Protein 1QYD (pdb70)

GO terms:
  GO:0009807 lignan biosynthetic process (P, IDA)
  GO:0010283 pinoresinol reductase activity (F, IDA)
  GO:0010284 lariciresinol reductase activity (F, IDA)
  GO:1902123 (-)-pinoresinol catabolic process (P, IDA)
  GO:1902125 (+)-pinoresinol catabolic process (P, IDA)
  GO:1902128 (-)-lariciresinol catabolic process (P, IDA)
  GO:1902129 (-)-lariciresinol biosynthetic process (P, IDA)
  GO:1902132 (+)-lariciresinol biosynthetic process (P, IDA)
  GO:1902135 (+)-secoisolariciresinol biosynthetic process (P, IDA)

Organism: Thuja plicata (NCBI:txid3316)

Sequence (1248 aa):
DKKSRVLIVGGTGYIGKRIVNASISLGHPTYVLFRPEVVSNIDKVQMLLYFKQLGAKLIEASLDDHQRLVDALKQVDVVISALAGGVLSHHILEQLKLVEAIKEAGNIKRFLPSEFGMDPDIMEHALQPGSITFIDKRKVRRAIEAASIPYTYVSSNMFAGYFAGSLAQLDGHMMPPRDKVLIYGDGNVKGIWVDEDDVGTYTIKSIDDPQTLNKTMYIRPPMNILSQKEVIQIWERLSEQNLDKIYISSQDFLADMKDKSYEEKIVRCHLYQIFFRGDLYNFEIGPNAIEATKLYPEVKYVTMDSYLERYVDKKSRVLIVGGTGYIGKRIVNASISLGHPTYVLFRPEVVSNIDKVQMLLYFKQLGAKLIEASLDDHQRLVDALKQVDVVISALAGGVLSHHILEQLKLVEAIKEAGNIKRFLPSEFGMDPDIMEHALQPGSITFIDKRKVRRAIEAASIPYTYVSSNMFAGYFAGSLAQLDGHMMPPRDKVLIYGDGNVKGIWVDEDDVGTYTIKSIDDPQTLNKTMYIRPPMNILSQKEVIQIWERLSEQNLDKIYISSQDFLADMKDKSYEEKIVRCHLYQIFFRGDLYNFEIGPNAIEATKLYPEVKYVTMDSYLERYVDKKSRVLIVGGTGYIGKRIVNASISLGHPTYVLFRPEVVSNIDKVQMLLYFKQLGAKLIEASLDDHQRLVDALKQVDVVISALAGGVLSHHILEQLKLVEAIKEAGNIKRFLPSEFGMDPDIMEHALQPGSITFIDKRKVRRAIEAASIPYTYVSSNMFAGYFAGSLAQLDGHMMPPRDKVLIYGDGNVKGIWVDEDDVGTYTIKSIDDPQTLNKTMYIRPPMNILSQKEVIQIWERLSEQNLDKIYISSQDFLADMKDKSYEEKIVRCHLYQIFFRGDLYNFEIGPNAIEATKLYPEVKYVTMDSYLERYVDKKSRVLIVGGTGYIGKRIVNASISLGHPTYVLFRPEVVSNIDKVQMLLYFKQLGAKLIEASLDDHQRLVDALKQVDVVISALAGGVLSHHILEQLKLVEAIKEAGNIKRFLPSEFGMDPDIMEHALQPGSITFIDKRKVRRAIEAASIPYTYVSSNMFAGYFAGSLAQLDGHMMPPRDKVLIYGDGNVKGIWVDEDDVGTYTIKSIDDPQTLNKTMYIRPPMNILSQKEVIQIWERLSEQNLDKIYISSQDFLADMKDKSYEEKIVRCHLYQIFFRGDLYNFEIGPNAIEATKLYPEVKYVTMDSYLERYV

Solvent-accessible surface area: 54069 Å² total; per-residue (Å²): 143,64,183,8,118,0,1,0,2,2,0,20,21,99,12,0,69,79,0,0,57,8,0,36,87,32,34,6,41,2,31,0,3,22,63,74,74,73,110,107,40,107,101,23,37,108,60,3,80,95,3,101,147,71,51,7,114,45,33,136,1,20,17,31,20,75,126,110,1,23,87,12,0,108,92,1,50,1,0,0,0,6,14,37,26,44,55,47,25,78,39,0,39,25,0,44,60,0,2,99,0,7,125,116,11,67,51,10,151,10,0,0,0,4,13,9,16,13,4,2,60,26,144,14,100,5,40,88,18,2,19,50,8,8,76,5,18,46,113,1,3,111,27,0,45,82,22,94,8,33,34,0,6,0,1,0,15,4,30,0,15,96,33,0,0,4,0,3,22,57,82,54,110,73,116,15,33,180,92,126,2,50,0,1,29,63,2,76,43,83,0,0,0,0,14,16,84,8,0,0,30,0,0,0,31,0,1,56,37,101,97,0,80,66,55,12,0,11,0,14,0,78,120,1,33,24,4,1,68,55,1,2,91,18,15,25,150,29,31,152,51,114,6,95,72,98,88,46,52,44,133,98,57,15,55,56,0,64,45,89,43,74,87,86,12,12,76,33,0,49,12,2,1,3,3,44,82,4,2,2,88,88,35,116,40,44,126,122,11,17,13,0,15,162,41,17,101,100,8,141,60,42,22,2,45,50,14,0,112,145,49,106,52,78,93,26,86,0,5,0,2,14,2,31,16,153,14,0,61,60,0,0,55,8,0,38,94,56,47,5,45,2,35,1,13,34,64,86,94,81,64,98,54,123,107,88,35,94,37,5,80,127,0,100,148,84,47,5,95,42,34,68,0,15,5,100,38,80,139,93,8,22,90,17,4,115,92,1,30,0,0,0,0,4,25,65,4,53,76,121,0,53,66,2,49,55,2,53,75,5,7,103,0,5,116,108,0,64,62,13,95,0,0,0,1,7,6,7,17,23,6,0,56,61,11,95,107,17,54,107,8,0,6,40,15,6,62,18,27,52,102,1,0,90,24,0,86,81,22,96,6,34,36,0,0,2,0,0,10,4,35,0,11,53,41,0,0,4,0,3,18,12,92,44,113,98,128,13,35,112,99,118,6,44,0,1,18,80,0,89,35,71,0,0,0,2,10,11,84,15,0,0,27,0,0,0,34,0,0,52,25,96,94,0,66,63,54,19,0,3,0,27,1,85,125,0,27,28,0,1,57,57,0,1,70,38,13,19,151,58,24,150,84,106,3,75,66,80,93,24,67,33,144,83,40,38,54,61,1,140,131,97,66,142,82,56,37,9,74,16,0,30,12,0,1,4,2,40,78,7,11,2,94,93,45,144,44,30,117,114,13,21,30,0,22,169,38,16,81,66,21,178,38,33,21,0,68,38,18,0,98,159,54,126,38,136,162,23,83,0,0,0,1,18,3,19,12,142,12,0,63,68,0,0,53,9,0,34,85,44,43,7,58,3,25,1,7,28,65,12,43,68,94,74,38,117,95,60,44,109,42,2,96,87,0,100,142,75,54,0,108,50,27,73,4,12,23,47,47,56,157,150,0,8,86,9,0,111,98,1,47,3,0,0,0,2,16,42,35,49,92,76,15,67,46,9,55,44,1,71,73,0,12,112,0,3,117,100,16,36,62,10,131,20,0,1,3,11,13,5,18,22,8,0,48,49,140,17,71,10,46,143,10,1,9,73,16,6,62,18,27,28,95,2,3,106,27,0,71,95,28,89,7,32,24,0,4,1,4,0,14,6,40,0,6,58,42,0,0,7,0,2,22,44,84,50,124,92,106,1,28,122,87,116,1,45,0,1,26,69,1,94,46,61,0,0,0,1,4,4,68,10,0,0,28,0,0,0,26,0,2,60,40,126,87,0,70,64,59,19,1,16,0,21,0,84,121,0,34,19,2,0,57,62,0,0,54,22,1,3,178,129,38,42,133,94,1,82,66,78,95,29,48,63,132,88,59,56,33,61,14,62,75,82,62,38,66,61,14,25,65,19,1,40,4,6,1,4,4,40,136,5,6,2,97,72,27,156,69,32,142,114,24,11,19,0,22,124,43,14,104,113,30,182,46,35,25,1,52,43,16,0,114,140,36,115,101,138,128,13,99,0,0,0,0,10,4,23,16,88,0,0,59,71,0,0,76,12,0,30,75,24,18,15,30,3,27,1,1,30,58,95,33,80,127,103,51,118,107,46,38,72,27,4,87,118,7,104,154,108,44,9,86,30,23,118,8,36,9,120,34,81,113,99,1,9,77,1,0,99,93,4,34,0,0,0,0,1,9,45,33,78,98,61,23,116,32,10,54,51,1,20,89,0,0,85,1,2,131,107,9,46,72,8,108,12,0,0,2,5,3,3,17,12,9,0,58,26,128,31,51,13,45,128,32,1,20,86,25,2,82,16,23,50,119,3,8,131,21,0,55,91,22,101,8,44,32,0,8,0,1,0,6,6,13,0,11,107,42,0,0,4,1,2,28,47,90,42,120,93,110,2,17,139,100,100,1,29,0,1,28,89,0,68,35,81,0,0,0,0,12,11,84,15,0,0,25,1,0,3,35,0,5,42,32,97,103,0,80,57,48,13,0,9,0,31,0,67,118,0,30,23,0,1,42,41,0,0,70,20,2,12,171,62,36,160,132,109,11,97,66,58,83,118,8,56,69,106,92,8,52,97,4,81,120,56,72,194,64,80,48,39,70,21,1,32,10,1,4,5,1,39,119,4,4,0,87,71,47,144,51,30,135,105,13,26,10,0,20,149,56,16,96,56,14,146,37,42,42,1,74,61,35,0,90,208,44,106

Foldseek 3Di:
DDEFEEEEEQLLDDLNVLLLVLCLVVDYAYEYEDEPPVPPCPPSVVVVVVSVVSRHHYDHDDLPPLVVLLVVPLVGAEYEYQFADALLAPTLLSCLSVLVSPLVHPRHPEYEGNAQAQALPPPLPFDDDLSNNSVSNVVSVVSNVVSPHWYEYEHEHAECQQCLQCLNDLPRDSHPDPAEDEAAAPQFQWGAYFHSNLSSNLVVVLGPDPVRTQAYEYARPPQRRGTSVVSVVLLCVQVVHDHDYDYDYDPVVLVVLVPPDDSSSSSVRSSCCCHPVNSHPPDDAPDRYDYSCVVCVVDDTDHSNRVVNPSD/DDEFAEEEAQCQDLLNVLLLVLCLVVHYAYEYEDEPVDPVDPNSVVSVVVSVVSHYHYQHDDLQPLVSLLVVLLRGAEYEYQDPCLAQVVVLQSCLSVLVSCLVNVNHNEYAGRAAAFQLVPDPVFDPPLVRNSVSNVVVVVNNVVSPHKYEYEHEHAEQQFCLCCLNAQPDTRHDDPAADEAEAPQFQWAAYFHSNVSSNLVVVLRPDPQRTQAYEYEHDPLRRHTSVRSVVLLCVQVVDDHHYDYDHCPRVLVVQVVDDHSSVSSVSVCCCCRVVNRRPPDDQDDSYYYRCVVPVVDDGDHSNVVSVVSD/DAEFAEEEAPLQDDLNVLLLVLCVVVHYAYEYEAEPPVVPDPVSVVSVVVSVVSRYDYQYDALPDLVSLLVSLLVGAEYEYQQDDPVRLVSLVSVLSNLVSCLVNPRHPEYEYNAAAFQLVVVDPFDPPLNVNSVSNVVNLVVCVVSVNKYFYEHEHAACQQCLQPLNAQVRPSHDDPEAGEAEAPFFFWDFHFHSNVSSNLVNVQGPDVLRIRAYEYARDPLGTGTSVGSVCLQAVPPNNDYDYHYDHLPCVLVVLVPDDNSSVNSCSVSSCCRPVVRNPPDDADDSHYYRCVVPVPDDTDHSNRVCNVRD/DDEFQEEEAACDDDLNVLLLVQCLVVHYAYAYEAEPPPVPNPPRVVVVVVSVVSPYHYHYDDLPPLVSLLVSCLVGAFYEYQDDDDQDPPVLLSCLSVLVSCLVSVRHNEYEYRDAAFQLVPPPPFDPPLNVNSVSNVVSLVSCCVSPHKYFYEHAHAECQQDLQDLNDLPRDRFDDPAADEAAAPFFQWGFYFHSSLVSNLCSVLGDDVLRISFYEYAHDPLRGGTSVVSLVLQCVQVVHDHDYDHVDDVVVCVVVVVVDDCSVNVVSVSCCCRPVVSNPPDDQDPRYHYRCVVPVVDPTDHSNVVCNVRD

Nearest PDB structures (foldseek):
  1qyd-assembly2_D  TM=1.003E+00  e=2.005E-66  Thuja plicata
  7csh-assembly1_A-2  TM=9.551E-01  e=7.219E-40  Arabidopsis thaliana
  7csb-assembly1_D  TM=9.627E-01  e=1.675E-39  Arabidopsis thaliana
  1qyc-assembly1_B  TM=9.475E-01  e=4.574E-38  Pinus taeda
  3c1o-assembly1_A  TM=9.400E-01  e=1.771E-32  Clarkia breweri

Structure (mmCIF, N/CA/C/O backbone):
data_1QYD
#
_entry.id   1QYD
#
_cell.length_a   82.574
_cell.length_b   125.959
_cell.length_c   128.578
_cell.angle_alpha   90.00
_cell.angle_beta   90.00
_cell.angle_gamma   90.00
#
_symmetry.space_group_name_H-M   'P 21 21 21'
#
loop_
_entity.id
_entity.type
_entity.pdbx_description
1 polymer 'pinoresinol-lariciresinol reductase'
2 water water
#
loop_
_atom_site.group_PDB
_atom_site.id
_atom_site.type_symbol
_atom_site.label_atom_id
_atom_site.label_alt_id
_atom_site.label_comp_id
_atom_site.label_asym_id
_atom_site.label_entity_id
_atom_site.label_seq_id
_atom_site.pdbx_PDB_ins_code
_atom_site.Cartn_x
_atom_site.Cartn_y
_atom_site.Cartn_z
_atom_site.occupancy
_atom_site.B_iso_or_equiv
_atom_site.auth_seq_id
_atom_site.auth_comp_id
_atom_site.auth_asym_id
_atom_site.auth_atom_id
_atom_site.pdbx_PDB_model_num
ATOM 1 N N . ASP A 1 2 ? 8.614 26.144 48.595 1.00 56.61 2 ASP A N 1
ATOM 2 C CA . ASP A 1 2 ? 8.233 26.811 49.828 1.00 53.90 2 ASP A CA 1
ATOM 3 C C . ASP A 1 2 ? 8.886 28.180 50.054 1.00 54.39 2 ASP A C 1
ATOM 4 O O . ASP A 1 2 ? 8.124 29.158 50.052 1.00 57.11 2 ASP A O 1
ATOM 9 N N . LYS A 1 3 ? 10.235 28.334 50.193 1.00 49.77 3 LYS A N 1
ATOM 10 C CA . LYS A 1 3 ? 10.848 29.631 50.539 1.00 46.77 3 LYS A CA 1
ATOM 11 C C . LYS A 1 3 ? 11.638 30.507 49.565 1.00 41.58 3 LYS A C 1
ATOM 12 O O . LYS A 1 3 ? 12.174 30.040 48.575 1.00 34.44 3 LYS A O 1
ATOM 18 N N . LYS A 1 4 ? 11.666 31.817 49.896 1.00 40.79 4 LYS A N 1
ATOM 19 C CA . LYS A 1 4 ? 12.375 32.889 49.192 1.00 40.48 4 LYS A CA 1
ATOM 20 C C . LYS A 1 4 ? 13.691 33.329 49.860 1.00 39.47 4 LYS A C 1
ATOM 21 O O . LYS A 1 4 ? 13.729 34.133 50.801 1.00 46.20 4 LYS A O 1
ATOM 27 N N . SER A 1 5 ? 14.812 32.782 49.405 1.00 32.04 5 SER A N 1
ATOM 28 C CA . SER A 1 5 ? 16.132 33.166 49.879 1.00 26.01 5 SER A CA 1
ATOM 29 C C . SER A 1 5 ? 16.934 33.197 48.605 1.00 24.81 5 SER A C 1
ATOM 30 O O . SER A 1 5 ? 16.546 32.582 47.613 1.00 29.76 5 SER A O 1
ATOM 33 N N . ARG A 1 6 ? 18.057 33.896 48.567 1.00 20.80 6 ARG A N 1
ATOM 34 C CA . ARG A 1 6 ? 18.753 33.993 47.314 1.00 16.48 6 ARG A CA 1
ATOM 35 C C . ARG A 1 6 ? 20.082 33.305 47.379 1.00 15.28 6 ARG A C 1
ATOM 36 O O . ARG A 1 6 ? 20.984 33.687 48.126 1.00 10.92 6 ARG A O 1
ATOM 44 N N . VAL A 1 7 ? 20.176 32.230 46.585 1.00 15.18 7 VAL A N 1
ATOM 45 C CA . VAL A 1 7 ? 21.388 31.450 46.706 1.00 16.56 7 VAL A CA 1
ATOM 46 C C . VAL A 1 7 ? 22.249 31.556 45.489 1.00 15.52 7 VAL A C 1
ATOM 47 O O . VAL A 1 7 ? 21.814 31.692 44.354 1.00 22.21 7 VAL A O 1
ATOM 51 N N . LEU A 1 8 ? 23.524 31.579 45.804 1.00 17.18 8 LEU A N 1
ATOM 52 C CA . LEU A 1 8 ? 24.540 31.654 44.788 1.00 15.47 8 LEU A CA 1
ATOM 53 C C . LEU A 1 8 ? 25.321 30.365 44.936 1.00 15.04 8 LEU A C 1
ATOM 54 O O . LEU A 1 8 ? 25.844 30.105 46.022 1.00 14.06 8 LEU A O 1
ATOM 59 N N . ILE A 1 9 ? 25.348 29.541 43.877 1.00 9.78 9 ILE A N 1
ATOM 60 C CA . ILE A 1 9 ? 26.177 28.363 43.925 1.00 11.10 9 ILE A CA 1
ATOM 61 C C . ILE A 1 9 ? 27.307 28.547 42.952 1.00 11.27 9 ILE A C 1
ATOM 62 O O . ILE A 1 9 ? 27.178 28.858 41.771 1.00 19.88 9 ILE A O 1
ATOM 67 N N . VAL A 1 10 ? 28.453 28.400 43.570 1.00 6.31 10 VAL A N 1
ATOM 68 C CA . VAL A 1 10 ? 29.712 28.493 42.893 1.00 3.69 10 VAL A CA 1
ATOM 69 C C . VAL A 1 10 ? 30.241 27.069 43.024 1.00 6.47 10 VAL A C 1
ATOM 70 O O . VAL A 1 10 ? 30.049 26.445 44.053 1.00 9.33 10 VAL A O 1
ATOM 74 N N . GLY A 1 11 ? 30.819 26.447 41.994 1.00 8.90 11 GLY A N 1
ATOM 75 C CA . GLY A 1 11 ? 31.191 25.036 42.019 1.00 8.60 11 GLY A CA 1
ATOM 76 C C . GLY A 1 11 ? 30.123 24.091 41.413 1.00 10.90 11 GLY A C 1
ATOM 77 O O . GLY A 1 11 ? 30.401 22.956 41.018 1.00 12.47 11 GLY A O 1
ATOM 78 N N . GLY A 1 12 ? 28.890 24.585 41.270 1.00 9.10 12 GLY A N 1
ATOM 79 C CA . GLY A 1 12 ? 27.664 23.923 40.786 1.00 3.64 12 GLY A CA 1
ATOM 80 C C . GLY A 1 12 ? 27.609 23.255 39.421 1.00 7.51 12 GLY A C 1
ATOM 81 O O . GLY A 1 12 ? 26.516 22.815 39.031 1.00 5.71 12 GLY A O 1
ATOM 82 N N . THR A 1 13 ? 28.695 23.180 38.642 1.00 8.90 13 THR A N 1
ATOM 83 C CA . THR A 1 13 ? 28.607 22.251 37.518 1.00 11.97 13 THR A CA 1
ATOM 84 C C . THR A 1 13 ? 29.184 20.928 38.004 1.00 17.40 13 THR A C 1
ATOM 85 O O . THR A 1 13 ? 28.965 19.907 37.368 1.00 28.60 13 THR A O 1
ATOM 89 N N . GLY A 1 14 ? 29.857 20.857 39.166 1.00 16.79 14 GLY A N 1
ATOM 90 C CA . GLY A 1 14 ? 30.490 19.652 39.684 1.00 14.93 14 GLY A CA 1
ATOM 91 C C . GLY A 1 14 ? 29.507 18.582 40.123 1.00 16.13 14 GLY A C 1
ATOM 92 O O . GLY A 1 14 ? 28.294 18.709 39.954 1.00 14.86 14 GLY A O 1
ATOM 93 N N . TYR A 1 15 ? 30.055 17.515 40.734 1.00 18.93 15 TYR A N 1
ATOM 94 C CA . TYR A 1 15 ? 29.304 16.309 41.107 1.00 13.01 15 TYR A CA 1
ATOM 95 C C . TYR A 1 15 ? 28.299 16.532 42.197 1.00 10.44 15 TYR A C 1
ATOM 96 O O . TYR A 1 15 ? 27.132 16.362 41.850 1.00 9.18 15 TYR A O 1
ATOM 105 N N . ILE A 1 16 ? 28.618 16.903 43.464 1.00 12.05 16 ILE A N 1
ATOM 106 C CA . ILE A 1 16 ? 27.549 17.190 44.433 1.00 5.91 16 ILE A CA 1
ATOM 107 C C . ILE A 1 16 ? 26.855 18.543 44.166 1.00 8.26 16 ILE A C 1
ATOM 108 O O . ILE A 1 16 ? 25.660 18.693 44.440 1.00 6.95 16 ILE A O 1
ATOM 113 N N . GLY A 1 17 ? 27.559 19.513 43.546 1.00 6.69 17 GLY A N 1
ATOM 114 C CA . GLY A 1 17 ? 27.039 20.833 43.222 1.00 7.00 17 GLY A CA 1
ATOM 115 C C . GLY A 1 17 ? 25.739 20.814 42.436 1.00 9.02 17 GLY A C 1
ATOM 116 O O . GLY A 1 17 ? 24.835 21.571 42.760 1.00 11.92 17 GLY A O 1
ATOM 117 N N . LYS A 1 18 ? 25.615 19.944 41.425 1.00 5.65 18 LYS A N 1
ATOM 118 C CA . LYS A 1 18 ? 24.398 19.786 40.631 1.00 8.63 18 LYS A CA 1
ATOM 119 C C . LYS A 1 18 ? 23.235 19.301 41.502 1.00 8.25 18 LYS A C 1
ATOM 120 O O . LYS A 1 18 ? 22.066 19.485 41.148 1.00 13.55 18 LYS A O 1
ATOM 126 N N . ARG A 1 19 ? 23.540 18.607 42.604 1.00 3.66 19 ARG A N 1
ATOM 127 C CA . ARG A 1 19 ? 22.549 18.106 43.535 1.00 3.89 19 ARG A CA 1
ATOM 128 C C . ARG A 1 19 ? 22.002 19.180 44.432 1.00 9.41 19 ARG A C 1
ATOM 129 O O . ARG A 1 19 ? 20.805 19.202 44.716 1.00 17.44 19 ARG A O 1
ATOM 137 N N . ILE A 1 20 ? 22.940 20.033 44.879 1.00 13.73 20 ILE A N 1
ATOM 138 C CA . ILE A 1 20 ? 22.690 21.250 45.638 1.00 12.81 20 ILE A CA 1
ATOM 139 C C . ILE A 1 20 ? 21.887 22.160 44.710 1.00 16.48 20 ILE A C 1
ATOM 140 O O . ILE A 1 20 ? 20.759 22.488 45.062 1.00 18.30 20 ILE A O 1
ATOM 145 N N . VAL A 1 21 ? 22.385 22.519 43.508 1.00 18.73 21 VAL A N 1
ATOM 146 C CA . VAL A 1 21 ? 21.659 23.309 42.506 1.00 18.90 21 VAL A CA 1
ATOM 147 C C . VAL A 1 21 ? 20.229 22.842 42.235 1.00 17.51 21 VAL A C 1
ATOM 148 O O . VAL A 1 21 ? 19.332 23.665 42.396 1.00 21.51 21 VAL A O 1
ATOM 152 N N . ASN A 1 22 ? 19.914 21.596 41.855 1.00 18.50 22 ASN A N 1
ATOM 153 C CA . ASN A 1 22 ? 18.510 21.299 41.621 1.00 24.90 22 ASN A CA 1
ATOM 154 C C . ASN A 1 22 ? 17.705 21.303 42.911 1.00 21.03 22 ASN A C 1
ATOM 155 O O . ASN A 1 22 ? 16.497 21.509 42.882 1.00 17.97 22 ASN A O 1
ATOM 160 N N . ALA A 1 23 ? 18.342 21.133 44.065 1.00 17.33 23 ALA A N 1
ATOM 161 C CA . ALA A 1 23 ? 17.639 21.212 45.337 1.00 16.97 23 ALA A CA 1
ATOM 162 C C . ALA A 1 23 ? 17.099 22.618 45.569 1.00 20.20 23 ALA A C 1
ATOM 163 O O . ALA A 1 23 ? 15.927 22.771 45.897 1.00 23.95 23 ALA A O 1
ATOM 165 N N . SER A 1 24 ? 17.946 23.642 45.364 1.00 16.34 24 SER A N 1
ATOM 166 C CA . SER A 1 24 ? 17.601 25.048 45.430 1.00 7.72 24 SER A CA 1
ATOM 167 C C . SER A 1 24 ? 16.339 25.372 44.661 1.00 13.51 24 SER A C 1
ATOM 168 O O . SER A 1 24 ? 15.309 25.799 45.188 1.00 15.86 24 SER A O 1
ATOM 171 N N . ILE A 1 25 ? 16.434 25.069 43.360 1.00 18.47 25 ILE A N 1
ATOM 172 C CA . ILE A 1 25 ? 15.356 25.326 42.430 1.00 17.09 25 ILE A CA 1
ATOM 173 C C . ILE A 1 25 ? 14.140 24.558 42.934 1.00 17.04 25 ILE A C 1
ATOM 174 O O . ILE A 1 25 ? 13.216 25.229 43.379 1.00 22.19 25 ILE A O 1
ATOM 179 N N . SER A 1 26 ? 14.121 23.233 43.090 1.00 23.60 26 SER A N 1
ATOM 180 C CA . SER A 1 26 ? 12.933 22.518 43.589 1.00 26.70 26 SER A CA 1
ATOM 181 C C . SER A 1 26 ? 12.413 22.809 45.007 1.00 28.41 26 SER A C 1
ATOM 182 O O . SER A 1 26 ? 11.263 22.468 45.291 1.00 30.53 26 SER A O 1
ATOM 185 N N . LEU A 1 27 ? 13.186 23.418 45.928 1.00 26.68 27 LEU A N 1
ATOM 186 C CA . LEU A 1 27 ? 12.687 23.775 47.253 1.00 22.68 27 LEU A CA 1
ATOM 187 C C . LEU A 1 27 ? 12.402 25.262 47.344 1.00 23.23 27 LEU A C 1
ATOM 188 O O . LEU A 1 27 ? 12.468 25.840 48.427 1.00 24.08 27 LEU A O 1
ATOM 193 N N . GLY A 1 28 ? 12.113 25.897 46.200 1.00 21.94 28 GLY A N 1
ATOM 194 C CA . GLY A 1 28 ? 11.675 27.280 46.157 1.00 21.45 28 GLY A CA 1
ATOM 195 C C . GLY A 1 28 ? 12.740 28.369 46.149 1.00 23.55 28 GLY A C 1
ATOM 196 O O . GLY A 1 28 ? 12.337 29.531 46.097 1.00 31.38 28 GLY A O 1
ATOM 197 N N . HIS A 1 29 ? 14.057 28.140 46.173 1.00 18.70 29 HIS A N 1
ATOM 198 C CA . HIS A 1 29 ? 15.043 29.210 46.140 1.00 15.78 29 HIS A CA 1
ATOM 199 C C . HIS A 1 29 ? 15.309 29.794 44.762 1.00 21.59 29 HIS A C 1
ATOM 200 O O . HIS A 1 29 ? 15.592 29.035 43.832 1.00 23.54 29 HIS A O 1
ATOM 207 N N . PRO A 1 30 ? 15.193 31.124 44.558 1.00 27.18 30 PRO A N 1
ATOM 208 C CA . PRO A 1 30 ? 15.808 31.828 43.425 1.00 30.34 30 PRO A CA 1
ATOM 209 C C . PRO A 1 30 ? 17.311 31.567 43.411 1.00 29.43 30 PRO A C 1
ATOM 210 O O . PRO A 1 30 ? 18.077 32.024 44.266 1.00 30.03 30 PRO A O 1
ATOM 214 N N . THR A 1 31 ? 17.669 30.732 42.424 1.00 26.56 31 THR A N 1
ATOM 215 C CA . THR A 1 31 ? 19.031 30.271 42.298 1.00 20.16 31 THR A CA 1
ATOM 216 C C . THR A 1 31 ? 19.763 30.842 41.122 1.00 14.74 31 THR A C 1
ATOM 217 O O . THR A 1 31 ? 19.251 30.958 40.020 1.00 16.96 31 THR A O 1
ATOM 221 N N . TYR A 1 32 ? 20.966 31.227 41.517 1.00 11.14 32 TYR A N 1
ATOM 222 C CA . TYR A 1 32 ? 22.006 31.832 40.732 1.00 9.57 32 TYR A CA 1
ATOM 223 C C . TYR A 1 32 ? 23.167 30.857 40.743 1.00 7.92 32 TYR A C 1
ATOM 224 O O . TYR A 1 32 ? 23.528 30.335 41.795 1.00 7.84 32 TYR A O 1
ATOM 233 N N . VAL A 1 33 ? 23.819 30.663 39.596 1.00 8.24 33 VAL A N 1
ATOM 234 C CA . VAL A 1 33 ? 24.967 29.787 39.520 1.00 11.63 33 VAL A CA 1
ATOM 235 C C . VAL A 1 33 ? 26.129 30.499 38.889 1.00 12.22 33 VAL A C 1
ATOM 236 O O . VAL A 1 33 ? 26.218 30.697 37.671 1.00 13.04 33 VAL A O 1
ATOM 240 N N . LEU A 1 34 ? 27.088 30.779 39.764 1.00 15.61 34 LEU A N 1
ATOM 241 C CA . LEU A 1 34 ? 28.328 31.333 39.277 1.00 17.46 34 LEU A CA 1
ATOM 242 C C . LEU A 1 34 ? 29.116 30.212 38.652 1.00 19.90 34 LEU A C 1
ATOM 243 O O . LEU A 1 34 ? 29.284 29.114 39.200 1.00 22.30 34 LEU A O 1
ATOM 248 N N . PHE A 1 35 ? 29.488 30.565 37.426 1.00 20.95 35 PHE A N 1
ATOM 249 C CA . PHE A 1 35 ? 30.411 29.745 36.697 1.00 23.62 35 PHE A CA 1
ATOM 250 C C . PHE A 1 35 ? 31.524 30.561 36.091 1.00 25.05 35 PHE A C 1
ATOM 251 O O . PHE A 1 35 ? 31.388 31.671 35.581 1.00 26.71 35 PHE A O 1
ATOM 259 N N . ARG A 1 36 ? 32.627 29.846 36.134 1.00 25.43 36 ARG A N 1
ATOM 260 C CA . ARG A 1 36 ? 33.957 30.220 35.718 1.00 31.67 36 ARG A CA 1
ATOM 261 C C . ARG A 1 36 ? 34.043 30.555 34.222 1.00 34.90 36 ARG A C 1
ATOM 262 O O . ARG A 1 36 ? 33.027 30.705 33.552 1.00 36.41 36 ARG A O 1
ATOM 270 N N . PRO A 1 37 ? 35.218 30.752 33.625 1.00 38.51 37 PRO A N 1
ATOM 271 C CA . PRO A 1 37 ? 35.504 30.275 32.279 1.00 39.33 37 PRO A CA 1
ATOM 272 C C . PRO A 1 37 ? 36.162 28.893 32.145 1.00 42.62 37 PRO A C 1
ATOM 273 O O . PRO A 1 37 ? 37.311 28.629 32.510 1.00 41.51 37 PRO A O 1
ATOM 277 N N . GLU A 1 38 ? 35.277 28.005 31.670 1.00 47.63 38 GLU A N 1
ATOM 278 C CA . GLU A 1 38 ? 35.485 26.625 31.207 1.00 41.89 38 GLU A CA 1
ATOM 279 C C . GLU A 1 38 ? 34.178 26.138 30.567 1.00 37.21 38 GLU A C 1
ATOM 280 O O . GLU A 1 38 ? 33.484 25.173 30.878 1.00 25.06 38 GLU A O 1
ATOM 286 N N . VAL A 1 39 ? 33.848 27.066 29.681 1.00 35.00 39 VAL A N 1
ATOM 287 C CA . VAL A 1 39 ? 32.868 26.914 28.641 1.00 38.73 39 VAL A CA 1
ATOM 288 C C . VAL A 1 39 ? 33.742 26.490 27.443 1.00 41.12 39 VAL A C 1
ATOM 289 O O . VAL A 1 39 ? 33.232 26.066 26.409 1.00 44.22 39 VAL A O 1
ATOM 293 N N . VAL A 1 40 ? 35.084 26.603 27.609 1.00 43.65 40 VAL A N 1
ATOM 294 C CA . VAL A 1 40 ? 36.134 26.331 26.641 1.00 42.84 40 VAL A CA 1
ATOM 295 C C . VAL A 1 40 ? 36.323 24.826 26.588 1.00 39.48 40 VAL A C 1
ATOM 296 O O . VAL A 1 40 ? 36.808 24.114 27.464 1.00 41.70 40 VAL A O 1
ATOM 300 N N . SER A 1 41 ? 35.709 24.420 25.481 1.00 38.94 41 SER A N 1
ATOM 301 C CA . SER A 1 41 ? 35.526 23.066 24.987 1.00 35.18 41 SER A CA 1
ATOM 302 C C . SER A 1 41 ? 34.618 22.204 25.871 1.00 34.04 41 SER A C 1
ATOM 303 O O . SER A 1 41 ? 34.336 21.031 25.572 1.00 36.77 41 SER A O 1
ATOM 306 N N . ASN A 1 42 ? 34.050 22.803 26.926 1.00 25.09 42 ASN A N 1
ATOM 307 C CA . ASN A 1 42 ? 33.219 21.985 27.748 1.00 19.61 42 ASN A CA 1
ATOM 308 C C . ASN A 1 42 ? 31.774 22.239 27.497 1.00 16.85 42 ASN A C 1
ATOM 309 O O . ASN A 1 42 ? 31.091 22.987 28.196 1.00 18.45 42 ASN A O 1
ATOM 314 N N . ILE A 1 43 ? 31.340 21.464 26.510 1.00 13.46 43 ILE A N 1
ATOM 315 C CA . ILE A 1 43 ? 29.951 21.472 26.069 1.00 13.39 43 ILE A CA 1
ATOM 316 C C . ILE A 1 43 ? 29.081 20.906 27.159 1.00 15.12 43 ILE A C 1
ATOM 317 O O . ILE A 1 43 ? 27.902 21.218 27.276 1.00 15.31 43 ILE A O 1
ATOM 322 N N . ASP A 1 44 ? 29.715 20.052 27.958 1.00 21.06 44 ASP A N 1
ATOM 323 C CA . ASP A 1 44 ? 29.071 19.285 29.006 1.00 25.80 44 ASP A CA 1
ATOM 324 C C . ASP A 1 44 ? 28.632 20.117 30.195 1.00 24.41 44 ASP A C 1
ATOM 325 O O . ASP A 1 44 ? 27.487 20.056 30.667 1.00 26.38 44 ASP A O 1
ATOM 330 N N . LYS A 1 45 ? 29.611 20.900 30.642 1.00 23.58 45 LYS A N 1
ATOM 331 C CA . LYS A 1 45 ? 29.436 21.906 31.660 1.00 21.64 45 LYS A CA 1
ATOM 332 C C . LYS A 1 45 ? 28.417 22.939 31.145 1.00 19.56 45 LYS A C 1
ATOM 333 O O . LYS A 1 45 ? 27.430 23.220 31.823 1.00 17.46 45 LYS A O 1
ATOM 339 N N . VAL A 1 46 ? 28.547 23.435 29.900 1.00 15.76 46 VAL A N 1
ATOM 340 C CA . VAL A 1 46 ? 27.643 24.452 29.389 1.00 13.80 46 VAL A CA 1
ATOM 341 C C . VAL A 1 46 ? 26.202 23.981 29.285 1.00 15.71 46 VAL A C 1
ATOM 342 O O . VAL A 1 46 ? 25.302 24.679 29.764 1.00 21.96 46 VAL A O 1
ATOM 346 N N . GLN A 1 47 ? 25.945 22.787 28.744 1.00 13.03 47 GLN A N 1
ATOM 347 C CA . GLN A 1 47 ? 24.573 22.321 28.499 1.00 7.88 47 GLN A CA 1
ATOM 348 C C . GLN A 1 47 ? 23.794 22.029 29.744 1.00 2.00 47 GLN A C 1
ATOM 349 O O . GLN A 1 47 ? 22.572 21.942 29.705 1.00 2.00 47 GLN A O 1
ATOM 355 N N . MET A 1 48 ? 24.563 21.891 30.826 1.00 3.89 48 MET A N 1
ATOM 356 C CA . MET A 1 48 ? 24.053 21.659 32.162 1.00 4.15 48 MET A CA 1
ATOM 357 C C . MET A 1 48 ? 23.725 23.028 32.662 1.00 7.20 48 MET A C 1
ATOM 358 O O . MET A 1 48 ? 22.651 23.217 33.206 1.00 14.85 48 MET A O 1
ATOM 363 N N . LEU A 1 49 ? 24.608 24.012 32.524 1.00 8.01 49 LEU A N 1
ATOM 364 C CA . LEU A 1 49 ? 24.252 25.388 32.853 1.00 5.93 49 LEU A CA 1
ATOM 365 C C . LEU A 1 49 ? 22.994 25.822 32.105 1.00 7.11 49 LEU A C 1
ATOM 366 O O . LEU A 1 49 ? 22.032 26.284 32.721 1.00 3.23 49 LEU A O 1
ATOM 371 N N . LEU A 1 50 ? 22.953 25.605 30.783 1.00 5.86 50 LEU A N 1
ATOM 372 C CA . LEU A 1 50 ? 21.722 25.829 30.025 1.00 8.71 50 LEU A CA 1
ATOM 373 C C . LEU A 1 50 ? 20.503 25.080 30.549 1.00 8.57 50 LEU A C 1
ATOM 374 O O . LEU A 1 50 ? 19.374 25.582 30.584 1.00 3.02 50 LEU A O 1
ATOM 379 N N . TYR A 1 51 ? 20.785 23.842 30.984 1.00 16.52 51 TYR A N 1
ATOM 380 C CA . TYR A 1 51 ? 19.776 23.014 31.626 1.00 16.51 51 TYR A CA 1
ATOM 381 C C . TYR A 1 51 ? 19.366 23.667 32.931 1.00 12.24 51 TYR A C 1
ATOM 382 O O . TYR A 1 51 ? 18.174 23.813 33.152 1.00 15.50 51 TYR A O 1
ATOM 391 N N . PHE A 1 52 ? 20.315 24.057 33.782 1.00 12.30 52 PHE A N 1
ATOM 392 C CA . PHE A 1 52 ? 20.036 24.771 35.008 1.00 12.74 52 PHE A CA 1
ATOM 393 C C . PHE A 1 52 ? 19.217 26.012 34.682 1.00 16.67 52 PHE A C 1
ATOM 394 O O . PHE A 1 52 ? 18.167 26.221 35.278 1.00 24.85 52 PHE A O 1
ATOM 402 N N . LYS A 1 53 ? 19.601 26.764 33.640 1.00 19.11 53 LYS A N 1
ATOM 403 C CA . LYS A 1 53 ? 18.950 27.990 33.221 1.00 15.42 53 LYS A CA 1
ATOM 404 C C . LYS A 1 53 ? 17.561 27.727 32.683 1.00 16.38 53 LYS A C 1
ATOM 405 O O . LYS A 1 53 ? 16.705 28.554 32.950 1.00 23.05 53 LYS A O 1
ATOM 411 N N . GLN A 1 54 ? 17.206 26.658 31.952 1.00 20.05 54 GLN A N 1
ATOM 412 C CA . GLN A 1 54 ? 15.804 26.484 31.538 1.00 20.75 54 GLN A CA 1
ATOM 413 C C . GLN A 1 54 ? 14.836 25.935 32.592 1.00 21.05 54 GLN A C 1
ATOM 414 O O . GLN A 1 54 ? 13.690 25.561 32.324 1.00 16.08 54 GLN A O 1
ATOM 420 N N . LEU A 1 55 ? 15.370 25.893 33.821 1.00 21.96 55 LEU A N 1
ATOM 421 C CA . LEU A 1 55 ? 14.646 25.574 35.042 1.00 22.39 55 LEU A CA 1
ATOM 422 C C . LEU A 1 55 ? 14.341 26.826 35.844 1.00 21.30 55 LEU A C 1
ATOM 423 O O . LEU A 1 55 ? 13.444 26.828 36.694 1.00 23.26 55 LEU A O 1
ATOM 428 N N . GLY A 1 56 ? 15.116 27.886 35.591 1.00 15.18 56 GLY A N 1
ATOM 429 C CA . GLY A 1 56 ? 14.825 29.155 36.203 1.00 10.29 56 GLY A CA 1
ATOM 430 C C . GLY A 1 56 ? 16.037 29.745 36.866 1.00 11.17 56 GLY A C 1
ATOM 431 O O . GLY A 1 56 ? 15.932 30.760 37.556 1.00 19.89 56 GLY A O 1
ATOM 432 N N . ALA A 1 57 ? 17.198 29.133 36.701 1.00 7.95 57 ALA A N 1
ATOM 433 C CA . ALA A 1 57 ? 18.395 29.704 37.280 1.00 14.73 57 ALA A CA 1
ATOM 434 C C . ALA A 1 57 ? 18.893 30.859 36.443 1.00 23.16 57 ALA A C 1
ATOM 435 O O . ALA A 1 57 ? 18.691 30.959 35.218 1.00 31.37 57 ALA A O 1
ATOM 437 N N . LYS A 1 58 ? 19.565 31.728 37.196 1.00 22.00 58 LYS A N 1
ATOM 438 C CA . LYS A 1 58 ? 20.221 32.898 36.648 1.00 18.51 58 LYS A CA 1
ATOM 439 C C . LYS A 1 58 ? 21.711 32.566 36.590 1.00 19.52 58 LYS A C 1
ATOM 440 O O . LYS A 1 58 ? 22.221 32.040 37.577 1.00 24.10 58 LYS A O 1
ATOM 446 N N . LEU A 1 59 ? 22.418 32.788 35.468 1.00 16.62 59 LEU A N 1
ATOM 447 C CA . LEU A 1 59 ? 23.854 32.499 35.325 1.00 18.47 59 LEU A CA 1
ATOM 448 C C . LEU A 1 59 ? 24.777 33.724 35.356 1.00 19.95 59 LEU A C 1
ATOM 449 O O . LEU A 1 59 ? 24.613 34.690 34.596 1.00 29.10 59 LEU A O 1
ATOM 454 N N . ILE A 1 60 ? 25.809 33.660 36.213 1.00 16.00 60 ILE A N 1
ATOM 455 C CA . ILE A 1 60 ? 26.744 34.738 36.456 1.00 11.17 60 ILE A CA 1
ATOM 456 C C . ILE A 1 60 ? 28.074 34.346 35.882 1.00 11.06 60 ILE A C 1
ATOM 457 O O . ILE A 1 60 ? 28.795 33.559 36.467 1.00 14.27 60 ILE A O 1
ATOM 462 N N . GLU A 1 61 ? 28.419 34.931 34.741 1.00 19.12 61 GLU A N 1
ATOM 463 C CA . GLU A 1 61 ? 29.684 34.736 34.028 1.00 30.45 61 GLU A CA 1
ATOM 464 C C . GLU A 1 61 ? 31.008 34.824 34.762 1.00 31.96 61 GLU A C 1
ATOM 465 O O . GLU A 1 61 ? 32.017 34.297 34.302 1.00 31.53 61 GLU A O 1
ATOM 471 N N . ALA A 1 62 ? 30.983 35.520 35.892 1.00 35.22 62 ALA A N 1
ATOM 472 C CA . ALA A 1 62 ? 32.106 35.791 36.778 1.00 35.20 62 ALA A CA 1
ATOM 473 C C . ALA A 1 62 ? 33.229 34.787 36.995 1.00 35.88 62 ALA A C 1
ATOM 474 O O . ALA A 1 62 ? 33.032 33.589 36.851 1.00 41.78 62 ALA A O 1
ATOM 476 N N . SER A 1 63 ? 34.429 35.280 37.309 1.00 35.11 63 SER A N 1
ATOM 477 C CA . SER A 1 63 ? 35.541 34.449 37.747 1.00 35.42 63 SER A CA 1
ATOM 478 C C . SER A 1 63 ? 35.765 34.772 39.235 1.00 39.28 63 SER A C 1
ATOM 479 O O . SER A 1 63 ? 35.174 35.713 39.792 1.00 40.03 63 SER A O 1
ATOM 482 N N . LEU A 1 64 ? 36.603 33.992 39.936 1.00 35.03 64 LEU A N 1
ATOM 483 C CA . LEU A 1 64 ? 36.856 34.232 41.350 1.00 31.52 64 LEU A CA 1
ATOM 484 C C . LEU A 1 64 ? 37.899 35.283 41.656 1.00 33.18 64 LEU A C 1
ATOM 485 O O . LEU A 1 64 ? 37.964 35.824 42.770 1.00 30.33 64 LEU A O 1
ATOM 490 N N . ASP A 1 65 ? 38.719 35.517 40.620 1.00 32.86 65 ASP A N 1
ATOM 491 C CA . ASP A 1 65 ? 39.795 36.490 40.665 1.00 32.04 65 ASP A CA 1
ATOM 492 C C . ASP A 1 65 ? 39.342 37.928 40.561 1.00 31.65 65 ASP A C 1
ATOM 493 O O . ASP A 1 65 ? 40.024 38.829 41.056 1.00 30.88 65 ASP A O 1
ATOM 498 N N . ASP A 1 66 ? 38.193 38.137 39.905 1.00 29.65 66 ASP A N 1
ATOM 499 C CA . ASP A 1 66 ? 37.625 39.463 39.807 1.00 28.12 66 ASP A CA 1
ATOM 500 C C . ASP A 1 66 ? 36.853 39.783 41.083 1.00 27.69 66 ASP A C 1
ATOM 501 O O . ASP A 1 66 ? 35.636 39.594 41.186 1.00 26.18 66 ASP A O 1
ATOM 506 N N . HIS A 1 67 ? 37.606 40.274 42.073 1.00 25.67 67 HIS A N 1
ATOM 507 C CA . HIS A 1 67 ? 37.079 40.593 43.397 1.00 28.28 67 HIS A CA 1
ATOM 508 C C . HIS A 1 67 ? 35.889 41.544 43.396 1.00 29.55 67 HIS A C 1
ATOM 509 O O . HIS A 1 67 ? 34.898 41.323 44.108 1.00 30.47 67 HIS A O 1
ATOM 516 N N . GLN A 1 68 ? 35.987 42.601 42.579 1.00 28.60 68 GLN A N 1
ATOM 517 C CA . GLN A 1 68 ? 34.903 43.555 42.503 1.00 30.54 68 GLN A CA 1
ATOM 518 C C . GLN A 1 68 ? 33.647 42.988 41.873 1.00 28.80 68 GLN A C 1
ATOM 519 O O . GLN A 1 68 ? 32.577 43.419 42.288 1.00 36.21 68 GLN A O 1
ATOM 525 N N . ARG A 1 69 ? 33.688 42.038 40.919 1.00 23.71 69 ARG A N 1
ATOM 526 C CA . ARG A 1 69 ? 32.449 41.503 40.381 1.00 17.92 69 ARG A CA 1
ATOM 527 C C . ARG A 1 69 ? 31.841 40.478 41.318 1.00 19.44 69 ARG A C 1
ATOM 528 O O . ARG A 1 69 ? 30.612 40.326 41.411 1.00 22.95 69 ARG A O 1
ATOM 536 N N . LEU A 1 70 ? 32.739 39.816 42.055 1.00 14.55 70 LEU A N 1
ATOM 537 C CA . LEU A 1 70 ? 32.353 38.835 43.029 1.00 12.52 70 LEU A CA 1
ATOM 538 C C . LEU A 1 70 ? 31.520 39.543 44.078 1.00 12.41 70 LEU A C 1
ATOM 539 O O . LEU A 1 70 ? 30.374 39.147 44.270 1.00 17.40 70 LEU A O 1
ATOM 544 N N . VAL A 1 71 ? 31.998 40.661 44.656 1.00 10.85 71 VAL A N 1
ATOM 545 C CA . VAL A 1 71 ? 31.228 41.441 45.636 1.00 7.00 71 VAL A CA 1
ATOM 546 C C . VAL A 1 71 ? 29.938 42.014 45.080 1.00 11.26 71 VAL A C 1
ATOM 547 O O . VAL A 1 71 ? 28.933 42.095 45.797 1.00 11.71 71 VAL A O 1
ATOM 551 N N . ASP A 1 72 ? 29.950 42.365 43.780 1.00 9.70 72 ASP A N 1
ATOM 552 C CA . ASP A 1 72 ? 28.760 42.915 43.149 1.00 11.87 72 ASP A CA 1
ATOM 553 C C . ASP A 1 72 ? 27.665 41.886 43.229 1.00 17.37 72 ASP A C 1
ATOM 554 O O . ASP A 1 72 ? 26.574 42.148 43.737 1.00 18.65 72 ASP A O 1
ATOM 559 N N . ALA A 1 73 ? 28.111 40.709 42.736 1.00 20.93 73 ALA A N 1
ATOM 560 C CA . ALA A 1 73 ? 27.348 39.479 42.589 1.00 18.68 73 ALA A CA 1
ATOM 561 C C . ALA A 1 73 ? 26.692 39.006 43.890 1.00 15.01 73 ALA A C 1
ATOM 562 O O . ALA A 1 73 ? 25.494 38.732 43.914 1.00 9.81 73 ALA A O 1
ATOM 564 N N . LEU A 1 74 ? 27.509 39.010 44.960 1.00 11.52 74 LEU A N 1
ATOM 565 C CA . LEU A 1 74 ? 27.163 38.559 46.297 1.00 10.09 74 LEU A CA 1
ATOM 566 C C . LEU A 1 74 ? 26.195 39.484 46.974 1.00 11.89 74 LEU A C 1
ATOM 567 O O . LEU A 1 74 ? 25.458 39.070 47.867 1.00 13.31 74 LEU A O 1
ATOM 572 N N . LYS A 1 75 ? 26.205 40.758 46.566 1.00 18.03 75 LYS A N 1
ATOM 573 C CA . LYS A 1 75 ? 25.274 41.720 47.122 1.00 18.68 75 LYS A CA 1
ATOM 574 C C . LYS A 1 75 ? 23.871 41.407 46.665 1.00 18.74 75 LYS A C 1
ATOM 575 O O . LYS A 1 75 ? 22.888 41.802 47.309 1.00 23.99 75 LYS A O 1
ATOM 581 N N . GLN A 1 76 ? 23.738 40.607 45.606 1.00 20.77 76 GLN A N 1
ATOM 582 C CA . GLN A 1 76 ? 22.408 40.280 45.092 1.00 18.14 76 GLN A CA 1
ATOM 583 C C . GLN A 1 76 ? 21.764 39.114 45.826 1.00 13.25 76 GLN A C 1
ATOM 584 O O . GLN A 1 76 ? 20.561 38.879 45.713 1.00 10.13 76 GLN A O 1
ATOM 590 N N . VAL A 1 77 ? 22.576 38.395 46.597 1.00 10.87 77 VAL A N 1
ATOM 591 C CA . VAL A 1 77 ? 22.083 37.230 47.298 1.00 15.48 77 VAL A CA 1
ATOM 592 C C . VAL A 1 77 ? 22.287 37.173 48.828 1.00 18.20 77 VAL A C 1
ATOM 593 O O . VAL A 1 77 ? 23.128 37.841 49.426 1.00 22.86 77 VAL A O 1
ATOM 597 N N . ASP A 1 78 ? 21.504 36.312 49.474 1.00 18.34 78 ASP A N 1
ATOM 598 C CA . ASP A 1 78 ? 21.490 36.054 50.907 1.00 16.80 78 ASP A CA 1
ATOM 599 C C . ASP A 1 78 ? 22.458 34.959 51.331 1.00 20.45 78 ASP A C 1
ATOM 600 O O . ASP A 1 78 ? 23.348 35.168 52.161 1.00 18.84 78 ASP A O 1
ATOM 605 N N . VAL A 1 79 ? 22.260 33.757 50.771 1.00 15.94 79 VAL A N 1
ATOM 606 C CA . VAL A 1 79 ? 23.147 32.653 51.054 1.00 9.60 79 VAL A CA 1
ATOM 607 C C . VAL A 1 79 ? 24.118 32.471 49.893 1.00 6.20 79 VAL A C 1
ATOM 608 O O . VAL A 1 79 ? 23.825 32.897 48.783 1.00 9.32 79 VAL A O 1
ATOM 612 N N . VAL A 1 80 ? 25.337 31.985 50.142 1.00 7.01 80 VAL A N 1
ATOM 613 C CA . VAL A 1 80 ? 26.312 31.553 49.129 1.00 8.42 80 VAL A CA 1
ATOM 614 C C . VAL A 1 80 ? 26.782 30.135 49.528 1.00 14.87 80 VAL A C 1
ATOM 615 O O . VAL A 1 80 ? 27.210 29.841 50.654 1.00 15.45 80 VAL A O 1
ATOM 619 N N . ILE A 1 81 ? 26.652 29.208 48.580 1.00 13.29 81 ILE A N 1
ATOM 620 C CA . ILE A 1 81 ? 27.055 27.831 48.791 1.00 7.74 81 ILE A CA 1
ATOM 621 C C . ILE A 1 81 ? 28.215 27.531 47.869 1.00 5.72 81 ILE A C 1
ATOM 622 O O . ILE A 1 81 ? 28.105 27.741 46.669 1.00 8.71 81 ILE A O 1
ATOM 627 N N . SER A 1 82 ? 29.358 27.131 48.396 1.00 3.49 82 SER A N 1
ATOM 628 C CA . SER A 1 82 ? 30.441 26.699 47.545 1.00 2.00 82 SER A CA 1
ATOM 629 C C . SER A 1 82 ? 30.572 25.181 47.426 1.00 6.86 82 SER A C 1
ATOM 630 O O . SER A 1 82 ? 30.784 24.492 48.426 1.00 11.99 82 SER A O 1
ATOM 633 N N . ALA A 1 83 ? 30.485 24.612 46.221 1.00 9.82 83 ALA A N 1
ATOM 634 C CA . ALA A 1 83 ? 30.702 23.172 46.006 1.00 9.83 83 ALA A CA 1
ATOM 635 C C . ALA A 1 83 ? 31.919 22.974 45.123 1.00 11.58 83 ALA A C 1
ATOM 636 O O . ALA A 1 83 ? 32.015 22.059 44.306 1.00 15.44 83 ALA A O 1
ATOM 638 N N . LEU A 1 84 ? 32.875 23.892 45.310 1.00 17.10 84 LEU A N 1
ATOM 639 C CA . LEU A 1 84 ? 34.134 23.965 44.576 1.00 20.73 84 LEU A CA 1
ATOM 640 C C . LEU A 1 84 ? 35.105 22.846 44.882 1.00 27.27 84 LEU A C 1
ATOM 641 O O . LEU A 1 84 ? 35.740 22.882 45.937 1.00 33.45 84 LEU A O 1
ATOM 646 N N . ALA A 1 85 ? 35.242 21.854 43.985 1.00 33.47 85 ALA A N 1
ATOM 647 C CA . ALA A 1 85 ? 36.183 20.735 44.168 1.00 38.17 85 ALA A CA 1
ATOM 648 C C . ALA A 1 85 ? 36.538 19.914 42.924 1.00 40.53 85 ALA A C 1
ATOM 649 O O . ALA A 1 85 ? 35.744 19.762 41.985 1.00 40.26 85 ALA A O 1
ATOM 651 N N . GLY A 1 86 ? 37.734 19.312 42.927 1.00 40.10 86 GLY A N 1
ATOM 652 C CA . GLY A 1 86 ? 38.189 18.555 41.767 1.00 35.84 86 GLY A CA 1
ATOM 653 C C . GLY A 1 86 ? 39.257 17.532 42.096 1.00 36.51 86 GLY A C 1
ATOM 654 O O . GLY A 1 86 ? 39.015 16.652 42.929 1.00 39.68 86 GLY A O 1
ATOM 655 N N . GLY A 1 87 ? 40.446 17.674 41.478 1.00 32.44 87 GLY A N 1
ATOM 656 C CA . GLY A 1 87 ? 41.552 16.729 41.602 1.00 31.21 87 GLY A CA 1
ATOM 657 C C . GLY A 1 87 ? 42.071 16.492 43.010 1.00 32.47 87 GLY A C 1
ATOM 658 O O . GLY A 1 87 ? 41.378 16.019 43.915 1.00 33.67 87 GLY A O 1
ATOM 659 N N . VAL A 1 88 ? 43.344 16.855 43.165 1.00 33.33 88 VAL A N 1
ATOM 660 C CA . VAL A 1 88 ? 44.114 16.752 44.405 1.00 36.82 88 VAL A CA 1
ATOM 661 C C . VAL A 1 88 ? 43.389 17.301 45.661 1.00 43.34 88 VAL A C 1
ATOM 662 O O . VAL A 1 88 ? 43.795 17.026 46.794 1.00 41.79 88 VAL A O 1
ATOM 666 N N . LEU A 1 89 ? 42.263 18.027 45.441 1.00 49.88 89 LEU A N 1
ATOM 667 C CA . LEU A 1 89 ? 41.401 18.731 46.399 1.00 55.06 89 LEU A CA 1
ATOM 668 C C . LEU A 1 89 ? 42.156 19.838 47.140 1.00 59.95 89 LEU A C 1
ATOM 669 O O . LEU A 1 89 ? 41.969 20.137 48.328 1.00 57.64 89 LEU A O 1
ATOM 674 N N . SER A 1 90 ? 43.005 20.474 46.320 1.00 61.55 90 SER A N 1
ATOM 675 C CA . SER A 1 90 ? 43.927 21.474 46.788 1.00 61.98 90 SER A CA 1
ATOM 676 C C . SER A 1 90 ? 43.865 22.779 46.028 1.00 63.19 90 SER A C 1
ATOM 677 O O . SER A 1 90 ? 43.579 23.811 46.635 1.00 63.13 90 SER A O 1
ATOM 680 N N . HIS A 1 91 ? 44.099 22.703 44.702 1.00 62.88 91 HIS A N 1
ATOM 681 C CA . HIS A 1 91 ? 44.128 23.793 43.718 1.00 56.59 91 HIS A CA 1
ATOM 682 C C . HIS A 1 91 ? 42.845 24.621 43.600 1.00 51.56 91 HIS A C 1
ATOM 683 O O . HIS A 1 91 ? 42.855 25.788 43.210 1.00 55.08 91 HIS A O 1
ATOM 690 N N . HIS A 1 92 ? 41.742 24.053 44.070 1.00 43.14 92 HIS A N 1
ATOM 691 C CA . HIS A 1 92 ? 40.404 24.586 43.889 1.00 40.70 92 HIS A CA 1
ATOM 692 C C . HIS A 1 92 ? 39.622 24.741 45.177 1.00 39.48 92 HIS A C 1
ATOM 693 O O . HIS A 1 92 ? 38.584 25.404 45.200 1.00 45.47 92 HIS A O 1
ATOM 700 N N . ILE A 1 93 ? 40.086 24.111 46.255 1.00 34.23 93 ILE A N 1
ATOM 701 C CA . ILE A 1 93 ? 39.483 24.270 47.572 1.00 30.89 93 ILE A CA 1
ATOM 702 C C . ILE A 1 93 ? 39.929 25.582 48.204 1.00 29.47 93 ILE A C 1
ATOM 703 O O . ILE A 1 93 ? 39.112 26.260 48.820 1.00 28.92 93 ILE A O 1
ATOM 708 N N . LEU A 1 94 ? 41.217 25.930 48.054 1.00 24.09 94 LEU A N 1
ATOM 709 C CA . LEU A 1 94 ? 41.831 27.183 48.502 1.00 20.05 94 LEU A CA 1
ATOM 710 C C . LEU A 1 94 ? 41.538 28.459 47.696 1.00 18.39 94 LEU A C 1
ATOM 711 O O . LEU A 1 94 ? 42.082 29.523 47.972 1.00 20.84 94 LEU A O 1
ATOM 716 N N . GLU A 1 95 ? 40.706 28.351 46.650 1.00 21.57 95 GLU A N 1
ATOM 717 C CA . GLU A 1 95 ? 40.196 29.448 45.820 1.00 19.95 95 GLU A CA 1
ATOM 718 C C . GLU A 1 95 ? 39.086 30.147 46.563 1.00 15.25 95 GLU A C 1
ATOM 719 O O . GLU A 1 95 ? 38.810 31.320 46.378 1.00 20.00 95 GLU A O 1
ATOM 725 N N . GLN A 1 96 ? 38.406 29.365 47.388 1.00 15.19 96 GLN A N 1
ATOM 726 C CA . GLN A 1 96 ? 37.359 29.795 48.290 1.00 11.01 96 GLN A CA 1
ATOM 727 C C . GLN A 1 96 ? 37.806 30.872 49.269 1.00 9.60 96 GLN A C 1
ATOM 728 O O . GLN A 1 96 ? 36.937 31.454 49.912 1.00 11.03 96 GLN A O 1
ATOM 734 N N . LEU A 1 97 ? 39.126 31.100 49.460 1.00 8.67 97 LEU A N 1
ATOM 735 C CA . LEU A 1 97 ? 39.670 32.139 50.339 1.00 5.84 97 LEU A CA 1
ATOM 736 C C . LEU A 1 97 ? 39.351 33.527 49.797 1.00 9.56 97 LEU A C 1
ATOM 737 O O . LEU A 1 97 ? 38.843 34.379 50.526 1.00 8.59 97 LEU A O 1
ATOM 742 N N . LYS A 1 98 ? 39.547 33.679 48.475 1.00 11.76 98 LYS A N 1
ATOM 743 C CA . LYS A 1 98 ? 39.114 34.794 47.643 1.00 8.77 98 LYS A CA 1
ATOM 744 C C . LYS A 1 98 ? 37.627 35.018 47.840 1.00 10.19 98 LYS A C 1
ATOM 745 O O . LYS A 1 98 ? 37.218 36.140 48.093 1.00 14.96 98 LYS A O 1
ATOM 751 N N . LEU A 1 99 ? 36.799 33.984 47.721 1.00 5.90 99 LEU A N 1
ATOM 752 C CA . LEU A 1 99 ? 35.378 34.100 48.049 1.00 10.33 99 LEU A CA 1
ATOM 753 C C . LEU A 1 99 ? 35.067 34.482 49.510 1.00 13.88 99 LEU A C 1
ATOM 754 O O . LEU A 1 99 ? 34.018 35.061 49.767 1.00 14.04 99 LEU A O 1
ATOM 759 N N . VAL A 1 100 ? 35.939 34.229 50.510 1.00 21.15 100 VAL A N 1
ATOM 760 C CA . VAL A 1 100 ? 35.755 34.628 51.923 1.00 22.87 100 VAL A CA 1
ATOM 761 C C . VAL A 1 100 ? 36.106 36.110 52.156 1.00 18.67 100 VAL A C 1
ATOM 762 O O . VAL A 1 100 ? 35.482 36.839 52.931 1.00 11.29 100 VAL A O 1
ATOM 766 N N . GLU A 1 101 ? 37.176 36.488 51.458 1.00 17.98 101 GLU A N 1
ATOM 767 C CA . GLU A 1 101 ? 37.646 37.849 51.306 1.00 15.51 101 GLU A CA 1
ATOM 768 C C . GLU A 1 101 ? 36.523 38.655 50.651 1.00 19.40 101 GLU A C 1
ATOM 769 O O . GLU A 1 101 ? 36.245 39.767 51.091 1.00 26.58 101 GLU A O 1
ATOM 775 N N . ALA A 1 102 ? 35.838 38.147 49.610 1.00 14.24 102 ALA A N 1
ATOM 776 C CA . ALA A 1 102 ? 34.728 38.836 48.973 1.00 13.52 102 ALA A CA 1
ATOM 777 C C . ALA A 1 102 ? 33.438 38.882 49.790 1.00 14.82 102 ALA A C 1
ATOM 778 O O . ALA A 1 102 ? 32.584 39.736 49.582 1.00 23.52 102 ALA A O 1
ATOM 780 N N . ILE A 1 103 ? 33.254 37.948 50.710 1.00 16.67 103 ILE A N 1
ATOM 781 C CA . ILE A 1 103 ? 32.104 37.878 51.599 1.00 12.01 103 ILE A CA 1
ATOM 782 C C . ILE A 1 103 ? 32.309 38.819 52.784 1.00 14.69 103 ILE A C 1
ATOM 783 O O . ILE A 1 103 ? 31.337 39.431 53.242 1.00 14.53 103 ILE A O 1
ATOM 788 N N . LYS A 1 104 ? 33.541 38.909 53.325 1.00 15.69 104 LYS A N 1
ATOM 789 C CA . LYS A 1 104 ? 33.892 39.789 54.426 1.00 17.92 104 LYS A CA 1
ATOM 790 C C . LYS A 1 104 ? 33.614 41.241 54.064 1.00 19.05 104 LYS A C 1
ATOM 791 O O . LYS A 1 104 ? 32.934 41.980 54.770 1.00 19.70 104 LYS A O 1
ATOM 797 N N . GLU A 1 105 ? 34.080 41.605 52.884 1.00 23.97 105 GLU A N 1
ATOM 798 C CA . GLU A 1 105 ? 33.922 42.929 52.316 1.00 29.22 105 GLU A CA 1
ATOM 799 C C . GLU A 1 105 ? 32.477 43.327 52.157 1.00 28.85 105 GLU A C 1
ATOM 800 O O . GLU A 1 105 ? 32.112 44.406 52.628 1.00 35.38 105 GLU A O 1
ATOM 806 N N . ALA A 1 106 ? 31.650 42.507 51.493 1.00 23.81 106 ALA A N 1
ATOM 807 C CA . ALA A 1 106 ? 30.225 42.801 51.442 1.00 23.39 106 ALA A CA 1
ATOM 808 C C . ALA A 1 106 ? 29.655 42.538 52.852 1.00 24.26 106 ALA A C 1
ATOM 809 O O . ALA A 1 106 ? 30.412 42.190 53.775 1.00 27.85 106 ALA A O 1
ATOM 811 N N . GLY A 1 107 ? 28.370 42.707 53.144 1.00 23.11 107 GLY A N 1
ATOM 812 C CA . GLY A 1 107 ? 27.940 42.414 54.500 1.00 24.03 107 GLY A CA 1
ATOM 813 C C . GLY A 1 107 ? 26.618 41.711 54.534 1.00 27.49 107 GLY A C 1
ATOM 814 O O . GLY A 1 107 ? 26.233 41.154 55.559 1.00 36.01 107 GLY A O 1
ATOM 815 N N . ASN A 1 108 ? 25.927 41.693 53.402 1.00 26.32 108 ASN A N 1
ATOM 816 C CA . ASN A 1 108 ? 24.594 41.137 53.357 1.00 25.89 108 ASN A CA 1
ATOM 817 C C . ASN A 1 108 ? 24.420 39.614 53.323 1.00 22.84 108 ASN A C 1
ATOM 818 O O . ASN A 1 108 ? 23.268 39.175 53.263 1.00 19.08 108 ASN A O 1
ATOM 823 N N . ILE A 1 109 ? 25.493 38.789 53.343 1.00 23.68 109 ILE A N 1
ATOM 824 C CA . ILE A 1 109 ? 25.350 37.330 53.380 1.00 23.79 109 ILE A CA 1
ATOM 825 C C . ILE A 1 109 ? 24.974 36.868 54.794 1.00 26.07 109 ILE A C 1
ATOM 826 O O . ILE A 1 109 ? 25.630 37.188 55.797 1.00 28.72 109 ILE A O 1
ATOM 831 N N . LYS A 1 110 ? 23.824 36.175 54.833 1.00 26.44 110 LYS A N 1
ATOM 832 C CA . LYS A 1 110 ? 23.253 35.590 56.039 1.00 25.52 110 LYS A CA 1
ATOM 833 C C . LYS A 1 110 ? 23.772 34.181 56.330 1.00 22.96 110 LYS A C 1
ATOM 834 O O . LYS A 1 110 ? 23.639 33.698 57.453 1.00 23.92 110 LYS A O 1
ATOM 840 N N . ARG A 1 111 ? 24.354 33.510 55.325 1.00 19.88 111 ARG A N 1
ATOM 841 C CA . ARG A 1 111 ? 24.933 32.177 55.436 1.00 17.98 111 ARG A CA 1
ATOM 842 C C . ARG A 1 111 ? 25.809 31.781 54.276 1.00 10.92 111 ARG A C 1
ATOM 843 O O . ARG A 1 111 ? 25.467 31.897 53.106 1.00 10.14 111 ARG A O 1
ATOM 851 N N . PHE A 1 112 ? 26.923 31.229 54.713 1.00 12.56 112 PHE A N 1
ATOM 852 C CA . PHE A 1 112 ? 27.933 30.651 53.849 1.00 12.65 112 PHE A CA 1
ATOM 853 C C . PHE A 1 112 ? 28.203 29.211 54.279 1.00 11.63 112 PHE A C 1
ATOM 854 O O . PHE A 1 112 ? 28.509 28.933 55.446 1.00 8.18 112 PHE A O 1
ATOM 862 N N . LEU A 1 113 ? 28.012 28.335 53.280 1.00 10.03 113 LEU A N 1
ATOM 863 C CA . LEU A 1 113 ? 28.252 26.892 53.362 1.00 5.14 113 LEU A CA 1
ATOM 864 C C . LEU A 1 113 ? 29.425 26.539 52.441 1.00 2.00 113 LEU A C 1
ATOM 865 O O . LEU A 1 113 ? 29.257 26.592 51.215 1.00 2.00 113 LEU A O 1
ATOM 870 N N . PRO A 1 114 ? 30.648 26.268 52.972 1.00 2.00 114 PRO A N 1
ATOM 871 C CA . PRO A 1 114 ? 31.878 25.927 52.229 1.00 2.11 114 PRO A CA 1
ATOM 872 C C . PRO A 1 114 ? 31.859 24.619 51.459 1.00 4.08 114 PRO A C 1
ATOM 873 O O . PRO A 1 114 ? 30.850 23.908 51.465 1.00 11.95 114 PRO A O 1
ATOM 877 N N . SER A 1 115 ? 32.988 24.317 50.806 1.00 3.63 115 SER A N 1
ATOM 878 C CA . SER A 1 115 ? 33.155 23.076 50.082 1.00 13.56 115 SER A CA 1
ATOM 879 C C . SER A 1 115 ? 33.705 22.048 51.052 1.00 19.10 115 SER A C 1
ATOM 880 O O . SER A 1 115 ? 34.919 21.879 51.213 1.00 26.87 115 SER A O 1
ATOM 883 N N . GLU A 1 116 ? 32.703 21.452 51.716 1.00 17.94 116 GLU A N 1
ATOM 884 C CA . GLU A 1 116 ? 32.788 20.410 52.725 1.00 18.55 116 GLU A CA 1
ATOM 885 C C . GLU A 1 116 ? 32.319 19.128 52.026 1.00 19.93 116 GLU A C 1
ATOM 886 O O . GLU A 1 116 ? 32.922 18.648 51.058 1.00 18.44 116 GLU A O 1
ATOM 892 N N . PHE A 1 117 ? 31.144 18.642 52.457 1.00 21.84 117 PHE A N 1
ATOM 893 C CA . PHE A 1 117 ? 30.406 17.476 51.961 1.00 25.49 117 PHE A CA 1
ATOM 894 C C . PHE A 1 117 ? 31.115 16.102 52.078 1.00 25.72 117 PHE A C 1
ATOM 895 O O . PHE A 1 117 ? 30.940 15.210 51.242 1.00 23.86 117 PHE A O 1
ATOM 903 N N . GLY A 1 118 ? 31.843 15.923 53.198 1.00 22.91 118 GLY A N 1
ATOM 904 C CA . GLY A 1 118 ? 32.644 14.746 53.494 1.00 24.88 118 GLY A CA 1
ATOM 905 C C . GLY A 1 118 ? 32.909 14.531 54.990 1.00 28.05 118 GLY A C 1
ATOM 906 O O . GLY A 1 118 ? 32.076 14.809 55.848 1.00 23.70 118 GLY A O 1
ATOM 907 N N . MET A 1 119 ? 34.119 14.037 55.269 1.00 29.46 119 MET A N 1
ATOM 908 C CA . MET A 1 119 ? 34.607 13.618 56.575 1.00 32.61 119 MET A CA 1
ATOM 909 C C . MET A 1 119 ? 34.651 14.495 57.829 1.00 38.92 119 MET A C 1
ATOM 910 O O . MET A 1 119 ? 34.660 13.952 58.946 1.00 44.59 119 MET A O 1
ATOM 915 N N . ASP A 1 120 ? 34.721 15.823 57.661 1.00 35.84 120 ASP A N 1
ATOM 916 C CA . ASP A 1 120 ? 34.844 16.870 58.683 1.00 31.09 120 ASP A CA 1
ATOM 917 C C . ASP A 1 120 ? 36.282 17.102 59.164 1.00 30.03 120 ASP A C 1
ATOM 918 O O . ASP A 1 120 ? 36.759 16.493 60.128 1.00 32.64 120 ASP A O 1
ATOM 923 N N . PRO A 1 121 ? 36.945 18.118 58.571 1.00 27.35 121 PRO A N 1
ATOM 924 C CA . PRO A 1 121 ? 38.344 18.429 58.765 1.00 22.46 121 PRO A CA 1
ATOM 925 C C . PRO A 1 121 ? 38.875 18.657 60.161 1.00 22.23 121 PRO A C 1
ATOM 926 O O . PRO A 1 121 ? 39.970 18.182 60.471 1.00 23.34 121 PRO A O 1
ATOM 930 N N . ASP A 1 122 ? 38.171 19.369 61.030 1.00 21.71 122 ASP A N 1
ATOM 931 C CA . ASP A 1 122 ? 38.766 19.549 62.334 1.00 28.20 122 ASP A CA 1
ATOM 932 C C . ASP A 1 122 ? 38.267 18.571 63.384 1.00 32.79 122 ASP A C 1
ATOM 933 O O . ASP A 1 122 ? 38.346 18.828 64.590 1.00 32.47 122 ASP A O 1
ATOM 938 N N . ILE A 1 123 ? 37.713 17.445 62.875 1.00 39.20 123 ILE A N 1
ATOM 939 C CA . ILE A 1 123 ? 37.406 16.291 63.714 1.00 42.00 123 ILE A CA 1
ATOM 940 C C . ILE A 1 123 ? 38.649 15.459 63.452 1.00 45.78 123 ILE A C 1
ATOM 941 O O . ILE A 1 123 ? 38.833 14.685 62.504 1.00 43.58 123 ILE A O 1
ATOM 946 N N . MET A 1 124 ? 39.518 15.897 64.377 1.00 48.54 124 MET A N 1
ATOM 947 C CA . MET A 1 124 ? 40.896 15.510 64.575 1.00 47.77 124 MET A CA 1
ATOM 948 C C . MET A 1 124 ? 41.780 15.580 63.334 1.00 44.82 124 MET A C 1
ATOM 949 O O . MET A 1 124 ? 42.742 16.347 63.254 1.00 36.43 124 MET A O 1
ATOM 954 N N . GLU A 1 125 ? 41.353 14.750 62.370 1.00 43.59 125 GLU A N 1
ATOM 955 C CA . GLU A 1 125 ? 42.076 14.310 61.196 1.00 45.23 125 GLU A CA 1
ATOM 956 C C . GLU A 1 125 ? 43.615 14.412 61.321 1.00 47.41 125 GLU A C 1
ATOM 957 O O . GLU A 1 125 ? 44.364 15.305 60.907 1.00 53.01 125 GLU A O 1
ATOM 963 N N . HIS A 1 126 ? 43.857 13.411 62.191 1.00 44.52 126 HIS A N 1
ATOM 964 C CA . HIS A 1 126 ? 45.032 12.725 62.756 1.00 41.09 126 HIS A CA 1
ATOM 965 C C . HIS A 1 126 ? 45.621 11.773 61.714 1.00 40.55 126 HIS A C 1
ATOM 966 O O . HIS A 1 126 ? 46.480 10.940 61.993 1.00 40.23 126 HIS A O 1
ATOM 973 N N . ALA A 1 127 ? 44.990 11.885 60.542 1.00 40.92 127 ALA A N 1
ATOM 974 C CA . ALA A 1 127 ? 45.101 11.128 59.326 1.00 39.90 127 ALA A CA 1
ATOM 975 C C . ALA A 1 127 ? 46.454 10.881 58.727 1.00 42.68 127 ALA A C 1
ATOM 976 O O . ALA A 1 127 ? 47.377 11.694 58.818 1.00 42.50 127 ALA A O 1
ATOM 978 N N . LEU A 1 128 ? 46.493 9.701 58.096 1.00 43.35 128 LEU A N 1
ATOM 979 C CA . LEU A 1 128 ? 47.658 9.222 57.373 1.00 44.54 128 LEU A CA 1
ATOM 980 C C . LEU A 1 128 ? 47.795 10.160 56.176 1.00 46.88 128 LEU A C 1
ATOM 981 O O . LEU A 1 128 ? 46.796 10.600 55.603 1.00 51.25 128 LEU A O 1
ATOM 986 N N . GLN A 1 129 ? 49.027 10.495 55.795 1.00 45.35 129 GLN A N 1
ATOM 987 C CA . GLN A 1 129 ? 49.328 11.364 54.661 1.00 44.38 129 GLN A CA 1
ATOM 988 C C . GLN A 1 129 ? 49.229 10.532 53.360 1.00 43.76 129 GLN A C 1
ATOM 989 O O . GLN A 1 129 ? 49.185 9.296 53.497 1.00 41.19 129 GLN A O 1
ATOM 995 N N . PRO A 1 130 ? 49.167 11.034 52.081 1.00 43.91 130 PRO A N 1
ATOM 996 C CA . PRO A 1 130 ? 49.150 12.429 51.616 1.00 40.03 130 PRO A CA 1
ATOM 997 C C . PRO A 1 130 ? 47.831 13.145 51.770 1.00 39.65 130 PRO A C 1
ATOM 998 O O . PRO A 1 130 ? 47.840 14.334 52.095 1.00 43.08 130 PRO A O 1
ATOM 1002 N N . GLY A 1 131 ? 46.743 12.381 51.509 1.00 36.60 131 GLY A N 1
ATOM 1003 C CA . GLY A 1 131 ? 45.326 12.756 51.584 1.00 28.74 131 GLY A CA 1
ATOM 1004 C C . GLY A 1 131 ? 44.830 13.385 52.884 1.00 25.44 131 GLY A C 1
ATOM 1005 O O . GLY A 1 131 ? 43.634 13.530 53.124 1.00 25.02 131 GLY A O 1
ATOM 1006 N N . SER A 1 132 ? 45.793 13.723 53.738 1.00 24.88 132 SER A N 1
ATOM 1007 C CA . SER A 1 132 ? 45.655 14.530 54.933 1.00 25.42 132 SER A CA 1
ATOM 1008 C C . SER A 1 132 ? 45.531 16.020 54.515 1.00 25.92 132 SER A C 1
ATOM 1009 O O . SER A 1 132 ? 45.006 16.825 55.279 1.00 29.67 132 SER A O 1
ATOM 1012 N N . ILE A 1 133 ? 46.001 16.398 53.299 1.00 25.07 133 ILE A N 1
ATOM 1013 C CA . ILE A 1 133 ? 45.940 17.708 52.626 1.00 17.25 133 ILE A CA 1
ATOM 1014 C C . ILE A 1 133 ? 44.535 18.265 52.455 1.00 17.12 133 ILE A C 1
ATOM 1015 O O . ILE A 1 133 ? 44.279 19.445 52.647 1.00 18.41 133 ILE A O 1
ATOM 1020 N N . THR A 1 134 ? 43.587 17.414 52.100 1.00 17.28 134 THR A N 1
ATOM 1021 C CA . THR A 1 134 ? 42.205 17.799 51.913 1.00 16.84 134 THR A CA 1
ATOM 1022 C C . THR A 1 134 ? 41.674 18.403 53.201 1.00 21.45 134 THR A C 1
ATOM 1023 O O . THR A 1 134 ? 41.039 19.461 53.195 1.00 26.69 134 THR A O 1
ATOM 1027 N N . PHE A 1 135 ? 41.993 17.748 54.325 1.00 21.28 135 PHE A N 1
ATOM 1028 C CA . PHE A 1 135 ? 41.443 18.194 55.584 1.00 20.19 135 PHE A CA 1
ATOM 1029 C C . PHE A 1 135 ? 42.257 19.377 56.060 1.00 20.77 135 PHE A C 1
ATOM 1030 O O . PHE A 1 135 ? 41.715 20.219 56.774 1.00 20.95 135 PHE A O 1
ATOM 1038 N N . ILE A 1 136 ? 43.526 19.491 55.643 1.00 18.63 136 ILE A N 1
ATOM 1039 C CA . ILE A 1 136 ? 44.338 20.667 55.936 1.00 23.84 136 ILE A CA 1
ATOM 1040 C C . ILE A 1 136 ? 43.738 21.899 55.223 1.00 31.89 136 ILE A C 1
ATOM 1041 O O . ILE A 1 136 ? 43.496 22.946 55.841 1.00 37.06 136 ILE A O 1
ATOM 1046 N N . ASP A 1 137 ? 43.509 21.756 53.898 1.00 27.30 137 ASP A N 1
ATOM 1047 C CA . ASP A 1 137 ? 43.006 22.804 53.040 1.00 19.73 137 ASP A CA 1
ATOM 1048 C C . ASP A 1 137 ? 41.711 23.392 53.507 1.00 17.53 137 ASP A C 1
ATOM 1049 O O . ASP A 1 137 ? 41.652 24.581 53.787 1.00 23.17 137 ASP A O 1
ATOM 1054 N N . LYS A 1 138 ? 40.693 22.549 53.618 1.00 15.72 138 LYS A N 1
ATOM 1055 C CA . LYS A 1 138 ? 39.369 22.895 54.133 1.00 15.82 138 LYS A CA 1
ATOM 1056 C C . LYS A 1 138 ? 39.356 23.516 55.523 1.00 13.74 138 LYS A C 1
ATOM 1057 O O . LYS A 1 138 ? 38.343 24.058 55.948 1.00 16.56 138 LYS A O 1
ATOM 1063 N N . ARG A 1 139 ? 40.431 23.400 56.298 1.00 15.32 139 ARG A N 1
ATOM 1064 C CA . ARG A 1 139 ? 40.468 23.998 57.610 1.00 19.58 139 ARG A CA 1
ATOM 1065 C C . ARG A 1 139 ? 40.880 25.457 57.480 1.00 18.25 139 ARG A C 1
ATOM 1066 O O . ARG A 1 139 ? 40.299 26.325 58.130 1.00 16.59 139 ARG A O 1
ATOM 1074 N N . LYS A 1 140 ? 41.872 25.729 56.627 1.00 16.09 140 LYS A N 1
ATOM 1075 C CA . LYS A 1 140 ? 42.330 27.079 56.329 1.00 18.56 140 LYS A CA 1
ATOM 1076 C C . LYS A 1 140 ? 41.187 28.000 55.937 1.00 15.08 140 LYS A C 1
ATOM 1077 O O . LYS A 1 140 ? 41.075 29.148 56.381 1.00 18.00 140 LYS A O 1
ATOM 1083 N N . VAL A 1 141 ? 40.331 27.395 55.119 1.00 8.03 141 VAL A N 1
ATOM 1084 C CA . VAL A 1 141 ? 39.097 27.960 54.633 1.00 9.30 141 VAL A CA 1
ATOM 1085 C C . VAL A 1 141 ? 38.117 28.119 55.792 1.00 15.78 141 VAL A C 1
ATOM 1086 O O . VAL A 1 141 ? 37.476 29.171 55.858 1.00 20.29 141 VAL A O 1
ATOM 1090 N N . ARG A 1 142 ? 37.991 27.123 56.711 1.00 14.58 142 ARG A N 1
ATOM 1091 C CA . ARG A 1 142 ? 37.101 27.175 57.865 1.00 9.11 142 ARG A CA 1
ATOM 1092 C C . ARG A 1 142 ? 37.571 28.164 58.886 1.00 7.50 142 ARG A C 1
ATOM 1093 O O . ARG A 1 142 ? 36.762 28.925 59.384 1.00 7.37 142 ARG A O 1
ATOM 1101 N N . ARG A 1 143 ? 38.850 28.149 59.248 1.00 6.03 143 ARG A N 1
ATOM 1102 C CA . ARG A 1 143 ? 39.391 29.073 60.234 1.00 8.61 143 ARG A CA 1
ATOM 1103 C C . ARG A 1 143 ? 39.406 30.541 59.817 1.00 14.24 143 ARG A C 1
ATOM 1104 O O . ARG A 1 143 ? 39.480 31.399 60.693 1.00 23.02 143 ARG A O 1
ATOM 1112 N N . ALA A 1 144 ? 39.394 30.830 58.492 1.00 17.35 144 ALA A N 1
ATOM 1113 C CA . ALA A 1 144 ? 39.322 32.160 57.871 1.00 9.59 144 ALA A CA 1
ATOM 1114 C C . ALA A 1 144 ? 37.896 32.679 57.780 1.00 9.81 144 ALA A C 1
ATOM 1115 O O . ALA A 1 144 ? 37.666 33.874 57.808 1.00 17.22 144 ALA A O 1
ATOM 1117 N N . ILE A 1 145 ? 36.909 31.801 57.642 1.00 16.95 145 ILE A N 1
ATOM 1118 C CA . ILE A 1 145 ? 35.499 32.130 57.664 1.00 17.78 145 ILE A CA 1
ATOM 1119 C C . ILE A 1 145 ? 35.236 32.668 59.051 1.00 22.82 145 ILE A C 1
ATOM 1120 O O . ILE A 1 145 ? 34.923 33.843 59.139 1.00 30.95 145 ILE A O 1
ATOM 1125 N N . GLU A 1 146 ? 35.407 31.867 60.119 1.00 28.71 146 GLU A N 1
ATOM 1126 C CA . GLU A 1 146 ? 35.165 32.254 61.508 1.00 28.40 146 GLU A CA 1
ATOM 1127 C C . GLU A 1 146 ? 35.960 33.464 61.967 1.00 26.73 146 GLU A C 1
ATOM 1128 O O . GLU A 1 146 ? 35.449 34.193 62.806 1.00 26.71 146 GLU A O 1
ATOM 1134 N N . ALA A 1 147 ? 37.178 33.702 61.459 1.00 20.96 147 ALA A N 1
ATOM 1135 C CA . ALA A 1 147 ? 37.974 34.875 61.779 1.00 22.57 147 ALA A CA 1
ATOM 1136 C C . ALA A 1 147 ? 37.242 36.164 61.438 1.00 25.71 147 ALA A C 1
ATOM 1137 O O . ALA A 1 147 ? 37.010 37.037 62.288 1.00 32.79 147 ALA A O 1
ATOM 1139 N N . ALA A 1 148 ? 36.830 36.212 60.160 1.00 23.85 148 ALA A N 1
ATOM 1140 C CA . ALA A 1 148 ? 36.038 37.284 59.558 1.00 16.62 148 ALA A CA 1
ATOM 1141 C C . ALA A 1 148 ? 34.543 37.272 59.949 1.00 18.77 148 ALA A C 1
ATOM 1142 O O . ALA A 1 148 ? 33.724 38.042 59.425 1.00 20.18 148 ALA A O 1
ATOM 1144 N N . SER A 1 149 ? 34.182 36.424 60.937 1.00 21.34 149 SER A N 1
ATOM 1145 C CA . SER A 1 149 ? 32.838 36.185 61.495 1.00 24.06 149 SER A CA 1
ATOM 1146 C C . SER A 1 149 ? 31.634 36.228 60.532 1.00 23.15 149 SER A C 1
ATOM 1147 O O . SER A 1 149 ? 30.681 37.010 60.599 1.00 20.14 149 SER A O 1
ATOM 1150 N N . ILE A 1 150 ? 31.786 35.300 59.578 1.00 21.62 150 ILE A N 1
ATOM 1151 C CA . ILE A 1 150 ? 30.803 34.986 58.553 1.00 16.42 150 ILE A CA 1
ATOM 1152 C C . ILE A 1 150 ? 29.791 34.063 59.232 1.00 16.14 150 ILE A C 1
ATOM 1153 O O . ILE A 1 150 ? 30.149 33.417 60.222 1.00 20.39 150 ILE A O 1
ATOM 1158 N N . PRO A 1 151 ? 28.520 33.999 58.826 1.00 12.59 151 PRO A N 1
ATOM 1159 C CA . PRO A 1 151 ? 27.555 33.015 59.292 1.00 15.50 151 PRO A CA 1
ATOM 1160 C C . PRO A 1 151 ? 27.667 31.689 58.566 1.00 19.67 151 PRO A C 1
ATOM 1161 O O . PRO A 1 151 ? 27.270 31.610 57.412 1.00 20.87 151 PRO A O 1
ATOM 1165 N N . TYR A 1 152 ? 28.172 30.636 59.223 1.00 28.21 152 TYR A N 1
ATOM 1166 C CA . TYR A 1 152 ? 28.410 29.304 58.621 1.00 30.84 152 TYR A CA 1
ATOM 1167 C C . TYR A 1 152 ? 27.597 28.084 59.061 1.00 28.47 152 TYR A C 1
ATOM 1168 O O . TYR A 1 152 ? 26.929 28.008 60.095 1.00 28.71 152 TYR A O 1
ATOM 1177 N N . THR A 1 153 ? 27.625 27.097 58.173 1.00 26.21 153 THR A N 1
ATOM 1178 C CA . THR A 1 153 ? 27.048 25.789 58.442 1.00 21.10 153 THR A CA 1
ATOM 1179 C C . THR A 1 153 ? 28.007 24.912 57.703 1.00 19.12 153 THR A C 1
ATOM 1180 O O . THR A 1 153 ? 28.221 25.121 56.510 1.00 14.36 153 THR A O 1
ATOM 1184 N N . TYR A 1 154 ? 28.657 23.994 58.423 1.00 19.65 154 TYR A N 1
ATOM 1185 C CA . TYR A 1 154 ? 29.565 23.071 57.752 1.00 16.17 154 TYR A CA 1
ATOM 1186 C C . TYR A 1 154 ? 28.822 21.763 57.537 1.00 11.22 154 TYR A C 1
ATOM 1187 O O . TYR A 1 154 ? 28.455 21.054 58.462 1.00 6.10 154 TYR A O 1
ATOM 1196 N N . VAL A 1 155 ? 28.500 21.488 56.277 1.00 10.48 155 VAL A N 1
ATOM 1197 C CA . VAL A 1 155 ? 27.729 20.322 55.909 1.00 6.53 155 VAL A CA 1
ATOM 1198 C C . VAL A 1 155 ? 28.629 19.128 55.703 1.00 9.15 155 VAL A C 1
ATOM 1199 O O . VAL A 1 155 ? 29.084 18.890 54.589 1.00 8.34 155 VAL A O 1
ATOM 1203 N N . SER A 1 156 ? 28.936 18.428 56.820 1.00 13.35 156 SER A N 1
ATOM 1204 C CA . SER A 1 156 ? 29.693 17.167 56.858 1.00 13.43 156 SER A CA 1
ATOM 1205 C C . SER A 1 156 ? 28.640 16.097 56.614 1.00 9.82 156 SER A C 1
ATOM 1206 O O . SER A 1 156 ? 27.734 15.878 57.415 1.00 8.63 156 SER A O 1
ATOM 1209 N N . SER A 1 157 ? 28.731 15.482 55.444 1.00 9.41 157 SER A N 1
ATOM 1210 C CA . SER A 1 157 ? 27.659 14.663 54.919 1.00 8.69 157 SER A CA 1
ATOM 1211 C C . SER A 1 157 ? 27.996 13.207 54.603 1.00 10.56 157 SER A C 1
ATOM 1212 O O . SER A 1 157 ? 27.154 12.411 54.214 1.00 4.92 157 SER A O 1
ATOM 1215 N N . ASN A 1 158 ? 29.278 12.889 54.751 1.00 16.29 158 ASN A N 1
ATOM 1216 C CA . ASN A 1 158 ? 29.884 11.560 54.650 1.00 19.04 158 ASN A CA 1
ATOM 1217 C C . ASN A 1 158 ? 30.057 10.900 53.277 1.00 20.16 158 ASN A C 1
ATOM 1218 O O . ASN A 1 158 ? 30.622 11.526 52.372 1.00 26.48 158 ASN A O 1
ATOM 1223 N N . MET A 1 159 ? 29.662 9.641 53.070 1.00 17.99 159 MET A N 1
ATOM 1224 C CA . MET A 1 159 ? 29.940 8.967 51.822 1.00 15.18 159 MET A CA 1
ATOM 1225 C C . MET A 1 159 ? 28.768 9.081 50.908 1.00 13.59 159 MET A C 1
ATOM 1226 O O . MET A 1 159 ? 27.638 8.823 51.330 1.00 11.91 159 MET A O 1
ATOM 1231 N N . PHE A 1 160 ? 29.048 9.485 49.659 1.00 9.99 160 PHE A N 1
ATOM 1232 C CA . PHE A 1 160 ? 27.976 9.535 48.683 1.00 13.42 160 PHE A CA 1
ATOM 1233 C C . PHE A 1 160 ? 27.850 8.084 48.250 1.00 12.34 160 PHE A C 1
ATOM 1234 O O . PHE A 1 160 ? 28.837 7.405 47.993 1.00 17.15 160 PHE A O 1
ATOM 1242 N N . ALA A 1 161 ? 26.634 7.563 48.218 1.00 11.11 161 ALA A N 1
ATOM 1243 C CA . ALA A 1 161 ? 26.394 6.176 47.879 1.00 7.73 161 ALA A CA 1
ATOM 1244 C C . ALA A 1 161 ? 26.851 5.792 46.469 1.00 11.47 161 ALA A C 1
ATOM 1245 O O . ALA A 1 161 ? 27.395 4.718 46.251 1.00 13.09 161 ALA A O 1
ATOM 1247 N N . GLY A 1 162 ? 26.728 6.679 45.483 1.00 13.02 162 GLY A N 1
ATOM 1248 C CA . GLY A 1 162 ? 27.230 6.425 44.143 1.00 11.86 162 GLY A CA 1
ATOM 1249 C C . GLY A 1 162 ? 28.727 6.599 43.991 1.00 10.86 162 GLY A C 1
ATOM 1250 O O . GLY A 1 162 ? 29.227 6.843 42.900 1.00 12.69 162 GLY A O 1
ATOM 1251 N N . TYR A 1 163 ? 29.464 6.506 45.080 1.00 13.44 163 TYR A N 1
ATOM 1252 C CA . TYR A 1 163 ? 30.908 6.613 45.048 1.00 12.53 163 TYR A CA 1
ATOM 1253 C C . TYR A 1 163 ? 31.486 5.488 45.882 1.00 18.23 163 TYR A C 1
ATOM 1254 O O . TYR A 1 163 ? 32.602 5.046 45.618 1.00 18.97 163 TYR A O 1
ATOM 1263 N N . PHE A 1 164 ? 30.757 5.045 46.919 1.00 18.11 164 PHE A N 1
ATOM 1264 C CA . PHE A 1 164 ? 31.248 3.975 47.767 1.00 21.81 164 PHE A CA 1
ATOM 1265 C C . PHE A 1 164 ? 30.338 2.758 47.760 1.00 21.58 164 PHE A C 1
ATOM 1266 O O . PHE A 1 164 ? 30.831 1.661 47.956 1.00 19.96 164 PHE A O 1
ATOM 1274 N N . ALA A 1 165 ? 29.034 2.865 47.531 1.00 21.60 165 ALA A N 1
ATOM 1275 C CA . ALA A 1 165 ? 28.155 1.694 47.452 1.00 27.66 165 ALA A CA 1
ATOM 1276 C C . ALA A 1 165 ? 27.945 1.172 46.042 1.00 30.68 165 ALA A C 1
ATOM 1277 O O . ALA A 1 165 ? 27.342 0.125 45.780 1.00 31.23 165 ALA A O 1
ATOM 1279 N N . GLY A 1 166 ? 28.386 2.024 45.114 1.00 34.36 166 GLY A N 1
ATOM 1280 C CA . GLY A 1 166 ? 28.385 1.724 43.697 1.00 27.57 166 GLY A CA 1
ATOM 1281 C C . GLY A 1 166 ? 29.473 0.715 43.500 1.00 22.44 166 GLY A C 1
ATOM 1282 O O . GLY A 1 166 ? 29.199 -0.429 43.195 1.00 20.15 166 GLY A O 1
ATOM 1283 N N . SER A 1 167 ? 30.677 1.174 43.825 1.00 17.81 167 SER A N 1
ATOM 1284 C CA . SER A 1 167 ? 31.883 0.383 43.818 1.00 22.60 167 SER A CA 1
ATOM 1285 C C . SER A 1 167 ? 31.925 -0.734 44.867 1.00 24.63 167 SER A C 1
ATOM 1286 O O . SER A 1 167 ? 32.673 -1.696 44.678 1.00 26.81 167 SER A O 1
ATOM 1289 N N . LEU A 1 168 ? 31.117 -0.585 45.943 1.00 24.29 168 LEU A N 1
ATOM 1290 C CA . LEU A 1 168 ? 31.081 -1.381 47.186 1.00 24.23 168 LEU A CA 1
ATOM 1291 C C . LEU A 1 168 ? 32.336 -1.141 48.044 1.00 22.48 168 LEU A C 1
ATOM 1292 O O . LEU A 1 168 ? 32.569 -1.784 49.064 1.00 27.44 168 LEU A O 1
ATOM 1297 N N . ALA A 1 169 ? 33.048 -0.076 47.623 1.00 19.07 169 ALA A N 1
ATOM 1298 C CA . ALA A 1 169 ? 34.268 0.543 48.119 1.00 15.74 169 ALA A CA 1
ATOM 1299 C C . ALA A 1 169 ? 35.590 -0.053 47.625 1.00 18.03 169 ALA A C 1
ATOM 1300 O O . ALA A 1 169 ? 36.624 -0.043 48.311 1.00 14.90 169 ALA A O 1
ATOM 1302 N N . GLN A 1 170 ? 35.605 -0.499 46.355 1.00 19.07 170 GLN A N 1
ATOM 1303 C CA . GLN A 1 170 ? 36.778 -1.188 45.853 1.00 18.85 170 GLN A CA 1
ATOM 1304 C C . GLN A 1 170 ? 37.839 -0.388 45.150 1.00 21.05 170 GLN A C 1
ATOM 1305 O O . GLN A 1 170 ? 37.613 0.475 44.298 1.00 28.05 170 GLN A O 1
ATOM 1311 N N . LEU A 1 171 ? 39.032 -0.788 45.584 1.00 23.03 171 LEU A N 1
ATOM 1312 C CA . LEU A 1 171 ? 40.339 -0.241 45.238 1.00 23.67 171 LEU A CA 1
ATOM 1313 C C . LEU A 1 171 ? 40.640 -0.079 43.768 1.00 24.18 171 LEU A C 1
ATOM 1314 O O . LEU A 1 171 ? 41.753 0.349 43.433 1.00 25.72 171 LEU A O 1
ATOM 1319 N N . ASP A 1 172 ? 39.687 -0.484 42.912 1.00 25.84 172 ASP A N 1
ATOM 1320 C CA . ASP A 1 172 ? 39.871 -0.500 41.467 1.00 29.93 172 ASP A CA 1
ATOM 1321 C C . ASP A 1 172 ? 39.230 0.649 40.717 1.00 30.86 172 ASP A C 1
ATOM 1322 O O . ASP A 1 172 ? 39.559 0.905 39.551 1.00 33.55 172 ASP A O 1
ATOM 1327 N N . GLY A 1 173 ? 38.314 1.329 41.410 1.00 29.04 173 GLY A N 1
ATOM 1328 C CA . GLY A 1 173 ? 37.702 2.518 40.862 1.00 27.22 173 GLY A CA 1
ATOM 1329 C C . GLY A 1 173 ? 36.517 2.249 39.976 1.00 26.81 173 GLY A C 1
ATOM 1330 O O . GLY A 1 173 ? 35.960 3.206 39.457 1.00 34.32 173 GLY A O 1
ATOM 1331 N N . HIS A 1 174 ? 36.082 1.006 39.769 1.00 23.34 174 HIS A N 1
ATOM 1332 C CA . HIS A 1 174 ? 34.903 0.730 38.968 1.00 18.66 174 HIS A CA 1
ATOM 1333 C C . HIS A 1 174 ? 33.729 1.276 39.761 1.00 12.96 174 HIS A C 1
ATOM 1334 O O . HIS A 1 174 ? 33.750 1.193 40.975 1.00 14.10 174 HIS A O 1
ATOM 1341 N N . MET A 1 175 ? 32.733 1.912 39.151 1.00 18.81 175 MET A N 1
ATOM 1342 C CA . MET A 1 175 ? 31.607 2.464 39.885 1.00 15.95 175 MET A CA 1
ATOM 1343 C C . MET A 1 175 ? 30.371 1.637 39.808 1.00 17.27 175 MET A C 1
ATOM 1344 O O . MET A 1 175 ? 29.241 2.123 39.748 1.00 16.99 175 MET A O 1
ATOM 1349 N N . MET A 1 176 ? 30.686 0.348 39.805 1.00 20.12 176 MET A N 1
ATOM 1350 C CA . MET A 1 176 ? 29.695 -0.706 39.772 1.00 24.87 176 MET A CA 1
ATOM 1351 C C . MET A 1 176 ? 30.007 -1.761 40.815 1.00 26.36 176 MET A C 1
ATOM 1352 O O . MET A 1 176 ? 31.182 -1.958 41.137 1.00 32.24 176 MET A O 1
ATOM 1357 N N . PRO A 1 177 ? 29.026 -2.437 41.431 1.00 28.46 177 PRO A N 1
ATOM 1358 C CA . PRO A 1 177 ? 29.270 -3.497 42.396 1.00 32.51 177 PRO A CA 1
ATOM 1359 C C . PRO A 1 177 ? 29.782 -4.695 41.613 1.00 36.88 177 PRO A C 1
ATOM 1360 O O . PRO A 1 177 ? 29.204 -5.032 40.576 1.00 38.40 177 PRO A O 1
ATOM 1364 N N . PRO A 1 178 ? 30.901 -5.311 41.993 1.00 42.62 178 PRO A N 1
ATOM 1365 C CA . PRO A 1 178 ? 31.515 -6.378 41.216 1.00 47.27 178 PRO A CA 1
ATOM 1366 C C . PRO A 1 178 ? 31.040 -7.796 41.481 1.00 49.33 178 PRO A C 1
ATOM 1367 O O . PRO A 1 178 ? 30.777 -8.160 42.624 1.00 50.40 178 PRO A O 1
ATOM 1371 N N . ARG A 1 179 ? 30.920 -8.591 40.410 1.00 52.02 179 ARG A N 1
ATOM 1372 C CA . ARG A 1 179 ? 30.655 -10.018 40.530 1.00 52.39 179 ARG A CA 1
ATOM 1373 C C . ARG A 1 179 ? 31.962 -10.747 40.906 1.00 52.15 179 ARG A C 1
ATOM 1374 O O . ARG A 1 179 ? 33.084 -10.272 40.637 1.00 48.43 179 ARG A O 1
ATOM 1382 N N . ASP A 1 180 ? 31.750 -11.911 41.564 1.00 50.67 180 ASP A N 1
ATOM 1383 C CA . ASP A 1 180 ? 32.734 -12.855 42.117 1.00 46.98 180 ASP A CA 1
ATOM 1384 C C . ASP A 1 180 ? 33.380 -12.359 43.406 1.00 43.27 180 ASP A C 1
ATOM 1385 O O . ASP A 1 180 ? 32.975 -12.846 44.455 1.00 47.26 180 ASP A O 1
ATOM 1390 N N . LYS A 1 181 ? 34.334 -11.406 43.408 1.00 38.84 181 LYS A N 1
ATOM 1391 C CA . LYS A 1 181 ? 35.038 -10.949 44.608 1.00 35.56 181 LYS A CA 1
ATOM 1392 C C . LYS A 1 181 ? 34.577 -9.623 45.165 1.00 35.71 181 LYS A C 1
ATOM 1393 O O . LYS A 1 181 ? 33.814 -8.887 44.539 1.00 37.10 181 LYS A O 1
ATOM 1399 N N . VAL A 1 182 ? 35.116 -9.362 46.363 1.00 30.97 182 VAL A N 1
ATOM 1400 C CA . VAL A 1 182 ? 35.017 -8.097 47.062 1.00 32.04 182 VAL A CA 1
ATOM 1401 C C . VAL A 1 182 ? 36.153 -8.107 48.055 1.00 28.73 182 VAL A C 1
ATOM 1402 O O . VAL A 1 182 ? 36.324 -9.069 48.804 1.00 31.89 182 VAL A O 1
ATOM 1406 N N . LEU A 1 183 ? 36.968 -7.053 48.034 1.00 25.64 183 LEU A N 1
ATOM 1407 C CA . LEU A 1 183 ? 38.035 -6.895 49.007 1.00 24.36 183 LEU A CA 1
ATOM 1408 C C . LEU A 1 183 ? 37.401 -6.217 50.230 1.00 25.40 183 LEU A C 1
ATOM 1409 O O . LEU A 1 183 ? 36.660 -5.241 50.058 1.00 20.36 183 LEU A O 1
ATOM 1414 N N . ILE A 1 184 ? 37.560 -6.776 51.457 1.00 25.19 184 ILE A N 1
ATOM 1415 C CA . ILE A 1 184 ? 37.047 -6.135 52.675 1.00 25.21 184 ILE A CA 1
ATOM 1416 C C . ILE A 1 184 ? 38.207 -5.639 53.536 1.00 26.70 184 ILE A C 1
ATOM 1417 O O . ILE A 1 184 ? 39.314 -6.165 53.579 1.00 26.86 184 ILE A O 1
ATOM 1422 N N . TYR A 1 185 ? 37.958 -4.537 54.222 1.00 27.17 185 TYR A N 1
ATOM 1423 C CA . TYR A 1 185 ? 38.991 -3.905 54.990 1.00 26.81 185 TYR A CA 1
ATOM 1424 C C . TYR A 1 185 ? 38.867 -4.364 56.424 1.00 26.33 185 TYR A C 1
ATOM 1425 O O . TYR A 1 185 ? 38.017 -3.966 57.220 1.00 30.62 185 TYR A O 1
ATOM 1434 N N . GLY A 1 186 ? 39.721 -5.348 56.655 1.00 22.58 186 GLY A N 1
ATOM 1435 C CA . GLY A 1 186 ? 39.902 -5.927 57.970 1.00 26.32 186 GLY A CA 1
ATOM 1436 C C . GLY A 1 186 ? 38.824 -6.916 58.320 1.00 28.19 186 GLY A C 1
ATOM 1437 O O . GLY A 1 186 ? 38.843 -8.097 57.957 1.00 33.63 186 GLY A O 1
ATOM 1438 N N . ASP A 1 187 ? 37.907 -6.344 59.081 1.00 27.49 187 ASP A N 1
ATOM 1439 C CA . ASP A 1 187 ? 36.740 -7.044 59.568 1.00 29.24 187 ASP A CA 1
ATOM 1440 C C . ASP A 1 187 ? 35.552 -6.680 58.712 1.00 24.43 187 ASP A C 1
ATOM 1441 O O . ASP A 1 187 ? 34.779 -7.537 58.306 1.00 25.73 187 ASP A O 1
ATOM 1446 N N . GLY A 1 188 ? 35.451 -5.384 58.410 1.0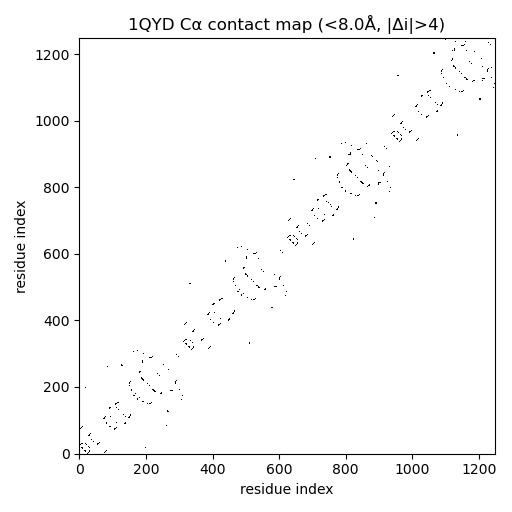0 23.78 188 GLY A N 1
ATOM 1447 C CA . GLY A 1 188 ? 34.324 -4.824 57.695 1.00 23.44 188 GLY A CA 1
ATOM 1448 C C . GLY A 1 188 ? 33.151 -4.657 58.639 1.00 20.04 188 GLY A C 1
ATOM 1449 O O . GLY A 1 188 ? 32.012 -4.783 58.218 1.00 20.16 188 GLY A O 1
ATOM 1450 N N . ASN A 1 189 ? 33.403 -4.416 59.927 1.00 18.16 189 ASN A N 1
ATOM 1451 C CA . ASN A 1 189 ? 32.332 -4.230 60.907 1.00 22.95 189 ASN A CA 1
ATOM 1452 C C . ASN A 1 189 ? 32.168 -2.807 61.381 1.00 21.95 189 ASN A C 1
ATOM 1453 O O . ASN A 1 189 ? 31.115 -2.420 61.906 1.00 20.60 189 ASN A O 1
ATOM 1458 N N . VAL A 1 190 ? 33.290 -2.097 61.164 1.00 22.35 190 VAL A N 1
ATOM 1459 C CA . VAL A 1 190 ? 33.480 -0.690 61.449 1.00 16.27 190 VAL A CA 1
ATOM 1460 C C . VAL A 1 190 ? 32.442 0.033 60.636 1.00 17.52 190 VAL A C 1
ATOM 1461 O O . VAL A 1 190 ? 32.359 -0.151 59.431 1.00 28.63 190 VAL A O 1
ATOM 1465 N N . LYS A 1 191 ? 31.637 0.809 61.339 1.00 19.49 191 LYS A N 1
ATOM 1466 C CA . LYS A 1 191 ? 30.526 1.542 60.777 1.00 18.71 191 LYS A CA 1
ATOM 1467 C C . LYS A 1 191 ? 30.899 2.771 59.954 1.00 20.73 191 LYS A C 1
ATOM 1468 O O . LYS A 1 191 ? 31.837 3.519 60.248 1.00 21.17 191 LYS A O 1
ATOM 1474 N N . GLY A 1 192 ? 30.130 2.897 58.869 1.00 19.28 192 GLY A N 1
ATOM 1475 C CA . GLY A 1 192 ? 30.219 3.988 57.910 1.00 16.94 192 GLY A CA 1
ATOM 1476 C C . GLY A 1 192 ? 28.824 4.566 57.642 1.00 15.54 192 GLY A C 1
ATOM 1477 O O . GLY A 1 192 ? 27.800 4.028 58.092 1.00 12.55 192 GLY A O 1
ATOM 1478 N N . ILE A 1 193 ? 28.753 5.698 56.935 1.00 5.04 193 ILE A N 1
ATOM 1479 C CA . ILE A 1 193 ? 27.467 6.315 56.677 1.00 2.00 193 ILE A CA 1
ATOM 1480 C C . ILE A 1 193 ? 27.457 6.527 55.188 1.00 2.00 193 ILE A C 1
ATOM 1481 O O . ILE A 1 193 ? 28.463 6.869 54.589 1.00 8.98 193 ILE A O 1
ATOM 1486 N N . TRP A 1 194 ? 26.337 6.297 54.541 1.00 2.00 194 TRP A N 1
ATOM 1487 C CA . TRP A 1 194 ? 26.305 6.276 53.104 1.00 2.00 194 TRP A CA 1
ATOM 1488 C C . TRP A 1 194 ? 25.091 7.121 52.712 1.00 7.30 194 TRP A C 1
ATOM 1489 O O . TRP A 1 194 ? 24.011 6.828 53.252 1.00 9.75 194 TRP A O 1
ATOM 1500 N N . VAL A 1 195 ? 25.194 8.181 51.851 1.00 5.21 195 VAL A N 1
ATOM 1501 C CA . VAL A 1 195 ? 24.060 9.060 51.518 1.00 3.50 195 VAL A CA 1
ATOM 1502 C C . VAL A 1 195 ? 23.847 9.378 50.033 1.00 5.73 195 VAL A C 1
ATOM 1503 O O . VAL A 1 195 ? 24.750 9.691 49.264 1.00 2.00 195 VAL A O 1
ATOM 1507 N N . ASP A 1 196 ? 22.592 9.286 49.595 1.00 12.96 196 ASP A N 1
ATOM 1508 C CA . ASP A 1 196 ? 22.243 9.562 48.210 1.00 19.17 196 ASP A CA 1
ATOM 1509 C C . ASP A 1 196 ? 22.564 11.016 47.981 1.00 23.22 196 ASP A C 1
ATOM 1510 O O . ASP A 1 196 ? 22.313 11.873 48.837 1.00 31.63 196 ASP A O 1
ATOM 1515 N N . GLU A 1 197 ? 23.172 11.254 46.826 1.00 20.13 197 GLU A N 1
ATOM 1516 C CA . GLU A 1 197 ? 23.586 12.592 46.442 1.00 15.98 197 GLU A CA 1
ATOM 1517 C C . GLU A 1 197 ? 22.456 13.623 46.427 1.00 17.11 197 GLU A C 1
ATOM 1518 O O . GLU A 1 197 ? 22.671 14.810 46.692 1.00 20.02 197 GLU A O 1
ATOM 1524 N N . ASP A 1 198 ? 21.231 13.172 46.168 1.00 8.09 198 ASP A N 1
ATOM 1525 C CA . ASP A 1 198 ? 20.092 14.034 46.275 1.00 7.96 198 ASP A CA 1
ATOM 1526 C C . ASP A 1 198 ? 19.724 14.237 47.735 1.00 11.55 198 ASP A C 1
ATOM 1527 O O . ASP A 1 198 ? 19.239 15.314 48.048 1.00 13.93 198 ASP A O 1
ATOM 1532 N N . ASP A 1 199 ? 19.891 13.308 48.685 1.00 17.57 199 ASP A N 1
ATOM 1533 C CA . ASP A 1 199 ? 19.527 13.618 50.058 1.00 16.08 199 ASP A CA 1
ATOM 1534 C C . ASP A 1 199 ? 20.455 14.678 50.626 1.00 13.61 199 ASP A C 1
ATOM 1535 O O . ASP A 1 199 ? 19.977 15.482 51.416 1.00 11.43 199 ASP A O 1
ATOM 1540 N N . VAL A 1 200 ? 21.746 14.701 50.218 1.00 13.38 200 VAL A N 1
ATOM 1541 C CA . VAL A 1 200 ? 22.745 15.729 50.593 1.00 11.36 200 VAL A CA 1
ATOM 1542 C C . VAL A 1 200 ? 22.417 17.161 50.092 1.00 11.31 200 VAL A C 1
ATOM 1543 O O . VAL A 1 200 ? 22.635 18.154 50.774 1.00 14.94 200 VAL A O 1
ATOM 1547 N N . GLY A 1 201 ? 21.876 17.308 48.887 1.00 8.83 201 GLY A N 1
ATOM 1548 C CA . GLY A 1 201 ? 21.478 18.572 48.342 1.00 2.00 201 GLY A CA 1
ATOM 1549 C C . GLY A 1 201 ? 20.260 19.023 49.077 1.00 5.26 201 GLY A C 1
ATOM 1550 O O . GLY A 1 201 ? 20.266 20.142 49.552 1.00 13.91 201 GLY A O 1
ATOM 1551 N N . THR A 1 202 ? 19.241 18.179 49.220 1.00 8.81 202 THR A N 1
ATOM 1552 C CA . THR A 1 202 ? 17.990 18.507 49.903 1.00 9.47 202 THR A CA 1
ATOM 1553 C C . THR A 1 202 ? 18.236 18.979 51.332 1.00 16.74 202 THR A C 1
ATOM 1554 O O . THR A 1 202 ? 17.648 19.974 51.754 1.00 24.04 202 THR A O 1
ATOM 1558 N N . TYR A 1 203 ? 19.112 18.297 52.083 1.00 14.99 203 TYR A N 1
ATOM 1559 C CA . TYR A 1 203 ? 19.423 18.682 53.438 1.00 14.73 203 TYR A CA 1
ATOM 1560 C C . TYR A 1 203 ? 20.285 19.939 53.520 1.00 23.38 203 TYR A C 1
ATOM 1561 O O . TYR A 1 203 ? 20.276 20.580 54.583 1.00 27.58 203 TYR A O 1
ATOM 1570 N N . THR A 1 204 ? 21.074 20.309 52.480 1.00 23.90 204 THR A N 1
ATOM 1571 C CA . THR A 1 204 ? 21.835 21.541 52.588 1.00 21.26 204 THR A CA 1
ATOM 1572 C C . THR A 1 204 ? 20.941 22.713 52.236 1.00 21.49 204 THR A C 1
ATOM 1573 O O . THR A 1 204 ? 21.179 23.769 52.818 1.00 25.86 204 THR A O 1
ATOM 1577 N N . ILE A 1 205 ? 19.912 22.611 51.369 1.00 14.53 205 ILE A N 1
ATOM 1578 C CA . ILE A 1 205 ? 19.083 23.777 51.136 1.00 14.07 205 ILE A CA 1
ATOM 1579 C C . ILE A 1 205 ? 18.080 24.012 52.268 1.00 16.72 205 ILE A C 1
ATOM 1580 O O . ILE A 1 205 ? 17.560 25.122 52.446 1.00 19.55 205 ILE A O 1
ATOM 1585 N N . LYS A 1 206 ? 17.841 22.975 53.077 1.00 15.55 206 LYS A N 1
ATOM 1586 C CA . LYS A 1 206 ? 17.042 23.093 54.297 1.00 15.16 206 LYS A CA 1
ATOM 1587 C C . LYS A 1 206 ? 17.833 23.623 55.521 1.00 13.42 206 LYS A C 1
ATOM 1588 O O . LYS A 1 206 ? 17.228 24.107 56.473 1.00 8.41 206 LYS A O 1
ATOM 1594 N N . SER A 1 207 ? 19.177 23.544 55.562 1.00 9.97 207 SER A N 1
ATOM 1595 C CA . SER A 1 207 ? 19.963 24.137 56.618 1.00 9.09 207 SER A CA 1
ATOM 1596 C C . SER A 1 207 ? 20.011 25.660 56.482 1.00 18.92 207 SER A C 1
ATOM 1597 O O . SER A 1 207 ? 19.878 26.382 57.463 1.00 22.34 207 SER A O 1
ATOM 1600 N N . ILE A 1 208 ? 20.183 26.060 55.215 1.00 23.34 208 ILE A N 1
ATOM 1601 C CA . ILE A 1 208 ? 20.403 27.372 54.639 1.00 23.41 208 ILE A CA 1
ATOM 1602 C C . ILE A 1 208 ? 19.966 28.588 55.407 1.00 25.06 208 ILE A C 1
ATOM 1603 O O . ILE A 1 208 ? 20.768 29.484 55.667 1.00 27.47 208 ILE A O 1
ATOM 1608 N N . ASP A 1 209 ? 18.686 28.593 55.763 1.00 27.78 209 ASP A N 1
ATOM 1609 C CA . ASP A 1 209 ? 18.081 29.692 56.494 1.00 21.84 209 ASP A CA 1
ATOM 1610 C C . ASP A 1 209 ? 17.795 29.362 57.960 1.00 25.25 209 ASP A C 1
ATOM 1611 O O . ASP A 1 209 ? 17.240 30.211 58.657 1.00 30.81 209 ASP A O 1
ATOM 1616 N N . ASP A 1 210 ? 18.147 28.177 58.492 1.00 27.79 210 ASP A N 1
ATOM 1617 C CA . ASP A 1 210 ? 17.782 27.776 59.837 1.00 26.36 210 ASP A CA 1
ATOM 1618 C C . ASP A 1 210 ? 18.612 28.408 60.952 1.00 28.05 210 ASP A C 1
ATOM 1619 O O . ASP A 1 210 ? 19.841 28.393 60.896 1.00 28.66 210 ASP A O 1
ATOM 1624 N N . PRO A 1 211 ? 17.991 29.000 61.982 1.00 27.72 211 PRO A N 1
ATOM 1625 C CA . PRO A 1 211 ? 18.662 29.564 63.149 1.00 28.35 211 PRO A CA 1
ATOM 1626 C C . PRO A 1 211 ? 19.538 28.605 63.921 1.00 28.80 211 PRO A C 1
ATOM 1627 O O . PRO A 1 211 ? 20.581 28.975 64.460 1.00 32.61 211 PRO A O 1
ATOM 1631 N N . GLN A 1 212 ? 19.053 27.365 63.921 1.00 26.99 212 GLN A N 1
ATOM 1632 C CA . GLN A 1 212 ? 19.705 26.224 64.527 1.00 21.64 212 GLN A CA 1
ATOM 1633 C C . GLN A 1 212 ? 21.000 25.793 63.854 1.00 21.32 212 GLN A C 1
ATOM 1634 O O . GLN A 1 212 ? 21.868 25.279 64.551 1.00 20.78 212 GLN A O 1
ATOM 1640 N N . THR A 1 213 ? 21.177 25.923 62.524 1.00 19.39 213 THR A N 1
ATOM 1641 C CA . THR A 1 213 ? 22.410 25.467 61.894 1.00 18.74 213 THR A CA 1
ATOM 1642 C C . THR A 1 213 ? 23.477 26.543 61.781 1.00 20.77 213 THR A C 1
ATOM 1643 O O . THR A 1 213 ? 24.525 26.391 61.141 1.00 18.90 213 THR A O 1
ATOM 1647 N N . LEU A 1 214 ? 23.187 27.608 62.532 1.00 23.33 214 LEU A N 1
ATOM 1648 C CA . LEU A 1 214 ? 24.010 28.800 62.621 1.00 29.00 214 LEU A CA 1
ATOM 1649 C C . LEU A 1 214 ? 25.308 28.598 63.392 1.00 33.02 214 LEU A C 1
ATOM 1650 O O . LEU A 1 214 ? 25.320 28.450 64.625 1.00 40.09 214 LEU A O 1
ATOM 1655 N N . ASN A 1 215 ? 26.405 28.630 62.626 1.00 27.99 215 ASN A N 1
ATOM 1656 C CA . ASN A 1 215 ? 27.780 28.432 63.084 1.00 27.82 215 ASN A CA 1
ATOM 1657 C C . ASN A 1 215 ? 28.114 27.022 63.563 1.00 28.94 215 ASN A C 1
ATOM 1658 O O . ASN A 1 215 ? 29.246 26.709 63.942 1.00 32.93 215 ASN A O 1
ATOM 1663 N N . LYS A 1 216 ? 27.103 26.154 63.460 1.00 28.72 216 LYS A N 1
ATOM 1664 C CA . LYS A 1 216 ? 27.139 24.742 63.775 1.00 23.43 216 LYS A CA 1
ATOM 1665 C C . LYS A 1 216 ? 27.514 23.859 62.578 1.00 23.20 216 LYS A C 1
ATOM 1666 O O . LYS A 1 216 ? 27.292 24.214 61.408 1.00 18.97 216 LYS A O 1
ATOM 1672 N N . THR A 1 217 ? 28.105 22.678 62.888 1.00 26.28 217 THR A N 1
ATOM 1673 C CA . THR A 1 217 ? 28.442 21.666 61.873 1.00 20.52 217 THR A CA 1
ATOM 1674 C C . THR A 1 217 ? 27.203 20.796 61.694 1.00 23.23 217 THR A C 1
ATOM 1675 O O . THR A 1 217 ? 26.572 20.411 62.679 1.00 25.12 217 THR A O 1
ATOM 1679 N N . MET A 1 218 ? 26.790 20.533 60.444 1.00 22.34 218 MET A N 1
ATOM 1680 C CA . MET A 1 218 ? 25.600 19.746 60.174 1.00 16.12 218 MET A CA 1
ATOM 1681 C C . MET A 1 218 ? 26.022 18.404 59.653 1.00 12.49 218 MET A C 1
ATOM 1682 O O . MET A 1 218 ? 26.503 18.308 58.529 1.00 20.39 218 MET A O 1
ATOM 1687 N N . TYR A 1 219 ? 25.875 17.376 60.483 1.00 14.29 219 TYR A N 1
ATOM 1688 C CA . TYR A 1 219 ? 26.183 15.997 60.118 1.00 9.72 219 TYR A CA 1
ATOM 1689 C C . TYR A 1 219 ? 24.949 15.339 59.503 1.00 9.42 219 TYR A C 1
ATOM 1690 O O . TYR A 1 219 ? 23.822 15.565 59.938 1.00 12.36 219 TYR A O 1
ATOM 1699 N N . ILE A 1 220 ? 25.078 14.582 58.418 1.00 11.77 220 ILE A N 1
ATOM 1700 C CA . ILE A 1 220 ? 23.945 13.816 57.924 1.00 4.76 220 ILE A CA 1
ATOM 1701 C C . ILE A 1 220 ? 24.410 12.425 58.351 1.00 9.23 220 ILE A C 1
ATOM 1702 O O . ILE A 1 220 ? 25.505 11.944 57.998 1.00 3.15 220 ILE A O 1
ATOM 1707 N N . ARG A 1 221 ? 23.584 11.865 59.257 1.00 7.90 221 ARG A N 1
ATOM 1708 C CA . ARG A 1 221 ? 23.853 10.565 59.873 1.00 6.16 221 ARG A CA 1
ATOM 1709 C C . ARG A 1 221 ? 22.624 9.701 59.812 1.00 3.83 221 ARG A C 1
ATOM 1710 O O . ARG A 1 221 ? 22.135 9.340 60.885 1.00 4.95 221 ARG A O 1
ATOM 1718 N N . PRO A 1 222 ? 22.032 9.354 58.645 1.00 6.75 222 PRO A N 1
ATOM 1719 C CA . PRO A 1 222 ? 20.646 8.914 58.551 1.00 4.38 222 PRO A CA 1
ATOM 1720 C C . PRO A 1 222 ? 20.662 7.570 59.209 1.00 12.88 222 PRO A C 1
ATOM 1721 O O . PRO A 1 222 ? 21.527 6.753 58.897 1.00 14.12 222 PRO A O 1
ATOM 1725 N N . PRO A 1 223 ? 19.798 7.377 60.212 1.00 16.83 223 PRO A N 1
ATOM 1726 C CA . PRO A 1 223 ? 19.883 6.251 61.149 1.00 19.06 223 PRO A CA 1
ATOM 1727 C C . PRO A 1 223 ? 20.107 4.893 60.457 1.00 21.48 223 PRO A C 1
ATOM 1728 O O . PRO A 1 223 ? 21.087 4.182 60.717 1.00 18.10 223 PRO A O 1
ATOM 1732 N N . MET A 1 224 ? 19.233 4.643 59.466 1.00 20.07 224 MET A N 1
ATOM 1733 C CA . MET A 1 224 ? 19.215 3.416 58.675 1.00 23.89 224 MET A CA 1
ATOM 1734 C C . MET A 1 224 ? 20.473 3.090 57.869 1.00 24.07 224 MET A C 1
ATOM 1735 O O . MET A 1 224 ? 20.797 1.910 57.646 1.00 30.93 224 MET A O 1
ATOM 1740 N N . ASN A 1 225 ? 21.174 4.149 57.445 1.00 16.03 225 ASN A N 1
ATOM 1741 C CA . ASN A 1 225 ? 22.365 3.988 56.658 1.00 5.11 225 ASN A CA 1
ATOM 1742 C C . ASN A 1 225 ? 23.608 4.108 57.501 1.00 7.94 225 ASN A C 1
ATOM 1743 O O . ASN A 1 225 ? 24.632 4.504 56.950 1.00 9.51 225 ASN A O 1
ATOM 1748 N N . ILE A 1 226 ? 23.615 3.819 58.829 1.00 12.65 226 ILE A N 1
ATOM 1749 C CA . ILE A 1 226 ? 24.899 3.775 59.550 1.00 12.13 226 ILE A CA 1
ATOM 1750 C C . ILE A 1 226 ? 25.347 2.303 59.524 1.00 17.23 226 ILE A C 1
ATOM 1751 O O . ILE A 1 226 ? 25.203 1.475 60.444 1.00 24.74 226 ILE A O 1
ATOM 1756 N N . LEU A 1 227 ? 25.943 2.018 58.367 1.00 12.85 227 LEU A N 1
ATOM 1757 C CA . LEU A 1 227 ? 26.294 0.670 58.022 1.00 7.96 227 LEU A CA 1
ATOM 1758 C C . LEU A 1 227 ? 27.760 0.437 57.756 1.00 9.94 227 LEU A C 1
ATOM 1759 O O . LEU A 1 227 ? 28.500 1.254 57.209 1.00 7.64 227 LEU A O 1
ATOM 1764 N N . SER A 1 228 ? 28.139 -0.761 58.186 1.00 12.56 228 SER A N 1
ATOM 1765 C CA . SER A 1 228 ? 29.484 -1.238 57.986 1.00 11.11 228 SER A CA 1
ATOM 1766 C C . SER A 1 228 ? 29.677 -1.615 56.526 1.00 7.49 228 SER A C 1
ATOM 1767 O O . SER A 1 228 ? 28.720 -1.598 55.749 1.00 2.00 228 SER A O 1
ATOM 1770 N N . GLN A 1 229 ? 30.921 -1.945 56.158 1.00 7.62 229 GLN A N 1
ATOM 1771 C CA . GLN A 1 229 ? 31.273 -2.308 54.789 1.00 9.36 229 GLN A CA 1
ATOM 1772 C C . GLN A 1 229 ? 30.597 -3.557 54.272 1.00 12.92 229 GLN A C 1
ATOM 1773 O O . GLN A 1 229 ? 30.051 -3.576 53.176 1.00 16.93 229 GLN A O 1
ATOM 1779 N N . LYS A 1 230 ? 30.731 -4.579 55.116 1.00 15.57 230 LYS A N 1
ATOM 1780 C CA . LYS A 1 230 ? 30.181 -5.900 54.959 1.00 11.86 230 LYS A CA 1
ATOM 1781 C C . LYS A 1 230 ? 28.663 -5.797 54.900 1.00 9.48 230 LYS A C 1
ATOM 1782 O O . LYS A 1 230 ? 28.052 -6.457 54.066 1.00 19.67 230 LYS A O 1
ATOM 1788 N N . GLU A 1 231 ? 27.989 -4.991 55.714 1.00 2.37 231 GLU A N 1
ATOM 1789 C CA . GLU A 1 231 ? 26.550 -4.909 55.605 1.00 5.18 231 GLU A CA 1
ATOM 1790 C C . GLU A 1 231 ? 26.020 -4.264 54.366 1.00 10.31 231 GLU A C 1
ATOM 1791 O O . GLU A 1 231 ? 24.841 -4.480 54.102 1.00 17.06 231 GLU A O 1
ATOM 1797 N N . VAL A 1 232 ? 26.799 -3.423 53.658 1.00 15.33 232 VAL A N 1
ATOM 1798 C CA . VAL A 1 232 ? 26.399 -2.873 52.352 1.00 19.54 232 VAL A CA 1
ATOM 1799 C C . VAL A 1 232 ? 26.676 -3.927 51.263 1.00 18.33 232 VAL A C 1
ATOM 1800 O O . VAL A 1 232 ? 25.951 -4.011 50.267 1.00 20.20 232 VAL A O 1
ATOM 1804 N N . ILE A 1 233 ? 27.715 -4.757 51.451 1.00 13.20 233 ILE A N 1
ATOM 1805 C CA . ILE A 1 233 ? 27.974 -5.874 50.574 1.00 10.82 233 ILE A CA 1
ATOM 1806 C C . ILE A 1 233 ? 26.796 -6.784 50.717 1.00 11.68 233 ILE A C 1
ATOM 1807 O O . ILE A 1 233 ? 26.371 -7.333 49.714 1.00 19.46 233 ILE A O 1
ATOM 1812 N N . GLN A 1 234 ? 26.242 -6.890 51.928 1.00 18.97 234 GLN A N 1
ATOM 1813 C CA . GLN A 1 234 ? 25.105 -7.752 52.204 1.00 25.91 234 GLN A CA 1
ATOM 1814 C C . GLN A 1 234 ? 23.758 -7.364 51.644 1.00 29.70 234 GLN A C 1
ATOM 1815 O O . GLN A 1 234 ? 22.925 -8.259 51.440 1.00 38.54 234 GLN A O 1
ATOM 1821 N N . ILE A 1 235 ? 23.538 -6.062 51.410 1.00 24.47 235 ILE A N 1
ATOM 1822 C CA . ILE A 1 235 ? 22.343 -5.579 50.727 1.00 18.35 235 ILE A CA 1
ATOM 1823 C C . ILE A 1 235 ? 22.495 -5.919 49.247 1.00 18.08 235 ILE A C 1
ATOM 1824 O O . ILE A 1 235 ? 21.494 -6.173 48.580 1.00 13.14 235 ILE A O 1
ATOM 1829 N N . TRP A 1 236 ? 23.732 -5.940 48.706 1.00 16.60 236 TRP A N 1
ATOM 1830 C CA . TRP A 1 236 ? 23.938 -6.313 47.311 1.00 17.87 236 TRP A CA 1
ATOM 1831 C C . TRP A 1 236 ? 23.637 -7.791 47.171 1.00 21.53 236 TRP A C 1
ATOM 1832 O O . TRP A 1 236 ? 22.869 -8.202 46.301 1.00 19.76 236 TRP A O 1
ATOM 1843 N N . GLU A 1 237 ? 24.224 -8.578 48.080 1.00 25.41 237 GLU A N 1
ATOM 1844 C CA . GLU A 1 237 ? 24.025 -10.007 48.111 1.00 25.65 237 GLU A CA 1
ATOM 1845 C C . GLU A 1 237 ? 22.547 -10.272 48.146 1.00 23.91 237 GLU A C 1
ATOM 1846 O O . GLU A 1 237 ? 22.052 -10.872 47.189 1.00 28.55 237 GLU A O 1
ATOM 1852 N N . ARG A 1 238 ? 21.844 -9.679 49.122 1.00 19.32 238 ARG A N 1
ATOM 1853 C CA . ARG A 1 238 ? 20.399 -9.854 49.227 1.00 21.90 238 ARG A CA 1
ATOM 1854 C C . ARG A 1 238 ? 19.645 -9.443 47.956 1.00 26.71 238 ARG A C 1
ATOM 1855 O O . ARG A 1 238 ? 18.579 -10.000 47.669 1.00 28.30 238 ARG A O 1
ATOM 1863 N N . LEU A 1 239 ? 20.218 -8.537 47.143 1.00 29.12 239 LEU A N 1
ATOM 1864 C CA . LEU A 1 239 ? 19.518 -7.969 45.999 1.00 28.20 239 LEU A CA 1
ATOM 1865 C C . LEU A 1 239 ? 19.749 -8.651 44.673 1.00 29.16 239 LEU A C 1
ATOM 1866 O O . LEU A 1 239 ? 18.816 -8.967 43.929 1.00 27.13 239 LEU A O 1
ATOM 1871 N N . SER A 1 240 ? 21.031 -8.845 44.381 1.00 29.09 240 SER A N 1
ATOM 1872 C CA . SER A 1 240 ? 21.452 -9.508 43.163 1.00 32.89 240 SER A CA 1
ATOM 1873 C C . SER A 1 240 ? 21.118 -11.011 43.214 1.00 38.72 240 SER A C 1
ATOM 1874 O O . SER A 1 240 ? 20.910 -11.696 42.206 1.00 37.54 240 SER A O 1
ATOM 1877 N N . GLU A 1 241 ? 21.011 -11.476 44.468 1.00 43.52 241 GLU A N 1
ATOM 1878 C CA . GLU A 1 241 ? 20.773 -12.844 44.884 1.00 42.09 241 GLU A CA 1
ATOM 1879 C C . GLU A 1 241 ? 22.011 -13.644 44.544 1.00 41.48 241 GLU A C 1
ATOM 1880 O O . GLU A 1 241 ? 21.980 -14.621 43.797 1.00 43.70 241 GLU A O 1
ATOM 1886 N N . GLN A 1 242 ? 23.139 -13.164 45.064 1.00 40.32 242 GLN A N 1
ATOM 1887 C CA . GLN A 1 242 ? 24.379 -13.885 44.883 1.00 43.73 242 GLN A CA 1
ATOM 1888 C C . GLN A 1 242 ? 25.319 -13.583 46.019 1.00 42.15 242 GLN A C 1
ATOM 1889 O O . GLN A 1 242 ? 25.389 -12.463 46.516 1.00 43.86 242 GLN A O 1
ATOM 1895 N N . ASN A 1 243 ? 25.993 -14.638 46.459 1.00 40.21 243 ASN A N 1
ATOM 1896 C CA . ASN A 1 243 ? 26.989 -14.519 47.502 1.00 41.10 243 ASN A CA 1
ATOM 1897 C C . ASN A 1 243 ? 28.400 -14.491 46.898 1.00 41.59 243 ASN A C 1
ATOM 1898 O O . ASN A 1 243 ? 28.887 -15.413 46.230 1.00 47.41 243 ASN A O 1
ATOM 1903 N N . LEU A 1 244 ? 29.044 -13.356 47.164 1.00 37.72 244 LEU A N 1
ATOM 1904 C CA . LEU A 1 244 ? 30.401 -13.087 46.767 1.00 29.33 244 LEU A CA 1
ATOM 1905 C C . LEU A 1 244 ? 31.448 -13.783 47.640 1.00 28.45 244 LEU A C 1
ATOM 1906 O O . LEU A 1 244 ? 31.223 -14.291 48.740 1.00 21.42 244 LEU A O 1
ATOM 1911 N N . ASP A 1 245 ? 32.631 -13.807 47.039 1.00 29.83 245 ASP A N 1
ATOM 1912 C CA . ASP A 1 245 ? 33.799 -14.439 47.587 1.00 33.81 245 ASP A CA 1
ATOM 1913 C C . ASP A 1 245 ? 34.800 -13.402 48.070 1.00 34.14 245 ASP A C 1
ATOM 1914 O O . ASP A 1 245 ? 35.635 -12.797 47.393 1.00 32.41 245 ASP A O 1
ATOM 1919 N N . LYS A 1 246 ? 34.590 -13.302 49.374 1.00 33.39 246 LYS A N 1
ATOM 1920 C CA . LYS A 1 246 ? 35.265 -12.434 50.317 1.00 35.93 246 LYS A CA 1
ATOM 1921 C C . LYS A 1 246 ? 36.728 -12.737 50.582 1.00 36.75 246 LYS A C 1
ATOM 1922 O O . LYS A 1 246 ? 37.124 -13.898 50.660 1.00 40.91 246 LYS A O 1
ATOM 1928 N N . ILE A 1 247 ? 37.542 -11.684 50.751 1.00 37.47 247 ILE A N 1
ATOM 1929 C CA . ILE A 1 247 ? 38.986 -11.851 50.880 1.00 38.81 247 ILE A CA 1
ATOM 1930 C C . ILE A 1 247 ? 39.566 -11.283 52.187 1.00 39.88 247 ILE A C 1
ATOM 1931 O O . ILE A 1 247 ? 40.277 -12.006 52.901 1.00 41.67 247 ILE A O 1
ATOM 1936 N N . TYR A 1 248 ? 39.222 -10.018 52.531 1.00 36.34 248 TYR A N 1
ATOM 1937 C CA . TYR A 1 248 ? 39.638 -9.241 53.711 1.00 33.59 248 TYR A CA 1
ATOM 1938 C C . TYR A 1 248 ? 41.116 -8.832 53.717 1.00 37.10 248 TYR A C 1
ATOM 1939 O O . TYR A 1 248 ? 41.994 -9.588 53.295 1.00 41.41 248 TYR A O 1
ATOM 1948 N N . ILE A 1 249 ? 41.432 -7.605 54.177 1.00 36.75 249 ILE A N 1
ATOM 1949 C CA . ILE A 1 249 ? 42.791 -7.064 54.162 1.00 32.89 249 ILE A CA 1
ATOM 1950 C C . ILE A 1 249 ? 43.079 -6.192 55.386 1.00 31.55 249 ILE A C 1
ATOM 1951 O O . ILE A 1 249 ? 42.122 -5.748 55.994 1.00 27.76 249 ILE A O 1
ATOM 1956 N N . SER A 1 250 ? 44.316 -5.847 55.783 1.00 32.89 250 SER A N 1
ATOM 1957 C CA . SER A 1 250 ? 44.605 -5.158 57.053 1.00 35.55 250 SER A CA 1
ATOM 1958 C C . SER A 1 250 ? 45.524 -3.928 57.030 1.00 41.15 250 SER A C 1
ATOM 1959 O O . SER A 1 250 ? 45.959 -3.525 55.954 1.00 40.58 250 SER A O 1
ATOM 1962 N N . SER A 1 251 ? 45.871 -3.325 58.185 1.00 42.25 251 SER A N 1
ATOM 1963 C CA . SER A 1 251 ? 46.678 -2.115 58.261 1.00 45.51 251 SER A CA 1
ATOM 1964 C C . SER A 1 251 ? 48.102 -2.038 57.684 1.00 52.22 251 SER A C 1
ATOM 1965 O O . SER A 1 251 ? 48.240 -1.490 56.581 1.00 58.11 251 SER A O 1
ATOM 1968 N N . GLN A 1 252 ? 49.156 -2.591 58.339 1.00 53.59 252 GLN A N 1
ATOM 1969 C CA . GLN A 1 252 ? 50.607 -2.409 58.058 1.00 53.35 252 GLN A CA 1
ATOM 1970 C C . GLN A 1 252 ? 51.351 -2.218 56.703 1.00 53.51 252 GLN A C 1
ATOM 1971 O O . GLN A 1 252 ? 51.663 -1.080 56.268 1.00 56.17 252 GLN A O 1
ATOM 1977 N N . ASP A 1 253 ? 51.714 -3.307 56.000 1.00 52.59 253 ASP A N 1
ATOM 1978 C CA . ASP A 1 253 ? 52.444 -3.225 54.728 1.00 50.35 253 ASP A CA 1
ATOM 1979 C C . ASP A 1 253 ? 51.584 -2.793 53.524 1.00 49.29 253 ASP A C 1
ATOM 1980 O O . ASP A 1 253 ? 52.051 -2.700 52.391 1.00 48.30 253 ASP A O 1
ATOM 1985 N N . PHE A 1 254 ? 50.311 -2.507 53.840 1.00 47.04 254 PHE A N 1
ATOM 1986 C CA . PHE A 1 254 ? 49.162 -2.155 52.996 1.00 44.73 254 PHE A CA 1
ATOM 1987 C C . PHE A 1 254 ? 49.135 -0.645 52.982 1.00 44.66 254 PHE A C 1
ATOM 1988 O O . PHE A 1 254 ? 48.940 0.017 51.963 1.00 46.04 254 PHE A O 1
ATOM 1996 N N . LEU A 1 255 ? 49.380 -0.133 54.184 1.00 47.48 255 LEU A N 1
ATOM 1997 C CA . LEU A 1 255 ? 49.760 1.254 54.339 1.00 49.96 255 LEU A CA 1
ATOM 1998 C C . LEU A 1 255 ? 51.188 1.514 53.790 1.00 51.51 255 LEU A C 1
ATOM 1999 O O . LEU A 1 255 ? 51.360 2.596 53.229 1.00 52.77 255 LEU A O 1
ATOM 2004 N N . ALA A 1 256 ? 52.269 0.689 53.872 1.00 53.05 256 ALA A N 1
ATOM 2005 C CA . ALA A 1 256 ? 53.515 1.080 53.132 1.00 54.02 256 ALA A CA 1
ATOM 2006 C C . ALA A 1 256 ? 53.508 0.873 51.591 1.00 55.32 256 ALA A C 1
ATOM 2007 O O . ALA A 1 256 ? 54.193 1.556 50.791 1.00 52.08 256 ALA A O 1
ATOM 2009 N N . ASP A 1 257 ? 52.644 -0.091 51.193 1.00 54.74 257 ASP A N 1
ATOM 2010 C CA . ASP A 1 257 ? 52.291 -0.393 49.800 1.00 55.49 257 ASP A CA 1
ATOM 2011 C C . ASP A 1 257 ? 51.736 0.919 49.248 1.00 54.81 257 ASP A C 1
ATOM 2012 O O . ASP A 1 257 ? 52.378 1.554 48.403 1.00 50.95 257 ASP A O 1
ATOM 2017 N N . MET A 1 258 ? 50.594 1.327 49.845 1.00 53.88 258 MET A N 1
ATOM 2018 C CA . MET A 1 258 ? 49.924 2.584 49.559 1.00 51.96 258 MET A CA 1
ATOM 2019 C C . MET A 1 258 ? 50.906 3.769 49.557 1.00 55.76 258 MET A C 1
ATOM 2020 O O . MET A 1 258 ? 50.961 4.522 48.578 1.00 55.65 258 MET A O 1
ATOM 2025 N N . LYS A 1 259 ? 51.731 3.916 50.616 1.00 58.26 259 LYS A N 1
ATOM 2026 C CA . LYS A 1 259 ? 52.750 4.970 50.689 1.00 59.62 259 LYS A CA 1
ATOM 2027 C C . LYS A 1 259 ? 53.843 4.876 49.600 1.00 59.75 259 LYS A C 1
ATOM 2028 O O . LYS A 1 259 ? 54.695 5.779 49.504 1.00 58.73 259 LYS A O 1
ATOM 2034 N N . ASP A 1 260 ? 53.854 3.777 48.793 1.00 55.33 260 ASP A N 1
ATOM 2035 C CA . ASP A 1 260 ? 54.693 3.762 47.594 1.00 50.98 260 ASP A CA 1
ATOM 2036 C C . ASP A 1 260 ? 53.991 3.754 46.202 1.00 50.89 260 ASP A C 1
ATOM 2037 O O . ASP A 1 260 ? 54.661 3.772 45.160 1.00 50.41 260 ASP A O 1
ATOM 2042 N N . LYS A 1 261 ? 52.641 3.773 46.105 1.00 49.41 261 LYS A N 1
ATOM 2043 C CA . LYS A 1 261 ? 51.866 3.786 44.839 1.00 45.30 261 LYS A CA 1
ATOM 2044 C C . LYS A 1 261 ? 51.445 5.167 44.273 1.00 47.54 261 LYS A C 1
ATOM 2045 O O . LYS A 1 261 ? 50.582 5.290 43.387 1.00 44.02 261 LYS A O 1
ATOM 2051 N N . SER A 1 262 ? 52.089 6.221 44.813 1.00 49.50 262 SER A N 1
ATOM 2052 C CA . SER A 1 262 ? 51.983 7.654 44.474 1.00 47.60 262 SER A CA 1
ATOM 2053 C C . SER A 1 262 ? 50.625 8.330 44.337 1.00 41.79 262 SER A C 1
ATOM 2054 O O . SER A 1 262 ? 49.710 7.814 43.699 1.00 37.79 262 SER A O 1
ATOM 2057 N N . TYR A 1 263 ? 50.614 9.511 44.987 1.00 36.55 263 TYR A N 1
ATOM 2058 C CA . TYR A 1 263 ? 49.574 10.534 45.080 1.00 31.36 263 TYR A CA 1
ATOM 2059 C C . TYR A 1 263 ? 48.355 10.337 44.215 1.00 33.81 263 TYR A C 1
ATOM 2060 O O . TYR A 1 263 ? 48.433 9.875 43.078 1.00 36.75 263 TYR A O 1
ATOM 2069 N N . GLU A 1 264 ? 47.211 10.744 44.740 1.00 33.71 264 GLU A N 1
ATOM 2070 C CA . GLU A 1 264 ? 45.898 10.521 44.134 1.00 37.77 264 GLU A CA 1
ATOM 2071 C C . GLU A 1 264 ? 45.474 9.077 44.309 1.00 37.93 264 GLU A C 1
ATOM 2072 O O . GLU A 1 264 ? 44.276 8.797 44.346 1.00 42.85 264 GLU A O 1
ATOM 2078 N N . GLU A 1 265 ? 46.451 8.165 44.418 1.00 40.52 265 GLU A N 1
ATOM 2079 C CA . GLU A 1 265 ? 46.244 6.727 44.603 1.00 39.86 265 GLU A CA 1
ATOM 2080 C C . GLU A 1 265 ? 46.453 6.416 46.070 1.00 32.65 265 GLU A C 1
ATOM 2081 O O . GLU A 1 265 ? 45.792 5.517 46.575 1.00 30.54 265 GLU A O 1
ATOM 2087 N N . LYS A 1 266 ? 47.373 7.112 46.748 1.00 26.92 266 LYS A N 1
ATOM 2088 C CA . LYS A 1 266 ? 47.440 6.970 48.181 1.00 26.01 266 LYS A CA 1
ATOM 2089 C C . LYS A 1 266 ? 46.741 8.118 48.895 1.00 27.64 266 LYS A C 1
ATOM 2090 O O . LYS A 1 266 ? 46.906 8.293 50.098 1.00 28.16 266 LYS A O 1
ATOM 2096 N N . ILE A 1 267 ? 45.968 8.947 48.176 1.00 33.05 267 ILE A N 1
ATOM 2097 C CA . ILE A 1 267 ? 45.105 9.962 48.785 1.00 33.21 267 ILE A CA 1
ATOM 2098 C C . ILE A 1 267 ? 43.780 9.250 48.944 1.00 32.13 267 ILE A C 1
ATOM 2099 O O . ILE A 1 267 ? 43.193 9.333 50.015 1.00 33.91 267 ILE A O 1
ATOM 2104 N N . VAL A 1 268 ? 43.292 8.557 47.907 1.00 32.44 268 VAL A N 1
ATOM 2105 C CA . VAL A 1 268 ? 42.038 7.819 47.997 1.00 33.64 268 VAL A CA 1
ATOM 2106 C C . VAL A 1 268 ? 42.152 6.665 48.971 1.00 30.66 268 VAL A C 1
ATOM 2107 O O . VAL A 1 268 ? 41.196 6.362 49.680 1.00 29.06 268 VAL A O 1
ATOM 2111 N N . ARG A 1 269 ? 43.323 6.017 48.980 1.00 30.93 269 ARG A N 1
ATOM 2112 C CA . ARG A 1 269 ? 43.674 5.059 50.020 1.00 33.78 269 ARG A CA 1
ATOM 2113 C C . ARG A 1 269 ? 44.138 5.970 51.159 1.00 34.34 269 ARG A C 1
ATOM 2114 O O . ARG A 1 269 ? 44.823 6.944 50.871 1.00 37.73 269 ARG A O 1
ATOM 2122 N N . CYS A 1 270 ? 43.780 5.761 52.427 1.00 31.92 270 CYS A N 1
ATOM 2123 C CA . CYS A 1 270 ? 44.072 6.630 53.580 1.00 34.18 270 CYS A CA 1
ATOM 2124 C C . CYS A 1 270 ? 43.215 7.863 53.526 1.00 35.18 270 CYS A C 1
ATOM 2125 O O . CYS A 1 270 ? 43.609 9.028 53.473 1.00 42.45 270 CYS A O 1
ATOM 2128 N N . HIS A 1 271 ? 41.963 7.445 53.602 1.00 33.33 271 HIS A N 1
ATOM 2129 C CA . HIS A 1 271 ? 40.759 8.242 53.504 1.00 32.55 271 HIS A CA 1
ATOM 2130 C C . HIS A 1 271 ? 39.832 7.055 53.540 1.00 30.09 271 HIS A C 1
ATOM 2131 O O . HIS A 1 271 ? 39.096 6.853 54.489 1.00 30.00 271 HIS A O 1
ATOM 2138 N N . LEU A 1 272 ? 39.955 6.182 52.551 1.00 28.40 272 LEU A N 1
ATOM 2139 C CA . LEU A 1 272 ? 39.271 4.907 52.540 1.00 23.61 272 LEU A CA 1
ATOM 2140 C C . LEU A 1 272 ? 39.777 4.072 53.704 1.00 22.86 272 LEU A C 1
ATOM 2141 O O . LEU A 1 272 ? 39.139 3.123 54.153 1.00 25.82 272 LEU A O 1
ATOM 2146 N N . TYR A 1 273 ? 40.969 4.438 54.170 1.00 22.14 273 TYR A N 1
ATOM 2147 C CA . TYR A 1 273 ? 41.575 3.816 55.312 1.00 24.31 273 TYR A CA 1
ATOM 2148 C C . TYR A 1 273 ? 41.217 4.584 56.585 1.00 22.30 273 TYR A C 1
ATOM 2149 O O . TYR A 1 273 ? 41.334 4.042 57.677 1.00 24.73 273 TYR A O 1
ATOM 2158 N N . GLN A 1 274 ? 40.718 5.825 56.521 1.00 18.44 274 GLN A N 1
ATOM 2159 C CA . GLN A 1 274 ? 40.231 6.539 57.697 1.00 9.92 274 GLN A CA 1
ATOM 2160 C C . GLN A 1 274 ? 38.768 6.175 57.875 1.00 13.71 274 GLN A C 1
ATOM 2161 O O . GLN A 1 274 ? 38.310 6.096 59.005 1.00 16.56 274 GLN A O 1
ATOM 2167 N N . ILE A 1 275 ? 37.996 6.003 56.783 1.00 18.36 275 ILE A N 1
ATOM 2168 C CA . ILE A 1 275 ? 36.611 5.499 56.749 1.00 19.01 275 ILE A CA 1
ATOM 2169 C C . ILE A 1 275 ? 36.441 4.050 57.330 1.00 21.64 275 ILE A C 1
ATOM 2170 O O . ILE A 1 275 ? 35.678 3.803 58.277 1.00 17.89 275 ILE A O 1
ATOM 2175 N N . PHE A 1 276 ? 37.144 3.050 56.760 1.00 24.58 276 PHE A N 1
ATOM 2176 C CA . PHE A 1 276 ? 36.985 1.648 57.150 1.00 25.33 276 PHE A CA 1
ATOM 2177 C C . PHE A 1 276 ? 38.220 1.051 57.854 1.00 28.69 276 PHE A C 1
ATOM 2178 O O . PHE A 1 276 ? 38.751 0.040 57.380 1.00 33.70 276 PHE A O 1
ATOM 2186 N N . PHE A 1 277 ? 38.716 1.656 58.960 1.00 27.63 277 PHE A N 1
ATOM 2187 C CA . PHE A 1 277 ? 39.813 1.168 59.807 1.00 23.66 277 PHE A CA 1
ATOM 2188 C C . PHE A 1 277 ? 39.961 1.921 61.123 1.00 26.72 277 PHE A C 1
ATOM 2189 O O . PHE A 1 277 ? 40.123 1.279 62.172 1.00 30.29 277 PHE A O 1
ATOM 2197 N N . ARG A 1 278 ? 40.047 3.273 61.048 1.00 25.43 278 ARG A N 1
ATOM 2198 C CA . ARG A 1 278 ? 40.101 4.175 62.200 1.00 22.82 278 ARG A CA 1
ATOM 2199 C C . ARG A 1 278 ? 38.699 4.743 62.417 1.00 23.02 278 ARG A C 1
ATOM 2200 O O . ARG A 1 278 ? 38.410 5.424 63.406 1.00 25.54 278 ARG A O 1
ATOM 2208 N N . GLY A 1 279 ? 37.799 4.461 61.468 1.00 16.86 279 GLY A N 1
ATOM 2209 C CA . GLY A 1 279 ? 36.379 4.754 61.578 1.00 15.18 279 GLY A CA 1
ATOM 2210 C C . GLY A 1 279 ? 35.924 6.183 61.776 1.00 15.36 279 GLY A C 1
ATOM 2211 O O . GLY A 1 279 ? 34.906 6.364 62.430 1.00 13.70 279 GLY A O 1
ATOM 2212 N N . ASP A 1 280 ? 36.590 7.189 61.192 1.00 15.64 280 ASP A N 1
ATOM 2213 C CA . ASP A 1 280 ? 36.181 8.593 61.292 1.00 14.61 280 ASP A CA 1
ATOM 2214 C C . ASP A 1 280 ? 34.817 9.030 60.734 1.00 12.17 280 ASP A C 1
ATOM 2215 O O . ASP A 1 280 ? 34.614 10.221 60.470 1.00 20.59 280 ASP A O 1
ATOM 2220 N N . LEU A 1 281 ? 33.830 8.155 60.553 1.00 2.22 281 LEU A N 1
ATOM 2221 C CA . LEU A 1 281 ? 32.534 8.626 60.114 1.00 5.00 281 LEU A CA 1
ATOM 2222 C C . LEU A 1 281 ? 31.493 8.688 61.227 1.00 6.30 281 LEU A C 1
ATOM 2223 O O . LEU A 1 281 ? 30.647 9.588 61.291 1.00 6.81 281 LEU A O 1
ATOM 2228 N N . TYR A 1 282 ? 31.599 7.706 62.118 1.00 10.54 282 TYR A N 1
ATOM 2229 C CA . TYR A 1 282 ? 30.717 7.524 63.249 1.00 13.91 282 TYR A CA 1
ATOM 2230 C C . TYR A 1 282 ? 31.460 7.355 64.569 1.00 15.31 282 TYR A C 1
ATOM 2231 O O . TYR A 1 282 ? 30.802 7.327 65.604 1.00 15.94 282 TYR A O 1
ATOM 2240 N N . ASN A 1 283 ? 32.798 7.270 64.641 1.00 19.02 283 ASN A N 1
ATOM 2241 C CA . ASN A 1 283 ? 33.527 7.094 65.891 1.00 18.18 283 ASN A CA 1
ATOM 2242 C C . ASN A 1 283 ? 33.570 8.314 66.822 1.00 26.91 283 ASN A C 1
ATOM 2243 O O . ASN A 1 283 ? 34.553 8.521 67.555 1.00 26.87 283 ASN A O 1
ATOM 2248 N N . PHE A 1 284 ? 32.532 9.170 66.836 1.00 28.68 284 PHE A N 1
ATOM 2249 C CA . PHE A 1 284 ? 32.533 10.335 67.714 1.00 27.91 284 PHE A CA 1
ATOM 2250 C C . PHE A 1 284 ? 31.149 10.912 67.939 1.00 31.26 284 PHE A C 1
ATOM 2251 O O . PHE A 1 284 ? 30.154 10.705 67.239 1.00 33.11 284 PHE A O 1
ATOM 2259 N N . GLU A 1 285 ? 31.257 11.781 68.928 1.00 32.41 285 GLU A N 1
ATOM 2260 C CA . GLU A 1 285 ? 30.186 12.547 69.505 1.00 33.02 285 GLU A CA 1
ATOM 2261 C C . GLU A 1 285 ? 29.648 13.603 68.602 1.00 32.10 285 GLU A C 1
ATOM 2262 O O . GLU A 1 285 ? 30.375 14.077 67.730 1.00 37.08 285 GLU A O 1
ATOM 2268 N N . ILE A 1 286 ? 28.387 13.986 68.755 1.00 30.07 286 ILE A N 1
ATOM 2269 C CA . ILE A 1 286 ? 27.993 15.163 68.015 1.00 30.52 286 ILE A CA 1
ATOM 2270 C C . ILE A 1 286 ? 28.154 16.218 69.086 1.00 35.63 286 ILE A C 1
ATOM 2271 O O . ILE A 1 286 ? 29.175 16.919 69.046 1.00 39.23 286 ILE A O 1
ATOM 2276 N N . GLY A 1 287 ? 27.231 16.280 70.069 1.00 37.51 287 GLY A N 1
ATOM 2277 C CA . GLY A 1 287 ? 27.238 17.288 71.127 1.00 37.64 287 GLY A CA 1
ATOM 2278 C C . GLY A 1 287 ? 27.313 18.725 70.606 1.00 35.66 287 GLY A C 1
ATOM 2279 O O . GLY A 1 287 ? 26.984 18.992 69.454 1.00 36.66 287 GLY A O 1
ATOM 2280 N N . PRO A 1 288 ? 27.874 19.660 71.374 1.00 37.87 288 PRO A N 1
ATOM 2281 C CA . PRO A 1 288 ? 27.480 21.089 71.454 1.00 38.93 288 PRO A CA 1
ATOM 2282 C C . PRO A 1 288 ? 27.499 22.108 70.276 1.00 39.89 288 PRO A C 1
ATOM 2283 O O . PRO A 1 288 ? 26.554 22.901 70.169 1.00 39.56 288 PRO A O 1
ATOM 2287 N N . ASN A 1 289 ? 28.563 22.150 69.429 1.00 40.35 289 ASN A N 1
ATOM 2288 C CA . ASN A 1 289 ? 28.741 23.026 68.257 1.00 40.52 289 ASN A CA 1
ATOM 2289 C C . ASN A 1 289 ? 28.517 22.222 66.964 1.00 37.58 289 ASN A C 1
ATOM 2290 O O . ASN A 1 289 ? 29.350 22.169 66.048 1.00 37.59 289 ASN A O 1
ATOM 2295 N N . ALA A 1 290 ? 27.328 21.602 66.898 1.00 31.11 290 ALA A N 1
ATOM 2296 C CA . ALA A 1 290 ? 26.923 20.716 65.822 1.00 22.35 290 ALA A CA 1
ATOM 2297 C C . ALA A 1 290 ? 25.479 20.261 65.893 1.00 20.02 290 ALA A C 1
ATOM 2298 O O . ALA A 1 290 ? 24.848 20.446 66.925 1.00 14.98 290 ALA A O 1
ATOM 2300 N N . ILE A 1 291 ? 24.932 19.734 64.777 1.00 18.49 291 ILE A N 1
ATOM 2301 C CA . ILE A 1 291 ? 23.606 19.120 64.688 1.00 18.05 291 ILE A CA 1
ATOM 2302 C C . ILE A 1 291 ? 23.595 17.913 63.732 1.00 20.50 291 ILE A C 1
ATOM 2303 O O . ILE A 1 291 ? 24.616 17.572 63.132 1.00 20.66 291 ILE A O 1
ATOM 2308 N N . GLU A 1 292 ? 22.444 17.225 63.607 1.00 20.67 292 GLU A N 1
ATOM 2309 C CA . GLU A 1 292 ? 22.248 16.125 62.672 1.00 21.29 292 GLU A CA 1
ATOM 2310 C C . GLU A 1 292 ? 21.157 16.542 61.675 1.00 22.83 292 GLU A C 1
ATOM 2311 O O . GLU A 1 292 ? 20.061 16.950 62.068 1.00 27.56 292 GLU A O 1
ATOM 2317 N N . ALA A 1 293 ? 21.406 16.398 60.371 1.00 15.60 293 ALA A N 1
ATOM 2318 C CA . ALA A 1 293 ? 20.479 16.811 59.346 1.00 12.63 293 ALA A CA 1
ATOM 2319 C C . ALA A 1 293 ? 19.127 16.155 59.327 1.00 12.16 293 ALA A C 1
ATOM 2320 O O . ALA A 1 293 ? 18.137 16.813 59.032 1.00 10.75 293 ALA A O 1
ATOM 2322 N N . THR A 1 294 ? 19.082 14.872 59.696 1.00 19.27 294 THR A N 1
ATOM 2323 C CA . THR A 1 294 ? 17.859 14.061 59.671 1.00 20.59 294 THR A CA 1
ATOM 2324 C C . THR A 1 294 ? 16.956 14.249 60.872 1.00 21.85 294 THR A C 1
ATOM 2325 O O . THR A 1 294 ? 15.741 14.144 60.711 1.00 26.04 294 THR A O 1
ATOM 2329 N N . LYS A 1 295 ? 17.513 14.535 62.061 1.00 23.77 295 LYS A N 1
ATOM 2330 C CA . LYS A 1 295 ? 16.739 14.894 63.249 1.00 23.40 295 LYS A CA 1
ATOM 2331 C C . LYS A 1 295 ? 15.926 16.166 62.993 1.00 23.99 295 LYS A C 1
ATOM 2332 O O . LYS A 1 295 ? 14.705 16.195 63.179 1.00 24.54 295 LYS A O 1
ATOM 2338 N N . LEU A 1 296 ? 16.636 17.217 62.541 1.00 24.20 296 LEU A N 1
ATOM 2339 C CA . LEU A 1 296 ? 16.087 18.532 62.202 1.00 21.71 296 LEU A CA 1
ATOM 2340 C C . LEU A 1 296 ? 14.994 18.516 61.148 1.00 20.45 296 LEU A C 1
ATOM 2341 O O . LEU A 1 296 ? 13.947 19.160 61.291 1.00 16.33 296 LEU A O 1
ATOM 2346 N N . TYR A 1 297 ? 15.236 17.774 60.061 1.00 18.66 297 TYR A N 1
ATOM 2347 C CA . TYR A 1 297 ? 14.259 17.767 58.999 1.00 21.44 297 TYR A CA 1
ATOM 2348 C C . TYR A 1 297 ? 13.733 16.353 58.927 1.00 20.13 297 TYR A C 1
ATOM 2349 O O . TYR A 1 297 ? 14.156 15.561 58.083 1.00 20.45 297 TYR A O 1
ATOM 2358 N N . PRO A 1 298 ? 12.830 15.980 59.845 1.00 19.93 298 PRO A N 1
ATOM 2359 C CA . PRO A 1 298 ? 12.298 14.634 59.952 1.00 27.54 298 PRO A CA 1
ATOM 2360 C C . PRO A 1 298 ? 11.417 14.303 58.749 1.00 31.47 298 PRO A C 1
ATOM 2361 O O . PRO A 1 298 ? 11.398 13.178 58.253 1.00 37.45 298 PRO A O 1
ATOM 2365 N N . GLU A 1 299 ? 10.742 15.331 58.234 1.00 33.51 299 GLU A N 1
ATOM 2366 C CA . GLU A 1 299 ? 9.906 15.278 57.048 1.00 30.37 299 GLU A CA 1
ATOM 2367 C C . GLU A 1 299 ? 10.624 14.869 55.766 1.00 29.33 299 GLU A C 1
ATOM 2368 O O . GLU A 1 299 ? 10.043 14.213 54.894 1.00 33.03 299 GLU A O 1
ATOM 2374 N N . VAL A 1 300 ? 11.907 15.228 55.659 1.00 23.53 300 VAL A N 1
ATOM 2375 C CA . VAL A 1 300 ? 12.684 14.842 54.514 1.00 22.53 300 VAL A CA 1
ATOM 2376 C C . VAL A 1 300 ? 12.814 13.334 54.542 1.00 31.15 300 VAL A C 1
ATOM 2377 O O . VAL A 1 300 ? 12.867 12.670 55.580 1.00 32.32 300 VAL A O 1
ATOM 2381 N N . LYS A 1 301 ? 12.788 12.911 53.275 1.00 38.35 301 LYS A N 1
ATOM 2382 C CA . LYS A 1 301 ? 12.850 11.566 52.697 1.00 38.72 301 LYS A CA 1
ATOM 2383 C C . LYS A 1 301 ? 14.243 10.963 52.395 1.00 39.26 301 LYS A C 1
ATOM 2384 O O . LYS A 1 301 ? 14.827 11.239 51.323 1.00 43.82 301 LYS A O 1
ATOM 2390 N N . TYR A 1 302 ? 14.841 10.147 53.291 1.00 35.13 302 TYR A N 1
ATOM 2391 C CA . TYR A 1 302 ? 16.138 9.605 52.921 1.00 32.08 302 TYR A CA 1
ATOM 2392 C C . TYR A 1 302 ? 16.025 8.198 52.391 1.00 31.44 302 TYR A C 1
ATOM 2393 O O . TYR A 1 302 ? 15.234 7.348 52.808 1.00 30.73 302 TYR A O 1
ATOM 2402 N N . VAL A 1 303 ? 16.838 8.077 51.358 1.00 29.33 303 VAL A N 1
ATOM 2403 C CA . VAL A 1 303 ? 17.037 6.837 50.647 1.00 27.58 303 VAL A CA 1
ATOM 2404 C C . VAL A 1 303 ? 18.032 5.976 51.403 1.00 27.17 303 VAL A C 1
ATOM 2405 O O . VAL A 1 303 ? 19.091 6.401 51.878 1.00 32.93 303 VAL A O 1
ATOM 2409 N N . THR A 1 304 ? 17.576 4.736 51.541 1.00 26.75 304 THR A N 1
ATOM 2410 C CA . THR A 1 304 ? 18.331 3.677 52.199 1.00 18.82 304 THR A CA 1
ATOM 2411 C C . THR A 1 304 ? 19.233 3.019 51.150 1.00 19.80 304 THR A C 1
ATOM 2412 O O . THR A 1 304 ? 19.025 3.201 49.939 1.00 16.18 304 THR A O 1
ATOM 2416 N N . MET A 1 305 ? 20.278 2.287 51.575 1.00 16.43 305 MET A N 1
ATOM 2417 C CA . MET A 1 305 ? 21.167 1.634 50.618 1.00 11.82 305 MET A CA 1
ATOM 2418 C C . MET A 1 305 ? 20.555 0.414 49.912 1.00 10.15 305 MET A C 1
ATOM 2419 O O . MET A 1 305 ? 21.099 -0.162 48.989 1.00 7.59 305 MET A O 1
ATOM 2424 N N . ASP A 1 306 ? 19.378 0.013 50.356 1.00 10.44 306 ASP A N 1
ATOM 2425 C CA . ASP A 1 306 ? 18.543 -1.023 49.808 1.00 10.41 306 ASP A CA 1
ATOM 2426 C C . ASP A 1 306 ? 17.882 -0.358 48.632 1.00 11.19 306 ASP A C 1
ATOM 2427 O O . ASP A 1 306 ? 18.032 -0.799 47.505 1.00 17.61 306 ASP A O 1
ATOM 2432 N N . SER A 1 307 ? 17.193 0.752 48.836 1.00 13.31 307 SER A N 1
ATOM 2433 C CA . SER A 1 307 ? 16.555 1.441 47.737 1.00 17.09 307 SER A CA 1
ATOM 2434 C C . SER A 1 307 ? 17.522 2.097 46.743 1.00 12.34 307 SER A C 1
ATOM 2435 O O . SER A 1 307 ? 17.219 2.180 45.549 1.00 12.70 307 SER A O 1
ATOM 2438 N N . TYR A 1 308 ? 18.702 2.533 47.201 1.00 10.05 308 TYR A N 1
ATOM 2439 C CA . TYR A 1 308 ? 19.754 3.035 46.326 1.00 8.31 308 TYR A CA 1
ATOM 2440 C C . TYR A 1 308 ? 20.387 1.881 45.542 1.00 8.51 308 TYR A C 1
ATOM 2441 O O . TYR A 1 308 ? 20.564 1.992 44.326 1.00 6.33 308 TYR A O 1
ATOM 2450 N N . LEU A 1 309 ? 20.748 0.747 46.180 1.00 12.85 309 LEU A N 1
ATOM 2451 C CA . LEU A 1 309 ? 21.279 -0.397 45.446 1.00 14.98 309 LEU A CA 1
ATOM 2452 C C . LEU A 1 309 ? 20.226 -1.112 44.579 1.00 14.28 309 LEU A C 1
ATOM 2453 O O . LEU A 1 309 ? 20.567 -1.676 43.541 1.00 12.80 309 LEU A O 1
ATOM 2458 N N . GLU A 1 310 ? 18.930 -0.959 44.898 1.00 17.49 310 GLU A N 1
ATOM 2459 C CA . GLU A 1 310 ? 17.774 -1.502 44.176 1.00 21.57 310 GLU A CA 1
ATOM 2460 C C . GLU A 1 310 ? 17.617 -0.868 42.790 1.00 20.36 310 GLU A C 1
ATOM 2461 O O . GLU A 1 310 ? 16.531 -0.841 42.205 1.00 26.21 310 GLU A O 1
ATOM 2467 N N . ARG A 1 311 ? 18.713 -0.343 42.250 1.00 15.16 311 ARG A N 1
ATOM 2468 C CA . ARG A 1 311 ? 18.753 0.218 40.916 1.00 19.32 311 ARG A CA 1
ATOM 2469 C C . ARG A 1 311 ? 20.131 0.016 40.329 1.00 14.19 311 ARG A C 1
ATOM 2470 O O . ARG A 1 311 ? 20.349 0.286 39.158 1.00 15.40 311 ARG A O 1
ATOM 2478 N N . TYR A 1 312 ? 21.107 -0.375 41.132 1.00 13.38 312 TYR A N 1
ATOM 2479 C CA . TYR A 1 312 ? 22.409 -0.669 40.590 1.00 12.93 312 TYR A CA 1
ATOM 2480 C C . TYR A 1 312 ? 22.364 -2.050 39.951 1.00 17.60 312 TYR A C 1
ATOM 2481 O O . TYR A 1 312 ? 23.274 -2.445 39.211 1.00 23.01 312 TYR A O 1
ATOM 2490 N N . VAL A 1 313 ? 21.295 -2.801 40.275 1.00 15.76 313 VAL A N 1
ATOM 2491 C CA . VAL A 1 313 ? 21.029 -4.073 39.646 1.00 11.44 313 VAL A CA 1
ATOM 2492 C C . VAL A 1 313 ? 19.767 -3.881 38.791 1.00 16.44 313 VAL A C 1
ATOM 2493 O O . VAL A 1 313 ? 19.931 -3.849 37.576 1.00 22.42 313 VAL A O 1
ATOM 2498 N N . ASP B 1 2 ? 43.903 62.935 112.840 1.00 31.95 2 ASP B N 1
ATOM 2499 C CA . ASP B 1 2 ? 44.826 62.913 111.715 1.00 36.96 2 ASP B CA 1
ATOM 2500 C C . ASP B 1 2 ? 46.217 63.340 112.203 1.00 40.68 2 ASP B C 1
ATOM 2501 O O . ASP B 1 2 ? 46.444 64.518 112.525 1.00 42.25 2 ASP B O 1
ATOM 2506 N N . LYS B 1 3 ? 47.153 62.357 112.280 1.00 41.34 3 LYS B N 1
ATOM 2507 C CA . LYS B 1 3 ? 48.532 62.547 112.766 1.00 36.36 3 LYS B CA 1
ATOM 2508 C C . LYS B 1 3 ? 49.466 63.017 111.671 1.00 29.23 3 LYS B C 1
ATOM 2509 O O . LYS B 1 3 ? 49.988 62.264 110.851 1.00 19.73 3 LYS B O 1
ATOM 2515 N N . LYS B 1 4 ? 49.662 64.340 111.805 1.00 24.02 4 LYS B N 1
ATOM 2516 C CA . LYS B 1 4 ? 50.226 65.178 110.767 1.00 19.20 4 LYS B CA 1
ATOM 2517 C C . LYS B 1 4 ? 51.554 65.900 110.991 1.00 16.95 4 LYS B C 1
ATOM 2518 O O . LYS B 1 4 ? 51.935 66.680 110.103 1.00 16.31 4 LYS B O 1
ATOM 2524 N N . SER B 1 5 ? 52.299 65.692 112.099 1.00 11.60 5 SER B N 1
ATOM 2525 C CA . SER B 1 5 ? 53.568 66.382 112.286 1.00 9.20 5 SER B CA 1
ATOM 2526 C C . SER B 1 5 ? 54.576 66.043 111.221 1.00 12.15 5 SER B C 1
ATOM 2527 O O . SER B 1 5 ? 54.754 64.904 110.836 1.00 20.44 5 SER B O 1
ATOM 2530 N N . ARG B 1 6 ? 55.180 67.099 110.699 1.00 18.48 6 ARG B N 1
ATOM 2531 C CA . ARG B 1 6 ? 56.142 67.074 109.616 1.00 18.96 6 ARG B CA 1
ATOM 2532 C C . ARG B 1 6 ? 57.439 66.371 109.963 1.00 18.92 6 ARG B C 1
ATOM 2533 O O . ARG B 1 6 ? 58.184 66.803 110.847 1.00 21.27 6 ARG B O 1
ATOM 2541 N N . VAL B 1 7 ? 57.727 65.267 109.267 1.00 16.14 7 VAL B N 1
ATOM 2542 C CA . VAL B 1 7 ? 58.930 64.547 109.615 1.00 13.99 7 VAL B CA 1
ATOM 2543 C C . VAL B 1 7 ? 59.935 64.720 108.490 1.00 13.20 7 VAL B C 1
ATOM 2544 O O . VAL B 1 7 ? 59.584 64.528 107.327 1.00 14.67 7 VAL B O 1
ATOM 2548 N N . LEU B 1 8 ? 61.163 65.131 108.837 1.00 8.67 8 LEU B N 1
ATOM 2549 C CA . LEU B 1 8 ? 62.314 65.228 107.930 1.00 9.91 8 LEU B CA 1
ATOM 2550 C C . LEU B 1 8 ? 63.181 64.073 108.339 1.00 13.39 8 LEU B C 1
ATOM 2551 O O . LEU B 1 8 ? 63.491 63.978 109.528 1.00 17.82 8 LEU B O 1
ATOM 2556 N N . ILE B 1 9 ? 63.616 63.194 107.428 1.00 16.43 9 ILE B N 1
ATOM 2557 C CA . ILE B 1 9 ? 64.387 62.025 107.840 1.00 12.67 9 ILE B CA 1
ATOM 2558 C C . ILE B 1 9 ? 65.750 62.065 107.226 1.00 13.51 9 ILE B C 1
ATOM 2559 O O . ILE B 1 9 ? 65.877 62.213 106.009 1.00 16.38 9 ILE B O 1
ATOM 2564 N N . VAL B 1 10 ? 66.748 61.938 108.112 1.00 16.27 10 VAL B N 1
ATOM 2565 C CA . VAL B 1 10 ? 68.154 61.912 107.708 1.00 16.35 10 VAL B CA 1
ATOM 2566 C C . VAL B 1 10 ? 68.587 60.453 107.692 1.00 19.37 10 VAL B C 1
ATOM 2567 O O . VAL B 1 10 ? 68.256 59.688 108.599 1.00 17.49 10 VAL B O 1
ATOM 2571 N N . GLY B 1 11 ? 69.327 60.072 106.646 1.00 18.37 11 GLY B N 1
ATOM 2572 C CA . GLY B 1 11 ? 69.720 58.695 106.440 1.00 19.37 11 GLY B CA 1
ATOM 2573 C C . GLY B 1 11 ? 68.583 57.864 105.846 1.00 20.62 11 GLY B C 1
ATOM 2574 O O . GLY B 1 11 ? 68.528 56.670 106.112 1.00 26.12 11 GLY B O 1
ATOM 2575 N N . GLY B 1 12 ? 67.687 58.423 105.013 1.00 18.52 12 GLY B N 1
ATOM 2576 C CA . GLY B 1 12 ? 66.542 57.735 104.436 1.00 11.17 12 GLY B CA 1
ATOM 2577 C C . GLY B 1 12 ? 66.886 56.681 103.401 1.00 16.04 12 GLY B C 1
ATOM 2578 O O . GLY B 1 12 ? 65.984 55.957 102.973 1.00 18.39 12 GLY B O 1
ATOM 2579 N N . THR B 1 13 ? 68.139 56.542 102.946 1.00 9.27 13 THR B N 1
ATOM 2580 C CA . THR B 1 13 ? 68.453 55.502 101.975 1.00 12.72 13 THR B CA 1
ATOM 2581 C C . THR B 1 13 ? 69.365 54.394 102.518 1.00 15.94 13 THR B C 1
ATOM 2582 O O . THR B 1 13 ? 69.950 53.574 101.821 1.00 19.56 13 THR B O 1
ATOM 2586 N N . GLY B 1 14 ? 69.508 54.330 103.832 1.00 24.70 14 GLY B N 1
ATOM 2587 C CA . GLY B 1 14 ? 70.263 53.280 104.498 1.00 25.39 14 GLY B CA 1
ATOM 2588 C C . GLY B 1 14 ? 69.322 52.167 104.925 1.00 25.64 14 GLY B C 1
ATOM 2589 O O . GLY B 1 14 ? 68.093 52.302 104.833 1.00 23.03 14 GLY B O 1
ATOM 2590 N N . TYR B 1 15 ? 69.933 51.092 105.448 1.00 25.00 15 TYR B N 1
ATOM 2591 C CA . TYR B 1 15 ? 69.216 49.887 105.843 1.00 24.32 15 TYR B CA 1
ATOM 2592 C C . TYR B 1 15 ? 68.029 50.163 106.722 1.00 21.31 15 TYR B C 1
ATOM 2593 O O . TYR B 1 15 ? 66.948 49.702 106.359 1.00 19.49 15 TYR B O 1
ATOM 2602 N N . ILE B 1 16 ? 68.129 50.955 107.801 1.00 19.95 16 ILE B N 1
ATOM 2603 C CA . ILE B 1 16 ? 66.917 51.144 108.573 1.00 18.06 16 ILE B CA 1
ATOM 2604 C C . ILE B 1 16 ? 66.095 52.322 108.111 1.00 13.29 16 ILE B C 1
ATOM 2605 O O . ILE B 1 16 ? 64.876 52.231 108.097 1.00 7.59 16 ILE B O 1
ATOM 2610 N N . GLY B 1 17 ? 66.806 53.336 107.608 1.00 14.07 17 GLY B N 1
ATOM 2611 C CA . GLY B 1 17 ? 66.278 54.596 107.101 1.00 11.46 17 GLY B CA 1
ATOM 2612 C C . GLY B 1 17 ? 65.124 54.467 106.141 1.00 13.90 17 GLY B C 1
ATOM 2613 O O . GLY B 1 17 ? 64.062 55.046 106.410 1.00 14.13 17 GLY B O 1
ATOM 2614 N N . LYS B 1 18 ? 65.305 53.663 105.066 1.00 13.26 18 LYS B N 1
ATOM 2615 C CA . LYS B 1 18 ? 64.247 53.428 104.070 1.00 9.11 18 LYS B CA 1
ATOM 2616 C C . LYS B 1 18 ? 62.959 52.922 104.701 1.00 10.05 18 LYS B C 1
ATOM 2617 O O . LYS B 1 18 ? 61.880 53.291 104.252 1.00 16.74 18 LYS B O 1
ATOM 2623 N N . ARG B 1 19 ? 63.039 52.108 105.759 1.00 5.34 19 ARG B N 1
ATOM 2624 C CA . ARG B 1 19 ? 61.856 51.629 106.474 1.00 5.82 19 ARG B CA 1
ATOM 2625 C C . ARG B 1 19 ? 61.169 52.670 107.327 1.00 2.00 19 ARG B C 1
ATOM 2626 O O . ARG B 1 19 ? 59.954 52.677 107.515 1.00 2.00 19 ARG B O 1
ATOM 2634 N N . ILE B 1 20 ? 62.000 53.505 107.927 1.00 3.97 20 ILE B N 1
ATOM 2635 C CA . ILE B 1 20 ? 61.505 54.584 108.745 1.00 10.66 20 ILE B CA 1
ATOM 2636 C C . ILE B 1 20 ? 60.719 55.499 107.810 1.00 15.92 20 ILE B C 1
ATOM 2637 O O . ILE B 1 20 ? 59.570 55.865 108.102 1.00 15.00 20 ILE B O 1
ATOM 2642 N N . VAL B 1 21 ? 61.305 55.713 106.612 1.00 16.78 21 VAL B N 1
ATOM 2643 C CA . VAL B 1 21 ? 60.678 56.569 105.622 1.00 14.41 21 VAL B CA 1
ATOM 2644 C C . VAL B 1 21 ? 59.338 56.024 105.133 1.00 14.11 21 VAL B C 1
ATOM 2645 O O . VAL B 1 21 ? 58.343 56.753 105.079 1.00 17.49 21 VAL B O 1
ATOM 2649 N N . ASN B 1 22 ? 59.236 54.737 104.842 1.00 16.13 22 ASN B N 1
ATOM 2650 C CA . ASN B 1 22 ? 57.932 54.209 104.457 1.00 22.11 22 ASN B CA 1
ATOM 2651 C C . ASN B 1 22 ? 56.928 54.194 105.586 1.00 19.57 22 ASN B C 1
ATOM 2652 O O . ASN B 1 22 ? 55.746 54.418 105.354 1.00 21.57 22 ASN B O 1
ATOM 2657 N N . ALA B 1 23 ? 57.374 54.020 106.825 1.00 19.83 23 ALA B N 1
ATOM 2658 C CA . ALA B 1 23 ? 56.447 54.039 107.931 1.00 9.84 23 ALA B CA 1
ATOM 2659 C C . ALA B 1 23 ? 55.900 55.415 108.082 1.00 3.60 23 ALA B C 1
ATOM 2660 O O . ALA B 1 23 ? 54.688 55.565 108.175 1.00 2.00 23 ALA B O 1
ATOM 2662 N N . SER B 1 24 ? 56.836 56.380 108.040 1.00 6.67 24 SER B N 1
ATOM 2663 C CA . SER B 1 24 ? 56.518 57.805 108.112 1.00 10.70 24 SER B CA 1
ATOM 2664 C C . SER B 1 24 ? 55.404 58.134 107.133 1.00 12.54 24 SER B C 1
ATOM 2665 O O . SER B 1 24 ? 54.312 58.550 107.542 1.00 16.04 24 SER B O 1
ATOM 2668 N N . ILE B 1 25 ? 55.656 57.829 105.851 1.00 15.41 25 ILE B N 1
ATOM 2669 C CA . ILE B 1 25 ? 54.648 58.007 104.816 1.00 18.71 25 ILE B CA 1
ATOM 2670 C C . ILE B 1 25 ? 53.380 57.200 105.114 1.00 20.69 25 ILE B C 1
ATOM 2671 O O . ILE B 1 25 ? 52.335 57.843 105.186 1.00 31.19 25 ILE B O 1
ATOM 2676 N N . SER B 1 26 ? 53.382 55.872 105.339 1.00 17.38 26 SER B N 1
ATOM 2677 C CA . SER B 1 26 ? 52.191 55.072 105.603 1.00 11.45 26 SER B CA 1
ATOM 2678 C C . SER B 1 26 ? 51.295 55.657 106.634 1.00 9.44 26 SER B C 1
ATOM 2679 O O . SER B 1 26 ? 50.075 55.708 106.489 1.00 11.29 26 SER B O 1
ATOM 2682 N N . LEU B 1 27 ? 51.971 56.105 107.685 1.00 10.72 27 LEU B N 1
ATOM 2683 C CA . LEU B 1 27 ? 51.234 56.585 108.829 1.00 13.83 27 LEU B CA 1
ATOM 2684 C C . LEU B 1 27 ? 50.742 58.025 108.741 1.00 17.71 27 LEU B C 1
ATOM 2685 O O . LEU B 1 27 ? 50.073 58.485 109.667 1.00 19.94 27 LEU B O 1
ATOM 2690 N N . GLY B 1 28 ? 51.058 58.735 107.634 1.00 21.04 28 GLY B N 1
ATOM 2691 C CA . GLY B 1 28 ? 50.421 60.008 107.275 1.00 17.20 28 GLY B CA 1
ATOM 2692 C C . GLY B 1 28 ? 51.132 61.308 107.609 1.00 20.36 28 GLY B C 1
ATOM 2693 O O . GLY B 1 28 ? 50.545 62.402 107.580 1.00 21.09 28 GLY B O 1
ATOM 2694 N N . HIS B 1 29 ? 52.418 61.148 107.907 1.00 20.42 29 HIS B N 1
ATOM 2695 C CA . HIS B 1 29 ? 53.238 62.269 108.274 1.00 22.06 29 HIS B CA 1
ATOM 2696 C C . HIS B 1 29 ? 53.874 62.927 107.064 1.00 26.59 29 HIS B C 1
ATOM 2697 O O . HIS B 1 29 ? 54.574 62.232 106.322 1.00 27.45 29 HIS B O 1
ATOM 2704 N N . PRO B 1 30 ? 53.661 64.250 106.833 1.00 27.46 30 PRO B N 1
ATOM 2705 C CA . PRO B 1 30 ? 54.367 65.049 105.828 1.00 20.02 30 PRO B CA 1
ATOM 2706 C C . PRO B 1 30 ? 55.837 64.730 105.931 1.00 15.61 30 PRO B C 1
ATOM 2707 O O . PRO B 1 30 ? 56.468 64.924 106.965 1.00 23.04 30 PRO B O 1
ATOM 2711 N N . THR B 1 31 ? 56.326 64.083 104.884 1.00 12.56 31 THR B N 1
ATOM 2712 C CA . THR B 1 31 ? 57.690 63.597 104.896 1.00 12.72 31 THR B CA 1
ATOM 2713 C C . THR B 1 31 ? 58.600 64.366 103.984 1.00 14.06 31 THR B C 1
ATOM 2714 O O . THR B 1 31 ? 58.157 64.822 102.945 1.00 19.00 31 THR B O 1
ATOM 2718 N N . TYR B 1 32 ? 59.863 64.562 104.375 1.00 17.03 32 TYR B N 1
ATOM 2719 C CA . TYR B 1 32 ? 60.863 65.229 103.540 1.00 18.88 32 TYR B CA 1
ATOM 2720 C C . TYR B 1 32 ? 62.184 64.499 103.747 1.00 17.81 32 TYR B C 1
ATOM 2721 O O . TYR B 1 32 ? 62.585 64.326 104.900 1.00 18.84 32 TYR B O 1
ATOM 2730 N N . VAL B 1 33 ? 62.946 64.118 102.709 1.00 11.88 33 VAL B N 1
ATOM 2731 C CA . VAL B 1 33 ? 64.151 63.347 102.969 1.00 11.70 33 VAL B CA 1
ATOM 2732 C C . VAL B 1 33 ? 65.498 63.990 102.592 1.00 12.74 33 VAL B C 1
ATOM 2733 O O . VAL B 1 33 ? 65.801 64.323 101.449 1.00 6.74 33 VAL B O 1
ATOM 2737 N N . LEU B 1 34 ? 66.343 64.143 103.616 1.00 16.85 34 LEU B N 1
ATOM 2738 C CA . LEU B 1 34 ? 67.623 64.849 103.498 1.00 24.04 34 LEU B CA 1
ATOM 2739 C C . LEU B 1 34 ? 68.808 64.062 102.947 1.00 23.30 34 LEU B C 1
ATOM 2740 O O . LEU B 1 34 ? 69.095 62.974 103.443 1.00 29.07 34 LEU B O 1
ATOM 2745 N N . PHE B 1 35 ? 69.563 64.669 102.004 1.00 28.45 35 PHE B N 1
ATOM 2746 C CA . PHE B 1 35 ? 70.726 64.071 101.322 1.00 28.79 35 PHE B CA 1
ATOM 2747 C C . PHE B 1 35 ? 71.704 64.919 100.523 1.00 34.63 35 PHE B C 1
ATOM 2748 O O . PHE B 1 35 ? 71.222 65.906 99.965 1.00 42.14 35 PHE B O 1
ATOM 2756 N N . ARG B 1 36 ? 73.012 64.605 100.355 1.00 38.29 36 ARG B N 1
ATOM 2757 C CA . ARG B 1 36 ? 73.795 65.358 99.357 1.00 44.18 36 ARG B CA 1
ATOM 2758 C C . ARG B 1 36 ? 74.683 64.551 98.411 1.00 43.76 36 ARG B C 1
ATOM 2759 O O . ARG B 1 36 ? 74.613 63.324 98.413 1.00 39.65 36 ARG B O 1
ATOM 2767 N N . PRO B 1 37 ? 75.426 65.216 97.497 1.00 47.06 37 PRO B N 1
ATOM 2768 C CA . PRO B 1 37 ? 76.856 65.155 97.212 1.00 52.57 37 PRO B CA 1
ATOM 2769 C C . PRO B 1 37 ? 77.936 64.648 98.152 1.00 57.61 37 PRO B C 1
ATOM 2770 O O . PRO B 1 37 ? 79.156 64.727 97.948 1.00 61.50 37 PRO B O 1
ATOM 2774 N N . GLU B 1 38 ? 77.335 64.097 99.201 1.00 58.42 38 GLU B N 1
ATOM 2775 C CA . GLU B 1 38 ? 77.942 63.108 100.064 1.00 55.21 38 GLU B CA 1
ATOM 2776 C C . GLU B 1 38 ? 77.666 61.781 99.288 1.00 53.77 38 GLU B C 1
ATOM 2777 O O . GLU B 1 38 ? 78.072 60.700 99.716 1.00 59.46 38 GLU B O 1
ATOM 2783 N N . VAL B 1 39 ? 76.925 61.949 98.153 1.00 47.57 39 VAL B N 1
ATOM 2784 C CA . VAL B 1 39 ? 76.578 61.210 96.936 1.00 43.57 39 VAL B CA 1
ATOM 2785 C C . VAL B 1 39 ? 75.222 60.599 96.570 1.00 41.02 39 VAL B C 1
ATOM 2786 O O . VAL B 1 39 ? 74.386 60.023 97.273 1.00 40.83 39 VAL B O 1
ATOM 2790 N N . VAL B 1 40 ? 75.151 61.105 95.329 1.00 35.06 40 VAL B N 1
ATOM 2791 C CA . VAL B 1 40 ? 74.134 61.057 94.290 1.00 25.31 40 VAL B CA 1
ATOM 2792 C C . VAL B 1 40 ? 74.669 60.367 93.015 1.00 22.63 40 VAL B C 1
ATOM 2793 O O . VAL B 1 40 ? 74.002 60.167 92.002 1.00 19.14 40 VAL B O 1
ATOM 2797 N N . SER B 1 41 ? 75.934 59.984 93.071 1.00 18.54 41 SER B N 1
ATOM 2798 C CA . SER B 1 41 ? 76.588 59.220 92.056 1.00 12.89 41 SER B CA 1
ATOM 2799 C C . SER B 1 41 ? 76.117 57.764 92.122 1.00 20.33 41 SER B C 1
ATOM 2800 O O . SER B 1 41 ? 76.473 56.924 91.278 1.00 28.21 41 SER B O 1
ATOM 2803 N N . ASN B 1 42 ? 75.318 57.405 93.134 1.00 14.46 42 ASN B N 1
ATOM 2804 C CA . ASN B 1 42 ? 74.762 56.075 93.170 1.00 5.94 42 ASN B CA 1
ATOM 2805 C C . ASN B 1 42 ? 73.406 56.109 92.480 1.00 11.64 42 ASN B C 1
ATOM 2806 O O . ASN B 1 42 ? 72.497 56.805 92.944 1.00 12.20 42 ASN B O 1
ATOM 2811 N N . ILE B 1 43 ? 73.272 55.386 91.353 1.00 11.59 43 ILE B N 1
ATOM 2812 C CA . ILE B 1 43 ? 72.004 55.210 90.635 1.00 8.95 43 ILE B CA 1
ATOM 2813 C C . ILE B 1 43 ? 70.972 54.511 91.507 1.00 12.85 43 ILE B C 1
ATOM 2814 O O . ILE B 1 43 ? 69.771 54.739 91.364 1.00 12.80 43 ILE B O 1
ATOM 2819 N N . ASP B 1 44 ? 71.436 53.629 92.412 1.00 19.96 44 ASP B N 1
ATOM 2820 C CA . ASP B 1 44 ? 70.565 52.845 93.287 1.00 21.18 44 ASP B CA 1
ATOM 2821 C C . ASP B 1 44 ? 70.053 53.671 94.435 1.00 18.69 44 ASP B C 1
ATOM 2822 O O . ASP B 1 44 ? 68.858 53.648 94.723 1.00 22.86 44 ASP B O 1
ATOM 2827 N N . LYS B 1 45 ? 70.937 54.422 95.082 1.00 17.29 45 LYS B N 1
ATOM 2828 C CA . LYS B 1 45 ? 70.479 55.341 96.094 1.00 15.32 45 LYS B CA 1
ATOM 2829 C C . LYS B 1 45 ? 69.658 56.469 95.480 1.00 14.54 45 LYS B C 1
ATOM 2830 O O . LYS B 1 45 ? 68.593 56.765 96.017 1.00 14.77 45 LYS B O 1
ATOM 2836 N N . VAL B 1 46 ? 70.032 57.062 94.340 1.00 11.23 46 VAL B N 1
ATOM 2837 C CA . VAL B 1 46 ? 69.202 58.117 93.770 1.00 13.11 46 VAL B CA 1
ATOM 2838 C C . VAL B 1 46 ? 67.818 57.676 93.343 1.00 11.84 46 VAL B C 1
ATOM 2839 O O . VAL B 1 46 ? 66.875 58.454 93.476 1.00 21.05 46 VAL B O 1
ATOM 2843 N N . GLN B 1 47 ? 67.660 56.431 92.885 1.00 14.91 47 GLN B N 1
ATOM 2844 C CA . GLN B 1 47 ? 66.369 55.847 92.463 1.00 13.39 47 GLN B CA 1
ATOM 2845 C C . GLN B 1 47 ? 65.427 55.603 93.638 1.00 4.99 47 GLN B C 1
ATOM 2846 O O . GLN B 1 47 ? 64.209 55.683 93.514 1.00 2.00 47 GLN B O 1
ATOM 2852 N N . MET B 1 48 ? 66.025 55.347 94.801 1.00 3.91 48 MET B N 1
ATOM 2853 C CA . MET B 1 48 ? 65.313 55.135 96.053 1.00 5.07 48 MET B CA 1
ATOM 2854 C C . MET B 1 48 ? 64.707 56.479 96.425 1.00 9.62 48 MET B C 1
ATOM 2855 O O . MET B 1 48 ? 63.532 56.532 96.791 1.00 7.21 48 MET B O 1
ATOM 2860 N N . LEU B 1 49 ? 65.494 57.578 96.269 1.00 7.85 49 LEU B N 1
ATOM 2861 C CA . LEU B 1 49 ? 64.994 58.933 96.474 1.00 7.19 49 LEU B CA 1
ATOM 2862 C C . LEU B 1 49 ? 63.847 59.302 95.546 1.00 5.49 49 LEU B C 1
ATOM 2863 O O . LEU B 1 49 ? 62.767 59.708 95.986 1.00 8.10 49 LEU B O 1
ATOM 2868 N N . LEU B 1 50 ? 64.009 59.073 94.247 1.00 6.33 50 LEU B N 1
ATOM 2869 C CA . LEU B 1 50 ? 62.930 59.326 93.277 1.00 15.19 50 LEU B CA 1
ATOM 2870 C C . LEU B 1 50 ? 61.640 58.562 93.553 1.00 19.04 50 LEU B C 1
ATOM 2871 O O . LEU B 1 50 ? 60.530 59.006 93.263 1.00 20.48 50 LEU B O 1
ATOM 2876 N N . TYR B 1 51 ? 61.834 57.385 94.146 1.00 26.78 51 TYR B N 1
ATOM 2877 C CA . TYR B 1 51 ? 60.813 56.450 94.591 1.00 25.22 51 TYR B CA 1
ATOM 2878 C C . TYR B 1 51 ? 60.124 57.152 95.755 1.00 21.76 51 TYR B C 1
ATOM 2879 O O . TYR B 1 51 ? 58.949 57.462 95.616 1.00 21.18 51 TYR B O 1
ATOM 2888 N N . PHE B 1 52 ? 60.818 57.465 96.878 1.00 19.02 52 PHE B N 1
ATOM 2889 C CA . PHE B 1 52 ? 60.218 58.139 98.046 1.00 15.74 52 PHE B CA 1
ATOM 2890 C C . PHE B 1 52 ? 59.429 59.380 97.648 1.00 17.57 52 PHE B C 1
ATOM 2891 O O . PHE B 1 52 ? 58.350 59.610 98.185 1.00 17.63 52 PHE B O 1
ATOM 2899 N N . LYS B 1 53 ? 59.931 60.127 96.643 1.00 16.63 53 LYS B N 1
ATOM 2900 C CA . LYS B 1 53 ? 59.274 61.289 96.115 1.00 11.52 53 LYS B CA 1
ATOM 2901 C C . LYS B 1 53 ? 57.910 60.949 95.612 1.00 11.90 53 LYS B C 1
ATOM 2902 O O . LYS B 1 53 ? 56.919 61.429 96.134 1.00 16.88 53 LYS B O 1
ATOM 2908 N N . GLN B 1 54 ? 57.865 60.093 94.608 1.00 11.21 54 GLN B N 1
ATOM 2909 C CA . GLN B 1 54 ? 56.637 59.584 93.997 1.00 12.70 54 GLN B CA 1
ATOM 2910 C C . GLN B 1 54 ? 55.532 59.105 94.935 1.00 13.06 54 GLN B C 1
ATOM 2911 O O . GLN B 1 54 ? 54.361 59.078 94.577 1.00 16.29 54 GLN B O 1
ATOM 2917 N N . LEU B 1 55 ? 55.892 58.699 96.144 1.00 15.36 55 LEU B N 1
ATOM 2918 C CA . LEU B 1 55 ? 54.929 58.304 97.148 1.00 20.01 55 LEU B CA 1
ATOM 2919 C C . LEU B 1 55 ? 54.344 59.512 97.855 1.00 19.69 55 LEU B C 1
ATOM 2920 O O . LEU B 1 55 ? 53.205 59.490 98.312 1.00 23.76 55 LEU B O 1
ATOM 2925 N N . GLY B 1 56 ? 55.106 60.597 97.949 1.00 21.88 56 GLY B N 1
ATOM 2926 C CA . GLY B 1 56 ? 54.635 61.850 98.558 1.00 24.02 56 GLY B CA 1
ATOM 2927 C C . GLY B 1 56 ? 55.644 62.526 99.488 1.00 21.52 56 GLY B C 1
ATOM 2928 O O . GLY B 1 56 ? 55.293 63.293 100.393 1.00 25.37 56 GLY B O 1
ATOM 2929 N N . ALA B 1 57 ? 56.917 62.165 99.309 1.00 21.64 57 ALA B N 1
ATOM 2930 C CA . ALA B 1 57 ? 57.996 62.724 100.090 1.00 16.45 57 ALA B CA 1
ATOM 2931 C C . ALA B 1 57 ? 58.598 63.812 99.250 1.00 13.50 57 ALA B C 1
ATOM 2932 O O . ALA B 1 57 ? 58.369 63.917 98.049 1.00 14.29 57 ALA B O 1
ATOM 2934 N N . LYS B 1 58 ? 59.351 64.638 99.947 1.00 12.89 58 LYS B N 1
ATOM 2935 C CA . LYS B 1 58 ? 59.944 65.775 99.331 1.00 14.48 58 LYS B CA 1
ATOM 2936 C C . LYS B 1 58 ? 61.410 65.627 99.607 1.00 11.83 58 LYS B C 1
ATOM 2937 O O . LYS B 1 58 ? 61.893 65.683 100.722 1.00 10.87 58 LYS B O 1
ATOM 2943 N N . LEU B 1 59 ? 62.133 65.336 98.553 1.00 14.78 59 LEU B N 1
ATOM 2944 C CA . LEU B 1 59 ? 63.569 65.230 98.623 1.00 20.66 59 LEU B CA 1
ATOM 2945 C C . LEU B 1 59 ? 64.172 66.603 98.941 1.00 24.72 59 LEU B C 1
ATOM 2946 O O . LEU B 1 59 ? 63.583 67.614 98.566 1.00 30.00 59 LEU B O 1
ATOM 2951 N N . ILE B 1 60 ? 65.296 66.711 99.666 1.00 29.49 60 ILE B N 1
ATOM 2952 C CA . ILE B 1 60 ? 65.956 67.978 100.028 1.00 28.72 60 ILE B CA 1
ATOM 2953 C C . ILE B 1 60 ? 67.442 67.720 99.792 1.00 30.18 60 ILE B C 1
ATOM 2954 O O . ILE B 1 60 ? 68.118 66.964 100.489 1.00 32.99 60 ILE B O 1
ATOM 2959 N N . GLU B 1 61 ? 67.943 68.382 98.768 1.00 27.46 61 GLU B N 1
ATOM 2960 C CA . GLU B 1 61 ? 69.294 68.202 98.310 1.00 28.08 61 GLU B CA 1
ATOM 2961 C C . GLU B 1 61 ? 70.424 68.833 99.149 1.00 28.28 61 GLU B C 1
ATOM 2962 O O . GLU B 1 61 ? 71.439 69.241 98.578 1.00 37.36 61 GLU B O 1
ATOM 2968 N N . ALA B 1 62 ? 70.383 68.909 100.489 1.00 23.52 62 ALA B N 1
ATOM 2969 C CA . ALA B 1 62 ? 71.457 69.536 101.272 1.00 13.64 62 ALA B CA 1
ATOM 2970 C C . ALA B 1 62 ? 72.539 68.692 101.935 1.00 11.75 62 ALA B C 1
ATOM 2971 O O . ALA B 1 62 ? 72.485 67.478 102.056 1.00 13.41 62 ALA B O 1
ATOM 2973 N N . SER B 1 63 ? 73.570 69.309 102.469 1.00 12.82 63 SER B N 1
ATOM 2974 C CA . SER B 1 63 ? 74.696 68.604 103.038 1.00 11.07 63 SER B CA 1
ATOM 2975 C C . SER B 1 63 ? 74.613 68.526 104.544 1.00 16.66 63 SER B C 1
ATOM 2976 O O . SER B 1 63 ? 73.799 69.236 105.104 1.00 20.84 63 SER B O 1
ATOM 2979 N N . LEU B 1 64 ? 75.408 67.743 105.279 1.00 17.34 64 LEU B N 1
ATOM 2980 C CA . LEU B 1 64 ? 75.346 67.836 106.723 1.00 18.35 64 LEU B CA 1
ATOM 2981 C C . LEU B 1 64 ? 76.204 69.015 107.193 1.00 21.76 64 LEU B C 1
ATOM 2982 O O . LEU B 1 64 ? 76.109 69.449 108.340 1.00 19.95 64 LEU B O 1
ATOM 2987 N N . ASP B 1 65 ? 77.043 69.576 106.308 1.00 24.42 65 ASP B N 1
ATOM 2988 C CA . ASP B 1 65 ? 77.874 70.750 106.587 1.00 28.58 65 ASP B CA 1
ATOM 2989 C C . ASP B 1 65 ? 77.151 72.111 106.557 1.00 30.81 65 ASP B C 1
ATOM 2990 O O . ASP B 1 65 ? 77.260 72.923 107.482 1.00 33.04 65 ASP B O 1
ATOM 2995 N N . ASP B 1 66 ? 76.396 72.329 105.470 1.00 27.89 66 ASP B N 1
ATOM 2996 C CA . ASP B 1 66 ? 75.618 73.510 105.178 1.00 22.51 66 ASP B CA 1
ATOM 2997 C C . ASP B 1 66 ? 74.514 73.699 106.214 1.00 23.20 66 ASP B C 1
ATOM 2998 O O . ASP B 1 66 ? 73.346 73.303 106.109 1.00 21.15 66 ASP B O 1
ATOM 3003 N N . HIS B 1 67 ? 75.031 74.343 107.261 1.00 19.75 67 HIS B N 1
ATOM 3004 C CA . HIS B 1 67 ? 74.303 74.788 108.421 1.00 22.99 67 HIS B CA 1
ATOM 3005 C C . HIS B 1 67 ? 73.159 75.721 108.044 1.00 22.13 67 HIS B C 1
ATOM 3006 O O . HIS B 1 67 ? 72.029 75.395 108.409 1.00 20.93 67 HIS B O 1
ATOM 3013 N N . GLN B 1 68 ? 73.357 76.844 107.326 1.00 20.75 68 GLN B N 1
ATOM 3014 C CA . GLN B 1 68 ? 72.254 77.751 106.993 1.00 19.47 68 GLN B CA 1
ATOM 3015 C C . GLN B 1 68 ? 71.115 76.950 106.367 1.00 15.63 68 GLN B C 1
ATOM 3016 O O . GLN B 1 68 ? 70.027 76.905 106.949 1.00 9.85 68 GLN B O 1
ATOM 3022 N N . ARG B 1 69 ? 71.427 76.191 105.286 1.00 20.15 69 ARG B N 1
ATOM 3023 C CA . ARG B 1 69 ? 70.458 75.393 104.525 1.00 16.81 69 ARG B CA 1
ATOM 3024 C C . ARG B 1 69 ? 69.778 74.345 105.355 1.00 14.91 69 ARG B C 1
ATOM 3025 O O . ARG B 1 69 ? 68.574 74.154 105.199 1.00 16.97 69 ARG B O 1
ATOM 3033 N N . LEU B 1 70 ? 70.541 73.707 106.261 1.00 12.51 70 LEU B N 1
ATOM 3034 C CA . LEU B 1 70 ? 69.994 72.742 107.206 1.00 6.82 70 LEU B CA 1
ATOM 3035 C C . LEU B 1 70 ? 68.948 73.447 108.017 1.00 9.11 70 LEU B C 1
ATOM 3036 O O . LEU B 1 70 ? 67.794 73.061 107.924 1.00 13.12 70 LEU B O 1
ATOM 3041 N N . VAL B 1 71 ? 69.334 74.538 108.718 1.00 13.03 71 VAL B N 1
ATOM 3042 C CA . VAL B 1 71 ? 68.436 75.348 109.538 1.00 12.01 71 VAL B CA 1
ATOM 3043 C C . VAL B 1 71 ? 67.226 75.864 108.741 1.00 18.82 71 VAL B C 1
ATOM 3044 O O . VAL B 1 71 ? 66.105 75.639 109.201 1.00 17.89 71 VAL B O 1
ATOM 3048 N N . ASP B 1 72 ? 67.333 76.446 107.531 1.00 20.88 72 ASP B N 1
ATOM 3049 C CA . ASP B 1 72 ? 66.165 76.892 106.754 1.00 21.24 72 ASP B CA 1
ATOM 3050 C C . ASP B 1 72 ? 65.065 75.860 106.540 1.00 20.30 72 ASP B C 1
ATOM 3051 O O . ASP B 1 72 ? 63.867 76.166 106.534 1.00 23.72 72 ASP B O 1
ATOM 3056 N N . ALA B 1 73 ? 65.568 74.628 106.332 1.00 24.93 73 ALA B N 1
ATOM 3057 C CA . ALA B 1 73 ? 64.824 73.395 106.077 1.00 20.71 73 ALA B CA 1
ATOM 3058 C C . ALA B 1 73 ? 64.097 72.925 107.303 1.00 19.18 73 ALA B C 1
ATOM 3059 O O . ALA B 1 73 ? 62.898 72.658 107.256 1.00 17.96 73 ALA B O 1
ATOM 3061 N N . LEU B 1 74 ? 64.890 72.881 108.391 1.00 19.37 74 LEU B N 1
ATOM 3062 C CA . LEU B 1 74 ? 64.451 72.509 109.729 1.00 18.87 74 LEU B CA 1
ATOM 3063 C C . LEU B 1 74 ? 63.327 73.384 110.273 1.00 16.46 74 LEU B C 1
ATOM 3064 O O . LEU B 1 74 ? 62.652 73.009 111.227 1.00 20.02 74 LEU B O 1
ATOM 3069 N N . LYS B 1 75 ? 63.085 74.550 109.659 1.00 18.90 75 LYS B N 1
ATOM 3070 C CA . LYS B 1 75 ? 62.003 75.459 110.017 1.00 20.83 75 LYS B CA 1
ATOM 3071 C C . LYS B 1 75 ? 60.704 74.960 109.441 1.00 17.15 75 LYS B C 1
ATOM 3072 O O . LYS B 1 75 ? 59.625 75.455 109.759 1.00 18.58 75 LYS B O 1
ATOM 3078 N N . GLN B 1 76 ? 60.795 73.950 108.585 1.00 19.17 76 GLN B N 1
ATOM 3079 C CA . GLN B 1 76 ? 59.590 73.411 107.982 1.00 20.51 76 GLN B CA 1
ATOM 3080 C C . GLN B 1 76 ? 59.141 72.119 108.669 1.00 20.60 76 GLN B C 1
ATOM 3081 O O . GLN B 1 76 ? 58.136 71.519 108.273 1.00 22.71 76 GLN B O 1
ATOM 3087 N N . VAL B 1 77 ? 59.872 71.659 109.699 1.00 14.92 77 VAL B N 1
ATOM 3088 C CA . VAL B 1 77 ? 59.502 70.475 110.452 1.00 14.57 77 VAL B CA 1
ATOM 3089 C C . VAL B 1 77 ? 59.521 70.657 111.960 1.00 12.59 77 VAL B C 1
ATOM 3090 O O . VAL B 1 77 ? 60.187 71.508 112.544 1.00 9.48 77 VAL B O 1
ATOM 3094 N N . ASP B 1 78 ? 58.800 69.685 112.517 1.00 13.73 78 ASP B N 1
ATOM 3095 C CA . ASP B 1 78 ? 58.616 69.439 113.933 1.00 16.78 78 ASP B CA 1
ATOM 3096 C C . ASP B 1 78 ? 59.426 68.280 114.473 1.00 19.25 78 ASP B C 1
ATOM 3097 O O . ASP B 1 78 ? 59.907 68.323 115.606 1.00 15.88 78 ASP B O 1
ATOM 3102 N N . VAL B 1 79 ? 59.575 67.216 113.677 1.00 19.90 79 VAL B N 1
ATOM 3103 C CA . VAL B 1 79 ? 60.303 66.030 114.110 1.00 21.48 79 VAL B CA 1
ATOM 3104 C C . VAL B 1 79 ? 61.325 65.508 113.096 1.00 18.20 79 VAL B C 1
ATOM 3105 O O . VAL B 1 79 ? 60.998 65.240 111.941 1.00 13.56 79 VAL B O 1
ATOM 3109 N N . VAL B 1 80 ? 62.582 65.403 113.540 1.00 10.18 80 VAL B N 1
ATOM 3110 C CA . VAL B 1 80 ? 63.690 64.913 112.742 1.00 15.84 80 VAL B CA 1
ATOM 3111 C C . VAL B 1 80 ? 64.153 63.519 113.147 1.00 18.50 80 VAL B C 1
ATOM 3112 O O . VAL B 1 80 ? 64.570 63.358 114.296 1.00 25.57 80 VAL B O 1
ATOM 3116 N N . ILE B 1 81 ? 64.139 62.497 112.260 1.00 16.63 81 ILE B N 1
ATOM 3117 C CA . ILE B 1 81 ? 64.609 61.142 112.603 1.00 10.28 81 ILE B CA 1
ATOM 3118 C C . ILE B 1 81 ? 65.891 60.832 111.871 1.00 10.97 81 ILE B C 1
ATOM 3119 O O . ILE B 1 81 ? 65.893 60.748 110.643 1.00 24.11 81 ILE B O 1
ATOM 3124 N N . SER B 1 82 ? 66.995 60.671 112.578 1.00 5.59 82 SER B N 1
ATOM 3125 C CA . SER B 1 82 ? 68.276 60.369 111.960 1.00 7.21 82 SER B CA 1
ATOM 3126 C C . SER B 1 82 ? 68.621 58.873 111.930 1.00 8.95 82 SER B C 1
ATOM 3127 O O . SER B 1 82 ? 68.785 58.241 112.971 1.00 10.59 82 SER B O 1
ATOM 3130 N N . ALA B 1 83 ? 68.747 58.242 110.762 1.00 10.38 83 ALA B N 1
ATOM 3131 C CA . ALA B 1 83 ? 69.104 56.825 110.630 1.00 5.92 83 ALA B CA 1
ATOM 3132 C C . ALA B 1 83 ? 70.395 56.595 109.840 1.00 9.29 83 ALA B C 1
ATOM 3133 O O . ALA B 1 83 ? 70.570 55.600 109.145 1.00 15.21 83 ALA B O 1
ATOM 3135 N N . LEU B 1 84 ? 71.340 57.533 109.968 1.00 14.72 84 LEU B N 1
ATOM 3136 C CA . LEU B 1 84 ? 72.627 57.622 109.296 1.00 13.20 84 LEU B CA 1
ATOM 3137 C C . LEU B 1 84 ? 73.477 56.371 109.415 1.00 19.27 84 LEU B C 1
ATOM 3138 O O . LEU B 1 84 ? 73.489 55.695 110.438 1.00 24.32 84 LEU B O 1
ATOM 3143 N N . ALA B 1 85 ? 74.165 56.007 108.336 1.00 28.01 85 ALA B N 1
ATOM 3144 C CA . ALA B 1 85 ? 74.909 54.760 108.300 1.00 34.90 85 ALA B CA 1
ATOM 3145 C C . ALA B 1 85 ? 76.397 54.794 108.673 1.00 41.37 85 ALA B C 1
ATOM 3146 O O . ALA B 1 85 ? 77.317 54.685 107.854 1.00 38.51 85 ALA B O 1
ATOM 3148 N N . GLY B 1 86 ? 76.610 54.948 109.990 1.00 46.70 86 GLY B N 1
ATOM 3149 C CA . GLY B 1 86 ? 77.933 54.908 110.613 1.00 50.09 86 GLY B CA 1
ATOM 3150 C C . GLY B 1 86 ? 78.162 53.604 111.382 1.00 52.18 86 GLY B C 1
ATOM 3151 O O . GLY B 1 86 ? 78.483 53.607 112.571 1.00 51.95 86 GLY B O 1
ATOM 3152 N N . GLY B 1 87 ? 77.945 52.459 110.725 1.00 54.36 87 GLY B N 1
ATOM 3153 C CA . GLY B 1 87 ? 78.158 51.129 111.303 1.00 58.21 87 GLY B CA 1
ATOM 3154 C C . GLY B 1 87 ? 79.572 50.597 111.049 1.00 60.28 87 GLY B C 1
ATOM 3155 O O . GLY B 1 87 ? 79.934 49.496 111.492 1.00 59.09 87 GLY B O 1
ATOM 3156 N N . VAL B 1 88 ? 80.328 51.428 110.290 1.00 58.61 88 VAL B N 1
ATOM 3157 C CA . VAL B 1 88 ? 81.723 51.227 109.928 1.00 54.13 88 VAL B CA 1
ATOM 3158 C C . VAL B 1 88 ? 82.557 51.986 110.982 1.00 52.90 88 VAL B C 1
ATOM 3159 O O . VAL B 1 88 ? 82.640 51.458 112.093 1.00 51.98 88 VAL B O 1
ATOM 3163 N N . LEU B 1 89 ? 83.172 53.172 110.810 1.00 52.17 89 LEU B N 1
ATOM 3164 C CA . LEU B 1 89 ? 83.945 53.834 111.878 1.00 49.06 89 LEU B CA 1
ATOM 3165 C C . LEU B 1 89 ? 83.116 54.546 112.956 1.00 52.90 89 LEU B C 1
ATOM 3166 O O . LEU B 1 89 ? 83.670 55.043 113.946 1.00 52.20 89 LEU B O 1
ATOM 3171 N N . SER B 1 90 ? 81.778 54.557 112.731 1.00 57.20 90 SER B N 1
ATOM 3172 C CA . SER B 1 90 ? 80.703 55.314 113.413 1.00 55.92 90 SER B CA 1
ATOM 3173 C C . SER B 1 90 ? 80.858 56.827 113.199 1.00 54.47 90 SER B C 1
ATOM 3174 O O . SER B 1 90 ? 80.474 57.735 113.942 1.00 53.70 90 SER B O 1
ATOM 3177 N N . HIS B 1 91 ? 81.408 56.966 111.991 1.00 53.20 91 HIS B N 1
ATOM 3178 C CA . HIS B 1 91 ? 81.837 58.162 111.318 1.00 47.42 91 HIS B CA 1
ATOM 3179 C C . HIS B 1 91 ? 80.669 59.069 111.088 1.00 38.64 91 HIS B C 1
ATOM 3180 O O . HIS B 1 91 ? 80.663 60.199 111.552 1.00 40.66 91 HIS B O 1
ATOM 3187 N N . HIS B 1 92 ? 79.644 58.550 110.426 1.00 31.55 92 HIS B N 1
ATOM 3188 C CA . HIS B 1 92 ? 78.488 59.356 110.124 1.00 25.99 92 HIS B CA 1
ATOM 3189 C C . HIS B 1 92 ? 77.639 59.576 111.324 1.00 25.54 92 HIS B C 1
ATOM 3190 O O . HIS B 1 92 ? 76.803 60.469 111.283 1.00 31.75 92 HIS B O 1
ATOM 3197 N N . ILE B 1 93 ? 77.836 58.785 112.386 1.00 26.01 93 ILE B N 1
ATOM 3198 C CA . ILE B 1 93 ? 77.102 58.998 113.624 1.00 24.25 93 ILE B CA 1
ATOM 3199 C C . ILE B 1 93 ? 77.487 60.368 114.193 1.00 23.46 93 ILE B C 1
ATOM 3200 O O . ILE B 1 93 ? 76.683 61.125 114.747 1.00 24.10 93 ILE B O 1
ATOM 3205 N N . LEU B 1 94 ? 78.758 60.652 113.934 1.00 22.15 94 LEU B N 1
ATOM 3206 C CA . LEU B 1 94 ? 79.414 61.893 114.250 1.00 17.16 94 LEU B CA 1
ATOM 3207 C C . LEU B 1 94 ? 79.078 63.043 113.323 1.00 12.29 94 LEU B C 1
ATOM 3208 O O . LEU B 1 94 ? 79.166 64.182 113.763 1.00 14.08 94 LEU B O 1
ATOM 3213 N N . GLU B 1 95 ? 78.703 62.794 112.065 1.00 10.60 95 GLU B N 1
ATOM 3214 C CA . GLU B 1 95 ? 78.167 63.847 111.204 1.00 12.40 95 GLU B CA 1
ATOM 3215 C C . GLU B 1 95 ? 76.871 64.407 111.748 1.00 10.87 95 GLU B C 1
ATOM 3216 O O . GLU B 1 95 ? 76.480 65.501 111.398 1.00 19.65 95 GLU B O 1
ATOM 3222 N N . GLN B 1 96 ? 76.167 63.702 112.619 1.00 12.58 96 GLN B N 1
ATOM 3223 C CA . GLN B 1 96 ? 74.961 64.200 113.263 1.00 12.51 96 GLN B CA 1
ATOM 3224 C C . GLN B 1 96 ? 75.265 65.313 114.251 1.00 9.44 96 GLN B C 1
ATOM 3225 O O . GLN B 1 96 ? 74.308 65.864 114.782 1.00 14.73 96 GLN B O 1
ATOM 3231 N N . LEU B 1 97 ? 76.521 65.674 114.565 1.00 13.18 97 LEU B N 1
ATOM 3232 C CA . LEU B 1 97 ? 76.834 66.741 115.545 1.00 13.93 97 LEU B CA 1
ATOM 3233 C C . LEU B 1 97 ? 76.545 68.105 114.970 1.00 16.41 97 LEU B C 1
ATOM 3234 O O . LEU B 1 97 ? 75.920 68.954 115.602 1.00 12.51 97 LEU B O 1
ATOM 3239 N N . LYS B 1 98 ? 76.935 68.203 113.700 1.00 17.34 98 LYS B N 1
ATOM 3240 C CA . LYS B 1 98 ? 76.579 69.311 112.841 1.00 18.07 98 LYS B CA 1
ATOM 3241 C C . LYS B 1 98 ? 75.056 69.474 112.865 1.00 19.40 98 LYS B C 1
ATOM 3242 O O . LYS B 1 98 ? 74.550 70.565 113.086 1.00 25.51 98 LYS B O 1
ATOM 3248 N N . LEU B 1 99 ? 74.300 68.375 112.752 1.00 24.68 99 LEU B N 1
ATOM 3249 C CA . LEU B 1 99 ? 72.824 68.309 112.727 1.00 23.92 99 LEU B CA 1
ATOM 3250 C C . LEU B 1 99 ? 72.222 68.680 114.085 1.00 28.02 99 LEU B C 1
ATOM 3251 O O . LEU B 1 99 ? 71.133 69.250 114.149 1.00 32.97 99 LEU B O 1
ATOM 3256 N N . VAL B 1 100 ? 72.880 68.363 115.205 1.00 25.72 100 VAL B N 1
ATOM 3257 C CA . VAL B 1 100 ? 72.375 68.737 116.518 1.00 20.63 100 VAL B CA 1
ATOM 3258 C C . VAL B 1 100 ? 72.481 70.260 116.644 1.00 21.15 100 VAL B C 1
ATOM 3259 O O . VAL B 1 100 ? 71.495 70.895 117.016 1.00 21.97 100 VAL B O 1
ATOM 3263 N N . GLU B 1 101 ? 73.642 70.853 116.264 1.00 20.93 101 GLU B N 1
ATOM 3264 C CA . GLU B 1 101 ? 73.923 72.299 116.255 1.00 19.54 101 GLU B CA 1
ATOM 3265 C C . GLU B 1 101 ? 72.891 73.122 115.464 1.00 20.86 101 GLU B C 1
ATOM 3266 O O . GLU B 1 101 ? 72.645 74.276 115.807 1.00 27.73 101 GLU B O 1
ATOM 3272 N N . ALA B 1 102 ? 72.283 72.549 114.406 1.00 19.45 102 ALA B N 1
ATOM 3273 C CA . ALA B 1 102 ? 71.276 73.155 113.559 1.00 15.04 102 ALA B CA 1
ATOM 3274 C C . ALA B 1 102 ? 69.875 73.137 114.147 1.00 16.44 102 ALA B C 1
ATOM 3275 O O . ALA B 1 102 ? 69.099 74.083 113.952 1.00 20.48 102 ALA B O 1
ATOM 3277 N N . ILE B 1 103 ? 69.566 72.052 114.878 1.00 17.02 103 ILE B N 1
ATOM 3278 C CA . ILE B 1 103 ? 68.280 71.820 115.560 1.00 13.89 103 ILE B CA 1
ATOM 3279 C C . ILE B 1 103 ? 68.052 72.752 116.748 1.00 11.55 103 ILE B C 1
ATOM 3280 O O . ILE B 1 103 ? 66.943 73.137 117.132 1.00 12.81 103 ILE B O 1
ATOM 3285 N N . LYS B 1 104 ? 69.196 73.029 117.343 1.00 11.01 104 LYS B N 1
ATOM 3286 C CA . LYS B 1 104 ? 69.348 73.918 118.451 1.00 13.84 104 LYS B CA 1
ATOM 3287 C C . LYS B 1 104 ? 68.981 75.295 117.952 1.00 19.39 104 LYS B C 1
ATOM 3288 O O . LYS B 1 104 ? 68.182 75.991 118.585 1.00 27.25 104 LYS B O 1
ATOM 3294 N N . GLU B 1 105 ? 69.546 75.658 116.794 1.00 19.51 105 GLU B N 1
ATOM 3295 C CA . GLU B 1 105 ? 69.304 76.948 116.180 1.00 21.69 105 GLU B CA 1
ATOM 3296 C C . GLU B 1 105 ? 67.878 77.041 115.659 1.00 19.97 105 GLU B C 1
ATOM 3297 O O . GLU B 1 105 ? 67.134 77.889 116.136 1.00 22.25 105 GLU B O 1
ATOM 3303 N N . ALA B 1 106 ? 67.420 76.225 114.712 1.00 22.21 106 ALA B N 1
ATOM 3304 C CA . ALA B 1 106 ? 66.031 76.256 114.263 1.00 20.71 106 ALA B CA 1
ATOM 3305 C C . ALA B 1 106 ? 65.214 75.549 115.333 1.00 27.12 106 ALA B C 1
ATOM 3306 O O . ALA B 1 106 ? 64.771 74.404 115.140 1.00 34.16 106 ALA B O 1
ATOM 3308 N N . GLY B 1 107 ? 65.035 76.213 116.488 1.00 22.72 107 GLY B N 1
ATOM 3309 C CA . GLY B 1 107 ? 64.482 75.591 117.695 1.00 24.19 107 GLY B CA 1
ATOM 3310 C C . GLY B 1 107 ? 62.980 75.289 117.748 1.00 28.14 107 GLY B C 1
ATOM 3311 O O . GLY B 1 107 ? 62.333 75.428 118.787 1.00 29.80 107 GLY B O 1
ATOM 3312 N N . ASN B 1 108 ? 62.350 74.869 116.664 1.00 28.67 108 ASN B N 1
ATOM 3313 C CA . ASN B 1 108 ? 60.938 74.537 116.683 1.00 26.78 108 ASN B CA 1
ATOM 3314 C C . ASN B 1 108 ? 60.685 73.017 116.527 1.00 24.50 108 ASN B C 1
ATOM 3315 O O . ASN B 1 108 ? 59.579 72.571 116.188 1.00 19.77 108 ASN B O 1
ATOM 3320 N N . ILE B 1 109 ? 61.741 72.224 116.805 1.00 21.63 109 ILE B N 1
ATOM 3321 C CA . ILE B 1 109 ? 61.721 70.771 116.686 1.00 20.22 109 ILE B CA 1
ATOM 3322 C C . ILE B 1 109 ? 61.191 70.150 117.988 1.00 20.65 109 ILE B C 1
ATOM 3323 O O . ILE B 1 109 ? 61.801 70.270 119.057 1.00 15.67 109 ILE B O 1
ATOM 3328 N N . LYS B 1 110 ? 60.024 69.490 117.900 1.00 20.39 110 LYS B N 1
ATOM 3329 C CA . LYS B 1 110 ? 59.401 68.828 119.039 1.00 21.09 110 LYS B CA 1
ATOM 3330 C C . LYS B 1 110 ? 60.166 67.604 119.547 1.00 22.46 110 LYS B C 1
ATOM 3331 O O . LYS B 1 110 ? 60.031 67.273 120.731 1.00 27.35 110 LYS B O 1
ATOM 3337 N N . ARG B 1 111 ? 60.992 66.961 118.691 1.00 19.10 111 ARG B N 1
ATOM 3338 C CA . ARG B 1 111 ? 61.708 65.735 119.022 1.00 13.79 111 ARG B CA 1
ATOM 3339 C C . ARG B 1 111 ? 62.801 65.360 118.033 1.00 10.66 111 ARG B C 1
ATOM 3340 O O . ARG B 1 111 ? 62.538 65.319 116.834 1.00 14.08 111 ARG B O 1
ATOM 3348 N N . PHE B 1 112 ? 64.005 65.040 118.500 1.00 5.16 112 PHE B N 1
ATOM 3349 C CA . PHE B 1 112 ? 65.053 64.530 117.647 1.00 9.36 112 PHE B CA 1
ATOM 3350 C C . PHE B 1 112 ? 65.398 63.108 118.061 1.00 12.75 112 PHE B C 1
ATOM 3351 O O . PHE B 1 112 ? 66.029 62.893 119.104 1.00 14.12 112 PHE B O 1
ATOM 3359 N N . LEU B 1 113 ? 65.041 62.142 117.200 1.00 6.41 113 LEU B N 1
ATOM 3360 C CA . LEU B 1 113 ? 65.452 60.777 117.422 1.00 2.00 113 LEU B CA 1
ATOM 3361 C C . LEU B 1 113 ? 66.774 60.613 116.682 1.00 2.00 113 LEU B C 1
ATOM 3362 O O . LEU B 1 113 ? 66.788 60.714 115.457 1.00 3.61 113 LEU B O 1
ATOM 3367 N N . PRO B 1 114 ? 67.930 60.389 117.299 1.00 2.00 114 PRO B N 1
ATOM 3368 C CA . PRO B 1 114 ? 69.168 60.105 116.589 1.00 2.00 114 PRO B CA 1
ATOM 3369 C C . PRO B 1 114 ? 69.326 58.676 116.028 1.00 11.05 114 PRO B C 1
ATOM 3370 O O . PRO B 1 114 ? 68.417 57.827 115.987 1.00 10.14 114 PRO B O 1
ATOM 3374 N N . SER B 1 115 ? 70.546 58.396 115.577 1.00 14.14 115 SER B N 1
ATOM 3375 C CA . SER B 1 115 ? 70.852 57.125 114.956 1.00 18.51 115 SER B CA 1
ATOM 3376 C C . SER B 1 115 ? 71.248 56.105 115.994 1.00 15.24 115 SER B C 1
ATOM 3377 O O . SER B 1 115 ? 72.420 55.872 116.304 1.00 12.99 115 SER B O 1
ATOM 3380 N N . GLU B 1 116 ? 70.183 55.545 116.562 1.00 16.11 116 GLU B N 1
ATOM 3381 C CA . GLU B 1 116 ? 70.325 54.534 117.586 1.00 16.54 116 GLU B CA 1
ATOM 3382 C C . GLU B 1 116 ? 70.137 53.131 117.002 1.00 15.94 116 GLU B C 1
ATOM 3383 O O . GLU B 1 116 ? 71.085 52.437 116.627 1.00 13.06 116 GLU B O 1
ATOM 3389 N N . PHE B 1 117 ? 68.861 52.765 116.915 1.00 10.37 117 PHE B N 1
ATOM 3390 C CA . PHE B 1 117 ? 68.291 51.580 116.320 1.00 9.16 117 PHE B CA 1
ATOM 3391 C C . PHE B 1 117 ? 68.794 50.161 116.595 1.00 15.23 117 PHE B C 1
ATOM 3392 O O . PHE B 1 117 ? 68.286 49.170 116.070 1.00 16.65 117 PHE B O 1
ATOM 3400 N N . GLY B 1 118 ? 69.748 50.024 117.507 1.00 18.67 118 GLY B N 1
ATOM 3401 C CA . GLY B 1 118 ? 70.167 48.716 117.950 1.00 22.90 118 GLY B CA 1
ATOM 3402 C C . GLY B 1 118 ? 70.189 48.571 119.477 1.00 25.25 118 GLY B C 1
ATOM 3403 O O . GLY B 1 118 ? 69.205 48.625 120.234 1.00 18.58 118 GLY B O 1
ATOM 3404 N N . MET B 1 119 ? 71.431 48.323 119.891 1.00 29.41 119 MET B N 1
ATOM 3405 C CA . MET B 1 119 ? 71.735 48.192 121.300 1.00 31.63 119 MET B CA 1
ATOM 3406 C C . MET B 1 119 ? 71.744 49.600 121.875 1.00 30.89 119 MET B C 1
ATOM 3407 O O . MET B 1 119 ? 71.757 50.606 121.157 1.00 35.25 119 MET B O 1
ATOM 3412 N N . ASP B 1 120 ? 71.673 49.602 123.202 1.00 28.87 120 ASP B N 1
ATOM 3413 C CA . ASP B 1 120 ? 71.648 50.805 123.974 1.00 26.73 120 ASP B CA 1
ATOM 3414 C C . ASP B 1 120 ? 73.079 51.219 124.307 1.00 27.98 120 ASP B C 1
ATOM 3415 O O . ASP B 1 120 ? 73.686 50.519 125.118 1.00 32.01 120 ASP B O 1
ATOM 3420 N N . PRO B 1 121 ? 73.665 52.318 123.755 1.00 24.52 121 PRO B N 1
ATOM 3421 C CA . PRO B 1 121 ? 75.053 52.731 123.943 1.00 22.04 121 PRO B CA 1
ATOM 3422 C C . PRO B 1 121 ? 75.364 53.268 125.328 1.00 23.12 121 PRO B C 1
ATOM 3423 O O . PRO B 1 121 ? 76.520 53.268 125.752 1.00 21.60 121 PRO B O 1
ATOM 3427 N N . ASP B 1 122 ? 74.328 53.741 126.024 1.00 22.85 122 ASP B N 1
ATOM 3428 C CA . ASP B 1 122 ? 74.435 54.257 127.380 1.00 26.10 122 ASP B CA 1
ATOM 3429 C C . ASP B 1 122 ? 74.609 53.248 128.487 1.00 25.71 122 ASP B C 1
ATOM 3430 O O . ASP B 1 122 ? 75.231 53.488 129.525 1.00 26.88 122 ASP B O 1
ATOM 3435 N N . ILE B 1 123 ? 73.937 52.126 128.238 1.00 30.39 123 ILE B N 1
ATOM 3436 C CA . ILE B 1 123 ? 73.952 50.966 129.109 1.00 28.98 123 ILE B CA 1
ATOM 3437 C C . ILE B 1 123 ? 74.881 49.992 128.400 1.00 26.24 123 ILE B C 1
ATOM 3438 O O . ILE B 1 123 ? 74.503 48.896 127.986 1.00 32.87 123 ILE B O 1
ATOM 3443 N N . MET B 1 124 ? 76.099 50.495 128.172 1.00 22.07 124 MET B N 1
ATOM 3444 C CA . MET B 1 124 ? 77.239 49.778 127.625 1.00 22.63 124 MET B CA 1
ATOM 3445 C C . MET B 1 124 ? 78.479 50.395 128.263 1.00 25.66 124 MET B C 1
ATOM 3446 O O . MET B 1 124 ? 78.412 51.165 129.233 1.00 27.25 124 MET B O 1
ATOM 3451 N N . GLU B 1 125 ? 79.621 50.052 127.669 1.00 30.27 125 GLU B N 1
ATOM 3452 C CA . GLU B 1 125 ? 80.983 50.202 128.198 1.00 38.57 125 GLU B CA 1
ATOM 3453 C C . GLU B 1 125 ? 81.036 49.277 129.415 1.00 42.52 125 GLU B C 1
ATOM 3454 O O . GLU B 1 125 ? 80.966 49.563 130.611 1.00 46.33 125 GLU B O 1
ATOM 3460 N N . HIS B 1 126 ? 80.925 48.103 128.797 1.00 45.90 126 HIS B N 1
ATOM 3461 C CA . HIS B 1 126 ? 80.802 46.707 129.200 1.00 48.52 126 HIS B CA 1
ATOM 3462 C C . HIS B 1 126 ? 81.404 45.943 128.005 1.00 48.88 126 HIS B C 1
ATOM 3463 O O . HIS B 1 126 ? 81.685 44.745 128.023 1.00 50.38 126 HIS B O 1
ATOM 3470 N N . ALA B 1 127 ? 81.439 46.680 126.896 1.00 48.50 127 ALA B N 1
ATOM 3471 C CA . ALA B 1 127 ? 81.852 46.290 125.578 1.00 49.14 127 ALA B CA 1
ATOM 3472 C C . ALA B 1 127 ? 83.351 46.418 125.353 1.00 49.32 127 ALA B C 1
ATOM 3473 O O . ALA B 1 127 ? 84.011 47.301 125.918 1.00 49.02 127 ALA B O 1
ATOM 3475 N N . LEU B 1 128 ? 83.857 45.536 124.477 1.00 47.64 128 LEU B N 1
ATOM 3476 C CA . LEU B 1 128 ? 85.283 45.481 124.162 1.00 43.85 128 LEU B CA 1
ATOM 3477 C C . LEU B 1 128 ? 85.667 46.127 122.854 1.00 39.10 128 LEU B C 1
ATOM 3478 O O . LEU B 1 128 ? 84.822 46.470 122.033 1.00 38.43 128 LEU B O 1
ATOM 3483 N N . GLN B 1 129 ? 86.979 46.280 122.706 1.00 35.09 129 GLN B N 1
ATOM 3484 C CA . GLN B 1 129 ? 87.561 46.897 121.537 1.00 37.04 129 GLN B CA 1
ATOM 3485 C C . GLN B 1 129 ? 87.767 45.911 120.395 1.00 36.77 129 GLN B C 1
ATOM 3486 O O . GLN B 1 129 ? 87.967 44.727 120.664 1.00 41.84 129 GLN B O 1
ATOM 3492 N N . PRO B 1 130 ? 87.635 46.310 119.115 1.00 34.84 130 PRO B N 1
ATOM 3493 C CA . PRO B 1 130 ? 86.795 47.420 118.649 1.00 32.47 130 PRO B CA 1
ATOM 3494 C C . PRO B 1 130 ? 85.306 47.171 118.807 1.00 33.35 130 PRO B C 1
ATOM 3495 O O . PRO B 1 130 ? 84.902 46.190 119.431 1.00 40.26 130 PRO B O 1
ATOM 3499 N N . GLY B 1 131 ? 84.428 47.978 118.232 1.00 31.54 131 GLY B N 1
ATOM 3500 C CA . GLY B 1 131 ? 83.008 47.791 118.504 1.00 34.09 131 GLY B CA 1
ATOM 3501 C C . GLY B 1 131 ? 82.624 48.694 119.673 1.00 34.24 131 GLY B C 1
ATOM 3502 O O . GLY B 1 131 ? 81.474 49.118 119.763 1.00 33.43 131 GLY B O 1
ATOM 3503 N N . SER B 1 132 ? 83.596 48.979 120.569 1.00 31.84 132 SER B N 1
ATOM 3504 C CA . SER B 1 132 ? 83.474 49.997 121.596 1.00 32.14 132 SER B CA 1
ATOM 3505 C C . SER B 1 132 ? 83.240 51.289 120.812 1.00 35.58 132 SER B C 1
ATOM 3506 O O . SER B 1 132 ? 82.356 52.069 121.168 1.00 40.17 132 SER B O 1
ATOM 3509 N N . ILE B 1 133 ? 84.022 51.447 119.716 1.00 33.94 133 ILE B N 1
ATOM 3510 C CA . ILE B 1 133 ? 83.932 52.464 118.665 1.00 32.32 133 ILE B CA 1
ATOM 3511 C C . ILE B 1 133 ? 82.500 52.996 118.501 1.00 34.31 133 ILE B C 1
ATOM 3512 O O . ILE B 1 133 ? 82.136 54.070 118.983 1.00 36.51 133 ILE B O 1
ATOM 3517 N N . THR B 1 134 ? 81.652 52.135 117.943 1.00 34.47 134 THR B N 1
ATOM 3518 C CA . THR B 1 134 ? 80.260 52.375 117.643 1.00 32.04 134 THR B CA 1
ATOM 3519 C C . THR B 1 134 ? 79.450 52.843 118.842 1.00 35.25 134 THR B C 1
ATOM 3520 O O . THR B 1 134 ? 78.526 53.642 118.688 1.00 38.81 134 THR B O 1
ATOM 3524 N N . PHE B 1 135 ? 79.823 52.436 120.056 1.00 36.66 135 PHE B N 1
ATOM 3525 C CA . PHE B 1 135 ? 79.036 52.794 121.224 1.00 37.74 135 PHE B CA 1
ATOM 3526 C C . PHE B 1 135 ? 79.429 54.101 121.837 1.00 36.27 135 PHE B C 1
ATOM 3527 O O . PHE B 1 135 ? 78.598 54.781 122.436 1.00 35.59 135 PHE B O 1
ATOM 3535 N N . ILE B 1 136 ? 80.711 54.430 121.665 1.00 33.66 136 ILE B N 1
ATOM 3536 C CA . ILE B 1 136 ? 81.251 55.670 122.191 1.00 33.57 136 ILE B CA 1
ATOM 3537 C C . ILE B 1 136 ? 80.708 56.863 121.400 1.00 31.59 136 ILE B C 1
ATOM 3538 O O . ILE B 1 136 ? 80.183 57.814 121.996 1.00 32.52 136 ILE B O 1
ATOM 3543 N N . ASP B 1 137 ? 80.806 56.772 120.060 1.00 23.29 137 ASP B N 1
ATOM 3544 C CA . ASP B 1 137 ? 80.340 57.801 119.167 1.00 17.45 137 ASP B CA 1
ATOM 3545 C C . ASP B 1 137 ? 78.866 58.043 119.342 1.00 21.39 137 ASP B C 1
ATOM 3546 O O . ASP B 1 137 ? 78.504 59.185 119.612 1.00 25.07 137 ASP B O 1
ATOM 3551 N N . LYS B 1 138 ? 77.988 57.032 119.280 1.00 23.94 138 LYS B N 1
ATOM 3552 C CA . LYS B 1 138 ? 76.560 57.240 119.522 1.00 22.90 138 LYS B CA 1
ATOM 3553 C C . LYS B 1 138 ? 76.236 57.913 120.859 1.00 25.50 138 LYS B C 1
ATOM 3554 O O . LYS B 1 138 ? 75.127 58.407 121.041 1.00 30.16 138 LYS B O 1
ATOM 3560 N N . ARG B 1 139 ? 77.193 57.946 121.791 1.00 28.36 139 ARG B N 1
ATOM 3561 C CA . ARG B 1 139 ? 77.010 58.444 123.147 1.00 33.87 139 ARG B CA 1
ATOM 3562 C C . ARG B 1 139 ? 77.651 59.823 123.335 1.00 36.21 139 ARG B C 1
ATOM 3563 O O . ARG B 1 139 ? 77.465 60.494 124.356 1.00 37.66 139 ARG B O 1
ATOM 3571 N N . LYS B 1 140 ? 78.454 60.242 122.344 1.00 34.97 140 LYS B N 1
ATOM 3572 C CA . LYS B 1 140 ? 79.030 61.591 122.263 1.00 31.85 140 LYS B CA 1
ATOM 3573 C C . LYS B 1 140 ? 77.865 62.480 121.820 1.00 30.56 140 LYS B C 1
ATOM 3574 O O . LYS B 1 140 ? 77.511 63.500 122.432 1.00 24.87 140 LYS B O 1
ATOM 3580 N N . VAL B 1 141 ? 77.265 61.974 120.728 1.00 25.73 141 VAL B N 1
ATOM 3581 C CA . VAL B 1 141 ? 76.025 62.474 120.172 1.00 22.39 141 VAL B CA 1
ATOM 3582 C C . VAL B 1 141 ? 74.958 62.450 121.266 1.00 24.56 141 VAL B C 1
ATOM 3583 O O . VAL B 1 141 ? 74.502 63.540 121.605 1.00 30.15 141 VAL B O 1
ATOM 3587 N N . ARG B 1 142 ? 74.575 61.298 121.862 1.00 22.22 142 ARG B N 1
ATOM 3588 C CA . ARG B 1 142 ? 73.566 61.208 122.938 1.00 21.65 142 ARG B CA 1
ATOM 3589 C C . ARG B 1 142 ? 73.775 62.279 123.984 1.00 20.35 142 ARG B C 1
ATOM 3590 O O . ARG B 1 142 ? 72.838 63.001 124.321 1.00 10.51 142 ARG B O 1
ATOM 3598 N N . ARG B 1 143 ? 75.040 62.433 124.404 1.00 25.23 143 ARG B N 1
ATOM 3599 C CA . ARG B 1 143 ? 75.348 63.463 125.373 1.00 30.49 143 ARG B CA 1
ATOM 3600 C C . ARG B 1 143 ? 75.777 64.835 124.834 1.00 33.47 143 ARG B C 1
ATOM 3601 O O . ARG B 1 143 ? 76.439 65.644 125.495 1.00 39.98 143 ARG B O 1
ATOM 3609 N N . ALA B 1 144 ? 75.321 65.149 123.615 1.00 32.82 144 ALA B N 1
ATOM 3610 C CA . ALA B 1 144 ? 75.529 66.454 122.986 1.00 25.79 144 ALA B CA 1
ATOM 3611 C C . ALA B 1 144 ? 74.184 67.118 122.796 1.00 22.27 144 ALA B C 1
ATOM 3612 O O . ALA B 1 144 ? 74.052 68.329 122.910 1.00 26.84 144 ALA B O 1
ATOM 3614 N N . ILE B 1 145 ? 73.164 66.304 122.545 1.00 16.74 145 ILE B N 1
ATOM 3615 C CA . ILE B 1 145 ? 71.845 66.824 122.282 1.00 16.02 145 ILE B CA 1
ATOM 3616 C C . ILE B 1 145 ? 71.101 67.204 123.564 1.00 19.60 145 ILE B C 1
ATOM 3617 O O . ILE B 1 145 ? 70.058 67.859 123.545 1.00 21.84 145 ILE B O 1
ATOM 3622 N N . GLU B 1 146 ? 71.623 66.747 124.704 1.00 17.65 146 GLU B N 1
ATOM 3623 C CA . GLU B 1 146 ? 71.119 67.075 126.041 1.00 19.50 146 GLU B CA 1
ATOM 3624 C C . GLU B 1 146 ? 71.670 68.435 126.449 1.00 19.79 146 GLU B C 1
ATOM 3625 O O . GLU B 1 146 ? 71.045 69.162 127.223 1.00 17.73 146 GLU B O 1
ATOM 3631 N N . ALA B 1 147 ? 72.901 68.708 125.973 1.00 18.54 147 ALA B N 1
ATOM 3632 C CA . ALA B 1 147 ? 73.572 69.951 126.250 1.00 20.20 147 ALA B CA 1
ATOM 3633 C C . ALA B 1 147 ? 72.734 71.039 125.569 1.00 19.97 147 ALA B C 1
ATOM 3634 O O . ALA B 1 147 ? 72.363 72.046 126.174 1.00 27.73 147 ALA B O 1
ATOM 3636 N N . ALA B 1 148 ? 72.303 70.781 124.336 1.00 13.50 148 ALA B N 1
ATOM 3637 C CA . ALA B 1 148 ? 71.491 71.709 123.606 1.00 8.07 148 ALA B CA 1
ATOM 3638 C C . ALA B 1 148 ? 70.041 71.595 123.952 1.00 8.44 148 ALA B C 1
ATOM 3639 O O . ALA B 1 148 ? 69.218 72.168 123.250 1.00 15.40 148 ALA B O 1
ATOM 3641 N N . SER B 1 149 ? 69.691 70.888 125.025 1.00 15.85 149 SER B N 1
ATOM 3642 C CA . SER B 1 149 ? 68.306 70.619 125.456 1.00 24.02 149 SER B CA 1
ATOM 3643 C C . SER B 1 149 ? 67.330 70.286 124.329 1.00 20.14 149 SER B C 1
ATOM 3644 O O . SER B 1 149 ? 66.210 70.784 124.268 1.00 20.87 149 SER B O 1
ATOM 3647 N N . ILE B 1 150 ? 67.787 69.470 123.380 1.00 19.28 150 ILE B N 1
ATOM 3648 C CA . ILE B 1 150 ? 66.996 68.997 122.260 1.00 15.79 150 ILE B CA 1
ATOM 3649 C C . ILE B 1 150 ? 66.172 67.864 122.866 1.00 17.44 150 ILE B C 1
ATOM 3650 O O . ILE B 1 150 ? 66.737 67.042 123.603 1.00 21.02 150 ILE B O 1
ATOM 3655 N N . PRO B 1 151 ? 64.843 67.819 122.688 1.00 15.44 151 PRO B N 1
ATOM 3656 C CA . PRO B 1 151 ? 63.979 66.853 123.356 1.00 18.32 151 PRO B CA 1
ATOM 3657 C C . PRO B 1 151 ? 64.027 65.573 122.512 1.00 25.20 151 PRO B C 1
ATOM 3658 O O . PRO B 1 151 ? 63.848 65.621 121.292 1.00 26.64 151 PRO B O 1
ATOM 3662 N N . TYR B 1 152 ? 64.286 64.418 123.147 1.00 25.03 152 TYR B N 1
ATOM 3663 C CA . TYR B 1 152 ? 64.566 63.213 122.398 1.00 22.95 152 TYR B CA 1
ATOM 3664 C C . TYR B 1 152 ? 63.791 61.910 122.600 1.00 21.29 152 TYR B C 1
ATOM 3665 O O . TYR B 1 152 ? 62.882 61.766 123.412 1.00 19.91 152 TYR B O 1
ATOM 3674 N N . THR B 1 153 ? 64.129 60.954 121.742 1.00 18.47 153 THR B N 1
ATOM 3675 C CA . THR B 1 153 ? 63.642 59.596 121.865 1.00 19.54 153 THR B CA 1
ATOM 3676 C C . THR B 1 153 ? 64.694 58.767 121.164 1.00 20.25 153 THR B C 1
ATOM 3677 O O . THR B 1 153 ? 64.892 58.819 119.954 1.00 24.08 153 THR B O 1
ATOM 3681 N N . TYR B 1 154 ? 65.430 58.075 122.024 1.00 20.13 154 TYR B N 1
ATOM 3682 C CA . TYR B 1 154 ? 66.522 57.195 121.685 1.00 15.97 154 TYR B CA 1
ATOM 3683 C C . TYR B 1 154 ? 65.988 55.789 121.425 1.00 16.89 154 TYR B C 1
ATOM 3684 O O . TYR B 1 154 ? 65.696 55.048 122.369 1.00 16.44 154 TYR B O 1
ATOM 3693 N N . VAL B 1 155 ? 65.838 55.355 120.169 1.00 16.78 155 VAL B N 1
ATOM 3694 C CA . VAL B 1 155 ? 65.264 54.039 119.923 1.00 11.65 155 VAL B CA 1
ATOM 3695 C C . VAL B 1 155 ? 66.265 52.916 119.792 1.00 7.19 155 VAL B C 1
ATOM 3696 O O . VAL B 1 155 ? 66.874 52.726 118.757 1.00 4.98 155 VAL B O 1
ATOM 3700 N N . SER B 1 156 ? 66.378 52.180 120.904 1.00 12.03 156 SER B N 1
ATOM 3701 C CA . SER B 1 156 ? 67.140 50.944 121.139 1.00 8.69 156 SER B CA 1
ATOM 3702 C C . SER B 1 156 ? 66.269 49.762 120.677 1.00 10.72 156 SER B C 1
ATOM 3703 O O . SER B 1 156 ? 65.491 49.191 121.439 1.00 9.37 156 SER B O 1
ATOM 3706 N N . SER B 1 157 ? 66.330 49.390 119.394 1.00 12.86 157 SER B N 1
ATOM 3707 C CA . SER B 1 157 ? 65.446 48.366 118.843 1.00 13.62 157 SER B CA 1
ATOM 3708 C C . SER B 1 157 ? 66.033 46.976 118.568 1.00 16.90 157 SER B C 1
ATOM 3709 O O . SER B 1 157 ? 65.430 46.097 117.946 1.00 13.93 157 SER B O 1
ATOM 3712 N N . ASN B 1 158 ? 67.240 46.791 119.112 1.00 18.86 158 ASN B N 1
ATOM 3713 C CA . ASN B 1 158 ? 68.031 45.580 119.080 1.00 17.98 158 ASN B CA 1
ATOM 3714 C C . ASN B 1 158 ? 68.320 45.039 117.671 1.00 19.19 158 ASN B C 1
ATOM 3715 O O . ASN B 1 158 ? 68.553 45.816 116.731 1.00 18.27 158 ASN B O 1
ATOM 3720 N N . MET B 1 159 ? 68.321 43.702 117.517 1.00 19.77 159 MET B N 1
ATOM 3721 C CA . MET B 1 159 ? 68.706 43.098 116.265 1.00 18.27 159 MET B CA 1
ATOM 3722 C C . MET B 1 159 ? 67.569 42.939 115.261 1.00 19.00 159 MET B C 1
ATOM 3723 O O . MET B 1 159 ? 66.391 42.682 115.540 1.00 15.43 159 MET B O 1
ATOM 3728 N N . PHE B 1 160 ? 68.003 43.396 114.068 1.00 21.73 160 PHE B N 1
ATOM 3729 C CA . PHE B 1 160 ? 67.191 43.409 112.860 1.00 18.00 160 PHE B CA 1
ATOM 3730 C C . PHE B 1 160 ? 67.163 42.000 112.292 1.00 16.20 160 PHE B C 1
ATOM 3731 O O . PHE B 1 160 ? 68.176 41.372 111.976 1.00 19.07 160 PHE B O 1
ATOM 3739 N N . ALA B 1 161 ? 65.914 41.562 112.198 1.00 14.05 161 ALA B N 1
ATOM 3740 C CA . ALA B 1 161 ? 65.538 40.214 111.893 1.00 11.25 161 ALA B CA 1
ATOM 3741 C C . ALA B 1 161 ? 66.030 39.674 110.573 1.00 19.12 161 ALA B C 1
ATOM 3742 O O . ALA B 1 161 ? 66.043 38.458 110.404 1.00 28.36 161 ALA B O 1
ATOM 3744 N N . GLY B 1 162 ? 66.434 40.488 109.598 1.00 17.86 162 GLY B N 1
ATOM 3745 C CA . GLY B 1 162 ? 66.959 39.946 108.368 1.00 11.83 162 GLY B CA 1
ATOM 3746 C C . GLY B 1 162 ? 68.474 39.860 108.372 1.00 9.07 162 GLY B C 1
ATOM 3747 O O . GLY B 1 162 ? 69.030 39.338 107.402 1.00 11.99 162 GLY B O 1
ATOM 3748 N N . TYR B 1 163 ? 69.170 40.356 109.401 1.00 4.58 163 TYR B N 1
ATOM 3749 C CA . TYR B 1 163 ? 70.641 40.433 109.371 1.00 10.32 163 TYR B CA 1
ATOM 3750 C C . TYR B 1 163 ? 71.261 39.459 110.349 1.00 7.83 163 TYR B C 1
ATOM 3751 O O . TYR B 1 163 ? 72.472 39.200 110.367 1.00 6.14 163 TYR B O 1
ATOM 3760 N N . PHE B 1 164 ? 70.338 38.964 111.155 1.00 6.28 164 PHE B N 1
ATOM 3761 C CA . PHE B 1 164 ? 70.651 38.163 112.282 1.00 11.85 164 PHE B CA 1
ATOM 3762 C C . PHE B 1 164 ? 69.861 36.882 112.284 1.00 16.26 164 PHE B C 1
ATOM 3763 O O . PHE B 1 164 ? 70.489 35.830 112.419 1.00 24.63 164 PHE B O 1
ATOM 3771 N N . ALA B 1 165 ? 68.519 36.940 112.243 1.00 7.37 165 ALA B N 1
ATOM 3772 C CA . ALA B 1 165 ? 67.713 35.735 112.226 1.00 9.10 165 ALA B CA 1
ATOM 3773 C C . ALA B 1 165 ? 67.841 34.999 110.898 1.00 14.87 165 ALA B C 1
ATOM 3774 O O . ALA B 1 165 ? 68.136 33.796 110.847 1.00 14.79 165 ALA B O 1
ATOM 3776 N N . GLY B 1 166 ? 67.594 35.800 109.837 1.00 11.63 166 GLY B N 1
ATOM 3777 C CA . GLY B 1 166 ? 67.684 35.419 108.456 1.00 2.00 166 GLY B CA 1
ATOM 3778 C C . GLY B 1 166 ? 69.015 34.773 108.199 1.00 8.24 166 GLY B C 1
ATOM 3779 O O . GLY B 1 166 ? 69.133 33.932 107.318 1.00 8.89 166 GLY B O 1
ATOM 3780 N N . SER B 1 167 ? 70.030 35.145 108.976 1.00 5.67 167 SER B N 1
ATOM 3781 C CA . SER B 1 167 ? 71.311 34.503 108.852 1.00 10.57 167 SER B CA 1
ATOM 3782 C C . SER B 1 167 ? 71.602 33.642 110.082 1.00 15.87 167 SER B C 1
ATOM 3783 O O . SER B 1 167 ? 72.764 33.247 110.239 1.00 21.42 167 SER B O 1
ATOM 3786 N N . LEU B 1 168 ? 70.602 33.391 110.971 1.00 13.16 168 LEU B N 1
ATOM 3787 C CA . LEU B 1 168 ? 70.675 32.703 112.272 1.00 9.75 168 LEU B CA 1
ATOM 3788 C C . LEU B 1 168 ? 72.010 32.883 112.997 1.00 9.18 168 LEU B C 1
ATOM 3789 O O . LEU B 1 168 ? 72.529 31.996 113.667 1.00 15.76 168 LEU B O 1
ATOM 3794 N N . ALA B 1 169 ? 72.528 34.109 112.846 1.00 5.79 169 ALA B N 1
ATOM 3795 C CA . ALA B 1 169 ? 73.721 34.693 113.429 1.00 6.09 169 ALA B CA 1
ATOM 3796 C C . ALA B 1 169 ? 75.071 34.049 113.258 1.00 11.48 169 ALA B C 1
ATOM 3797 O O . ALA B 1 169 ? 75.856 33.988 114.204 1.00 18.63 169 ALA B O 1
ATOM 3799 N N . GLN B 1 170 ? 75.406 33.641 112.032 1.00 19.29 170 GLN B N 1
ATOM 3800 C CA . GLN B 1 170 ? 76.673 32.966 111.740 1.00 22.94 170 GLN B CA 1
ATOM 3801 C C . GLN B 1 170 ? 77.790 33.926 111.388 1.00 24.22 170 GLN B C 1
ATOM 3802 O O . GLN B 1 170 ? 77.530 34.945 110.752 1.00 27.69 170 GLN B O 1
ATOM 3808 N N . LEU B 1 171 ? 79.035 33.582 111.759 1.00 26.50 171 LEU B N 1
ATOM 3809 C CA . LEU B 1 171 ? 80.193 34.464 111.600 1.00 28.59 171 LEU B CA 1
ATOM 3810 C C . LEU B 1 171 ? 80.634 34.942 110.229 1.00 31.46 171 LEU B C 1
ATOM 3811 O O . LEU B 1 171 ? 80.893 36.123 109.975 1.00 32.14 171 LEU B O 1
ATOM 3816 N N . ASP B 1 172 ? 80.702 33.935 109.371 1.00 31.72 172 ASP B N 1
ATOM 3817 C CA . ASP B 1 172 ? 81.389 34.058 108.105 1.00 38.62 172 ASP B CA 1
ATOM 3818 C C . ASP B 1 172 ? 80.466 33.921 106.916 1.00 39.99 172 ASP B C 1
ATOM 3819 O O . ASP B 1 172 ? 80.630 34.555 105.870 1.00 34.92 172 ASP B O 1
ATOM 3824 N N . GLY B 1 173 ? 79.531 32.985 107.094 1.00 45.15 173 GLY B N 1
ATOM 3825 C CA . GLY B 1 173 ? 78.432 32.788 106.160 1.00 48.18 173 GLY B CA 1
ATOM 3826 C C . GLY B 1 173 ? 77.391 33.879 106.434 1.00 48.74 173 GLY B C 1
ATOM 3827 O O . GLY B 1 173 ? 77.387 34.414 107.557 1.00 49.69 173 GLY B O 1
ATOM 3828 N N . HIS B 1 174 ? 76.536 34.272 105.454 1.00 43.19 174 HIS B N 1
ATOM 3829 C CA . HIS B 1 174 ? 75.548 35.316 105.691 1.00 36.10 174 HIS B CA 1
ATOM 3830 C C . HIS B 1 174 ? 74.191 35.260 105.015 1.00 31.23 174 HIS B C 1
ATOM 3831 O O . HIS B 1 174 ? 73.914 34.525 104.077 1.00 29.83 174 HIS B O 1
ATOM 3838 N N . MET B 1 175 ? 73.378 36.150 105.589 1.00 30.16 175 MET B N 1
ATOM 3839 C CA . MET B 1 175 ? 72.037 36.603 105.212 1.00 28.53 175 MET B CA 1
ATOM 3840 C C . MET B 1 175 ? 70.926 35.740 104.618 1.00 26.56 175 MET B C 1
ATOM 3841 O O . MET B 1 175 ? 69.833 36.215 104.299 1.00 29.70 175 MET B O 1
ATOM 3846 N N . MET B 1 176 ? 71.180 34.444 104.521 1.00 22.48 176 MET B N 1
ATOM 3847 C CA . MET B 1 176 ? 70.174 33.434 104.225 1.00 18.79 176 MET B CA 1
ATOM 3848 C C . MET B 1 176 ? 70.462 32.327 105.254 1.00 15.04 176 MET B C 1
ATOM 3849 O O . MET B 1 176 ? 71.642 32.225 105.619 1.00 15.19 176 MET B O 1
ATOM 3854 N N . PRO B 1 177 ? 69.586 31.480 105.845 1.00 13.00 177 PRO B N 1
ATOM 3855 C CA . PRO B 1 177 ? 70.009 30.503 106.862 1.00 10.93 177 PRO B CA 1
ATOM 3856 C C . PRO B 1 177 ? 71.050 29.485 106.337 1.00 13.66 177 PRO B C 1
ATOM 3857 O O . PRO B 1 177 ? 71.095 29.164 105.137 1.00 15.47 177 PRO B O 1
ATOM 3861 N N . PRO B 1 178 ? 71.999 29.013 107.141 1.00 13.98 178 PRO B N 1
ATOM 3862 C CA . PRO B 1 178 ? 72.992 28.056 106.689 1.00 15.82 178 PRO B CA 1
ATOM 3863 C C . PRO B 1 178 ? 72.290 26.739 106.732 1.00 19.65 178 PRO B C 1
ATOM 3864 O O . PRO B 1 178 ? 71.648 26.364 107.710 1.00 20.35 178 PRO B O 1
ATOM 3868 N N . ARG B 1 179 ? 72.315 26.086 105.594 1.00 30.45 179 ARG B N 1
ATOM 3869 C CA . ARG B 1 179 ? 71.734 24.760 105.555 1.00 40.38 179 ARG B CA 1
ATOM 3870 C C . ARG B 1 179 ? 72.858 23.736 105.429 1.00 43.35 179 ARG B C 1
ATOM 3871 O O . ARG B 1 179 ? 73.741 23.858 104.561 1.00 45.58 179 ARG B O 1
ATOM 3879 N N . ASP B 1 180 ? 72.739 22.806 106.409 1.00 40.80 180 ASP B N 1
ATOM 3880 C CA . ASP B 1 180 ? 73.546 21.616 106.729 1.00 41.17 180 ASP B CA 1
ATOM 3881 C C . ASP B 1 180 ? 74.075 21.683 108.161 1.00 37.26 180 ASP B C 1
ATOM 3882 O O . ASP B 1 180 ? 73.819 20.773 108.944 1.00 34.92 180 ASP B O 1
ATOM 3887 N N . LYS B 1 181 ? 74.810 22.741 108.527 1.00 35.01 181 LYS B N 1
ATOM 3888 C CA . LYS B 1 181 ? 75.352 22.939 109.865 1.00 32.74 181 LYS B CA 1
ATOM 3889 C C . LYS B 1 181 ? 75.316 24.395 110.356 1.00 32.02 181 LYS B C 1
ATOM 3890 O O . LYS B 1 181 ? 75.044 25.337 109.604 1.00 23.92 181 LYS B O 1
ATOM 3896 N N . VAL B 1 182 ? 75.523 24.549 111.681 1.00 31.72 182 VAL B N 1
ATOM 3897 C CA . VAL B 1 182 ? 75.538 25.831 112.390 1.00 26.11 182 VAL B CA 1
ATOM 3898 C C . VAL B 1 182 ? 76.597 25.940 113.469 1.00 25.86 182 VAL B C 1
ATOM 3899 O O . VAL B 1 182 ? 76.994 24.959 114.093 1.00 28.28 182 VAL B O 1
ATOM 3903 N N . LEU B 1 183 ? 77.050 27.183 113.653 1.00 22.81 183 LEU B N 1
ATOM 3904 C CA . LEU B 1 183 ? 77.814 27.552 114.825 1.00 20.95 183 LEU B CA 1
ATOM 3905 C C . LEU B 1 183 ? 76.782 28.026 115.835 1.00 20.04 183 LEU B C 1
ATOM 3906 O O . LEU B 1 183 ? 75.702 28.517 115.477 1.00 21.29 183 LEU B O 1
ATOM 3911 N N . ILE B 1 184 ? 77.106 27.812 117.107 1.00 15.13 184 ILE B N 1
ATOM 3912 C CA . ILE B 1 184 ? 76.323 28.329 118.203 1.00 16.29 184 ILE B CA 1
ATOM 3913 C C . ILE B 1 184 ? 77.333 28.791 119.249 1.00 21.30 184 ILE B C 1
ATOM 3914 O O . ILE B 1 184 ? 78.391 28.218 119.491 1.00 20.36 184 ILE B O 1
ATOM 3919 N N . TYR B 1 185 ? 76.996 29.940 119.842 1.00 30.47 185 TYR B N 1
ATOM 3920 C CA . TYR B 1 185 ? 77.868 30.622 120.784 1.00 31.55 185 TYR B CA 1
ATOM 3921 C C . TYR B 1 185 ? 77.589 30.049 122.137 1.00 31.33 185 TYR B C 1
ATOM 3922 O O . TYR B 1 185 ? 76.531 30.269 122.731 1.00 31.73 185 TYR B O 1
ATOM 3931 N N . GLY B 1 186 ? 78.564 29.171 122.428 1.00 32.09 186 GLY B N 1
ATOM 3932 C CA . GLY B 1 186 ? 78.719 28.424 123.674 1.00 34.72 186 GLY B CA 1
ATOM 3933 C C . GLY B 1 186 ? 77.696 27.345 124.023 1.00 34.67 186 GLY B C 1
ATOM 3934 O O . GLY B 1 186 ? 77.892 26.132 123.826 1.00 37.34 186 GLY B O 1
ATOM 3935 N N . ASP B 1 187 ? 76.630 27.889 124.616 1.00 28.27 187 ASP B N 1
ATOM 3936 C CA . ASP B 1 187 ? 75.491 27.151 125.131 1.00 29.68 187 ASP B CA 1
ATOM 3937 C C . ASP B 1 187 ? 74.163 27.248 124.353 1.00 30.82 187 ASP B C 1
ATOM 3938 O O . ASP B 1 187 ? 73.347 26.312 124.373 1.00 28.93 187 ASP B O 1
ATOM 3943 N N . GLY B 1 188 ? 73.990 28.431 123.698 1.00 29.83 188 GLY B N 1
ATOM 3944 C CA . GLY B 1 188 ? 72.839 28.889 122.914 1.00 15.16 188 GLY B CA 1
ATOM 3945 C C . GLY B 1 188 ? 71.596 29.293 123.718 1.00 18.22 188 GLY B C 1
ATOM 3946 O O . GLY B 1 188 ? 70.513 29.422 123.137 1.00 15.98 188 GLY B O 1
ATOM 3947 N N . ASN B 1 189 ? 71.659 29.513 125.036 1.00 16.86 189 ASN B N 1
ATOM 3948 C CA . ASN B 1 189 ? 70.438 29.780 125.786 1.00 19.48 189 ASN B CA 1
ATOM 3949 C C . ASN B 1 189 ? 70.220 31.193 126.289 1.00 17.31 189 ASN B C 1
ATOM 3950 O O . ASN B 1 189 ? 69.126 31.557 126.731 1.00 5.48 189 ASN B O 1
ATOM 3955 N N . VAL B 1 190 ? 71.333 31.934 126.207 1.00 19.49 190 VAL B N 1
ATOM 3956 C CA . VAL B 1 190 ? 71.481 33.371 126.453 1.00 19.01 190 VAL B CA 1
ATOM 3957 C C . VAL B 1 190 ? 70.577 34.097 125.464 1.00 16.90 190 VAL B C 1
ATOM 3958 O O . VAL B 1 190 ? 70.794 34.125 124.244 1.00 19.99 190 VAL B O 1
ATOM 3962 N N . LYS B 1 191 ? 69.535 34.656 126.078 1.00 13.40 191 LYS B N 1
ATOM 3963 C CA . LYS B 1 191 ? 68.441 35.243 125.337 1.00 14.97 191 LYS B CA 1
ATOM 3964 C C . LYS B 1 191 ? 68.739 36.549 124.592 1.00 18.69 191 LYS B C 1
ATOM 3965 O O . LYS B 1 191 ? 69.557 37.374 125.029 1.00 27.12 191 LYS B O 1
ATOM 3971 N N . GLY B 1 192 ? 68.095 36.737 123.432 1.00 15.83 192 GLY B N 1
ATOM 3972 C CA . GLY B 1 192 ? 68.293 37.910 122.572 1.00 12.15 192 GLY B CA 1
ATOM 3973 C C . GLY B 1 192 ? 66.964 38.503 122.154 1.00 13.18 192 GLY B C 1
ATOM 3974 O O . GLY B 1 192 ? 65.941 37.960 122.551 1.00 19.75 192 GLY B O 1
ATOM 3975 N N . ILE B 1 193 ? 66.865 39.647 121.460 1.00 14.68 193 ILE B N 1
ATOM 3976 C CA . ILE B 1 193 ? 65.554 40.124 120.990 1.00 15.06 193 ILE B CA 1
ATOM 3977 C C . ILE B 1 193 ? 65.780 40.224 119.496 1.00 16.27 193 ILE B C 1
ATOM 3978 O O . ILE B 1 193 ? 66.885 40.536 119.068 1.00 20.48 193 ILE B O 1
ATOM 3983 N N . TRP B 1 194 ? 64.766 39.880 118.700 1.00 11.42 194 TRP B N 1
ATOM 3984 C CA . TRP B 1 194 ? 64.896 39.704 117.269 1.00 8.22 194 TRP B CA 1
ATOM 3985 C C . TRP B 1 194 ? 63.717 40.477 116.748 1.00 7.30 194 TRP B C 1
ATOM 3986 O O . TRP B 1 194 ? 62.607 40.055 117.080 1.00 4.59 194 TRP B O 1
ATOM 3997 N N . VAL B 1 195 ? 63.901 41.567 115.969 1.00 8.24 195 VAL B N 1
ATOM 3998 C CA . VAL B 1 195 ? 62.790 42.418 115.517 1.00 7.38 195 VAL B CA 1
ATOM 3999 C C . VAL B 1 195 ? 62.831 42.726 114.035 1.00 15.67 195 VAL B C 1
ATOM 4000 O O . VAL B 1 195 ? 63.877 43.154 113.553 1.00 20.83 195 VAL B O 1
ATOM 4004 N N . ASP B 1 196 ? 61.679 42.570 113.343 1.00 17.73 196 ASP B N 1
ATOM 4005 C CA . ASP B 1 196 ? 61.422 42.855 111.918 1.00 10.84 196 ASP B CA 1
ATOM 4006 C C . ASP B 1 196 ? 61.652 44.319 111.534 1.00 14.02 196 ASP B C 1
ATOM 4007 O O . ASP B 1 196 ? 61.273 45.265 112.232 1.00 12.98 196 ASP B O 1
ATOM 4012 N N . GLU B 1 197 ? 62.250 44.470 110.354 1.00 17.99 197 GLU B N 1
ATOM 4013 C CA . GLU B 1 197 ? 62.644 45.755 109.849 1.00 19.96 197 GLU B CA 1
ATOM 4014 C C . GLU B 1 197 ? 61.549 46.793 109.735 1.00 23.09 197 GLU B C 1
ATOM 4015 O O . GLU B 1 197 ? 61.740 47.955 110.114 1.00 25.81 197 GLU B O 1
ATOM 4021 N N . ASP B 1 198 ? 60.364 46.365 109.309 1.00 24.15 198 ASP B N 1
ATOM 4022 C CA . ASP B 1 198 ? 59.264 47.305 109.193 1.00 24.80 198 ASP B CA 1
ATOM 4023 C C . ASP B 1 198 ? 58.578 47.647 110.503 1.00 26.02 198 ASP B C 1
ATOM 4024 O O . ASP B 1 198 ? 58.020 48.747 110.586 1.00 34.16 198 ASP B O 1
ATOM 4029 N N . ASP B 1 199 ? 58.581 46.788 111.538 1.00 20.18 199 ASP B N 1
ATOM 4030 C CA . ASP B 1 199 ? 58.035 47.199 112.827 1.00 13.03 199 ASP B CA 1
ATOM 4031 C C . ASP B 1 199 ? 58.927 48.188 113.566 1.00 10.11 199 ASP B C 1
ATOM 4032 O O . ASP B 1 199 ? 58.437 49.049 114.270 1.00 10.69 199 ASP B O 1
ATOM 4037 N N . VAL B 1 200 ? 60.254 48.099 113.421 1.00 10.53 200 VAL B N 1
ATOM 4038 C CA . VAL B 1 200 ? 61.239 49.038 113.974 1.00 12.67 200 VAL B CA 1
ATOM 4039 C C . VAL B 1 200 ? 60.846 50.458 113.593 1.00 16.57 200 VAL B C 1
ATOM 4040 O O . VAL B 1 200 ? 60.903 51.357 114.416 1.00 16.50 200 VAL B O 1
ATOM 4044 N N . GLY B 1 201 ? 60.425 50.608 112.329 1.00 18.51 201 GLY B N 1
ATOM 4045 C CA . GLY B 1 201 ? 60.070 51.863 111.713 1.00 15.94 201 GLY B CA 1
ATOM 4046 C C . GLY B 1 201 ? 58.666 52.313 112.038 1.00 19.98 201 GLY B C 1
ATOM 4047 O O . GLY B 1 201 ? 58.401 53.490 111.838 1.00 21.57 201 GLY B O 1
ATOM 4048 N N . THR B 1 202 ? 57.740 51.447 112.469 1.00 20.26 202 THR B N 1
ATOM 4049 C CA . THR B 1 202 ? 56.402 51.851 112.938 1.00 18.94 202 THR B CA 1
ATOM 4050 C C . THR B 1 202 ? 56.405 52.029 114.468 1.00 19.97 202 THR B C 1
ATOM 4051 O O . THR B 1 202 ? 55.461 52.516 115.086 1.00 19.34 202 THR B O 1
ATOM 4055 N N . TYR B 1 203 ? 57.485 51.615 115.125 1.00 20.18 203 TYR B N 1
ATOM 4056 C CA . TYR B 1 203 ? 57.625 51.798 116.556 1.00 25.02 203 TYR B CA 1
ATOM 4057 C C . TYR B 1 203 ? 58.433 53.053 116.868 1.00 27.38 203 TYR B C 1
ATOM 4058 O O . TYR B 1 203 ? 58.462 53.506 118.019 1.00 33.46 203 TYR B O 1
ATOM 4067 N N . THR B 1 204 ? 59.118 53.537 115.810 1.00 22.55 204 THR B N 1
ATOM 4068 C CA . THR B 1 204 ? 59.889 54.769 115.704 1.00 15.89 204 THR B CA 1
ATOM 4069 C C . THR B 1 204 ? 58.943 55.953 115.366 1.00 13.46 204 THR B C 1
ATOM 4070 O O . THR B 1 204 ? 59.066 57.011 115.964 1.00 19.06 204 THR B O 1
ATOM 4074 N N . ILE B 1 205 ? 57.942 55.849 114.491 1.00 9.16 205 ILE B N 1
ATOM 4075 C CA . ILE B 1 205 ? 57.047 56.937 114.095 1.00 7.62 205 ILE B CA 1
ATOM 4076 C C . ILE B 1 205 ? 55.837 57.001 114.995 1.00 5.79 205 ILE B C 1
ATOM 4077 O O . ILE B 1 205 ? 55.069 57.964 115.008 1.00 3.30 205 ILE B O 1
ATOM 4082 N N . LYS B 1 206 ? 55.583 55.916 115.694 1.00 6.37 206 LYS B N 1
ATOM 4083 C CA . LYS B 1 206 ? 54.503 55.983 116.638 1.00 6.81 206 LYS B CA 1
ATOM 4084 C C . LYS B 1 206 ? 54.944 56.760 117.858 1.00 8.15 206 LYS B C 1
ATOM 4085 O O . LYS B 1 206 ? 54.180 57.602 118.332 1.00 13.82 206 LYS B O 1
ATOM 4091 N N . SER B 1 207 ? 56.195 56.556 118.278 1.00 8.39 207 SER B N 1
ATOM 4092 C CA . SER B 1 207 ? 56.801 57.325 119.348 1.00 15.18 207 SER B CA 1
ATOM 4093 C C . SER B 1 207 ? 57.081 58.813 119.037 1.00 21.41 207 SER B C 1
ATOM 4094 O O . SER B 1 207 ? 57.423 59.554 119.959 1.00 29.99 207 SER B O 1
ATOM 4097 N N . ILE B 1 208 ? 56.922 59.343 117.807 1.00 23.83 208 ILE B N 1
ATOM 4098 C CA . ILE B 1 208 ? 57.290 60.718 117.426 1.00 16.28 208 ILE B CA 1
ATOM 4099 C C . ILE B 1 208 ? 56.495 61.777 118.149 1.00 15.26 208 ILE B C 1
ATOM 4100 O O . ILE B 1 208 ? 57.100 62.716 118.647 1.00 9.28 208 ILE B O 1
ATOM 4105 N N . ASP B 1 209 ? 55.190 61.535 118.316 1.00 17.10 209 ASP B N 1
ATOM 4106 C CA . ASP B 1 209 ? 54.294 62.451 118.996 1.00 15.69 209 ASP B CA 1
ATOM 4107 C C . ASP B 1 209 ? 53.807 61.919 120.345 1.00 13.12 209 ASP B C 1
ATOM 4108 O O . ASP B 1 209 ? 52.642 62.100 120.663 1.00 14.38 209 ASP B O 1
ATOM 4113 N N . ASP B 1 210 ? 54.560 61.256 121.224 1.00 18.42 210 ASP B N 1
ATOM 4114 C CA . ASP B 1 210 ? 53.982 60.784 122.491 1.00 18.76 210 ASP B CA 1
ATOM 4115 C C . ASP B 1 210 ? 54.719 61.423 123.665 1.00 19.58 210 ASP B C 1
ATOM 4116 O O . ASP B 1 210 ? 55.943 61.321 123.789 1.00 21.41 210 ASP B O 1
ATOM 4121 N N . PRO B 1 211 ? 54.027 62.123 124.569 1.00 19.74 211 PRO B N 1
ATOM 4122 C CA . PRO B 1 211 ? 54.567 62.538 125.852 1.00 18.88 211 PRO B CA 1
ATOM 4123 C C . PRO B 1 211 ? 55.401 61.471 126.548 1.00 23.02 211 PRO B C 1
ATOM 4124 O O . PRO B 1 211 ? 56.508 61.764 126.997 1.00 28.31 211 PRO B O 1
ATOM 4128 N N . GLN B 1 212 ? 54.911 60.217 126.539 1.00 22.36 212 GLN B N 1
ATOM 4129 C CA . GLN B 1 212 ? 55.538 59.058 127.167 1.00 19.44 212 GLN B CA 1
ATOM 4130 C C . GLN B 1 212 ? 56.885 58.667 126.603 1.00 17.68 212 GLN B C 1
ATOM 4131 O O . GLN B 1 212 ? 57.706 58.067 127.292 1.00 11.43 212 GLN B O 1
ATOM 4137 N N . THR B 1 213 ? 57.104 59.023 125.339 1.00 14.83 213 THR B N 1
ATOM 4138 C CA . THR B 1 213 ? 58.364 58.737 124.688 1.00 19.01 213 THR B CA 1
ATOM 4139 C C . THR B 1 213 ? 59.243 59.987 124.680 1.00 22.30 213 THR B C 1
ATOM 4140 O O . THR B 1 213 ? 60.418 59.924 124.307 1.00 26.39 213 THR B O 1
ATOM 4144 N N . LEU B 1 214 ? 58.702 61.141 125.113 1.00 19.47 214 LEU B N 1
ATOM 4145 C CA . LEU B 1 214 ? 59.457 62.375 125.236 1.00 14.58 214 LEU B CA 1
ATOM 4146 C C . LEU B 1 214 ? 60.584 62.269 126.249 1.00 13.21 214 LEU B C 1
ATOM 4147 O O . LEU B 1 214 ? 60.339 61.990 127.413 1.00 14.23 214 LEU B O 1
ATOM 4152 N N . ASN B 1 215 ? 61.822 62.500 125.821 1.00 13.08 215 ASN B N 1
ATOM 4153 C CA . ASN B 1 215 ? 63.020 62.371 126.640 1.00 17.19 215 ASN B CA 1
ATOM 4154 C C . ASN B 1 215 ? 63.110 61.118 127.476 1.00 22.62 215 ASN B C 1
ATOM 4155 O O . ASN B 1 215 ? 63.097 61.084 128.712 1.00 31.39 215 ASN B O 1
ATOM 4160 N N . LYS B 1 216 ? 63.178 60.053 126.699 1.00 25.52 216 LYS B N 1
ATOM 4161 C CA . LYS B 1 216 ? 63.242 58.704 127.216 1.00 19.00 216 LYS B CA 1
ATOM 4162 C C . LYS B 1 216 ? 63.736 57.844 126.081 1.00 13.59 216 LYS B C 1
ATOM 4163 O O . LYS B 1 216 ? 63.437 58.058 124.902 1.00 8.77 216 LYS B O 1
ATOM 4169 N N . THR B 1 217 ? 64.545 56.871 126.492 1.00 13.32 217 THR B N 1
ATOM 4170 C CA . THR B 1 217 ? 64.961 55.891 125.529 1.00 13.55 217 THR B CA 1
ATOM 4171 C C . THR B 1 217 ? 63.831 54.850 125.459 1.00 16.19 217 THR B C 1
ATOM 4172 O O . THR B 1 217 ? 63.101 54.596 126.423 1.00 13.28 217 THR B O 1
ATOM 4176 N N . MET B 1 218 ? 63.615 54.337 124.243 1.00 18.23 218 MET B N 1
ATOM 4177 C CA . MET B 1 218 ? 62.582 53.349 123.995 1.00 17.48 218 MET B CA 1
ATOM 4178 C C . MET B 1 218 ? 63.185 52.031 123.563 1.00 21.63 218 MET B C 1
ATOM 4179 O O . MET B 1 218 ? 64.019 51.969 122.652 1.00 27.77 218 MET B O 1
ATOM 4184 N N . TYR B 1 219 ? 62.753 50.978 124.258 1.00 20.93 219 TYR B N 1
ATOM 4185 C CA . TYR B 1 219 ? 63.182 49.633 123.924 1.00 18.45 219 TYR B CA 1
ATOM 4186 C C . TYR B 1 219 ? 62.091 48.929 123.160 1.00 16.58 219 TYR B C 1
ATOM 4187 O O . TYR B 1 219 ? 60.918 49.079 123.527 1.00 13.71 219 TYR B O 1
ATOM 4196 N N . ILE B 1 220 ? 62.472 48.257 122.051 1.00 13.16 220 ILE B N 1
ATOM 4197 C CA . ILE B 1 220 ? 61.517 47.382 121.382 1.00 8.95 220 ILE B CA 1
ATOM 4198 C C . ILE B 1 220 ? 61.963 45.994 121.762 1.00 8.70 220 ILE B C 1
ATOM 4199 O O . ILE B 1 220 ? 63.066 45.571 121.447 1.00 11.47 220 ILE B O 1
ATOM 4204 N N . ARG B 1 221 ? 61.122 45.338 122.565 1.00 12.79 221 ARG B N 1
ATOM 4205 C CA . ARG B 1 221 ? 61.272 43.960 123.043 1.00 9.86 221 ARG B CA 1
ATOM 4206 C C . ARG B 1 221 ? 59.912 43.288 122.911 1.00 15.35 221 ARG B C 1
ATOM 4207 O O . ARG B 1 221 ? 59.112 43.306 123.853 1.00 14.47 221 ARG B O 1
ATOM 4215 N N . PRO B 1 222 ? 59.556 42.705 121.756 1.00 18.42 222 PRO B N 1
ATOM 4216 C CA . PRO B 1 222 ? 58.324 41.964 121.561 1.00 17.37 222 PRO B CA 1
ATOM 4217 C C . PRO B 1 222 ? 58.438 40.617 122.273 1.00 21.86 222 PRO B C 1
ATOM 4218 O O . PRO B 1 222 ? 59.383 39.870 122.038 1.00 26.19 222 PRO B O 1
ATOM 4222 N N . PRO B 1 223 ? 57.545 40.283 123.199 1.00 25.77 223 PRO B N 1
ATOM 4223 C CA . PRO B 1 223 ? 57.615 39.091 124.039 1.00 27.15 223 PRO B CA 1
ATOM 4224 C C . PRO B 1 223 ? 57.914 37.784 123.326 1.00 25.40 223 PRO B C 1
ATOM 4225 O O . PRO B 1 223 ? 58.923 37.115 123.579 1.00 24.67 223 PRO B O 1
ATOM 4229 N N . MET B 1 224 ? 57.039 37.515 122.355 1.00 20.80 224 MET B N 1
ATOM 4230 C CA . MET B 1 224 ? 57.131 36.334 121.511 1.00 22.28 224 MET B CA 1
ATOM 4231 C C . MET B 1 224 ? 58.450 36.272 120.747 1.00 18.17 224 MET B C 1
ATOM 4232 O O . MET B 1 224 ? 58.675 35.269 120.081 1.00 23.93 224 MET B O 1
ATOM 4237 N N . ASN B 1 225 ? 59.318 37.303 120.795 1.00 12.25 225 ASN B N 1
ATOM 4238 C CA . ASN B 1 225 ? 60.594 37.344 120.104 1.00 5.19 225 ASN B CA 1
ATOM 4239 C C . ASN B 1 225 ? 61.755 37.581 121.045 1.00 6.44 225 ASN B C 1
ATOM 4240 O O . ASN B 1 225 ? 62.833 38.029 120.638 1.00 3.63 225 ASN B O 1
ATOM 4245 N N . ILE B 1 226 ? 61.557 37.360 122.342 1.00 11.25 226 ILE B N 1
ATOM 4246 C CA . ILE B 1 226 ? 62.724 37.319 123.215 1.00 14.38 226 ILE B CA 1
ATOM 4247 C C . ILE B 1 226 ? 63.001 35.812 123.181 1.00 18.03 226 ILE B C 1
ATOM 4248 O O . ILE B 1 226 ? 62.322 34.984 123.803 1.00 22.22 226 ILE B O 1
ATOM 4253 N N . LEU B 1 227 ? 63.990 35.490 122.345 1.00 15.06 227 LEU B N 1
ATOM 4254 C CA . LEU B 1 227 ? 64.367 34.143 121.976 1.00 6.14 227 LEU B CA 1
ATOM 4255 C C . LEU B 1 227 ? 65.870 34.033 121.848 1.00 4.24 227 LEU B C 1
ATOM 4256 O O . LEU B 1 227 ? 66.536 34.929 121.387 1.00 4.55 227 LEU B O 1
ATOM 4261 N N . SER B 1 228 ? 66.478 32.948 122.270 1.00 7.99 228 SER B N 1
ATOM 4262 C CA . SER B 1 228 ? 67.912 32.710 122.184 1.00 5.50 228 SER B CA 1
ATOM 4263 C C . SER B 1 228 ? 68.234 32.215 120.791 1.00 4.51 228 SER B C 1
ATOM 4264 O O . SER B 1 228 ? 67.296 32.024 120.008 1.00 2.00 228 SER B O 1
ATOM 4267 N N . GLN B 1 229 ? 69.532 31.962 120.529 1.00 2.00 229 GLN B N 1
ATOM 4268 C CA . GLN B 1 229 ? 69.960 31.508 119.215 1.00 9.82 229 GLN B CA 1
ATOM 4269 C C . GLN B 1 229 ? 69.330 30.145 118.898 1.00 17.81 229 GLN B C 1
ATOM 4270 O O . GLN B 1 229 ? 68.722 29.987 117.823 1.00 22.74 229 GLN B O 1
ATOM 4276 N N . LYS B 1 230 ? 69.383 29.187 119.849 1.00 15.62 230 LYS B N 1
ATOM 4277 C CA . LYS B 1 230 ? 68.785 27.876 119.628 1.00 19.12 230 LYS B CA 1
ATOM 4278 C C . LYS B 1 230 ? 67.300 27.892 119.401 1.00 14.03 230 LYS B C 1
ATOM 4279 O O . LYS B 1 230 ? 66.826 27.152 118.548 1.00 18.64 230 LYS B O 1
ATOM 4285 N N . GLU B 1 231 ? 66.551 28.710 120.125 1.00 13.82 231 GLU B N 1
ATOM 4286 C CA . GLU B 1 231 ? 65.094 28.790 119.997 1.00 14.32 231 GLU B CA 1
ATOM 4287 C C . GLU B 1 231 ? 64.512 29.116 118.640 1.00 14.22 231 GLU B C 1
ATOM 4288 O O . GLU B 1 231 ? 63.378 28.750 118.300 1.00 12.90 231 GLU B O 1
ATOM 4294 N N . VAL B 1 232 ? 65.397 29.928 118.036 1.00 15.35 232 VAL B N 1
ATOM 4295 C CA . VAL B 1 232 ? 65.309 30.612 116.756 1.00 20.62 232 VAL B CA 1
ATOM 4296 C C . VAL B 1 232 ? 65.750 29.735 115.600 1.00 18.14 232 VAL B C 1
ATOM 4297 O O . VAL B 1 232 ? 65.100 29.734 114.552 1.00 18.56 232 VAL B O 1
ATOM 4301 N N . ILE B 1 233 ? 66.870 29.024 115.804 1.00 19.29 233 ILE B N 1
ATOM 4302 C CA . ILE B 1 233 ? 67.305 27.954 114.911 1.00 13.29 233 ILE B CA 1
ATOM 4303 C C . ILE B 1 233 ? 66.139 26.957 114.920 1.00 16.96 233 ILE B C 1
ATOM 4304 O O . ILE B 1 233 ? 65.566 26.666 113.856 1.00 17.36 233 ILE B O 1
ATOM 4309 N N . GLN B 1 234 ? 65.716 26.510 116.122 1.00 15.68 234 GLN B N 1
ATOM 4310 C CA . GLN B 1 234 ? 64.587 25.595 116.252 1.00 20.53 234 GLN B CA 1
ATOM 4311 C C . GLN B 1 234 ? 63.360 25.951 115.443 1.00 22.49 234 GLN B C 1
ATOM 4312 O O . GLN B 1 234 ? 62.651 25.050 115.002 1.00 30.99 234 GLN B O 1
ATOM 4318 N N . ILE B 1 235 ? 63.118 27.244 115.233 1.00 23.63 235 ILE B N 1
ATOM 4319 C CA . ILE B 1 235 ? 62.004 27.683 114.443 1.00 21.75 235 ILE B CA 1
ATOM 4320 C C . ILE B 1 235 ? 62.276 27.442 112.980 1.00 23.60 235 ILE B C 1
ATOM 4321 O O . ILE B 1 235 ? 61.323 27.036 112.296 1.00 22.63 235 ILE B O 1
ATOM 4326 N N . TRP B 1 236 ? 63.507 27.594 112.462 1.00 20.91 236 TRP B N 1
ATOM 4327 C CA . TRP B 1 236 ? 63.701 27.282 111.039 1.00 24.10 236 TRP B CA 1
ATOM 4328 C C . TRP B 1 236 ? 63.825 25.800 110.697 1.00 20.50 236 TRP B C 1
ATOM 4329 O O . TRP B 1 236 ? 63.503 25.375 109.595 1.00 14.21 236 TRP B O 1
ATOM 4340 N N . GLU B 1 237 ? 64.340 25.023 111.645 1.00 20.58 237 GLU B N 1
ATOM 4341 C CA . GLU B 1 237 ? 64.322 23.575 111.589 1.00 19.18 237 GLU B CA 1
ATOM 4342 C C . GLU B 1 237 ? 62.892 23.048 111.752 1.00 21.17 237 GLU B C 1
ATOM 4343 O O . GLU B 1 237 ? 62.657 21.869 111.488 1.00 35.01 237 GLU B O 1
ATOM 4349 N N . ARG B 1 238 ? 61.910 23.840 112.195 1.00 19.65 238 ARG B N 1
ATOM 4350 C CA . ARG B 1 238 ? 60.504 23.444 112.322 1.00 19.63 238 ARG B CA 1
ATOM 4351 C C . ARG B 1 238 ? 59.659 24.048 111.213 1.00 19.87 238 ARG B C 1
ATOM 4352 O O . ARG B 1 238 ? 58.425 23.956 111.188 1.00 21.14 238 ARG B O 1
ATOM 4360 N N . LEU B 1 239 ? 60.360 24.733 110.307 1.00 16.81 239 LEU B N 1
ATOM 4361 C CA . LEU B 1 239 ? 59.717 25.294 109.137 1.00 16.67 239 LEU B CA 1
ATOM 4362 C C . LEU B 1 239 ? 60.326 24.597 107.933 1.00 16.38 239 LEU B C 1
ATOM 4363 O O . LEU B 1 239 ? 59.581 24.078 107.103 1.00 17.56 239 LEU B O 1
ATOM 4368 N N . SER B 1 240 ? 61.660 24.512 107.855 1.00 14.79 240 SER B N 1
ATOM 4369 C CA . SER B 1 240 ? 62.351 23.803 106.781 1.00 15.10 240 SER B CA 1
ATOM 4370 C C . SER B 1 240 ? 62.641 22.324 107.150 1.00 18.58 240 SER B C 1
ATOM 4371 O O . SER B 1 240 ? 63.394 21.585 106.514 1.00 12.28 240 SER B O 1
ATOM 4374 N N . GLU B 1 241 ? 62.026 21.867 108.242 1.00 24.64 241 GLU B N 1
ATOM 4375 C CA . GLU B 1 241 ? 62.117 20.517 108.779 1.00 30.29 241 GLU B CA 1
ATOM 4376 C C . GLU B 1 241 ? 63.445 19.824 109.046 1.00 33.04 241 GLU B C 1
ATOM 4377 O O . GLU B 1 241 ? 63.381 18.705 109.546 1.00 39.44 241 GLU B O 1
ATOM 4383 N N . GLN B 1 242 ? 64.648 20.376 108.823 1.00 31.57 242 GLN B N 1
ATOM 4384 C CA . GLN B 1 242 ? 65.895 19.648 109.087 1.00 28.20 242 GLN B CA 1
ATOM 4385 C C . GLN B 1 242 ? 66.243 19.600 110.581 1.00 28.56 242 GLN B C 1
ATOM 4386 O O . GLN B 1 242 ? 65.332 19.634 111.413 1.00 23.09 242 GLN B O 1
ATOM 4392 N N . ASN B 1 243 ? 67.540 19.448 110.930 1.00 28.24 243 ASN B N 1
ATOM 4393 C CA . ASN B 1 243 ? 68.073 19.444 112.282 1.00 32.14 243 ASN B CA 1
ATOM 4394 C C . ASN B 1 243 ? 69.606 19.590 112.299 1.00 34.34 243 ASN B C 1
ATOM 4395 O O . ASN B 1 243 ? 70.375 19.042 113.109 1.00 34.93 243 ASN B O 1
ATOM 4400 N N . LEU B 1 244 ? 69.990 20.473 111.373 1.00 33.62 244 LEU B N 1
ATOM 4401 C CA . LEU B 1 244 ? 71.328 21.010 111.162 1.00 35.24 244 LEU B CA 1
ATOM 4402 C C . LEU B 1 244 ? 72.383 20.750 112.236 1.00 33.48 244 LEU B C 1
ATOM 4403 O O . LEU B 1 244 ? 72.210 21.192 113.367 1.00 38.25 244 LEU B O 1
ATOM 4408 N N . ASP B 1 245 ? 73.456 20.035 111.890 1.00 33.36 245 ASP B N 1
ATOM 4409 C CA . ASP B 1 245 ? 74.550 19.663 112.780 1.00 33.27 245 ASP B CA 1
ATOM 4410 C C . ASP B 1 245 ? 75.036 20.829 113.619 1.00 29.34 245 ASP B C 1
ATOM 4411 O O . ASP B 1 245 ? 75.772 21.717 113.188 1.00 33.57 245 ASP B O 1
ATOM 4416 N N . LYS B 1 246 ? 74.559 20.789 114.856 1.00 22.96 246 LYS B N 1
ATOM 4417 C CA . LYS B 1 246 ? 74.900 21.804 115.811 1.00 19.86 246 LYS B CA 1
ATOM 4418 C C . LYS B 1 246 ? 76.323 21.667 116.276 1.00 24.48 246 LYS B C 1
ATOM 4419 O O . LYS B 1 246 ? 76.723 20.602 116.746 1.00 29.38 246 LYS B O 1
ATOM 4425 N N . ILE B 1 247 ? 77.105 22.732 116.061 1.00 26.19 247 ILE B N 1
ATOM 4426 C CA . ILE B 1 247 ? 78.482 22.797 116.548 1.00 29.52 247 ILE B CA 1
ATOM 4427 C C . ILE B 1 247 ? 78.637 24.098 117.355 1.00 31.56 247 ILE B C 1
ATOM 4428 O O . ILE B 1 247 ? 78.172 25.155 116.928 1.00 35.88 247 ILE B O 1
ATOM 4433 N N . TYR B 1 248 ? 79.270 24.024 118.545 1.00 31.83 248 TYR B N 1
ATOM 4434 C CA . TYR B 1 248 ? 79.442 25.146 119.463 1.00 26.12 248 TYR B CA 1
ATOM 4435 C C . TYR B 1 248 ? 80.869 25.654 119.553 1.00 26.77 248 TYR B C 1
ATOM 4436 O O . TYR B 1 248 ? 81.777 24.959 119.086 1.00 22.83 248 TYR B O 1
ATOM 4445 N N . ILE B 1 249 ? 81.023 26.858 120.175 1.00 31.45 249 ILE B N 1
ATOM 4446 C CA . ILE B 1 249 ? 82.265 27.665 120.233 1.00 40.56 249 ILE B CA 1
ATOM 4447 C C . ILE B 1 249 ? 82.938 27.768 121.618 1.00 49.81 249 ILE B C 1
ATOM 4448 O O . ILE B 1 249 ? 84.098 27.357 121.815 1.00 56.37 249 ILE B O 1
ATOM 4453 N N . SER B 1 250 ? 82.196 28.436 122.535 1.00 51.31 250 SER B N 1
ATOM 4454 C CA . SER B 1 250 ? 82.544 28.731 123.928 1.00 48.10 250 SER B CA 1
ATOM 4455 C C . SER B 1 250 ? 83.722 29.679 124.073 1.00 47.04 250 SER B C 1
ATOM 4456 O O . SER B 1 250 ? 84.896 29.337 124.192 1.00 43.68 250 SER B O 1
ATOM 4459 N N . SER B 1 251 ? 83.214 30.914 123.937 1.00 49.95 251 SER B N 1
ATOM 4460 C CA . SER B 1 251 ? 83.867 32.215 123.991 1.00 47.14 251 SER B CA 1
ATOM 4461 C C . SER B 1 251 ? 85.285 32.323 123.464 1.00 46.92 251 SER B C 1
ATOM 4462 O O . SER B 1 251 ? 85.489 32.592 122.280 1.00 45.80 251 SER B O 1
ATOM 4465 N N . GLN B 1 252 ? 86.193 32.025 124.407 1.00 46.39 252 GLN B N 1
ATOM 4466 C CA . GLN B 1 252 ? 87.636 32.114 124.348 1.00 46.14 252 GLN B CA 1
ATOM 4467 C C . GLN B 1 252 ? 88.190 31.792 123.002 1.00 44.00 252 GLN B C 1
ATOM 4468 O O . GLN B 1 252 ? 88.878 32.620 122.422 1.00 44.76 252 GLN B O 1
ATOM 4474 N N . ASP B 1 253 ? 87.795 30.614 122.509 1.00 52.14 253 ASP B N 1
ATOM 4475 C CA . ASP B 1 253 ? 88.294 30.079 121.253 1.00 55.86 253 ASP B CA 1
ATOM 4476 C C . ASP B 1 253 ? 87.989 31.007 120.102 1.00 55.63 253 ASP B C 1
ATOM 4477 O O . ASP B 1 253 ? 88.985 31.457 119.547 1.00 51.80 253 ASP B O 1
ATOM 4482 N N . PHE B 1 254 ? 86.749 31.366 119.716 1.00 54.85 254 PHE B N 1
ATOM 4483 C CA . PHE B 1 254 ? 86.684 32.280 118.597 1.00 56.41 254 PHE B CA 1
ATOM 4484 C C . PHE B 1 254 ? 86.673 33.731 119.043 1.00 55.16 254 PHE B C 1
ATOM 4485 O O . PHE B 1 254 ? 86.305 34.648 118.307 1.00 57.15 254 PHE B O 1
ATOM 4493 N N . LEU B 1 255 ? 87.115 33.969 120.277 1.00 51.72 255 LEU B N 1
ATOM 4494 C CA . LEU B 1 255 ? 87.379 35.323 120.687 1.00 45.07 255 LEU B CA 1
ATOM 4495 C C . LEU B 1 255 ? 88.863 35.530 120.375 1.00 42.72 255 LEU B C 1
ATOM 4496 O O . LEU B 1 255 ? 89.308 36.652 120.165 1.00 45.67 255 LEU B O 1
ATOM 4501 N N . ALA B 1 256 ? 89.632 34.447 120.257 1.00 43.05 256 ALA B N 1
ATOM 4502 C CA . ALA B 1 256 ? 91.025 34.456 119.838 1.00 47.61 256 ALA B CA 1
ATOM 4503 C C . ALA B 1 256 ? 91.114 34.329 118.312 1.00 48.26 256 ALA B C 1
ATOM 4504 O O . ALA B 1 256 ? 91.848 35.007 117.568 1.00 51.37 256 ALA B O 1
ATOM 4506 N N . ASP B 1 257 ? 90.225 33.469 117.844 1.00 46.15 257 ASP B N 1
ATOM 4507 C CA . ASP B 1 257 ? 90.039 33.290 116.440 1.00 48.93 257 ASP B CA 1
ATOM 4508 C C . ASP B 1 257 ? 89.359 34.547 115.932 1.00 49.49 257 ASP B C 1
ATOM 4509 O O . ASP B 1 257 ? 89.324 34.797 114.728 1.00 51.06 257 ASP B O 1
ATOM 4514 N N . MET B 1 258 ? 88.799 35.349 116.843 1.00 53.00 258 MET B N 1
ATOM 4515 C CA . MET B 1 258 ? 88.421 36.702 116.469 1.00 60.55 258 MET B CA 1
ATOM 4516 C C . MET B 1 258 ? 89.633 37.624 116.512 1.00 62.72 258 MET B C 1
ATOM 4517 O O . MET B 1 258 ? 89.941 38.208 115.474 1.00 65.03 258 MET B O 1
ATOM 4522 N N . LYS B 1 259 ? 90.357 37.781 117.638 1.00 66.18 259 LYS B N 1
ATOM 4523 C CA . LYS B 1 259 ? 91.481 38.713 117.668 1.00 67.55 259 LYS B CA 1
ATOM 4524 C C . LYS B 1 259 ? 92.739 38.324 116.869 1.00 68.50 259 LYS B C 1
ATOM 4525 O O . LYS B 1 259 ? 93.855 38.791 117.141 1.00 68.11 259 LYS B O 1
ATOM 4531 N N . ASP B 1 260 ? 92.564 37.398 115.898 1.00 67.49 260 ASP B N 1
ATOM 4532 C CA . ASP B 1 260 ? 93.548 37.287 114.817 1.00 68.20 260 ASP B CA 1
ATOM 4533 C C . ASP B 1 260 ? 93.000 38.202 113.691 1.00 69.67 260 ASP B C 1
ATOM 4534 O O . ASP B 1 260 ? 93.724 39.076 113.208 1.00 73.21 260 ASP B O 1
ATOM 4539 N N . LYS B 1 261 ? 91.726 38.070 113.254 1.00 70.11 261 LYS B N 1
ATOM 4540 C CA . LYS B 1 261 ? 91.069 38.889 112.223 1.00 68.13 261 LYS B CA 1
ATOM 4541 C C . LYS B 1 261 ? 90.957 40.356 112.589 1.00 69.92 261 LYS B C 1
ATOM 4542 O O . LYS B 1 261 ? 90.779 40.668 113.767 1.00 69.63 261 LYS B O 1
ATOM 4548 N N . SER B 1 262 ? 90.986 41.265 111.603 1.00 70.57 262 SER B N 1
ATOM 4549 C CA . SER B 1 262 ? 91.128 42.702 111.883 1.00 72.82 262 SER B CA 1
ATOM 4550 C C . SER B 1 262 ? 89.970 43.633 112.324 1.00 71.11 262 SER B C 1
ATOM 4551 O O . SER B 1 262 ? 88.998 43.141 112.885 1.00 69.50 262 SER B O 1
ATOM 4554 N N . TYR B 1 263 ? 90.001 44.969 112.098 1.00 68.07 263 TYR B N 1
ATOM 4555 C CA . TYR B 1 263 ? 89.034 45.965 112.588 1.00 64.74 263 TYR B CA 1
ATOM 4556 C C . TYR B 1 263 ? 87.525 45.847 112.373 1.00 63.43 263 TYR B C 1
ATOM 4557 O O . TYR B 1 263 ? 86.883 45.537 113.370 1.00 65.75 263 TYR B O 1
ATOM 4566 N N . GLU B 1 264 ? 86.855 46.079 111.223 1.00 60.94 264 GLU B N 1
ATOM 4567 C CA . GLU B 1 264 ? 85.400 45.855 111.088 1.00 58.60 264 GLU B CA 1
ATOM 4568 C C . GLU B 1 264 ? 85.026 44.407 111.377 1.00 54.07 264 GLU B C 1
ATOM 4569 O O . GLU B 1 264 ? 83.915 44.107 111.812 1.00 52.65 264 GLU B O 1
ATOM 4575 N N . GLU B 1 265 ? 86.020 43.540 111.139 1.00 49.57 265 GLU B N 1
ATOM 4576 C CA . GLU B 1 265 ? 85.999 42.115 111.380 1.00 43.86 265 GLU B CA 1
ATOM 4577 C C . GLU B 1 265 ? 85.768 41.904 112.877 1.00 40.54 265 GLU B C 1
ATOM 4578 O O . GLU B 1 265 ? 84.761 41.308 113.254 1.00 41.39 265 GLU B O 1
ATOM 4584 N N . LYS B 1 266 ? 86.598 42.450 113.773 1.00 35.70 266 LYS B N 1
ATOM 4585 C CA . LYS B 1 266 ? 86.377 42.349 115.210 1.00 32.82 266 LYS B CA 1
ATOM 4586 C C . LYS B 1 266 ? 85.174 43.144 115.712 1.00 33.60 266 LYS B C 1
ATOM 4587 O O . LYS B 1 266 ? 84.659 42.858 116.789 1.00 36.33 266 LYS B O 1
ATOM 4593 N N . ILE B 1 267 ? 84.716 44.167 114.981 1.00 36.57 267 ILE B N 1
ATOM 4594 C CA . ILE B 1 267 ? 83.566 44.987 115.337 1.00 33.17 267 ILE B CA 1
ATOM 4595 C C . ILE B 1 267 ? 82.291 44.175 115.276 1.00 30.97 267 ILE B C 1
ATOM 4596 O O . ILE B 1 267 ? 81.560 44.147 116.257 1.00 27.32 267 ILE B O 1
ATOM 4601 N N . VAL B 1 268 ? 82.001 43.510 114.149 1.00 35.63 268 VAL B N 1
ATOM 4602 C CA . VAL B 1 268 ? 80.792 42.706 113.987 1.00 35.58 268 VAL B CA 1
ATOM 4603 C C . VAL B 1 268 ? 80.802 41.482 114.903 1.00 35.19 268 VAL B C 1
ATOM 4604 O O . VAL B 1 268 ? 79.753 41.047 115.407 1.00 36.22 268 VAL B O 1
ATOM 4608 N N . ARG B 1 269 ? 82.036 41.004 115.145 1.00 34.25 269 ARG B N 1
ATOM 4609 C CA . ARG B 1 269 ? 82.264 39.862 116.003 1.00 38.06 269 ARG B CA 1
ATOM 4610 C C . ARG B 1 269 ? 82.074 40.216 117.451 1.00 36.01 269 ARG B C 1
ATOM 4611 O O . ARG B 1 269 ? 81.344 39.491 118.111 1.00 35.04 269 ARG B O 1
ATOM 4619 N N . CYS B 1 270 ? 82.669 41.317 117.944 1.00 35.43 270 CYS B N 1
ATOM 4620 C CA . CYS B 1 270 ? 82.424 41.870 119.286 1.00 32.22 270 CYS B CA 1
ATOM 4621 C C . CYS B 1 270 ? 80.951 42.193 119.505 1.00 31.76 270 CYS B C 1
ATOM 4622 O O . CYS B 1 270 ? 80.544 42.355 120.661 1.00 36.84 270 CYS B O 1
ATOM 4625 N N . HIS B 1 271 ? 80.164 42.383 118.425 1.00 27.08 271 HIS B N 1
ATOM 4626 C CA . HIS B 1 271 ? 78.766 42.728 118.581 1.00 29.87 271 HIS B CA 1
ATOM 4627 C C . HIS B 1 271 ? 77.920 41.479 118.700 1.00 28.92 271 HIS B C 1
ATOM 4628 O O . HIS B 1 271 ? 76.917 41.522 119.402 1.00 29.59 271 HIS B O 1
ATOM 4635 N N . LEU B 1 272 ? 78.274 40.361 118.050 1.00 26.32 272 LEU B N 1
ATOM 4636 C CA . LEU B 1 272 ? 77.618 39.078 118.295 1.00 23.19 272 LEU B CA 1
ATOM 4637 C C . LEU B 1 272 ? 78.049 38.544 119.664 1.00 24.26 272 LEU B C 1
ATOM 4638 O O . LEU B 1 272 ? 77.262 38.017 120.441 1.00 26.53 272 LEU B O 1
ATOM 4643 N N . TYR B 1 273 ? 79.326 38.729 120.011 1.00 26.28 273 TYR B N 1
ATOM 4644 C CA . TYR B 1 273 ? 79.927 38.297 121.264 1.00 26.76 273 TYR B CA 1
ATOM 4645 C C . TYR B 1 273 ? 79.591 39.319 122.333 1.00 21.67 273 TYR B C 1
ATOM 4646 O O . TYR B 1 273 ? 80.464 39.788 123.035 1.00 24.17 273 TYR B O 1
ATOM 4655 N N . GLN B 1 274 ? 78.318 39.675 122.499 1.00 17.56 274 GLN B N 1
ATOM 4656 C CA . GLN B 1 274 ? 77.879 40.793 123.323 1.00 13.25 274 GLN B CA 1
ATOM 4657 C C . GLN B 1 274 ? 76.412 40.537 123.555 1.00 16.80 274 GLN B C 1
ATOM 4658 O O . GLN B 1 274 ? 75.838 40.838 124.597 1.00 15.69 274 GLN B O 1
ATOM 4664 N N . ILE B 1 275 ? 75.804 40.020 122.485 1.00 23.13 275 ILE B N 1
ATOM 4665 C CA . ILE B 1 275 ? 74.398 39.637 122.454 1.00 27.37 275 ILE B CA 1
ATOM 4666 C C . ILE B 1 275 ? 74.217 38.195 122.937 1.00 27.49 275 ILE B C 1
ATOM 4667 O O . ILE B 1 275 ? 73.341 37.883 123.749 1.00 24.87 275 ILE B O 1
ATOM 4672 N N . PHE B 1 276 ? 75.070 37.354 122.336 1.00 27.12 276 PHE B N 1
ATOM 4673 C CA . PHE B 1 276 ? 75.086 35.921 122.525 1.00 26.67 276 PHE B CA 1
ATOM 4674 C C . PHE B 1 276 ? 76.111 35.524 123.571 1.00 30.27 276 PHE B C 1
ATOM 4675 O O . PHE B 1 276 ? 75.738 34.817 124.496 1.00 35.32 276 PHE B O 1
ATOM 4683 N N . PHE B 1 277 ? 77.387 35.903 123.563 1.00 34.44 277 PHE B N 1
ATOM 4684 C CA . PHE B 1 277 ? 78.210 35.532 124.707 1.00 36.04 277 PHE B CA 1
ATOM 4685 C C . PHE B 1 277 ? 77.990 36.422 125.916 1.00 34.49 277 PHE B C 1
ATOM 4686 O O . PHE B 1 277 ? 77.773 35.850 126.975 1.00 40.27 277 PHE B O 1
ATOM 4694 N N . ARG B 1 278 ? 77.975 37.763 125.835 1.00 32.19 278 ARG B N 1
ATOM 4695 C CA . ARG B 1 278 ? 77.748 38.653 126.980 1.00 25.39 278 ARG B CA 1
ATOM 4696 C C . ARG B 1 278 ? 76.289 38.866 127.386 1.00 21.82 278 ARG B C 1
ATOM 4697 O O . ARG B 1 278 ? 76.069 39.046 128.586 1.00 23.49 278 ARG B O 1
ATOM 4705 N N . GLY B 1 279 ? 75.273 38.909 126.493 1.00 19.24 279 GLY B N 1
ATOM 4706 C CA . GLY B 1 279 ? 73.841 38.978 126.856 1.00 17.92 279 GLY B CA 1
ATOM 4707 C C . GLY B 1 279 ? 73.121 40.333 126.937 1.00 18.84 279 GLY B C 1
ATOM 4708 O O . GLY B 1 279 ? 71.922 40.415 127.276 1.00 14.76 279 GLY B O 1
ATOM 4709 N N . ASP B 1 280 ? 73.869 41.386 126.575 1.00 17.20 280 ASP B N 1
ATOM 4710 C CA . ASP B 1 280 ? 73.491 42.801 126.652 1.00 10.23 280 ASP B CA 1
ATOM 4711 C C . ASP B 1 280 ? 72.215 43.334 126.027 1.00 12.68 280 ASP B C 1
ATOM 4712 O O . ASP B 1 280 ? 71.927 44.528 126.079 1.00 18.81 280 ASP B O 1
ATOM 4717 N N . LEU B 1 281 ? 71.426 42.485 125.398 1.00 15.11 281 LEU B N 1
ATOM 4718 C CA . LEU B 1 281 ? 70.174 42.914 124.813 1.00 15.91 281 LEU B CA 1
ATOM 4719 C C . LEU B 1 281 ? 69.006 42.687 125.767 1.00 17.14 281 LEU B C 1
ATOM 4720 O O . LEU B 1 281 ? 67.969 43.336 125.601 1.00 19.74 281 LEU B O 1
ATOM 4725 N N . TYR B 1 282 ? 69.092 41.812 126.781 1.00 16.36 282 TYR B N 1
ATOM 4726 C CA . TYR B 1 282 ? 67.919 41.545 127.608 1.00 15.00 282 TYR B CA 1
ATOM 4727 C C . TYR B 1 282 ? 68.261 41.330 129.072 1.00 20.30 282 TYR B C 1
ATOM 4728 O O . TYR B 1 282 ? 67.368 41.309 129.926 1.00 26.03 282 TYR B O 1
ATOM 4737 N N . ASN B 1 283 ? 69.554 41.229 129.387 1.00 19.09 283 ASN B N 1
ATOM 4738 C CA . ASN B 1 283 ? 70.043 41.014 130.732 1.00 21.78 283 ASN B CA 1
ATOM 4739 C C . ASN B 1 283 ? 69.747 42.056 131.804 1.00 29.21 283 ASN B C 1
ATOM 4740 O O . ASN B 1 283 ? 70.121 41.869 132.964 1.00 34.63 283 ASN B O 1
ATOM 4745 N N . PHE B 1 284 ? 69.029 43.136 131.490 1.00 33.90 284 PHE B N 1
ATOM 4746 C CA . PHE B 1 284 ? 68.871 44.253 132.416 1.00 31.47 284 PHE B CA 1
ATOM 4747 C C . PHE B 1 284 ? 67.491 44.853 132.658 1.00 33.67 284 PHE B C 1
ATOM 4748 O O . PHE B 1 284 ? 66.486 44.559 132.007 1.00 29.04 284 PHE B O 1
ATOM 4756 N N . GLU B 1 285 ? 67.474 45.759 133.633 1.00 38.85 285 GLU B N 1
ATOM 4757 C CA . GLU B 1 285 ? 66.259 46.486 133.893 1.00 43.65 285 GLU B CA 1
ATOM 4758 C C . GLU B 1 285 ? 66.242 47.686 132.932 1.00 42.88 285 GLU B C 1
ATOM 4759 O O . GLU B 1 285 ? 67.260 48.370 132.744 1.00 42.34 285 GLU B O 1
ATOM 4765 N N . ILE B 1 286 ? 65.072 47.873 132.287 1.00 38.38 286 ILE B N 1
ATOM 4766 C CA . ILE B 1 286 ? 64.784 48.988 131.389 1.00 33.88 286 ILE B CA 1
ATOM 4767 C C . ILE B 1 286 ? 65.029 50.345 132.072 1.00 32.95 286 ILE B C 1
ATOM 4768 O O . ILE B 1 286 ? 65.945 51.109 131.721 1.00 29.32 286 ILE B O 1
ATOM 4773 N N . GLY B 1 287 ? 64.188 50.614 133.067 1.00 28.37 287 GLY B N 1
ATOM 4774 C CA . GLY B 1 287 ? 64.391 51.820 133.818 1.00 35.26 287 GLY B CA 1
ATOM 4775 C C . GLY B 1 287 ? 63.258 52.837 133.785 1.00 36.34 287 GLY B C 1
ATOM 4776 O O . GLY B 1 287 ? 62.194 52.632 133.191 1.00 33.71 287 GLY B O 1
ATOM 4777 N N . PRO B 1 288 ? 63.530 53.947 134.496 1.00 38.61 288 PRO B N 1
ATOM 4778 C CA . PRO B 1 288 ? 62.673 55.122 134.678 1.00 40.68 288 PRO B CA 1
ATOM 4779 C C . PRO B 1 288 ? 62.798 56.147 133.541 1.00 35.70 288 PRO B C 1
ATOM 4780 O O . PRO B 1 288 ? 61.846 56.820 133.115 1.00 32.15 288 PRO B O 1
ATOM 4784 N N . ASN B 1 289 ? 64.050 56.245 133.089 1.00 29.05 289 ASN B N 1
ATOM 4785 C CA . ASN B 1 289 ? 64.363 57.014 131.923 1.00 28.81 289 ASN B CA 1
ATOM 4786 C C . ASN B 1 289 ? 64.066 56.232 130.657 1.00 26.80 289 ASN B C 1
ATOM 4787 O O . ASN B 1 289 ? 64.634 56.549 129.614 1.00 26.92 289 ASN B O 1
ATOM 4792 N N . ALA B 1 290 ? 63.150 55.232 130.724 1.00 26.81 290 ALA B N 1
ATOM 4793 C CA . ALA B 1 290 ? 62.802 54.369 129.594 1.00 21.44 290 ALA B CA 1
ATOM 4794 C C . ALA B 1 290 ? 61.372 53.855 129.486 1.00 20.60 290 ALA B C 1
ATOM 4795 O O . ALA B 1 290 ? 60.571 53.986 130.420 1.00 16.03 290 ALA B O 1
ATOM 4797 N N . ILE B 1 291 ? 61.051 53.398 128.256 1.00 19.90 291 ILE B N 1
ATOM 4798 C CA . ILE B 1 291 ? 59.767 52.791 127.894 1.00 17.70 291 ILE B CA 1
ATOM 4799 C C . ILE B 1 291 ? 59.922 51.644 126.903 1.00 20.30 291 ILE B C 1
ATOM 4800 O O . ILE B 1 291 ? 60.899 51.595 126.154 1.00 19.62 291 ILE B O 1
ATOM 4805 N N . GLU B 1 292 ? 58.920 50.735 126.892 1.00 21.48 292 GLU B N 1
ATOM 4806 C CA . GLU B 1 292 ? 58.868 49.599 125.981 1.00 18.00 292 GLU B CA 1
ATOM 4807 C C . GLU B 1 292 ? 57.722 49.676 124.975 1.00 12.95 292 GLU B C 1
ATOM 4808 O O . GLU B 1 292 ? 56.524 49.594 125.240 1.00 7.66 292 GLU B O 1
ATOM 4814 N N . ALA B 1 293 ? 58.238 49.697 123.756 1.00 8.51 293 ALA B N 1
ATOM 4815 C CA . ALA B 1 293 ? 57.451 49.872 122.562 1.00 10.82 293 ALA B CA 1
ATOM 4816 C C . ALA B 1 293 ? 56.232 49.033 122.276 1.00 12.88 293 ALA B C 1
ATOM 4817 O O . ALA B 1 293 ? 55.278 49.532 121.692 1.00 15.60 293 ALA B O 1
ATOM 4819 N N . THR B 1 294 ? 56.217 47.755 122.640 1.00 20.69 294 THR B N 1
ATOM 4820 C CA . THR B 1 294 ? 55.090 46.899 122.271 1.00 25.48 294 THR B CA 1
ATOM 4821 C C . THR B 1 294 ? 53.975 46.951 123.296 1.00 25.73 294 THR B C 1
ATOM 4822 O O . THR B 1 294 ? 52.842 46.551 123.011 1.00 26.91 294 THR B O 1
ATOM 4826 N N . LYS B 1 295 ? 54.320 47.447 124.493 1.00 27.14 295 LYS B N 1
ATOM 4827 C CA . LYS B 1 295 ? 53.371 47.676 125.570 1.00 26.12 295 LYS B CA 1
ATOM 4828 C C . LYS B 1 295 ? 52.760 49.059 125.358 1.00 24.22 295 LYS B C 1
ATOM 4829 O O . LYS B 1 295 ? 51.559 49.232 125.577 1.00 30.16 295 LYS B O 1
ATOM 4835 N N . LEU B 1 296 ? 53.520 50.077 124.920 1.00 22.99 296 LEU B N 1
ATOM 4836 C CA . LEU B 1 296 ? 52.912 51.377 124.642 1.00 22.12 296 LEU B CA 1
ATOM 4837 C C . LEU B 1 296 ? 51.989 51.334 123.440 1.00 26.26 296 LEU B C 1
ATOM 4838 O O . LEU B 1 296 ? 50.926 51.966 123.475 1.00 29.53 296 LEU B O 1
ATOM 4843 N N . TYR B 1 297 ? 52.382 50.592 122.376 1.00 27.62 297 TYR B N 1
ATOM 4844 C CA . TYR B 1 297 ? 51.631 50.574 121.122 1.00 29.61 297 TYR B CA 1
ATOM 4845 C C . TYR B 1 297 ? 50.985 49.230 120.850 1.00 28.50 297 TYR B C 1
ATOM 4846 O O . TYR B 1 297 ? 51.461 48.426 120.055 1.00 32.46 297 TYR B O 1
ATOM 4855 N N . PRO B 1 298 ? 49.855 48.948 121.486 1.00 29.87 298 PRO B N 1
ATOM 4856 C CA . PRO B 1 298 ? 49.242 47.630 121.508 1.00 34.02 298 PRO B CA 1
ATOM 4857 C C . PRO B 1 298 ? 48.524 47.193 120.230 1.00 32.87 298 PRO B C 1
ATOM 4858 O O . PRO B 1 298 ? 48.382 45.998 119.938 1.00 31.79 298 PRO B O 1
ATOM 4862 N N . GLU B 1 299 ? 48.099 48.218 119.477 1.00 31.73 299 GLU B N 1
ATOM 4863 C CA . GLU B 1 299 ? 47.374 48.042 118.224 1.00 31.58 299 GLU B CA 1
ATOM 4864 C C . GLU B 1 299 ? 48.302 47.697 117.063 1.00 28.15 299 GLU B C 1
ATOM 4865 O O . GLU B 1 299 ? 47.831 47.300 115.993 1.00 24.08 299 GLU B O 1
ATOM 4871 N N . VAL B 1 300 ? 49.618 47.874 117.288 1.00 24.41 300 VAL B N 1
ATOM 4872 C CA . VAL B 1 300 ? 50.638 47.487 116.329 1.00 22.49 300 VAL B CA 1
ATOM 4873 C C . VAL B 1 300 ? 50.950 46.033 116.640 1.00 20.96 300 VAL B C 1
ATOM 4874 O O . VAL B 1 300 ? 51.502 45.691 117.686 1.00 18.21 300 VAL B O 1
ATOM 4878 N N . LYS B 1 301 ? 50.543 45.162 115.719 1.00 22.39 301 LYS B N 1
ATOM 4879 C CA . LYS B 1 301 ? 50.866 43.762 115.863 1.00 24.16 301 LYS B CA 1
ATOM 4880 C C . LYS B 1 301 ? 52.184 43.470 115.173 1.00 25.09 301 LYS B C 1
ATOM 4881 O O . LYS B 1 301 ? 52.325 43.653 113.960 1.00 22.02 301 LYS B O 1
ATOM 4887 N N . TYR B 1 302 ? 53.169 43.092 116.010 1.00 27.19 302 TYR B N 1
ATOM 4888 C CA . TYR B 1 302 ? 54.465 42.627 115.528 1.00 25.94 302 TYR B CA 1
ATOM 4889 C C . TYR B 1 302 ? 54.430 41.208 114.936 1.00 26.17 302 TYR B C 1
ATOM 4890 O O . TYR B 1 302 ? 53.577 40.333 115.180 1.00 20.16 302 TYR B O 1
ATOM 4899 N N . VAL B 1 303 ? 55.495 41.088 114.143 1.00 25.55 303 VAL B N 1
ATOM 4900 C CA . VAL B 1 303 ? 55.837 39.884 113.415 1.00 25.04 303 VAL B CA 1
ATOM 4901 C C . VAL B 1 303 ? 56.836 39.095 114.269 1.00 27.35 303 VAL B C 1
ATOM 4902 O O . VAL B 1 303 ? 57.890 39.573 114.709 1.00 30.90 303 VAL B O 1
ATOM 4906 N N . THR B 1 304 ? 56.383 37.870 114.556 1.00 29.07 304 THR B N 1
ATOM 4907 C CA . THR B 1 304 ? 57.154 36.872 115.282 1.00 28.58 304 THR B CA 1
ATOM 4908 C C . THR B 1 304 ? 58.091 36.191 114.280 1.00 25.01 304 THR B C 1
ATOM 4909 O O . THR B 1 304 ? 57.778 36.068 113.091 1.00 26.65 304 THR B O 1
ATOM 4913 N N . MET B 1 305 ? 59.241 35.707 114.759 1.00 18.13 305 MET B N 1
ATOM 4914 C CA . MET B 1 305 ? 60.208 34.995 113.956 1.00 14.61 305 MET B CA 1
ATOM 4915 C C . MET B 1 305 ? 59.671 33.738 113.312 1.00 22.15 305 MET B C 1
ATOM 4916 O O . MET B 1 305 ? 60.326 33.113 112.471 1.00 26.67 305 MET B O 1
ATOM 4921 N N . ASP B 1 306 ? 58.447 33.362 113.714 1.00 25.99 306 ASP B N 1
ATOM 4922 C CA . ASP B 1 306 ? 57.731 32.295 113.051 1.00 26.28 306 ASP B CA 1
ATOM 4923 C C . ASP B 1 306 ? 57.491 32.850 111.661 1.00 16.64 306 ASP B C 1
ATOM 4924 O O . ASP B 1 306 ? 58.179 32.438 110.748 1.00 18.40 306 ASP B O 1
ATOM 4929 N N . SER B 1 307 ? 56.713 33.904 111.499 1.00 18.65 307 SER B N 1
ATOM 4930 C CA . SER B 1 307 ? 56.362 34.475 110.218 1.00 19.21 307 SER B CA 1
ATOM 4931 C C . SER B 1 307 ? 57.459 35.166 109.430 1.00 18.64 307 SER B C 1
ATOM 4932 O O . SER B 1 307 ? 57.303 35.479 108.235 1.00 20.62 307 SER B O 1
ATOM 4935 N N . TYR B 1 308 ? 58.546 35.431 110.166 1.00 15.51 308 TYR B N 1
ATOM 4936 C CA . TYR B 1 308 ? 59.681 36.120 109.626 1.00 9.81 308 TYR B CA 1
ATOM 4937 C C . TYR B 1 308 ? 60.455 35.112 108.828 1.00 13.65 308 TYR B C 1
ATOM 4938 O O . TYR B 1 308 ? 60.563 35.256 107.620 1.00 19.38 308 TYR B O 1
ATOM 4947 N N . LEU B 1 309 ? 61.006 34.071 109.450 1.00 15.46 309 LEU B N 1
ATOM 4948 C CA . LEU B 1 309 ? 61.736 33.056 108.717 1.00 18.96 309 LEU B CA 1
ATOM 4949 C C . LEU B 1 309 ? 60.877 32.156 107.817 1.00 22.85 309 LEU B C 1
ATOM 4950 O O . LEU B 1 309 ? 61.367 31.169 107.269 1.00 22.33 309 LEU B O 1
ATOM 4955 N N . GLU B 1 310 ? 59.594 32.540 107.653 1.00 25.77 310 GLU B N 1
ATOM 4956 C CA . GLU B 1 310 ? 58.563 31.928 106.808 1.00 27.98 310 GLU B CA 1
ATOM 4957 C C . GLU B 1 310 ? 58.515 32.601 105.417 1.00 29.24 310 GLU B C 1
ATOM 4958 O O . GLU B 1 310 ? 57.516 32.691 104.684 1.00 29.25 310 GLU B O 1
ATOM 4964 N N . ARG B 1 311 ? 59.676 33.124 105.041 1.00 29.12 311 ARG B N 1
ATOM 4965 C CA . ARG B 1 311 ? 59.842 33.910 103.822 1.00 29.15 311 ARG B CA 1
ATOM 4966 C C . ARG B 1 311 ? 61.140 33.480 103.129 1.00 23.77 311 ARG B C 1
ATOM 4967 O O . ARG B 1 311 ? 61.327 33.571 101.916 1.00 18.48 311 ARG B O 1
ATOM 4975 N N . TYR B 1 312 ? 62.042 32.983 103.971 1.00 23.78 312 TYR B N 1
ATOM 4976 C CA . TYR B 1 312 ? 63.309 32.409 103.575 1.00 24.47 312 TYR B CA 1
ATOM 4977 C C . TYR B 1 312 ? 63.166 30.929 103.176 1.00 22.90 312 TYR B C 1
ATOM 4978 O O . TYR B 1 312 ? 64.098 30.297 102.671 1.00 18.75 312 TYR B O 1
ATOM 4987 N N . VAL B 1 313 ? 61.997 30.330 103.403 1.00 24.85 313 VAL B N 1
ATOM 4988 C CA . VAL B 1 313 ? 61.786 28.925 103.108 1.00 30.92 313 VAL B CA 1
ATOM 4989 C C . VAL B 1 313 ? 61.469 28.733 101.632 1.00 34.50 313 VAL B C 1
ATOM 4990 O O . VAL B 1 313 ? 60.369 29.063 101.194 1.00 38.82 313 VAL B O 1
ATOM 4995 N N . ASP C 1 2 ? 84.219 22.574 50.620 1.00 61.35 2 ASP C N 1
ATOM 4996 C CA . ASP C 1 2 ? 85.185 21.785 49.871 1.00 61.18 2 ASP C CA 1
ATOM 4997 C C . ASP C 1 2 ? 86.049 20.865 50.750 1.00 62.66 2 ASP C C 1
ATOM 4998 O O . ASP C 1 2 ? 86.454 21.218 51.867 1.00 61.29 2 ASP C O 1
ATOM 5003 N N . LYS C 1 3 ? 86.303 19.657 50.181 1.00 63.31 3 LYS C N 1
ATOM 5004 C CA . LYS C 1 3 ? 87.038 18.478 50.697 1.00 60.30 3 LYS C CA 1
ATOM 5005 C C . LYS C 1 3 ? 86.304 17.572 51.709 1.00 59.01 3 LYS C C 1
ATOM 5006 O O . LYS C 1 3 ? 85.721 17.998 52.721 1.00 64.30 3 LYS C O 1
ATOM 5012 N N . LYS C 1 4 ? 86.358 16.275 51.364 1.00 50.91 4 LYS C N 1
ATOM 5013 C CA . LYS C 1 4 ? 85.873 15.106 52.100 1.00 43.61 4 LYS C CA 1
ATOM 5014 C C . LYS C 1 4 ? 84.844 15.044 53.237 1.00 39.61 4 LYS C C 1
ATOM 5015 O O . LYS C 1 4 ? 84.907 14.178 54.121 1.00 39.11 4 LYS C O 1
ATOM 5021 N N . SER C 1 5 ? 83.856 15.942 53.240 1.00 35.13 5 SER C N 1
ATOM 5022 C CA . SER C 1 5 ? 82.735 15.772 54.146 1.00 29.96 5 SER C CA 1
ATOM 5023 C C . SER C 1 5 ? 81.778 14.992 53.281 1.00 24.81 5 SER C C 1
ATOM 5024 O O . SER C 1 5 ? 81.663 15.213 52.079 1.00 24.40 5 SER C O 1
ATOM 5027 N N . ARG C 1 6 ? 81.098 14.052 53.903 1.00 23.08 6 ARG C N 1
ATOM 5028 C CA . ARG C 1 6 ? 80.179 13.181 53.203 1.00 20.59 6 ARG C CA 1
ATOM 5029 C C . ARG C 1 6 ? 78.841 13.863 53.070 1.00 12.87 6 ARG C C 1
ATOM 5030 O O . ARG C 1 6 ? 78.123 14.042 54.040 1.00 22.28 6 ARG C O 1
ATOM 5038 N N . VAL C 1 7 ? 78.468 14.264 51.874 1.00 13.11 7 VAL C N 1
ATOM 5039 C CA . VAL C 1 7 ? 77.221 14.985 51.672 1.00 12.05 7 VAL C CA 1
ATOM 5040 C C . VAL C 1 7 ? 76.129 14.001 51.257 1.00 18.97 7 VAL C C 1
ATOM 5041 O O . VAL C 1 7 ? 76.409 13.122 50.436 1.00 24.08 7 VAL C O 1
ATOM 5045 N N . LEU C 1 8 ? 74.911 14.075 51.837 1.00 17.78 8 LEU C N 1
ATOM 5046 C CA . LEU C 1 8 ? 73.763 13.318 51.338 1.00 14.66 8 LEU C CA 1
ATOM 5047 C C . LEU C 1 8 ? 73.086 14.311 50.417 1.00 17.28 8 LEU C C 1
ATOM 5048 O O . LEU C 1 8 ? 73.035 15.482 50.771 1.00 18.72 8 LEU C O 1
ATOM 5053 N N . ILE C 1 9 ? 72.583 13.949 49.228 1.00 17.20 9 ILE C N 1
ATOM 5054 C CA . ILE C 1 9 ? 71.894 14.922 48.383 1.00 12.65 9 ILE C CA 1
ATOM 5055 C C . ILE C 1 9 ? 70.453 14.517 48.055 1.00 13.19 9 ILE C C 1
ATOM 5056 O O . ILE C 1 9 ? 70.171 13.553 47.358 1.00 18.94 9 ILE C O 1
ATOM 5061 N N . VAL C 1 10 ? 69.524 15.234 48.679 1.00 9.14 10 VAL C N 1
ATOM 5062 C CA . VAL C 1 10 ? 68.099 15.046 48.503 1.00 7.95 10 VAL C CA 1
ATOM 5063 C C . VAL C 1 10 ? 67.787 15.930 47.305 1.00 10.39 10 VAL C C 1
ATOM 5064 O O . VAL C 1 10 ? 68.420 16.973 47.083 1.00 21.14 10 VAL C O 1
ATOM 5068 N N . GLY C 1 11 ? 66.839 15.484 46.489 1.00 6.78 11 GLY C N 1
ATOM 5069 C CA . GLY C 1 11 ? 66.426 16.149 45.263 1.00 3.36 11 GLY C CA 1
ATOM 5070 C C . GLY C 1 11 ? 67.489 16.239 44.202 1.00 2.00 11 GLY C C 1
ATOM 5071 O O . GLY C 1 11 ? 67.436 17.157 43.396 1.00 8.21 11 GLY C O 1
ATOM 5072 N N . GLY C 1 12 ? 68.369 15.232 44.179 1.00 2.74 12 GLY C N 1
ATOM 5073 C CA . GLY C 1 12 ? 69.569 15.109 43.351 1.00 2.00 12 GLY C CA 1
ATOM 5074 C C . GLY C 1 12 ? 69.425 14.827 41.859 1.00 2.00 12 GLY C C 1
ATOM 5075 O O . GLY C 1 12 ? 70.446 14.804 41.170 1.00 2.00 12 GLY C O 1
ATOM 5076 N N . THR C 1 13 ? 68.219 14.585 41.328 1.00 2.00 13 THR C N 1
ATOM 5077 C CA . THR C 1 13 ? 68.012 14.495 39.880 1.00 4.17 13 THR C CA 1
ATOM 5078 C C . THR C 1 13 ? 67.192 15.623 39.269 1.00 8.21 13 THR C C 1
ATOM 5079 O O . THR C 1 13 ? 66.979 15.618 38.055 1.00 13.50 13 THR C O 1
ATOM 5083 N N . GLY C 1 14 ? 66.711 16.607 40.049 1.00 10.70 14 GLY C N 1
ATOM 5084 C CA . GLY C 1 14 ? 66.037 17.793 39.521 1.00 10.12 14 GLY C CA 1
ATOM 5085 C C . GLY C 1 14 ? 67.024 18.806 38.908 1.00 11.30 14 GLY C C 1
ATOM 5086 O O . GLY C 1 14 ? 68.241 18.654 39.069 1.00 14.57 14 GLY C O 1
ATOM 5087 N N . TYR C 1 15 ? 66.533 19.882 38.262 1.00 13.80 15 TYR C N 1
ATOM 5088 C CA . TYR C 1 15 ? 67.354 20.826 37.492 1.00 14.18 15 TYR C CA 1
ATOM 5089 C C . TYR C 1 15 ? 68.597 21.340 38.141 1.00 7.92 15 TYR C C 1
ATOM 5090 O O . TYR C 1 15 ? 69.664 21.190 37.557 1.00 11.49 15 TYR C O 1
ATOM 5099 N N . ILE C 1 16 ? 68.487 21.837 39.367 1.00 4.96 16 ILE C N 1
ATOM 5100 C CA . ILE C 1 16 ? 69.697 22.287 40.021 1.00 8.84 16 ILE C CA 1
ATOM 5101 C C . ILE C 1 16 ? 70.343 21.178 40.839 1.00 5.45 16 ILE C C 1
ATOM 5102 O O . ILE C 1 16 ? 71.561 21.179 40.985 1.00 2.00 16 ILE C O 1
ATOM 5107 N N . GLY C 1 17 ? 69.538 20.223 41.341 1.00 6.27 17 GLY C N 1
ATOM 5108 C CA . GLY C 1 17 ? 69.994 19.034 42.042 1.00 2.00 17 GLY C CA 1
ATOM 5109 C C . GLY C 1 17 ? 71.180 18.322 41.366 1.00 6.43 17 GLY C C 1
ATOM 5110 O O . GLY C 1 17 ? 72.218 18.124 42.034 1.00 7.67 17 GLY C O 1
ATOM 5111 N N . LYS C 1 18 ? 71.077 17.985 40.059 1.00 2.00 18 LYS C N 1
ATOM 5112 C CA . LYS C 1 18 ? 72.165 17.301 39.343 1.00 6.11 18 LYS C CA 1
ATOM 5113 C C . LYS C 1 18 ? 73.532 17.975 39.431 1.00 6.11 18 LYS C C 1
ATOM 5114 O O . LYS C 1 18 ? 74.570 17.352 39.667 1.00 8.36 18 LYS C O 1
ATOM 5120 N N . ARG C 1 19 ? 73.429 19.296 39.271 1.00 3.63 19 ARG C N 1
ATOM 5121 C CA . ARG C 1 19 ? 74.457 20.302 39.290 1.00 2.46 19 ARG C CA 1
ATOM 5122 C C . ARG C 1 19 ? 75.264 20.399 40.566 1.00 9.87 19 ARG C C 1
ATOM 5123 O O . ARG C 1 19 ? 76.424 20.800 40.577 1.00 15.87 19 ARG C O 1
ATOM 5131 N N . ILE C 1 20 ? 74.591 20.126 41.676 1.00 13.17 20 ILE C N 1
ATOM 5132 C CA . ILE C 1 20 ? 75.178 20.128 43.005 1.00 14.22 20 ILE C CA 1
ATOM 5133 C C . ILE C 1 20 ? 75.835 18.750 43.225 1.00 19.12 20 ILE C C 1
ATOM 5134 O O . ILE C 1 20 ? 76.782 18.607 44.026 1.00 20.77 20 ILE C O 1
ATOM 5139 N N . VAL C 1 21 ? 75.375 17.706 42.493 1.00 17.84 21 VAL C N 1
ATOM 5140 C CA . VAL C 1 21 ? 75.940 16.367 42.651 1.00 14.58 21 VAL C CA 1
ATOM 5141 C C . VAL C 1 21 ? 77.326 16.333 41.984 1.00 8.48 21 VAL C C 1
ATOM 5142 O O . VAL C 1 21 ? 78.317 15.886 42.560 1.00 2.00 21 VAL C O 1
ATOM 5146 N N . ASN C 1 22 ? 77.426 16.866 40.778 1.00 5.37 22 ASN C N 1
ATOM 5147 C CA . ASN C 1 22 ? 78.693 16.934 40.049 1.00 13.83 22 ASN C CA 1
ATOM 5148 C C . ASN C 1 22 ? 79.803 17.590 40.834 1.00 18.13 22 ASN C C 1
ATOM 5149 O O . ASN C 1 22 ? 80.940 17.126 40.924 1.00 19.15 22 ASN C O 1
ATOM 5154 N N . ALA C 1 23 ? 79.355 18.729 41.365 1.00 22.11 23 ALA C N 1
ATOM 5155 C CA . ALA C 1 23 ? 80.131 19.627 42.182 1.00 21.12 23 ALA C CA 1
ATOM 5156 C C . ALA C 1 23 ? 80.522 18.906 43.437 1.00 15.61 23 ALA C C 1
ATOM 5157 O O . ALA C 1 23 ? 81.707 18.871 43.738 1.00 18.04 23 ALA C O 1
ATOM 5159 N N . SER C 1 24 ? 79.570 18.291 44.133 1.00 13.51 24 SER C N 1
ATOM 5160 C CA . SER C 1 24 ? 79.901 17.487 45.297 1.00 17.19 24 SER C CA 1
ATOM 5161 C C . SER C 1 24 ? 81.075 16.553 45.030 1.00 18.77 24 SER C C 1
ATOM 5162 O O . SER C 1 24 ? 82.158 16.689 45.619 1.00 16.53 24 SER C O 1
ATOM 5165 N N . ILE C 1 25 ? 80.884 15.710 44.005 1.00 22.07 25 ILE C N 1
ATOM 5166 C CA . ILE C 1 25 ? 81.910 14.771 43.588 1.00 24.85 25 ILE C CA 1
ATOM 5167 C C . ILE C 1 25 ? 83.189 15.532 43.268 1.00 28.72 25 ILE C C 1
ATOM 5168 O O . ILE C 1 25 ? 84.178 15.308 43.965 1.00 35.84 25 ILE C O 1
ATOM 5173 N N . SER C 1 26 ? 83.143 16.496 42.331 1.00 29.36 26 SER C N 1
ATOM 5174 C CA . SER C 1 26 ? 84.299 17.279 41.899 1.00 26.64 26 SER C CA 1
ATOM 5175 C C . SER C 1 26 ? 85.082 17.896 43.018 1.00 25.49 26 SER C C 1
ATOM 5176 O O . SER C 1 26 ? 86.313 17.826 43.011 1.00 28.42 26 SER C O 1
ATOM 5179 N N . LEU C 1 27 ? 84.368 18.457 43.997 1.00 23.79 27 LEU C N 1
ATOM 5180 C CA . LEU C 1 27 ? 85.070 19.044 45.124 1.00 26.70 27 LEU C CA 1
ATOM 5181 C C . LEU C 1 27 ? 85.511 18.093 46.260 1.00 26.68 27 LEU C C 1
ATOM 5182 O O . LEU C 1 27 ? 85.888 18.521 47.354 1.00 27.54 27 LEU C O 1
ATOM 5187 N N . GLY C 1 28 ? 85.502 16.777 45.972 1.00 24.77 28 GLY C N 1
ATOM 5188 C CA . GLY C 1 28 ? 86.111 15.749 46.811 1.00 18.91 28 GLY C CA 1
ATOM 5189 C C . GLY C 1 28 ? 85.319 15.164 47.961 1.00 17.85 28 GLY C C 1
ATOM 5190 O O . GLY C 1 28 ? 85.891 14.655 48.932 1.00 12.93 28 GLY C O 1
ATOM 5191 N N . HIS C 1 29 ? 84.002 15.235 47.819 1.00 18.11 29 HIS C N 1
ATOM 5192 C CA . HIS C 1 29 ? 83.122 14.733 48.849 1.00 22.62 29 HIS C CA 1
ATOM 5193 C C . HIS C 1 29 ? 82.501 13.387 48.475 1.00 25.43 29 HIS C C 1
ATOM 5194 O O . HIS C 1 29 ? 82.001 13.197 47.359 1.00 23.79 29 HIS C O 1
ATOM 5201 N N . PRO C 1 30 ? 82.525 12.405 49.380 1.00 23.39 30 PRO C N 1
ATOM 5202 C CA . PRO C 1 30 ? 81.668 11.228 49.320 1.00 20.01 30 PRO C CA 1
ATOM 5203 C C . PRO C 1 30 ? 80.201 11.616 49.255 1.00 15.70 30 PRO C C 1
ATOM 5204 O O . PRO C 1 30 ? 79.473 11.992 50.170 1.00 13.29 30 PRO C O 1
ATOM 5208 N N . THR C 1 31 ? 79.818 11.498 48.018 1.00 12.99 31 THR C N 1
ATOM 5209 C CA . THR C 1 31 ? 78.517 11.919 47.627 1.00 10.74 31 THR C CA 1
ATOM 5210 C C . THR C 1 31 ? 77.562 10.804 47.912 1.00 11.04 31 THR C C 1
ATOM 5211 O O . THR C 1 31 ? 77.850 9.677 47.526 1.00 18.61 31 THR C O 1
ATOM 5215 N N . TYR C 1 32 ? 76.453 11.088 48.583 1.00 2.89 32 TYR C N 1
ATOM 5216 C CA . TYR C 1 32 ? 75.478 10.072 48.834 1.00 5.20 32 TYR C CA 1
ATOM 5217 C C . TYR C 1 32 ? 74.163 10.557 48.306 1.00 6.38 32 TYR C C 1
ATOM 5218 O O . TYR C 1 32 ? 73.515 11.390 48.929 1.00 7.59 32 TYR C O 1
ATOM 5227 N N . VAL C 1 33 ? 73.718 10.007 47.176 1.00 7.93 33 VAL C N 1
ATOM 5228 C CA . VAL C 1 33 ? 72.471 10.479 46.614 1.00 11.41 33 VAL C CA 1
ATOM 5229 C C . VAL C 1 33 ? 71.223 9.747 47.089 1.00 11.49 33 VAL C C 1
ATOM 5230 O O . VAL C 1 33 ? 71.016 8.573 46.811 1.00 9.39 33 VAL C O 1
ATOM 5234 N N . LEU C 1 34 ? 70.358 10.458 47.814 1.00 15.40 34 LEU C N 1
ATOM 5235 C CA . LEU C 1 34 ? 69.077 9.912 48.233 1.00 16.85 34 LEU C CA 1
ATOM 5236 C C . LEU C 1 34 ? 68.176 10.020 47.043 1.00 24.45 34 LEU C C 1
ATOM 5237 O O . LEU C 1 34 ? 68.210 11.007 46.310 1.00 32.60 34 LEU C O 1
ATOM 5242 N N . PHE C 1 35 ? 67.407 8.963 46.817 1.00 33.02 35 PHE C N 1
ATOM 5243 C CA . PHE C 1 35 ? 66.347 9.005 45.826 1.00 36.41 35 PHE C CA 1
ATOM 5244 C C . PHE C 1 35 ? 65.089 8.214 46.190 1.00 39.45 35 PHE C C 1
ATOM 5245 O O . PHE C 1 35 ? 65.127 7.054 46.609 1.00 41.37 35 PHE C O 1
ATOM 5253 N N . ARG C 1 36 ? 63.944 8.903 46.037 1.00 38.20 36 ARG C N 1
ATOM 5254 C CA . ARG C 1 36 ? 62.629 8.281 46.107 1.00 38.86 36 ARG C CA 1
ATOM 5255 C C . ARG C 1 36 ? 62.566 7.275 44.945 1.00 36.17 36 ARG C C 1
ATOM 5256 O O . ARG C 1 36 ? 63.395 7.298 44.033 1.00 36.94 36 ARG C O 1
ATOM 5264 N N . PRO C 1 37 ? 61.657 6.327 44.915 1.00 31.22 37 PRO C N 1
ATOM 5265 C CA . PRO C 1 37 ? 61.054 5.853 43.689 1.00 30.33 37 PRO C CA 1
ATOM 5266 C C . PRO C 1 37 ? 60.684 6.825 42.559 1.00 33.59 37 PRO C C 1
ATOM 5267 O O . PRO C 1 37 ? 59.558 7.292 42.374 1.00 36.51 37 PRO C O 1
ATOM 5271 N N . GLU C 1 38 ? 61.753 7.202 41.856 1.00 31.54 38 GLU C N 1
ATOM 5272 C CA . GLU C 1 38 ? 61.729 7.840 40.546 1.00 27.58 38 GLU C CA 1
ATOM 5273 C C . GLU C 1 38 ? 62.111 6.832 39.471 1.00 30.80 38 GLU C C 1
ATOM 5274 O O . GLU C 1 38 ? 62.193 7.070 38.270 1.00 31.57 38 GLU C O 1
ATOM 5280 N N . VAL C 1 39 ? 62.366 5.662 40.060 1.00 33.38 39 VAL C N 1
ATOM 5281 C CA . VAL C 1 39 ? 62.552 4.338 39.523 1.00 28.39 39 VAL C CA 1
ATOM 5282 C C . VAL C 1 39 ? 61.209 4.123 38.873 1.00 29.75 39 VAL C C 1
ATOM 5283 O O . VAL C 1 39 ? 61.151 4.118 37.645 1.00 26.64 39 VAL C O 1
ATOM 5287 N N . VAL C 1 40 ? 60.165 4.117 39.753 1.00 34.89 40 VAL C N 1
ATOM 5288 C CA . VAL C 1 40 ? 58.721 3.990 39.448 1.00 37.88 40 VAL C CA 1
ATOM 5289 C C . VAL C 1 40 ? 58.399 4.569 38.076 1.00 41.35 40 VAL C C 1
ATOM 5290 O O . VAL C 1 40 ? 57.902 3.883 37.178 1.00 46.61 40 VAL C O 1
ATOM 5294 N N . SER C 1 41 ? 58.811 5.839 37.952 1.00 41.28 41 SER C N 1
ATOM 5295 C CA . SER C 1 41 ? 58.619 6.612 36.753 1.00 36.17 41 SER C CA 1
ATOM 5296 C C . SER C 1 41 ? 59.804 6.495 35.768 1.00 33.25 41 SER C C 1
ATOM 5297 O O . SER C 1 41 ? 59.913 5.526 35.007 1.00 23.66 41 SER C O 1
ATOM 5300 N N . ASN C 1 42 ? 60.743 7.445 35.897 1.00 31.84 42 ASN C N 1
ATOM 5301 C CA . ASN C 1 42 ? 61.746 7.747 34.903 1.00 29.47 42 ASN C CA 1
ATOM 5302 C C . ASN C 1 42 ? 63.123 7.111 34.743 1.00 25.10 42 ASN C C 1
ATOM 5303 O O . ASN C 1 42 ? 64.042 7.123 35.554 1.00 19.31 42 ASN C O 1
ATOM 5308 N N . ILE C 1 43 ? 63.183 6.775 33.454 1.00 22.64 43 ILE C N 1
ATOM 5309 C CA . ILE C 1 43 ? 64.265 6.180 32.687 1.00 16.54 43 ILE C CA 1
ATOM 5310 C C . ILE C 1 43 ? 65.483 7.084 32.721 1.00 17.12 43 ILE C C 1
ATOM 5311 O O . ILE C 1 43 ? 66.604 6.611 32.941 1.00 15.58 43 ILE C O 1
ATOM 5316 N N . ASP C 1 44 ? 65.242 8.388 32.483 1.00 17.86 44 ASP C N 1
ATOM 5317 C CA . ASP C 1 44 ? 66.310 9.379 32.453 1.00 17.78 44 ASP C CA 1
ATOM 5318 C C . ASP C 1 44 ? 66.799 9.776 33.837 1.00 17.31 44 ASP C C 1
ATOM 5319 O O . ASP C 1 44 ? 67.981 10.046 34.068 1.00 16.61 44 ASP C O 1
ATOM 5324 N N . LYS C 1 45 ? 65.868 9.768 34.789 1.00 14.23 45 LYS C N 1
ATOM 5325 C CA . LYS C 1 45 ? 66.251 9.959 36.164 1.00 13.47 45 LYS C CA 1
ATOM 5326 C C . LYS C 1 45 ? 67.110 8.772 36.565 1.00 14.02 45 LYS C C 1
ATOM 5327 O O . LYS C 1 45 ? 68.207 9.023 37.052 1.00 11.51 45 LYS C O 1
ATOM 5333 N N . VAL C 1 46 ? 66.706 7.514 36.269 1.00 15.68 46 VAL C N 1
ATOM 5334 C CA . VAL C 1 46 ? 67.451 6.312 36.655 1.00 17.23 46 VAL C CA 1
ATOM 5335 C C . VAL C 1 46 ? 68.781 6.288 35.948 1.00 19.15 46 VAL C C 1
ATOM 5336 O O . VAL C 1 46 ? 69.794 6.024 36.596 1.00 23.35 46 VAL C O 1
ATOM 5340 N N . GLN C 1 47 ? 68.832 6.622 34.661 1.00 18.44 47 GLN C N 1
ATOM 5341 C CA . GLN C 1 47 ? 70.118 6.673 33.973 1.00 21.75 47 GLN C CA 1
ATOM 5342 C C . GLN C 1 47 ? 71.051 7.757 34.514 1.00 18.56 47 GLN C C 1
ATOM 5343 O O . GLN C 1 47 ? 72.269 7.591 34.500 1.00 20.70 47 GLN C O 1
ATOM 5349 N N . MET C 1 48 ? 70.461 8.848 35.039 1.00 19.34 48 MET C N 1
ATOM 5350 C CA . MET C 1 48 ? 71.138 9.990 35.652 1.00 10.51 48 MET C CA 1
ATOM 5351 C C . MET C 1 48 ? 71.774 9.548 36.942 1.00 8.87 48 MET C C 1
ATOM 5352 O O . MET C 1 48 ? 72.916 9.878 37.233 1.00 12.99 48 MET C O 1
ATOM 5357 N N . LEU C 1 49 ? 71.007 8.801 37.737 1.00 5.86 49 LEU C N 1
ATOM 5358 C CA . LEU C 1 49 ? 71.507 8.265 38.985 1.00 7.26 49 LEU C CA 1
ATOM 5359 C C . LEU C 1 49 ? 72.667 7.342 38.725 1.00 8.46 49 LEU C C 1
ATOM 5360 O O . LEU C 1 49 ? 73.741 7.604 39.255 1.00 11.71 49 LEU C O 1
ATOM 5365 N N . LEU C 1 50 ? 72.524 6.351 37.837 1.00 13.96 50 LEU C N 1
ATOM 5366 C CA . LEU C 1 50 ? 73.584 5.384 37.534 1.00 10.89 50 LEU C CA 1
ATOM 5367 C C . LEU C 1 50 ? 74.800 6.130 36.969 1.00 13.08 50 LEU C C 1
ATOM 5368 O O . LEU C 1 50 ? 75.928 5.635 37.075 1.00 14.82 50 LEU C O 1
ATOM 5373 N N . TYR C 1 51 ? 74.605 7.330 36.372 1.00 12.85 51 TYR C N 1
ATOM 5374 C CA . TYR C 1 51 ? 75.727 8.180 35.942 1.00 15.36 51 TYR C CA 1
ATOM 5375 C C . TYR C 1 51 ? 76.533 8.673 37.142 1.00 15.13 51 TYR C C 1
ATOM 5376 O O . TYR C 1 51 ? 77.765 8.653 37.124 1.00 18.38 51 TYR C O 1
ATOM 5385 N N . PHE C 1 52 ? 75.817 9.074 38.204 1.00 17.28 52 PHE C N 1
ATOM 5386 C CA . PHE C 1 52 ? 76.391 9.534 39.464 1.00 11.69 52 PHE C CA 1
ATOM 5387 C C . PHE C 1 52 ? 77.183 8.430 40.082 1.00 15.54 52 PHE C C 1
ATOM 5388 O O . PHE C 1 52 ? 78.350 8.600 40.428 1.00 19.48 52 PHE C O 1
ATOM 5396 N N . LYS C 1 53 ? 76.476 7.301 40.172 1.00 20.87 53 LYS C N 1
ATOM 5397 C CA . LYS C 1 53 ? 76.990 6.023 40.651 1.00 24.34 53 LYS C CA 1
ATOM 5398 C C . LYS C 1 53 ? 78.324 5.730 39.956 1.00 22.97 53 LYS C C 1
ATOM 5399 O O . LYS C 1 53 ? 79.345 5.476 40.592 1.00 26.53 53 LYS C O 1
ATOM 5405 N N . GLN C 1 54 ? 78.327 5.845 38.632 1.00 19.45 54 GLN C N 1
ATOM 5406 C CA . GLN C 1 54 ? 79.498 5.623 37.822 1.00 20.34 54 GLN C CA 1
ATOM 5407 C C . GLN C 1 54 ? 80.671 6.563 38.077 1.00 23.74 54 GLN C C 1
ATOM 5408 O O . GLN C 1 54 ? 81.823 6.140 38.082 1.00 27.67 54 GLN C O 1
ATOM 5414 N N . LEU C 1 55 ? 80.343 7.848 38.243 1.00 26.37 55 LEU C N 1
ATOM 5415 C CA . LEU C 1 55 ? 81.252 8.981 38.444 1.00 25.59 55 LEU C CA 1
ATOM 5416 C C . LEU C 1 55 ? 81.974 9.042 39.810 1.00 23.35 55 LEU C C 1
ATOM 5417 O O . LEU C 1 55 ? 83.065 9.616 39.908 1.00 27.21 55 LEU C O 1
ATOM 5422 N N . GLY C 1 56 ? 81.375 8.439 40.862 1.00 22.09 56 GLY C N 1
ATOM 5423 C CA . GLY C 1 56 ? 81.920 8.260 42.214 1.00 12.73 56 GLY C CA 1
ATOM 5424 C C . GLY C 1 56 ? 80.845 8.053 43.299 1.00 15.30 56 GLY C C 1
ATOM 5425 O O . GLY C 1 56 ? 81.144 7.487 44.348 1.00 22.00 56 GLY C O 1
ATOM 5426 N N . ALA C 1 57 ? 79.571 8.454 43.122 1.00 14.75 57 ALA C N 1
ATOM 5427 C CA . ALA C 1 57 ? 78.517 8.418 44.155 1.00 15.99 57 ALA C CA 1
ATOM 5428 C C . ALA C 1 57 ? 77.859 7.125 44.592 1.00 13.79 57 ALA C C 1
ATOM 5429 O O . ALA C 1 57 ? 77.724 6.173 43.836 1.00 16.46 57 ALA C O 1
ATOM 5431 N N . LYS C 1 58 ? 77.314 7.133 45.802 1.00 14.06 58 LYS C N 1
ATOM 5432 C CA . LYS C 1 58 ? 76.707 5.958 46.394 1.00 12.77 58 LYS C CA 1
ATOM 5433 C C . LYS C 1 58 ? 75.233 6.158 46.586 1.00 11.70 58 LYS C C 1
ATOM 5434 O O . LYS C 1 58 ? 74.836 7.117 47.218 1.00 19.36 58 LYS C O 1
ATOM 5440 N N . LEU C 1 59 ? 74.391 5.262 46.086 1.00 12.56 59 LEU C N 1
ATOM 5441 C CA . LEU C 1 59 ? 72.959 5.471 46.054 1.00 8.82 59 LEU C CA 1
ATOM 5442 C C . LEU C 1 59 ? 72.169 4.932 47.210 1.00 14.46 59 LEU C C 1
ATOM 5443 O O . LEU C 1 59 ? 72.407 3.802 47.635 1.00 17.37 59 LEU C O 1
ATOM 5448 N N . ILE C 1 60 ? 71.264 5.767 47.745 1.00 15.28 60 ILE C N 1
ATOM 5449 C CA . ILE C 1 60 ? 70.369 5.378 48.818 1.00 15.81 60 ILE C CA 1
ATOM 5450 C C . ILE C 1 60 ? 68.993 5.643 48.298 1.00 17.16 60 ILE C C 1
ATOM 5451 O O . ILE C 1 60 ? 68.654 6.746 47.927 1.00 23.57 60 ILE C O 1
ATOM 5456 N N . GLU C 1 61 ? 68.187 4.615 48.220 1.00 24.50 61 GLU C N 1
ATOM 5457 C CA . GLU C 1 61 ? 66.818 4.771 47.806 1.00 26.48 61 GLU C CA 1
ATOM 5458 C C . GLU C 1 61 ? 66.066 4.678 49.107 1.00 22.01 61 GLU C C 1
ATOM 5459 O O . GLU C 1 61 ? 66.307 3.796 49.923 1.00 20.35 61 GLU C O 1
ATOM 5465 N N . ALA C 1 62 ? 65.175 5.641 49.287 1.00 21.87 62 ALA C N 1
ATOM 5466 C CA . ALA C 1 62 ? 64.407 5.807 50.503 1.00 17.26 62 ALA C CA 1
ATOM 5467 C C . ALA C 1 62 ? 63.433 6.911 50.254 1.00 15.63 62 ALA C C 1
ATOM 5468 O O . ALA C 1 62 ? 63.803 7.935 49.679 1.00 22.96 62 ALA C O 1
ATOM 5470 N N . SER C 1 63 ? 62.202 6.747 50.709 1.00 15.08 63 SER C N 1
ATOM 5471 C CA . SER C 1 63 ? 61.218 7.787 50.532 1.00 16.31 63 SER C CA 1
ATOM 5472 C C . SER C 1 63 ? 61.436 8.898 51.558 1.00 19.59 63 SER C C 1
ATOM 5473 O O . SER C 1 63 ? 62.431 8.913 52.296 1.00 20.89 63 SER C O 1
ATOM 5476 N N . LEU C 1 64 ? 60.560 9.906 51.582 1.00 19.72 64 LEU C N 1
ATOM 5477 C CA . LEU C 1 64 ? 60.654 10.921 52.621 1.00 19.19 64 LEU C CA 1
ATOM 5478 C C . LEU C 1 64 ? 59.637 10.605 53.702 1.00 24.53 64 LEU C C 1
ATOM 5479 O O . LEU C 1 64 ? 59.664 11.142 54.811 1.00 26.21 64 LEU C O 1
ATOM 5484 N N . ASP C 1 65 ? 58.753 9.658 53.350 1.00 27.06 65 ASP C N 1
ATOM 5485 C CA . ASP C 1 65 ? 57.729 9.122 54.226 1.00 27.85 65 ASP C CA 1
ATOM 5486 C C . ASP C 1 65 ? 58.264 8.075 55.182 1.00 29.55 65 ASP C C 1
ATOM 5487 O O . ASP C 1 65 ? 57.500 7.619 56.037 1.00 34.17 65 ASP C O 1
ATOM 5492 N N . ASP C 1 66 ? 59.527 7.651 55.058 1.00 28.58 66 ASP C N 1
ATOM 5493 C CA . ASP C 1 66 ? 60.015 6.631 55.953 1.00 30.64 66 ASP C CA 1
ATOM 5494 C C . ASP C 1 66 ? 61.246 7.003 56.722 1.00 35.90 66 ASP C C 1
ATOM 5495 O O . ASP C 1 66 ? 62.411 7.003 56.313 1.00 36.19 66 ASP C O 1
ATOM 5500 N N . HIS C 1 67 ? 60.804 7.288 57.936 1.00 38.08 67 HIS C N 1
ATOM 5501 C CA . HIS C 1 67 ? 61.651 7.712 59.013 1.00 44.54 67 HIS C CA 1
ATOM 5502 C C . HIS C 1 67 ? 62.794 6.775 59.382 1.00 48.94 67 HIS C C 1
ATOM 5503 O O . HIS C 1 67 ? 63.878 7.264 59.714 1.00 50.74 67 HIS C O 1
ATOM 5510 N N . GLN C 1 68 ? 62.568 5.451 59.333 1.00 46.97 68 GLN C N 1
ATOM 5511 C CA . GLN C 1 68 ? 63.604 4.471 59.611 1.00 50.18 68 GLN C CA 1
ATOM 5512 C C . GLN C 1 68 ? 64.781 4.603 58.636 1.00 48.82 68 GLN C C 1
ATOM 5513 O O . GLN C 1 68 ? 65.924 4.847 59.024 1.00 47.88 68 GLN C O 1
ATOM 5519 N N . ARG C 1 69 ? 64.480 4.494 57.338 1.00 48.61 69 ARG C N 1
ATOM 5520 C CA . ARG C 1 69 ? 65.458 4.510 56.249 1.00 46.02 69 ARG C CA 1
ATOM 5521 C C . ARG C 1 69 ? 66.236 5.817 56.263 1.00 41.52 69 ARG C C 1
ATOM 5522 O O . ARG C 1 69 ? 67.462 5.821 56.229 1.00 38.15 69 ARG C O 1
ATOM 5530 N N . LEU C 1 70 ? 65.475 6.908 56.413 1.00 37.13 70 LEU C N 1
ATOM 5531 C CA . LEU C 1 70 ? 65.976 8.270 56.458 1.00 32.07 70 LEU C CA 1
ATOM 5532 C C . LEU C 1 70 ? 66.946 8.546 57.586 1.00 28.50 70 LEU C C 1
ATOM 5533 O O . LEU C 1 70 ? 68.043 9.007 57.310 1.00 26.89 70 LEU C O 1
ATOM 5538 N N . VAL C 1 71 ? 66.596 8.257 58.846 1.00 27.21 71 VAL C N 1
ATOM 5539 C CA . VAL C 1 71 ? 67.462 8.524 59.987 1.00 25.20 71 VAL C CA 1
ATOM 5540 C C . VAL C 1 71 ? 68.765 7.757 59.897 1.00 29.08 71 VAL C C 1
ATOM 5541 O O . VAL C 1 71 ? 69.854 8.259 60.185 1.00 30.17 71 VAL C O 1
ATOM 5545 N N . ASP C 1 72 ? 68.610 6.504 59.476 1.00 34.32 72 ASP C N 1
ATOM 5546 C CA . ASP C 1 72 ? 69.741 5.619 59.345 1.00 38.94 72 ASP C CA 1
ATOM 5547 C C . ASP C 1 72 ? 70.578 5.950 58.103 1.00 35.69 72 ASP C C 1
ATOM 5548 O O . ASP C 1 72 ? 71.804 5.892 58.182 1.00 37.67 72 ASP C O 1
ATOM 5553 N N . ALA C 1 73 ? 69.986 6.381 56.979 1.00 30.25 73 ALA C N 1
ATOM 5554 C CA . ALA C 1 73 ? 70.703 6.778 55.760 1.00 26.43 73 ALA C CA 1
ATOM 5555 C C . ALA C 1 73 ? 71.588 8.019 55.856 1.00 24.77 73 ALA C C 1
ATOM 5556 O O . ALA C 1 73 ? 72.543 8.285 55.119 1.00 26.82 73 ALA C O 1
ATOM 5558 N N . LEU C 1 74 ? 71.163 8.766 56.848 1.00 26.27 74 LEU C N 1
ATOM 5559 C CA . LEU C 1 74 ? 71.666 10.060 57.217 1.00 29.29 74 LEU C CA 1
ATOM 5560 C C . LEU C 1 74 ? 72.763 10.002 58.258 1.00 30.04 74 LEU C C 1
ATOM 5561 O O . LEU C 1 74 ? 73.596 10.904 58.339 1.00 31.15 74 LEU C O 1
ATOM 5566 N N . LYS C 1 75 ? 72.757 8.939 59.064 1.00 31.88 75 LYS C N 1
ATOM 5567 C CA . LYS C 1 75 ? 73.792 8.746 60.059 1.00 34.65 75 LYS C CA 1
ATOM 5568 C C . LYS C 1 75 ? 75.151 8.382 59.457 1.00 38.07 75 LYS C C 1
ATOM 5569 O O . LYS C 1 75 ? 76.182 8.378 60.150 1.00 38.44 75 LYS C O 1
ATOM 5575 N N . GLN C 1 76 ? 75.146 8.147 58.134 1.00 37.78 76 GLN C N 1
ATOM 5576 C CA . GLN C 1 76 ? 76.353 7.821 57.399 1.00 39.94 76 GLN C CA 1
ATOM 5577 C C . GLN C 1 76 ? 77.171 9.030 56.994 1.00 37.99 76 GLN C C 1
ATOM 5578 O O . GLN C 1 76 ? 78.397 9.066 57.049 1.00 36.29 76 GLN C O 1
ATOM 5584 N N . VAL C 1 77 ? 76.413 10.059 56.658 1.00 38.03 77 VAL C N 1
ATOM 5585 C CA . VAL C 1 77 ? 76.903 11.353 56.196 1.00 31.77 77 VAL C CA 1
ATOM 5586 C C . VAL C 1 77 ? 77.110 12.453 57.268 1.00 33.20 77 VAL C C 1
ATOM 5587 O O . VAL C 1 77 ? 76.836 12.285 58.465 1.00 28.70 77 VAL C O 1
ATOM 5591 N N . ASP C 1 78 ? 77.591 13.631 56.842 1.00 35.46 78 ASP C N 1
ATOM 5592 C CA . ASP C 1 78 ? 77.662 14.796 57.726 1.00 33.72 78 ASP C CA 1
ATOM 5593 C C . ASP C 1 78 ? 76.969 16.097 57.307 1.00 30.23 78 ASP C C 1
ATOM 5594 O O . ASP C 1 78 ? 76.733 16.967 58.147 1.00 30.36 78 ASP C O 1
ATOM 5599 N N . VAL C 1 79 ? 76.543 16.244 56.042 1.00 25.87 79 VAL C N 1
ATOM 5600 C CA . VAL C 1 79 ? 75.947 17.463 55.495 1.00 11.62 79 VAL C CA 1
ATOM 5601 C C . VAL C 1 79 ? 74.769 16.995 54.658 1.00 9.67 79 VAL C C 1
ATOM 5602 O O . VAL C 1 79 ? 75.016 16.186 53.778 1.00 15.28 79 VAL C O 1
ATOM 5606 N N . VAL C 1 80 ? 73.501 17.350 54.868 1.00 6.42 80 VAL C N 1
ATOM 5607 C CA . VAL C 1 80 ? 72.418 17.074 53.908 1.00 8.00 80 VAL C CA 1
ATOM 5608 C C . VAL C 1 80 ? 72.228 18.331 53.025 1.00 18.63 80 VAL C C 1
ATOM 5609 O O . VAL C 1 80 ? 72.558 19.470 53.418 1.00 22.20 80 VAL C O 1
ATOM 5613 N N . ILE C 1 81 ? 71.787 18.139 51.758 1.00 19.99 81 ILE C N 1
ATOM 5614 C CA . ILE C 1 81 ? 71.575 19.219 50.790 1.00 14.65 81 ILE C CA 1
ATOM 5615 C C . ILE C 1 81 ? 70.401 18.806 49.937 1.00 15.55 81 ILE C C 1
ATOM 5616 O O . ILE C 1 81 ? 70.442 17.886 49.124 1.00 16.85 81 ILE C O 1
ATOM 5621 N N . SER C 1 82 ? 69.349 19.578 50.196 1.00 16.76 82 SER C N 1
ATOM 5622 C CA . SER C 1 82 ? 68.072 19.414 49.552 1.00 16.77 82 SER C CA 1
ATOM 5623 C C . SER C 1 82 ? 67.975 20.413 48.416 1.00 17.31 82 SER C C 1
ATOM 5624 O O . SER C 1 82 ? 68.371 21.576 48.521 1.00 15.45 82 SER C O 1
ATOM 5627 N N . ALA C 1 83 ? 67.517 19.866 47.283 1.00 20.59 83 ALA C N 1
ATOM 5628 C CA . ALA C 1 83 ? 67.293 20.617 46.049 1.00 18.80 83 ALA C CA 1
ATOM 5629 C C . ALA C 1 83 ? 65.996 20.175 45.368 1.00 20.58 83 ALA C C 1
ATOM 5630 O O . ALA C 1 83 ? 65.843 20.163 44.136 1.00 27.08 83 ALA C O 1
ATOM 5632 N N . LEU C 1 84 ? 65.053 19.866 46.281 1.00 23.04 84 LEU C N 1
ATOM 5633 C CA . LEU C 1 84 ? 63.702 19.397 46.041 1.00 23.98 84 LEU C CA 1
ATOM 5634 C C . LEU C 1 84 ? 62.868 20.341 45.226 1.00 23.27 84 LEU C C 1
ATOM 5635 O O . LEU C 1 84 ? 62.295 21.328 45.673 1.00 25.16 84 LEU C O 1
ATOM 5640 N N . ALA C 1 85 ? 62.858 19.914 43.979 1.00 24.71 85 ALA C N 1
ATOM 5641 C CA . ALA C 1 85 ? 62.252 20.634 42.895 1.00 25.58 85 ALA C CA 1
ATOM 5642 C C . ALA C 1 85 ? 60.748 20.504 42.709 1.00 28.07 85 ALA C C 1
ATOM 5643 O O . ALA C 1 85 ? 60.022 20.017 43.566 1.00 31.73 85 ALA C O 1
ATOM 5645 N N . GLY C 1 86 ? 60.303 20.995 41.549 1.00 36.65 86 GLY C N 1
ATOM 5646 C CA . GLY C 1 86 ? 58.915 21.215 41.173 1.00 40.20 86 GLY C CA 1
ATOM 5647 C C . GLY C 1 86 ? 58.381 22.520 41.799 1.00 47.78 86 GLY C C 1
ATOM 5648 O O . GLY C 1 86 ? 58.620 22.830 42.976 1.00 48.77 86 GLY C O 1
ATOM 5649 N N . GLY C 1 87 ? 57.700 23.349 40.991 1.00 50.62 87 GLY C N 1
ATOM 5650 C CA . GLY C 1 87 ? 57.026 24.573 41.446 1.00 49.97 87 GLY C CA 1
ATOM 5651 C C . GLY C 1 87 ? 55.581 24.230 41.823 1.00 50.79 87 GLY C C 1
ATOM 5652 O O . GLY C 1 87 ? 55.001 24.796 42.753 1.00 47.45 87 GLY C O 1
ATOM 5653 N N . VAL C 1 88 ? 55.017 23.294 41.020 1.00 51.73 88 VAL C N 1
ATOM 5654 C CA . VAL C 1 88 ? 53.728 22.636 41.253 1.00 48.16 88 VAL C CA 1
ATOM 5655 C C . VAL C 1 88 ? 54.026 21.676 42.405 1.00 49.21 88 VAL C C 1
ATOM 5656 O O . VAL C 1 88 ? 53.181 21.400 43.256 1.00 52.14 88 VAL C O 1
ATOM 5660 N N . LEU C 1 89 ? 55.268 21.163 42.392 1.00 45.91 89 LEU C N 1
ATOM 5661 C CA . LEU C 1 89 ? 55.806 20.346 43.443 1.00 44.46 89 LEU C CA 1
ATOM 5662 C C . LEU C 1 89 ? 56.484 21.236 44.490 1.00 44.58 89 LEU C C 1
ATOM 5663 O O . LEU C 1 89 ? 57.712 21.230 44.669 1.00 39.94 89 LEU C O 1
ATOM 5668 N N . SER C 1 90 ? 55.638 22.063 45.144 1.00 46.98 90 SER C N 1
ATOM 5669 C CA . SER C 1 90 ? 56.013 22.915 46.294 1.00 47.51 90 SER C CA 1
ATOM 5670 C C . SER C 1 90 ? 55.586 22.199 47.593 1.00 46.84 90 SER C C 1
ATOM 5671 O O . SER C 1 90 ? 55.887 22.627 48.722 1.00 48.69 90 SER C O 1
ATOM 5674 N N . HIS C 1 91 ? 54.860 21.069 47.397 1.00 45.69 91 HIS C N 1
ATOM 5675 C CA . HIS C 1 91 ? 54.555 20.094 48.439 1.00 41.81 91 HIS C CA 1
ATOM 5676 C C . HIS C 1 91 ? 55.908 19.509 48.859 1.00 41.33 91 HIS C C 1
ATOM 5677 O O . HIS C 1 91 ? 56.148 19.143 50.005 1.00 47.10 91 HIS C O 1
ATOM 5684 N N . HIS C 1 92 ? 56.816 19.470 47.892 1.00 32.97 92 HIS C N 1
ATOM 5685 C CA . HIS C 1 92 ? 58.177 19.048 48.047 1.00 34.78 92 HIS C CA 1
ATOM 5686 C C . HIS C 1 92 ? 59.043 20.042 48.807 1.00 35.65 92 HIS C C 1
ATOM 5687 O O . HIS C 1 92 ? 60.243 19.814 48.998 1.00 42.32 92 HIS C O 1
ATOM 5694 N N . ILE C 1 93 ? 58.491 21.185 49.211 1.00 30.80 93 ILE C N 1
ATOM 5695 C CA . ILE C 1 93 ? 59.234 22.069 50.095 1.00 28.23 93 ILE C CA 1
ATOM 5696 C C . ILE C 1 93 ? 58.860 21.620 51.509 1.00 24.53 93 ILE C C 1
ATOM 5697 O O . ILE C 1 93 ? 59.703 21.477 52.392 1.00 16.47 93 ILE C O 1
ATOM 5702 N N . LEU C 1 94 ? 57.565 21.342 51.675 1.00 17.54 94 LEU C N 1
ATOM 5703 C CA . LEU C 1 94 ? 56.991 20.839 52.894 1.00 18.44 94 LEU C CA 1
ATOM 5704 C C . LEU C 1 94 ? 57.072 19.331 53.054 1.00 22.85 94 LEU C C 1
ATOM 5705 O O . LEU C 1 94 ? 56.265 18.654 53.692 1.00 30.29 94 LEU C O 1
ATOM 5710 N N . GLU C 1 95 ? 58.112 18.845 52.401 1.00 26.05 95 GLU C N 1
ATOM 5711 C CA . GLU C 1 95 ? 58.538 17.461 52.382 1.00 29.98 95 GLU C CA 1
ATOM 5712 C C . GLU C 1 95 ? 59.724 17.408 53.331 1.00 29.12 95 GLU C C 1
ATOM 5713 O O . GLU C 1 95 ? 59.904 16.442 54.064 1.00 27.18 95 GLU C O 1
ATOM 5719 N N . GLN C 1 96 ? 60.500 18.509 53.290 1.00 27.56 96 GLN C N 1
ATOM 5720 C CA . GLN C 1 96 ? 61.712 18.793 54.066 1.00 26.90 96 GLN C CA 1
ATOM 5721 C C . GLN C 1 96 ? 61.431 19.023 55.528 1.00 28.55 96 GLN C C 1
ATOM 5722 O O . GLN C 1 96 ? 62.327 19.375 56.288 1.00 26.53 96 GLN C O 1
ATOM 5728 N N . LEU C 1 97 ? 60.137 18.953 55.858 1.00 33.57 97 LEU C N 1
ATOM 5729 C CA . LEU C 1 97 ? 59.635 19.023 57.213 1.00 36.32 97 LEU C CA 1
ATOM 5730 C C . LEU C 1 97 ? 59.831 17.595 57.783 1.00 41.32 97 LEU C C 1
ATOM 5731 O O . LEU C 1 97 ? 60.369 17.427 58.887 1.00 44.57 97 LEU C O 1
ATOM 5736 N N . LYS C 1 98 ? 59.440 16.542 57.025 1.00 37.29 98 LYS C N 1
ATOM 5737 C CA . LYS C 1 98 ? 59.663 15.146 57.383 1.00 30.21 98 LYS C CA 1
ATOM 5738 C C . LYS C 1 98 ? 61.160 14.892 57.507 1.00 28.30 98 LYS C C 1
ATOM 5739 O O . LYS C 1 98 ? 61.644 14.351 58.489 1.00 35.13 98 LYS C O 1
ATOM 5745 N N . LEU C 1 99 ? 61.943 15.324 56.534 1.00 23.68 99 LEU C N 1
ATOM 5746 C CA . LEU C 1 99 ? 63.363 15.151 56.555 1.00 21.20 99 LEU C CA 1
ATOM 5747 C C . LEU C 1 99 ? 63.963 15.837 57.779 1.00 26.76 99 LEU C C 1
ATOM 5748 O O . LEU C 1 99 ? 64.718 15.150 58.452 1.00 27.85 99 LEU C O 1
ATOM 5753 N N . VAL C 1 100 ? 63.630 17.099 58.167 1.00 31.50 100 VAL C N 1
ATOM 5754 C CA . VAL C 1 100 ? 64.260 17.796 59.309 1.00 30.59 100 VAL C CA 1
ATOM 5755 C C . VAL C 1 100 ? 64.016 17.098 60.633 1.00 31.31 100 VAL C C 1
ATOM 5756 O O . VAL C 1 100 ? 64.869 17.035 61.520 1.00 29.91 100 VAL C O 1
ATOM 5760 N N . GLU C 1 101 ? 62.846 16.469 60.686 1.00 31.36 101 GLU C N 1
ATOM 5761 C CA . GLU C 1 101 ? 62.475 15.667 61.821 1.00 31.62 101 GLU C CA 1
ATOM 5762 C C . GLU C 1 101 ? 63.235 14.340 61.824 1.00 29.90 101 GLU C C 1
ATOM 5763 O O . GLU C 1 101 ? 62.914 13.444 62.592 1.00 36.09 101 GLU C O 1
ATOM 5769 N N . ALA C 1 102 ? 64.257 14.180 60.984 1.00 22.41 102 ALA C N 1
ATOM 5770 C CA . ALA C 1 102 ? 65.098 13.014 60.929 1.00 19.47 102 ALA C CA 1
ATOM 5771 C C . ALA C 1 102 ? 66.537 13.475 60.951 1.00 20.91 102 ALA C C 1
ATOM 5772 O O . ALA C 1 102 ? 67.440 12.694 61.266 1.00 23.11 102 ALA C O 1
ATOM 5774 N N . ILE C 1 103 ? 66.766 14.764 60.649 1.00 19.62 103 ILE C N 1
ATOM 5775 C CA . ILE C 1 103 ? 68.113 15.343 60.611 1.00 16.66 103 ILE C CA 1
ATOM 5776 C C . ILE C 1 103 ? 68.569 15.692 62.012 1.00 22.06 103 ILE C C 1
ATOM 5777 O O . ILE C 1 103 ? 69.754 15.929 62.274 1.00 23.25 103 ILE C O 1
ATOM 5782 N N . LYS C 1 104 ? 67.550 15.784 62.875 1.00 27.35 104 LYS C N 1
ATOM 5783 C CA . LYS C 1 104 ? 67.690 16.102 64.287 1.00 33.27 104 LYS C CA 1
ATOM 5784 C C . LYS C 1 104 ? 67.592 14.830 65.131 1.00 33.86 104 LYS C C 1
ATOM 5785 O O . LYS C 1 104 ? 68.320 14.639 66.113 1.00 29.10 104 LYS C O 1
ATOM 5791 N N . GLU C 1 105 ? 66.643 13.976 64.703 1.00 36.69 105 GLU C N 1
ATOM 5792 C CA . GLU C 1 105 ? 66.376 12.660 65.260 1.00 36.68 105 GLU C CA 1
ATOM 5793 C C . GLU C 1 105 ? 67.566 11.719 65.094 1.00 37.70 105 GLU C C 1
ATOM 5794 O O . GLU C 1 105 ? 67.630 10.697 65.762 1.00 41.32 105 GLU C O 1
ATOM 5800 N N . ALA C 1 106 ? 68.524 12.018 64.213 1.00 38.84 106 ALA C N 1
ATOM 5801 C CA . ALA C 1 106 ? 69.763 11.271 64.093 1.00 37.01 106 ALA C CA 1
ATOM 5802 C C . ALA C 1 106 ? 70.970 12.130 64.448 1.00 36.40 106 ALA C C 1
ATOM 5803 O O . ALA C 1 106 ? 72.115 11.675 64.364 1.00 39.06 106 ALA C O 1
ATOM 5805 N N . GLY C 1 107 ? 70.721 13.381 64.852 1.00 33.01 107 GLY C N 1
ATOM 5806 C CA . GLY C 1 107 ? 71.765 14.355 65.147 1.00 33.93 107 GLY C CA 1
ATOM 5807 C C . GLY C 1 107 ? 72.730 14.467 63.964 1.00 36.96 107 GLY C C 1
ATOM 5808 O O . GLY C 1 107 ? 72.364 14.798 62.818 1.00 38.30 107 GLY C O 1
ATOM 5809 N N . ASN C 1 108 ? 73.973 14.113 64.337 1.00 31.27 108 ASN C N 1
ATOM 5810 C CA . ASN C 1 108 ? 75.118 13.946 63.448 1.00 23.80 108 ASN C CA 1
ATOM 5811 C C . ASN C 1 108 ? 75.475 15.055 62.434 1.00 21.28 108 ASN C C 1
ATOM 5812 O O . ASN C 1 108 ? 76.654 15.444 62.320 1.00 13.28 108 ASN C O 1
ATOM 5817 N N . ILE C 1 109 ? 74.469 15.625 61.739 1.00 21.58 109 ILE C N 1
ATOM 5818 C CA . ILE C 1 109 ? 74.688 16.607 60.680 1.00 25.14 109 ILE C CA 1
ATOM 5819 C C . ILE C 1 109 ? 75.196 17.915 61.223 1.00 22.48 109 ILE C C 1
ATOM 5820 O O . ILE C 1 109 ? 74.660 18.473 62.179 1.00 28.87 109 ILE C O 1
ATOM 5825 N N . LYS C 1 110 ? 76.297 18.290 60.572 1.00 18.47 110 LYS C N 1
ATOM 5826 C CA . LYS C 1 110 ? 77.056 19.488 60.860 1.00 21.01 110 LYS C CA 1
ATOM 5827 C C . LYS C 1 110 ? 76.655 20.678 60.015 1.00 20.94 110 LYS C C 1
ATOM 5828 O O . LYS C 1 110 ? 77.187 21.755 60.267 1.00 26.61 110 LYS C O 1
ATOM 5834 N N . ARG C 1 111 ? 75.801 20.562 58.985 1.00 20.88 111 ARG C N 1
ATOM 5835 C CA . ARG C 1 111 ? 75.386 21.702 58.146 1.00 18.71 111 ARG C CA 1
ATOM 5836 C C . ARG C 1 111 ? 74.273 21.344 57.197 1.00 14.97 111 ARG C C 1
ATOM 5837 O O . ARG C 1 111 ? 74.568 20.726 56.182 1.00 21.34 111 ARG C O 1
ATOM 5845 N N . PHE C 1 112 ? 73.001 21.643 57.468 1.00 13.44 112 PHE C N 1
ATOM 5846 C CA . PHE C 1 112 ? 71.982 21.362 56.476 1.00 13.65 112 PHE C CA 1
ATOM 5847 C C . PHE C 1 112 ? 71.604 22.630 55.706 1.00 24.85 112 PHE C C 1
ATOM 5848 O O . PHE C 1 112 ? 71.224 23.640 56.296 1.00 29.63 112 PHE C O 1
ATOM 5856 N N . LEU C 1 113 ? 71.712 22.587 54.364 1.00 23.38 113 LEU C N 1
ATOM 5857 C CA . LEU C 1 113 ? 71.255 23.660 53.512 1.00 12.91 113 LEU C CA 1
ATOM 5858 C C . LEU C 1 113 ? 70.031 23.353 52.607 1.00 16.87 113 LEU C C 1
ATOM 5859 O O . LEU C 1 113 ? 70.174 22.672 51.584 1.00 21.78 113 LEU C O 1
ATOM 5864 N N . PRO C 1 114 ? 68.792 23.813 52.901 1.00 8.98 114 PRO C N 1
ATOM 5865 C CA . PRO C 1 114 ? 67.589 23.389 52.173 1.00 6.04 114 PRO C CA 1
ATOM 5866 C C . PRO C 1 114 ? 67.334 23.808 50.713 1.00 7.46 114 PRO C C 1
ATOM 5867 O O . PRO C 1 114 ? 68.171 24.425 50.036 1.00 2.89 114 PRO C O 1
ATOM 5871 N N . SER C 1 115 ? 66.151 23.429 50.213 1.00 4.48 115 SER C N 1
ATOM 5872 C CA . SER C 1 115 ? 65.778 23.727 48.850 1.00 10.10 115 SER C CA 1
ATOM 5873 C C . SER C 1 115 ? 65.349 25.167 48.791 1.00 10.05 115 SER C C 1
ATOM 5874 O O . SER C 1 115 ? 64.215 25.553 49.073 1.00 6.15 115 SER C O 1
ATOM 5877 N N . GLU C 1 116 ? 66.426 25.893 48.506 1.00 14.37 116 GLU C N 1
ATOM 5878 C CA . GLU C 1 116 ? 66.470 27.338 48.304 1.00 20.65 116 GLU C CA 1
ATOM 5879 C C . GLU C 1 116 ? 66.763 27.654 46.822 1.00 21.35 116 GLU C C 1
ATOM 5880 O O . GLU C 1 116 ? 65.920 27.471 45.934 1.00 23.77 116 GLU C O 1
ATOM 5886 N N . PHE C 1 117 ? 67.976 28.147 46.519 1.00 20.01 117 PHE C N 1
ATOM 5887 C CA . PHE C 1 117 ? 68.468 28.383 45.169 1.00 18.09 117 PHE C CA 1
ATOM 5888 C C . PHE C 1 117 ? 67.694 29.343 44.290 1.00 19.04 117 PHE C C 1
ATOM 5889 O O . PHE C 1 117 ? 67.680 29.191 43.072 1.00 22.96 117 PHE C O 1
ATOM 5897 N N . GLY C 1 118 ? 67.083 30.383 44.855 1.00 19.05 118 GLY C N 1
ATOM 5898 C CA . GLY C 1 118 ? 66.349 31.357 44.045 1.00 21.75 118 GLY C CA 1
ATOM 5899 C C . GLY C 1 118 ? 66.287 32.679 44.767 1.00 19.88 118 GLY C C 1
ATOM 5900 O O . GLY C 1 118 ? 67.325 33.290 45.056 1.00 18.04 118 GLY C O 1
ATOM 5901 N N . MET C 1 119 ? 65.054 33.077 45.069 1.00 15.74 119 MET C N 1
ATOM 5902 C CA . MET C 1 119 ? 64.837 34.276 45.869 1.00 22.29 119 MET C CA 1
ATOM 5903 C C . MET C 1 119 ? 64.753 33.958 47.341 1.00 27.30 119 MET C C 1
ATOM 5904 O O . MET C 1 119 ? 64.148 32.945 47.713 1.00 35.99 119 MET C O 1
ATOM 5909 N N . ASP C 1 120 ? 65.334 34.881 48.144 1.00 26.26 120 ASP C N 1
ATOM 5910 C CA . ASP C 1 120 ? 65.331 34.834 49.609 1.00 19.53 120 ASP C CA 1
ATOM 5911 C C . ASP C 1 120 ? 63.904 35.074 50.098 1.00 14.68 120 ASP C C 1
ATOM 5912 O O . ASP C 1 120 ? 63.364 36.164 49.914 1.00 20.21 120 ASP C O 1
ATOM 5917 N N . PRO C 1 121 ? 63.205 34.096 50.677 1.00 13.17 121 PRO C N 1
ATOM 5918 C CA . PRO C 1 121 ? 61.831 34.254 51.146 1.00 13.03 121 PRO C CA 1
ATOM 5919 C C . PRO C 1 121 ? 61.694 35.023 52.445 1.00 13.05 121 PRO C C 1
ATOM 5920 O O . PRO C 1 121 ? 60.603 35.455 52.808 1.00 16.33 121 PRO C O 1
ATOM 5924 N N . ASP C 1 122 ? 62.808 35.183 53.150 1.00 14.69 122 ASP C N 1
ATOM 5925 C CA . ASP C 1 122 ? 62.840 35.885 54.418 1.00 22.39 122 ASP C CA 1
ATOM 5926 C C . ASP C 1 122 ? 62.769 37.396 54.308 1.00 24.06 122 ASP C C 1
ATOM 5927 O O . ASP C 1 122 ? 62.450 38.093 55.280 1.00 20.57 122 ASP C O 1
ATOM 5932 N N . ILE C 1 123 ? 63.071 37.849 53.075 1.00 29.31 123 ILE C N 1
ATOM 5933 C CA . ILE C 1 123 ? 62.963 39.223 52.556 1.00 32.71 123 ILE C CA 1
ATOM 5934 C C . ILE C 1 123 ? 61.450 39.394 52.455 1.00 37.05 123 ILE C C 1
ATOM 5935 O O . ILE C 1 123 ? 60.872 39.510 51.370 1.00 33.41 123 ILE C O 1
ATOM 5940 N N . MET C 1 124 ? 60.914 39.444 53.703 1.00 40.75 124 MET C N 1
ATOM 5941 C CA . MET C 1 124 ? 59.536 39.250 54.114 1.00 41.10 124 MET C CA 1
ATOM 5942 C C . MET C 1 124 ? 58.585 39.658 53.050 1.00 42.81 124 MET C C 1
ATOM 5943 O O . MET C 1 124 ? 58.200 40.817 52.875 1.00 50.59 124 MET C O 1
ATOM 5948 N N . GLU C 1 125 ? 58.447 38.565 52.284 1.00 36.14 125 GLU C N 1
ATOM 5949 C CA . GLU C 1 125 ? 57.721 38.601 51.055 1.00 31.44 125 GLU C CA 1
ATOM 5950 C C . GLU C 1 125 ? 56.200 38.692 51.277 1.00 32.46 125 GLU C C 1
ATOM 5951 O O . GLU C 1 125 ? 55.510 38.227 52.183 1.00 29.55 125 GLU C O 1
ATOM 5957 N N . HIS C 1 126 ? 56.200 39.916 50.720 1.00 31.89 126 HIS C N 1
ATOM 5958 C CA . HIS C 1 126 ? 55.214 40.923 50.282 1.00 25.65 126 HIS C CA 1
ATOM 5959 C C . HIS C 1 126 ? 54.702 40.601 48.874 1.00 27.04 126 HIS C C 1
ATOM 5960 O O . HIS C 1 126 ? 54.006 41.356 48.183 1.00 23.95 126 HIS C O 1
ATOM 5967 N N . ALA C 1 127 ? 55.318 39.497 48.449 1.00 27.26 127 ALA C N 1
ATOM 5968 C CA . ALA C 1 127 ? 55.182 38.838 47.189 1.00 26.62 127 ALA C CA 1
ATOM 5969 C C . ALA C 1 127 ? 53.726 38.635 46.883 1.00 26.39 127 ALA C C 1
ATOM 5970 O O . ALA C 1 127 ? 52.866 38.471 47.756 1.00 24.14 127 ALA C O 1
ATOM 5972 N N . LEU C 1 128 ? 53.491 38.729 45.589 1.00 26.36 128 LEU C N 1
ATOM 5973 C CA . LEU C 1 128 ? 52.131 38.648 45.120 1.00 25.76 128 LEU C CA 1
ATOM 5974 C C . LEU C 1 128 ? 51.508 37.268 45.291 1.00 24.97 128 LEU C C 1
ATOM 5975 O O . LEU C 1 128 ? 52.174 36.228 45.230 1.00 28.90 128 LEU C O 1
ATOM 5980 N N . GLN C 1 129 ? 50.211 37.303 45.582 1.00 13.96 129 GLN C N 1
ATOM 5981 C CA . GLN C 1 129 ? 49.454 36.091 45.625 1.00 12.21 129 GLN C CA 1
ATOM 5982 C C . GLN C 1 129 ? 49.254 35.681 44.167 1.00 17.55 129 GLN C C 1
ATOM 5983 O O . GLN C 1 129 ? 48.805 36.548 43.411 1.00 16.70 129 GLN C O 1
ATOM 5989 N N . PRO C 1 130 ? 49.548 34.436 43.681 1.00 21.87 130 PRO C N 1
ATOM 5990 C CA . PRO C 1 130 ? 49.885 33.256 44.460 1.00 16.17 130 PRO C CA 1
ATOM 5991 C C . PRO C 1 130 ? 51.341 32.886 44.578 1.00 18.26 130 PRO C C 1
ATOM 5992 O O . PRO C 1 130 ? 51.666 32.047 45.405 1.00 20.86 130 PRO C O 1
ATOM 5996 N N . GLY C 1 131 ? 52.264 33.457 43.817 1.00 17.23 131 GLY C N 1
ATOM 5997 C CA . GLY C 1 131 ? 53.681 33.096 43.936 1.00 15.87 131 GLY C CA 1
ATOM 5998 C C . GLY C 1 131 ? 54.288 33.201 45.333 1.00 15.16 131 GLY C C 1
ATOM 5999 O O . GLY C 1 131 ? 55.315 32.579 45.556 1.00 13.65 131 GLY C O 1
ATOM 6000 N N . SER C 1 132 ? 53.746 33.977 46.288 1.00 15.48 132 SER C N 1
ATOM 6001 C CA . SER C 1 132 ? 54.266 34.012 47.660 1.00 17.46 132 SER C CA 1
ATOM 6002 C C . SER C 1 132 ? 54.170 32.669 48.341 1.00 24.68 132 SER C C 1
ATOM 6003 O O . SER C 1 132 ? 54.888 32.413 49.307 1.00 24.79 132 SER C O 1
ATOM 6006 N N . ILE C 1 133 ? 53.269 31.834 47.796 1.00 22.29 133 ILE C N 1
ATOM 6007 C CA . ILE C 1 133 ? 52.928 30.521 48.316 1.00 21.75 133 ILE C CA 1
ATOM 6008 C C . ILE C 1 133 ? 53.899 29.501 47.763 1.00 20.01 133 ILE C C 1
ATOM 6009 O O . ILE C 1 133 ? 53.565 28.480 47.163 1.00 25.29 133 ILE C O 1
ATOM 6014 N N . THR C 1 134 ? 55.141 29.907 48.035 1.00 15.72 134 THR C N 1
ATOM 6015 C CA . THR C 1 134 ? 56.406 29.301 47.694 1.00 10.81 134 THR C CA 1
ATOM 6016 C C . THR C 1 134 ? 57.234 29.751 48.854 1.00 14.75 134 THR C C 1
ATOM 6017 O O . THR C 1 134 ? 57.762 28.937 49.601 1.00 26.12 134 THR C O 1
ATOM 6021 N N . PHE C 1 135 ? 57.318 31.061 49.047 1.00 16.58 135 PHE C N 1
ATOM 6022 C CA . PHE C 1 135 ? 58.135 31.645 50.095 1.00 15.21 135 PHE C CA 1
ATOM 6023 C C . PHE C 1 135 ? 57.549 31.314 51.457 1.00 15.56 135 PHE C C 1
ATOM 6024 O O . PHE C 1 135 ? 58.278 31.327 52.438 1.00 14.59 135 PHE C O 1
ATOM 6032 N N . ILE C 1 136 ? 56.254 30.977 51.504 1.00 15.57 136 ILE C N 1
ATOM 6033 C CA . ILE C 1 136 ? 55.592 30.638 52.743 1.00 19.32 136 ILE C CA 1
ATOM 6034 C C . ILE C 1 136 ? 56.107 29.300 53.221 1.00 20.89 136 ILE C C 1
ATOM 6035 O O . ILE C 1 136 ? 56.521 29.174 54.367 1.00 30.59 136 ILE C O 1
ATOM 6040 N N . ASP C 1 137 ? 56.098 28.334 52.303 1.00 22.60 137 ASP C N 1
ATOM 6041 C CA . ASP C 1 137 ? 56.497 26.965 52.527 1.00 14.48 137 ASP C CA 1
ATOM 6042 C C . ASP C 1 137 ? 57.947 26.887 52.900 1.00 12.91 137 ASP C C 1
ATOM 6043 O O . ASP C 1 137 ? 58.308 26.131 53.787 1.00 21.22 137 ASP C O 1
ATOM 6048 N N . LYS C 1 138 ? 58.791 27.689 52.263 1.00 12.02 138 LYS C N 1
ATOM 6049 C CA . LYS C 1 138 ? 60.211 27.705 52.540 1.00 7.98 138 LYS C CA 1
ATOM 6050 C C . LYS C 1 138 ? 60.513 28.565 53.727 1.00 11.77 138 LYS C C 1
ATOM 6051 O O . LYS C 1 138 ? 61.652 28.469 54.178 1.00 22.10 138 LYS C O 1
ATOM 6057 N N . ARG C 1 139 ? 59.631 29.475 54.197 1.00 12.36 139 ARG C N 1
ATOM 6058 C CA . ARG C 1 139 ? 59.916 30.232 55.414 1.00 12.80 139 ARG C CA 1
ATOM 6059 C C . ARG C 1 139 ? 59.539 29.341 56.586 1.00 12.48 139 ARG C C 1
ATOM 6060 O O . ARG C 1 139 ? 60.153 29.505 57.632 1.00 15.06 139 ARG C O 1
ATOM 6068 N N . LYS C 1 140 ? 58.597 28.373 56.415 1.00 17.86 140 LYS C N 1
ATOM 6069 C CA . LYS C 1 140 ? 58.202 27.290 57.362 1.00 15.89 140 LYS C CA 1
ATOM 6070 C C . LYS C 1 140 ? 59.273 26.281 57.713 1.00 12.48 140 LYS C C 1
ATOM 6071 O O . LYS C 1 140 ? 59.225 25.670 58.779 1.00 15.94 140 LYS C O 1
ATOM 6077 N N . VAL C 1 141 ? 60.181 26.086 56.770 1.00 7.48 141 VAL C N 1
ATOM 6078 C CA . VAL C 1 141 ? 61.293 25.166 56.902 1.00 11.84 141 VAL C CA 1
ATOM 6079 C C . VAL C 1 141 ? 62.433 25.842 57.624 1.00 17.03 141 VAL C C 1
ATOM 6080 O O . VAL C 1 141 ? 62.969 25.285 58.592 1.00 23.05 141 VAL C O 1
ATOM 6084 N N . ARG C 1 142 ? 62.823 27.018 57.112 1.00 17.31 142 ARG C N 1
ATOM 6085 C CA . ARG C 1 142 ? 63.860 27.828 57.739 1.00 18.52 142 ARG C CA 1
ATOM 6086 C C . ARG C 1 142 ? 63.643 27.999 59.257 1.00 16.13 142 ARG C C 1
ATOM 6087 O O . ARG C 1 142 ? 64.521 27.744 60.069 1.00 7.81 142 ARG C O 1
ATOM 6095 N N . ARG C 1 143 ? 62.425 28.338 59.678 1.00 19.11 143 ARG C N 1
ATOM 6096 C CA . ARG C 1 143 ? 62.088 28.440 61.086 1.00 24.63 143 ARG C CA 1
ATOM 6097 C C . ARG C 1 143 ? 62.172 27.076 61.741 1.00 26.20 143 ARG C C 1
ATOM 6098 O O . ARG C 1 143 ? 62.540 27.004 62.915 1.00 30.75 143 ARG C O 1
ATOM 6106 N N . ALA C 1 144 ? 61.818 26.005 60.999 1.00 23.82 144 ALA C N 1
ATOM 6107 C CA . ALA C 1 144 ? 61.899 24.660 61.540 1.00 23.16 144 ALA C CA 1
ATOM 6108 C C . ALA C 1 144 ? 63.345 24.259 61.749 1.00 20.25 144 ALA C C 1
ATOM 6109 O O . ALA C 1 144 ? 63.668 23.767 62.826 1.00 17.89 144 ALA C O 1
ATOM 6111 N N . ILE C 1 145 ? 64.239 24.524 60.791 1.00 14.52 145 ILE C N 1
ATOM 6112 C CA . ILE C 1 145 ? 65.653 24.247 61.000 1.00 17.08 145 ILE C CA 1
ATOM 6113 C C . ILE C 1 145 ? 66.176 24.950 62.262 1.00 22.62 145 ILE C C 1
ATOM 6114 O O . ILE C 1 145 ? 66.786 24.345 63.146 1.00 28.17 145 ILE C O 1
ATOM 6119 N N . GLU C 1 146 ? 65.813 26.232 62.381 1.00 28.50 146 GLU C N 1
ATOM 6120 C CA . GLU C 1 146 ? 66.246 27.132 63.448 1.00 28.82 146 GLU C CA 1
ATOM 6121 C C . GLU C 1 146 ? 65.828 26.841 64.919 1.00 26.64 146 GLU C C 1
ATOM 6122 O O . GLU C 1 146 ? 66.656 26.954 65.832 1.00 14.45 146 GLU C O 1
ATOM 6128 N N . ALA C 1 147 ? 64.565 26.446 65.189 1.00 28.06 147 ALA C N 1
ATOM 6129 C CA . ALA C 1 147 ? 64.047 26.212 66.545 1.00 30.44 147 ALA C CA 1
ATOM 6130 C C . ALA C 1 147 ? 64.462 24.868 67.134 1.00 34.45 147 ALA C C 1
ATOM 6131 O O . ALA C 1 147 ? 64.600 24.665 68.355 1.00 30.65 147 ALA C O 1
ATOM 6133 N N . ALA C 1 148 ? 64.647 24.003 66.110 1.00 36.58 148 ALA C N 1
ATOM 6134 C CA . ALA C 1 148 ? 65.119 22.630 66.189 1.00 31.45 148 ALA C CA 1
ATOM 6135 C C . ALA C 1 148 ? 66.623 22.556 66.344 1.00 30.65 148 ALA C C 1
ATOM 6136 O O . ALA C 1 148 ? 67.228 21.487 66.378 1.00 33.93 148 ALA C O 1
ATOM 6138 N N . SER C 1 149 ? 67.217 23.742 66.410 1.00 29.08 149 SER C N 1
ATOM 6139 C CA . SER C 1 149 ? 68.620 23.977 66.625 1.00 27.99 149 SER C CA 1
ATOM 6140 C C . SER C 1 149 ? 69.478 23.184 65.641 1.00 28.91 149 SER C C 1
ATOM 6141 O O . SER C 1 149 ? 70.605 22.783 65.938 1.00 33.48 149 SER C O 1
ATOM 6144 N N . ILE C 1 150 ? 68.945 22.940 64.428 1.00 29.47 150 ILE C N 1
ATOM 6145 C CA . ILE C 1 150 ? 69.678 22.245 63.355 1.00 28.84 150 ILE C CA 1
ATOM 6146 C C . ILE C 1 150 ? 70.608 23.324 62.773 1.00 31.81 150 ILE C C 1
ATOM 6147 O O . ILE C 1 150 ? 70.130 24.452 62.574 1.00 40.60 150 ILE C O 1
ATOM 6152 N N . PRO C 1 151 ? 71.917 23.079 62.529 1.00 27.57 151 PRO C N 1
ATOM 6153 C CA . PRO C 1 151 ? 72.822 23.980 61.788 1.00 29.98 151 PRO C CA 1
ATOM 6154 C C . PRO C 1 151 ? 72.473 24.159 60.312 1.00 31.93 151 PRO C C 1
ATOM 6155 O O . PRO C 1 151 ? 71.839 23.262 59.750 1.00 36.77 151 PRO C O 1
ATOM 6159 N N . TYR C 1 152 ? 72.882 25.272 59.662 1.00 28.52 152 TYR C N 1
ATOM 6160 C CA . TYR C 1 152 ? 72.515 25.528 58.280 1.00 27.02 152 TYR C CA 1
ATOM 6161 C C . TYR C 1 152 ? 73.395 26.464 57.484 1.00 26.00 152 TYR C C 1
ATOM 6162 O O . TYR C 1 152 ? 74.484 26.831 57.917 1.00 28.16 152 TYR C O 1
ATOM 6171 N N . THR C 1 153 ? 72.927 26.766 56.262 1.00 24.06 153 THR C N 1
ATOM 6172 C CA . THR C 1 153 ? 73.470 27.742 55.311 1.00 20.16 153 THR C CA 1
ATOM 6173 C C . THR C 1 153 ? 72.351 27.841 54.316 1.00 21.85 153 THR C C 1
ATOM 6174 O O . THR C 1 153 ? 71.891 26.839 53.791 1.00 19.26 153 THR C O 1
ATOM 6178 N N . TYR C 1 154 ? 71.843 29.038 54.067 1.00 23.50 154 TYR C N 1
ATOM 6179 C CA . TYR C 1 154 ? 70.743 29.161 53.141 1.00 23.22 154 TYR C CA 1
ATOM 6180 C C . TYR C 1 154 ? 71.290 29.708 51.866 1.00 22.27 154 TYR C C 1
ATOM 6181 O O . TYR C 1 154 ? 71.702 30.862 51.875 1.00 27.31 154 TYR C O 1
ATOM 6190 N N . VAL C 1 155 ? 71.317 28.940 50.766 1.00 23.55 155 VAL C N 1
ATOM 6191 C CA . VAL C 1 155 ? 71.848 29.523 49.545 1.00 19.75 155 VAL C CA 1
ATOM 6192 C C . VAL C 1 155 ? 70.792 30.231 48.726 1.00 21.67 155 VAL C C 1
ATOM 6193 O O . VAL C 1 155 ? 69.871 29.594 48.230 1.00 27.23 155 VAL C O 1
ATOM 6197 N N . SER C 1 156 ? 70.890 31.567 48.646 1.00 22.88 156 SER C N 1
ATOM 6198 C CA . SER C 1 156 ? 70.026 32.366 47.786 1.00 22.24 156 SER C CA 1
ATOM 6199 C C . SER C 1 156 ? 70.848 32.689 46.527 1.00 20.48 156 SER C C 1
ATOM 6200 O O . SER C 1 156 ? 71.925 33.299 46.582 1.00 22.74 156 SER C O 1
ATOM 6203 N N . SER C 1 157 ? 70.363 32.265 45.355 1.00 20.48 157 SER C N 1
ATOM 6204 C CA . SER C 1 157 ? 71.213 32.296 44.175 1.00 21.63 157 SER C CA 1
ATOM 6205 C C . SER C 1 157 ? 70.655 32.975 42.958 1.00 20.18 157 SER C C 1
ATOM 6206 O O . SER C 1 157 ? 71.302 33.030 41.920 1.00 22.87 157 SER C O 1
ATOM 6209 N N . ASN C 1 158 ? 69.421 33.456 43.094 1.00 19.97 158 ASN C N 1
ATOM 6210 C CA . ASN C 1 158 ? 68.697 34.195 42.074 1.00 17.81 158 ASN C CA 1
ATOM 6211 C C . ASN C 1 158 ? 68.318 33.346 40.869 1.00 19.60 158 ASN C C 1
ATOM 6212 O O . ASN C 1 158 ? 68.040 32.145 41.033 1.00 23.09 158 ASN C O 1
ATOM 6217 N N . MET C 1 159 ? 68.282 33.953 39.668 1.00 19.04 159 MET C N 1
ATOM 6218 C CA . MET C 1 159 ? 67.848 33.308 38.425 1.00 14.11 159 MET C CA 1
ATOM 6219 C C . MET C 1 159 ? 68.834 32.374 37.789 1.00 13.11 159 MET C C 1
ATOM 6220 O O . MET C 1 159 ? 69.946 32.798 37.495 1.00 17.09 159 MET C O 1
ATOM 6225 N N . PHE C 1 160 ? 68.434 31.102 37.590 1.00 11.79 160 PHE C N 1
ATOM 6226 C CA . PHE C 1 160 ? 69.251 30.117 36.889 1.00 11.71 160 PHE C CA 1
ATOM 6227 C C . PHE C 1 160 ? 69.270 30.614 35.459 1.00 16.97 160 PHE C C 1
ATOM 6228 O O . PHE C 1 160 ? 68.187 30.768 34.861 1.00 20.77 160 PHE C O 1
ATOM 6236 N N . ALA C 1 161 ? 70.489 30.864 34.945 1.00 15.11 161 ALA C N 1
ATOM 6237 C CA . ALA C 1 161 ? 70.666 31.461 33.635 1.00 17.95 161 ALA C CA 1
ATOM 6238 C C . ALA C 1 161 ? 69.960 30.757 32.487 1.00 19.60 161 ALA C C 1
ATOM 6239 O O . ALA C 1 161 ? 69.235 31.387 31.725 1.00 20.15 161 ALA C O 1
ATOM 6241 N N . GLY C 1 162 ? 70.055 29.441 32.386 1.00 16.98 162 GLY C N 1
ATOM 6242 C CA . GLY C 1 162 ? 69.391 28.743 31.301 1.00 16.95 162 GLY C CA 1
ATOM 6243 C C . GLY C 1 162 ? 67.899 28.876 31.292 1.00 14.96 162 GLY C C 1
ATOM 6244 O O . GLY C 1 162 ? 67.258 28.656 30.272 1.00 19.35 162 GLY C O 1
ATOM 6245 N N . TYR C 1 163 ? 67.354 29.272 32.425 1.00 17.40 163 TYR C N 1
ATOM 6246 C CA . TYR C 1 163 ? 65.924 29.375 32.551 1.00 21.99 163 TYR C CA 1
ATOM 6247 C C . TYR C 1 163 ? 65.557 30.855 32.405 1.00 24.95 163 TYR C C 1
ATOM 6248 O O . TYR C 1 163 ? 64.416 31.146 32.032 1.00 25.53 163 TYR C O 1
ATOM 6257 N N . PHE C 1 164 ? 66.500 31.817 32.583 1.00 19.84 164 PHE C N 1
ATOM 6258 C CA . PHE C 1 164 ? 66.181 33.232 32.408 1.00 15.39 164 PHE C CA 1
ATOM 6259 C C . PHE C 1 164 ? 66.855 33.978 31.295 1.00 16.11 164 PHE C C 1
ATOM 6260 O O . PHE C 1 164 ? 66.154 34.671 30.550 1.00 16.40 164 PHE C O 1
ATOM 6268 N N . ALA C 1 165 ? 68.194 33.868 31.177 1.00 15.33 165 ALA C N 1
ATOM 6269 C CA . ALA C 1 165 ? 68.944 34.409 30.036 1.00 12.62 165 ALA C CA 1
ATOM 6270 C C . ALA C 1 165 ? 68.607 33.678 28.735 1.00 14.47 165 ALA C C 1
ATOM 6271 O O . ALA C 1 165 ? 68.420 34.286 27.684 1.00 23.05 165 ALA C O 1
ATOM 6273 N N . GLY C 1 166 ? 68.480 32.340 28.823 1.00 19.46 166 GLY C N 1
ATOM 6274 C CA . GLY C 1 166 ? 68.145 31.408 27.751 1.00 10.61 166 GLY C CA 1
ATOM 6275 C C . GLY C 1 166 ? 66.741 31.571 27.223 1.00 11.17 166 GLY C C 1
ATOM 6276 O O . GLY C 1 166 ? 66.422 31.158 26.113 1.00 12.57 166 GLY C O 1
ATOM 6277 N N . SER C 1 167 ? 65.898 32.191 28.026 1.00 14.37 167 SER C N 1
ATOM 6278 C CA . SER C 1 167 ? 64.500 32.464 27.700 1.00 19.26 167 SER C CA 1
ATOM 6279 C C . SER C 1 167 ? 64.263 33.939 27.305 1.00 23.49 167 SER C C 1
ATOM 6280 O O . SER C 1 167 ? 63.318 34.286 26.581 1.00 20.34 167 SER C O 1
ATOM 6283 N N . LEU C 1 168 ? 65.213 34.772 27.815 1.00 24.86 168 LEU C N 1
ATOM 6284 C CA . LEU C 1 168 ? 65.218 36.239 27.845 1.00 17.76 168 LEU C CA 1
ATOM 6285 C C . LEU C 1 168 ? 63.958 36.667 28.585 1.00 15.87 168 LEU C C 1
ATOM 6286 O O . LEU C 1 168 ? 63.248 37.620 28.269 1.00 14.07 168 LEU C O 1
ATOM 6291 N N . ALA C 1 169 ? 63.746 35.834 29.603 1.00 12.83 169 ALA C N 1
ATOM 6292 C CA . ALA C 1 169 ? 62.641 35.803 30.528 1.00 11.82 169 ALA C CA 1
ATOM 6293 C C . ALA C 1 169 ? 61.293 35.936 29.870 1.00 10.77 169 ALA C C 1
ATOM 6294 O O . ALA C 1 169 ? 60.366 36.545 30.392 1.00 7.92 169 ALA C O 1
ATOM 6296 N N . GLN C 1 170 ? 61.167 35.315 28.702 1.00 10.18 170 GLN C N 1
ATOM 6297 C CA . GLN C 1 170 ? 59.916 35.356 27.992 1.00 12.71 170 GLN C CA 1
ATOM 6298 C C . GLN C 1 170 ? 58.759 34.603 28.643 1.00 18.71 170 GLN C C 1
ATOM 6299 O O . GLN C 1 170 ? 58.904 34.151 29.785 1.00 21.34 170 GLN C O 1
ATOM 6305 N N . LEU C 1 171 ? 57.587 34.450 28.009 1.00 20.32 171 LEU C N 1
ATOM 6306 C CA . LEU C 1 171 ? 56.465 33.884 28.743 1.00 18.37 171 LEU C CA 1
ATOM 6307 C C . LEU C 1 171 ? 55.581 32.885 27.992 1.00 22.28 171 LEU C C 1
ATOM 6308 O O . LEU C 1 171 ? 54.654 32.260 28.520 1.00 14.86 171 LEU C O 1
ATOM 6313 N N . ASP C 1 172 ? 55.943 32.723 26.719 1.00 23.93 172 ASP C N 1
ATOM 6314 C CA . ASP C 1 172 ? 55.416 31.702 25.835 1.00 22.53 172 ASP C CA 1
ATOM 6315 C C . ASP C 1 172 ? 55.963 30.288 26.184 1.00 25.41 172 ASP C C 1
ATOM 6316 O O . ASP C 1 172 ? 55.516 29.264 25.652 1.00 24.72 172 ASP C O 1
ATOM 6321 N N . GLY C 1 173 ? 56.976 30.241 27.063 1.00 19.58 173 GLY C N 1
ATOM 6322 C CA . GLY C 1 173 ? 57.573 29.020 27.548 1.00 18.11 173 GLY C CA 1
ATOM 6323 C C . GLY C 1 173 ? 58.805 28.550 26.775 1.00 22.40 173 GLY C C 1
ATOM 6324 O O . GLY C 1 173 ? 59.629 27.836 27.362 1.00 21.11 173 GLY C O 1
ATOM 6325 N N . HIS C 1 174 ? 58.992 28.946 25.496 1.00 18.48 174 HIS C N 1
ATOM 6326 C CA . HIS C 1 174 ? 60.070 28.433 24.635 1.00 15.42 174 HIS C CA 1
ATOM 6327 C C . HIS C 1 174 ? 61.489 28.792 25.045 1.00 13.44 174 HIS C C 1
ATOM 6328 O O . HIS C 1 174 ? 62.031 29.813 24.642 1.00 23.72 174 HIS C O 1
ATOM 6335 N N . MET C 1 175 ? 62.080 27.875 25.805 1.00 12.39 175 MET C N 1
ATOM 6336 C CA . MET C 1 175 ? 63.394 27.866 26.462 1.00 9.45 175 MET C CA 1
ATOM 6337 C C . MET C 1 175 ? 64.690 28.109 25.720 1.00 10.94 175 MET C C 1
ATOM 6338 O O . MET C 1 175 ? 65.787 27.731 26.145 1.00 9.32 175 MET C O 1
ATOM 6343 N N . MET C 1 176 ? 64.510 28.758 24.579 1.00 11.26 176 MET C N 1
ATOM 6344 C CA . MET C 1 176 ? 65.573 29.303 23.756 1.00 13.71 176 MET C CA 1
ATOM 6345 C C . MET C 1 176 ? 65.228 30.787 23.519 1.00 15.00 176 MET C C 1
ATOM 6346 O O . MET C 1 176 ? 64.072 31.233 23.654 1.00 13.97 176 MET C O 1
ATOM 6351 N N . PRO C 1 177 ? 66.203 31.649 23.234 1.00 15.79 177 PRO C N 1
ATOM 6352 C CA . PRO C 1 177 ? 65.972 33.069 22.990 1.00 16.94 177 PRO C CA 1
ATOM 6353 C C . PRO C 1 177 ? 65.332 33.329 21.636 1.00 16.95 177 PRO C C 1
ATOM 6354 O O . PRO C 1 177 ? 65.908 32.842 20.665 1.00 23.26 177 PRO C O 1
ATOM 6358 N N . PRO C 1 178 ? 64.199 34.044 21.459 1.00 16.93 178 PRO C N 1
ATOM 6359 C CA . PRO C 1 178 ? 63.603 34.365 20.165 1.00 19.83 178 PRO C CA 1
ATOM 6360 C C . PRO C 1 178 ? 64.515 35.019 19.139 1.00 28.37 178 PRO C C 1
ATOM 6361 O O . PRO C 1 178 ? 65.537 35.668 19.411 1.00 25.61 178 PRO C O 1
ATOM 6365 N N . ARG C 1 179 ? 64.082 34.705 17.914 1.00 34.11 179 ARG C N 1
ATOM 6366 C CA . ARG C 1 179 ? 64.742 35.124 16.689 1.00 36.43 179 ARG C CA 1
ATOM 6367 C C . ARG C 1 179 ? 64.055 36.380 16.166 1.00 36.46 179 ARG C C 1
ATOM 6368 O O . ARG C 1 179 ? 64.714 37.250 15.578 1.00 33.25 179 ARG C O 1
ATOM 6376 N N . ASP C 1 180 ? 62.742 36.480 16.468 1.00 40.32 180 ASP C N 1
ATOM 6377 C CA . ASP C 1 180 ? 61.917 37.601 16.037 1.00 46.09 180 ASP C CA 1
ATOM 6378 C C . ASP C 1 180 ? 61.268 38.523 17.082 1.00 45.84 180 ASP C C 1
ATOM 6379 O O . ASP C 1 180 ? 61.634 39.697 17.152 1.00 48.29 180 ASP C O 1
ATOM 6384 N N . LYS C 1 181 ? 60.297 38.085 17.895 1.00 43.18 181 LYS C N 1
ATOM 6385 C CA . LYS C 1 181 ? 59.586 38.995 18.793 1.00 40.01 181 LYS C CA 1
ATOM 6386 C C . LYS C 1 181 ? 59.978 38.847 20.257 1.00 39.59 181 LYS C C 1
ATOM 6387 O O . LYS C 1 181 ? 60.417 37.756 20.636 1.00 41.83 181 LYS C O 1
ATOM 6393 N N . VAL C 1 182 ? 59.817 39.887 21.109 1.00 32.70 182 VAL C N 1
ATOM 6394 C CA . VAL C 1 182 ? 60.168 39.760 22.527 1.00 25.74 182 VAL C CA 1
ATOM 6395 C C . VAL C 1 182 ? 59.311 40.605 23.484 1.00 23.81 182 VAL C C 1
ATOM 6396 O O . VAL C 1 182 ? 58.876 41.665 23.075 1.00 23.50 182 VAL C O 1
ATOM 6400 N N . LEU C 1 183 ? 58.922 40.212 24.716 1.00 23.68 183 LEU C N 1
ATOM 6401 C CA . LEU C 1 183 ? 58.203 41.098 25.644 1.00 16.66 183 LEU C CA 1
ATOM 6402 C C . LEU C 1 183 ? 59.137 41.529 26.746 1.00 15.77 183 LEU C C 1
ATOM 6403 O O . LEU C 1 183 ? 59.766 40.725 27.429 1.00 16.64 183 LEU C O 1
ATOM 6408 N N . ILE C 1 184 ? 59.251 42.854 26.829 1.00 14.75 184 ILE C N 1
ATOM 6409 C CA . ILE C 1 184 ? 60.081 43.558 27.783 1.00 12.22 184 ILE C CA 1
ATOM 6410 C C . ILE C 1 184 ? 59.184 43.902 28.981 1.00 14.99 184 ILE C C 1
ATOM 6411 O O . ILE C 1 184 ? 58.070 44.392 28.791 1.00 18.11 184 ILE C O 1
ATOM 6416 N N . TYR C 1 185 ? 59.615 43.656 30.223 1.00 14.32 185 TYR C N 1
ATOM 6417 C CA . TYR C 1 185 ? 58.747 43.908 31.355 1.00 20.33 185 TYR C CA 1
ATOM 6418 C C . TYR C 1 185 ? 58.913 45.326 31.881 1.00 22.24 185 TYR C C 1
ATOM 6419 O O . TYR C 1 185 ? 59.983 45.736 32.353 1.00 18.95 185 TYR C O 1
ATOM 6428 N N . GLY C 1 186 ? 57.785 46.041 31.708 1.00 19.70 186 GLY C N 1
ATOM 6429 C CA . GLY C 1 186 ? 57.623 47.442 32.080 1.00 21.18 186 GLY C CA 1
ATOM 6430 C C . GLY C 1 186 ? 58.257 48.342 31.037 1.00 22.32 186 GLY C C 1
ATOM 6431 O O . GLY C 1 186 ? 57.664 48.744 30.040 1.00 22.94 186 GLY C O 1
ATOM 6432 N N . ASP C 1 187 ? 59.522 48.593 31.364 1.00 23.25 187 ASP C N 1
ATOM 6433 C CA . ASP C 1 187 ? 60.503 49.361 30.615 1.00 23.54 187 ASP C CA 1
ATOM 6434 C C . ASP C 1 187 ? 61.770 48.535 30.445 1.00 22.26 187 ASP C C 1
ATOM 6435 O O . ASP C 1 187 ? 62.616 48.868 29.621 1.00 21.37 187 ASP C O 1
ATOM 6440 N N . GLY C 1 188 ? 61.884 47.471 31.267 1.00 20.99 188 GLY C N 1
ATOM 6441 C CA . GLY C 1 188 ? 62.935 46.487 31.252 1.00 7.24 188 GLY C CA 1
ATOM 6442 C C . GLY C 1 188 ? 64.232 47.010 31.782 1.00 9.33 188 GLY C C 1
ATOM 6443 O O . GLY C 1 188 ? 65.265 46.432 31.454 1.00 11.87 188 GLY C O 1
ATOM 6444 N N . ASN C 1 189 ? 64.276 48.085 32.576 1.00 13.39 189 ASN C N 1
ATOM 6445 C CA . ASN C 1 189 ? 65.562 48.522 33.122 1.00 13.93 189 ASN C CA 1
ATOM 6446 C C . ASN C 1 189 ? 65.910 47.890 34.437 1.00 14.42 189 ASN C C 1
ATOM 6447 O O . ASN C 1 189 ? 67.076 47.968 34.845 1.00 12.05 189 ASN C O 1
ATOM 6452 N N . VAL C 1 190 ? 64.929 47.242 35.093 1.00 18.35 190 VAL C N 1
ATOM 6453 C CA . VAL C 1 190 ? 65.214 46.655 36.400 1.00 18.55 190 VAL C CA 1
ATOM 6454 C C . VAL C 1 190 ? 66.032 45.377 36.320 1.00 22.27 190 VAL C C 1
ATOM 6455 O O . VAL C 1 190 ? 65.904 44.584 35.380 1.00 27.04 190 VAL C O 1
ATOM 6459 N N . LYS C 1 191 ? 66.908 45.356 37.352 1.00 24.76 191 LYS C N 1
ATOM 6460 C CA . LYS C 1 191 ? 67.928 44.372 37.740 1.00 18.50 191 LYS C CA 1
ATOM 6461 C C . LYS C 1 191 ? 67.528 43.024 38.321 1.00 16.48 191 LYS C C 1
ATOM 6462 O O . LYS C 1 191 ? 66.710 42.787 39.220 1.00 14.57 191 LYS C O 1
ATOM 6468 N N . GLY C 1 192 ? 68.374 42.188 37.744 1.00 13.91 192 GLY C N 1
ATOM 6469 C CA . GLY C 1 192 ? 68.438 40.806 38.062 1.00 13.64 192 GLY C CA 1
ATOM 6470 C C . GLY C 1 192 ? 69.887 40.409 38.136 1.00 18.11 192 GLY C C 1
ATOM 6471 O O . GLY C 1 192 ? 70.807 41.055 37.624 1.00 18.38 192 GLY C O 1
ATOM 6472 N N . ILE C 1 193 ? 70.047 39.331 38.895 1.00 17.40 193 ILE C N 1
ATOM 6473 C CA . ILE C 1 193 ? 71.324 38.651 39.005 1.00 13.00 193 ILE C CA 1
ATOM 6474 C C . ILE C 1 193 ? 70.945 37.263 38.452 1.00 12.23 193 ILE C C 1
ATOM 6475 O O . ILE C 1 193 ? 69.970 36.610 38.841 1.00 6.45 193 ILE C O 1
ATOM 6480 N N . TRP C 1 194 ? 71.684 36.918 37.390 1.00 14.78 194 TRP C N 1
ATOM 6481 C CA . TRP C 1 194 ? 71.481 35.764 36.528 1.00 14.48 194 TRP C CA 1
ATOM 6482 C C . TRP C 1 194 ? 72.712 34.884 36.747 1.00 20.09 194 TRP C C 1
ATOM 6483 O O . TRP C 1 194 ? 73.772 35.231 36.219 1.00 24.51 194 TRP C O 1
ATOM 6494 N N . VAL C 1 195 ? 72.680 33.784 37.514 1.00 19.77 195 VAL C N 1
ATOM 6495 C CA . VAL C 1 195 ? 73.880 32.955 37.672 1.00 26.32 195 VAL C CA 1
ATOM 6496 C C . VAL C 1 195 ? 73.856 31.649 36.850 1.00 28.94 195 VAL C C 1
ATOM 6497 O O . VAL C 1 195 ? 72.792 31.137 36.471 1.00 31.79 195 VAL C O 1
ATOM 6501 N N . ASP C 1 196 ? 75.041 31.107 36.531 1.00 25.48 196 ASP C N 1
ATOM 6502 C CA . ASP C 1 196 ? 75.116 29.865 35.797 1.00 21.46 196 ASP C CA 1
ATOM 6503 C C . ASP C 1 196 ? 74.954 28.694 36.752 1.00 19.57 196 ASP C C 1
ATOM 6504 O O . ASP C 1 196 ? 75.660 28.616 37.751 1.00 17.55 196 ASP C O 1
ATOM 6509 N N . GLU C 1 197 ? 74.051 27.764 36.401 1.00 18.91 197 GLU C N 1
ATOM 6510 C CA . GLU C 1 197 ? 73.695 26.564 37.169 1.00 16.72 197 GLU C CA 1
ATOM 6511 C C . GLU C 1 197 ? 74.819 25.698 37.705 1.00 16.54 197 GLU C C 1
ATOM 6512 O O . GLU C 1 197 ? 74.679 25.106 38.780 1.00 19.99 197 GLU C O 1
ATOM 6518 N N . ASP C 1 198 ? 75.934 25.620 36.975 1.00 11.25 198 ASP C N 1
ATOM 6519 C CA . ASP C 1 198 ? 77.078 24.899 37.470 1.00 12.32 198 ASP C CA 1
ATOM 6520 C C . ASP C 1 198 ? 77.874 25.772 38.435 1.00 18.02 198 ASP C C 1
ATOM 6521 O O . ASP C 1 198 ? 78.574 25.188 39.261 1.00 24.98 198 ASP C O 1
ATOM 6526 N N . ASP C 1 199 ? 77.878 27.133 38.406 1.00 17.46 199 ASP C N 1
ATOM 6527 C CA . ASP C 1 199 ? 78.515 27.889 39.495 1.00 9.96 199 ASP C CA 1
ATOM 6528 C C . ASP C 1 199 ? 77.588 27.918 40.720 1.00 9.71 199 ASP C C 1
ATOM 6529 O O . ASP C 1 199 ? 78.050 28.053 41.852 1.00 6.19 199 ASP C O 1
ATOM 6534 N N . VAL C 1 200 ? 76.262 27.807 40.537 1.00 3.96 200 VAL C N 1
ATOM 6535 C CA . VAL C 1 200 ? 75.337 27.645 41.642 1.00 7.05 200 VAL C CA 1
ATOM 6536 C C . VAL C 1 200 ? 75.846 26.450 42.431 1.00 11.02 200 VAL C C 1
ATOM 6537 O O . VAL C 1 200 ? 76.213 26.618 43.588 1.00 14.54 200 VAL C O 1
ATOM 6541 N N . GLY C 1 201 ? 76.013 25.297 41.766 1.00 14.11 201 GLY C N 1
ATOM 6542 C CA . GLY C 1 201 ? 76.550 24.071 42.359 1.00 13.47 201 GLY C CA 1
ATOM 6543 C C . GLY C 1 201 ? 77.880 24.301 43.054 1.00 19.87 201 GLY C C 1
ATOM 6544 O O . GLY C 1 201 ? 77.930 24.078 44.256 1.00 23.96 201 GLY C O 1
ATOM 6545 N N . THR C 1 202 ? 78.948 24.798 42.395 1.00 21.32 202 THR C N 1
ATOM 6546 C CA . THR C 1 202 ? 80.261 25.093 43.019 1.00 22.49 202 THR C CA 1
ATOM 6547 C C . THR C 1 202 ? 80.195 25.934 44.294 1.00 21.53 202 THR C C 1
ATOM 6548 O O . THR C 1 202 ? 80.522 25.478 45.384 1.00 17.90 202 THR C O 1
ATOM 6552 N N . TYR C 1 203 ? 79.749 27.186 44.129 1.00 24.20 203 TYR C N 1
ATOM 6553 C CA . TYR C 1 203 ? 79.587 28.151 45.194 1.00 19.67 203 TYR C CA 1
ATOM 6554 C C . TYR C 1 203 ? 78.742 27.577 46.292 1.00 21.09 203 TYR C C 1
ATOM 6555 O O . TYR C 1 203 ? 78.944 28.010 47.423 1.00 32.49 203 TYR C O 1
ATOM 6564 N N . THR C 1 204 ? 77.856 26.597 46.013 1.00 14.96 204 THR C N 1
ATOM 6565 C CA . THR C 1 204 ? 77.065 25.934 47.056 1.00 12.55 204 THR C CA 1
ATOM 6566 C C . THR C 1 204 ? 77.909 24.978 47.839 1.00 13.62 204 THR C C 1
ATOM 6567 O O . THR C 1 204 ? 77.756 24.830 49.041 1.00 20.40 204 THR C O 1
ATOM 6571 N N . ILE C 1 205 ? 78.781 24.288 47.124 1.00 19.88 205 ILE C N 1
ATOM 6572 C CA . ILE C 1 205 ? 79.596 23.233 47.706 1.00 19.49 205 ILE C CA 1
ATOM 6573 C C . ILE C 1 205 ? 80.802 23.805 48.407 1.00 18.39 205 ILE C C 1
ATOM 6574 O O . ILE C 1 205 ? 81.247 23.237 49.404 1.00 23.18 205 ILE C O 1
ATOM 6579 N N . LYS C 1 206 ? 81.345 24.928 47.948 1.00 18.06 206 LYS C N 1
ATOM 6580 C CA . LYS C 1 206 ? 82.444 25.529 48.687 1.00 17.58 206 LYS C CA 1
ATOM 6581 C C . LYS C 1 206 ? 81.950 26.184 49.993 1.00 18.58 206 LYS C C 1
ATOM 6582 O O . LYS C 1 206 ? 82.756 26.640 50.798 1.00 21.16 206 LYS C O 1
ATOM 6588 N N . SER C 1 207 ? 80.630 26.184 50.255 1.00 18.77 207 SER C N 1
ATOM 6589 C CA . SER C 1 207 ? 79.984 26.834 51.386 1.00 15.02 207 SER C CA 1
ATOM 6590 C C . SER C 1 207 ? 79.571 25.935 52.554 1.00 20.89 207 SER C C 1
ATOM 6591 O O . SER C 1 207 ? 79.004 26.410 53.547 1.00 22.16 207 SER C O 1
ATOM 6594 N N . ILE C 1 208 ? 79.785 24.619 52.430 1.00 20.77 208 ILE C N 1
ATOM 6595 C CA . ILE C 1 208 ? 79.259 23.685 53.410 1.00 17.77 208 ILE C CA 1
ATOM 6596 C C . ILE C 1 208 ? 80.210 23.459 54.565 1.00 21.74 208 ILE C C 1
ATOM 6597 O O . ILE C 1 208 ? 79.724 23.166 55.662 1.00 25.56 208 ILE C O 1
ATOM 6602 N N . ASP C 1 209 ? 81.535 23.581 54.360 1.00 21.81 209 ASP C N 1
ATOM 6603 C CA . ASP C 1 209 ? 82.467 23.483 55.469 1.00 24.14 209 ASP C CA 1
ATOM 6604 C C . ASP C 1 209 ? 83.431 24.627 55.293 1.00 31.06 209 ASP C C 1
ATOM 6605 O O . ASP C 1 209 ? 84.471 24.597 54.622 1.00 33.48 209 ASP C O 1
ATOM 6610 N N . ASP C 1 210 ? 82.905 25.690 55.905 1.00 38.08 210 ASP C N 1
ATOM 6611 C CA . ASP C 1 210 ? 83.546 26.994 55.992 1.00 42.37 210 ASP C CA 1
ATOM 6612 C C . ASP C 1 210 ? 82.900 27.737 57.154 1.00 42.60 210 ASP C C 1
ATOM 6613 O O . ASP C 1 210 ? 81.695 27.979 57.080 1.00 44.74 210 ASP C O 1
ATOM 6618 N N . PRO C 1 211 ? 83.613 28.137 58.224 1.00 41.42 211 PRO C N 1
ATOM 6619 C CA . PRO C 1 211 ? 83.033 28.763 59.403 1.00 40.06 211 PRO C CA 1
ATOM 6620 C C . PRO C 1 211 ? 82.334 30.111 59.192 1.00 40.27 211 PRO C C 1
ATOM 6621 O O . PRO C 1 211 ? 81.723 30.616 60.142 1.00 42.56 211 PRO C O 1
ATOM 6625 N N . GLN C 1 212 ? 82.402 30.729 57.992 1.00 36.08 212 GLN C N 1
ATOM 6626 C CA . GLN C 1 212 ? 81.641 31.949 57.764 1.00 33.70 212 GLN C CA 1
ATOM 6627 C C . GLN C 1 212 ? 80.199 31.624 57.384 1.00 28.90 212 GLN C C 1
ATOM 6628 O O . GLN C 1 212 ? 79.320 32.373 57.784 1.00 28.24 212 GLN C O 1
ATOM 6634 N N . THR C 1 213 ? 79.866 30.548 56.659 1.00 24.87 213 THR C N 1
ATOM 6635 C CA . THR C 1 213 ? 78.488 30.244 56.235 1.00 22.03 213 THR C CA 1
ATOM 6636 C C . THR C 1 213 ? 77.603 29.516 57.252 1.00 23.66 213 THR C C 1
ATOM 6637 O O . THR C 1 213 ? 76.401 29.353 57.035 1.00 25.48 213 THR C O 1
ATOM 6641 N N . LEU C 1 214 ? 78.136 29.050 58.384 1.00 24.98 214 LEU C N 1
ATOM 6642 C CA . LEU C 1 214 ? 77.354 28.342 59.380 1.00 25.44 214 LEU C CA 1
ATOM 6643 C C . LEU C 1 214 ? 76.288 29.277 59.884 1.00 30.30 214 LEU C C 1
ATOM 6644 O O . LEU C 1 214 ? 76.604 30.360 60.382 1.00 37.81 214 LEU C O 1
ATOM 6649 N N . ASN C 1 215 ? 75.038 28.866 59.665 1.00 33.61 215 ASN C N 1
ATOM 6650 C CA . ASN C 1 215 ? 73.825 29.583 60.079 1.00 36.93 215 ASN C CA 1
ATOM 6651 C C . ASN C 1 215 ? 73.537 31.005 59.543 1.00 38.52 215 ASN C C 1
ATOM 6652 O O . ASN C 1 215 ? 72.930 31.881 60.180 1.00 36.10 215 ASN C O 1
ATOM 6657 N N . LYS C 1 216 ? 73.943 31.207 58.285 1.00 39.09 216 LYS C N 1
ATOM 6658 C CA . LYS C 1 216 ? 73.754 32.460 57.569 1.00 37.83 216 LYS C CA 1
ATOM 6659 C C . LYS C 1 216 ? 73.114 32.245 56.189 1.00 35.12 216 LYS C C 1
ATOM 6660 O O . LYS C 1 216 ? 72.733 31.115 55.853 1.00 31.01 216 LYS C O 1
ATOM 6666 N N . THR C 1 217 ? 72.900 33.349 55.437 1.00 31.09 217 THR C N 1
ATOM 6667 C CA . THR C 1 217 ? 72.358 33.322 54.087 1.00 25.02 217 THR C CA 1
ATOM 6668 C C . THR C 1 217 ? 73.468 33.798 53.172 1.00 24.98 217 THR C C 1
ATOM 6669 O O . THR C 1 217 ? 74.023 34.903 53.316 1.00 28.96 217 THR C O 1
ATOM 6673 N N . MET C 1 218 ? 73.817 32.877 52.260 1.00 15.42 218 MET C N 1
ATOM 6674 C CA . MET C 1 218 ? 74.791 33.177 51.243 1.00 5.02 218 MET C CA 1
ATOM 6675 C C . MET C 1 218 ? 73.986 33.587 50.059 1.00 2.84 218 MET C C 1
ATOM 6676 O O . MET C 1 218 ? 73.012 32.960 49.675 1.00 7.52 218 MET C O 1
ATOM 6681 N N . TYR C 1 219 ? 74.392 34.710 49.526 1.00 5.51 219 TYR C N 1
ATOM 6682 C CA . TYR C 1 219 ? 73.768 35.181 48.324 1.00 6.14 219 TYR C CA 1
ATOM 6683 C C . TYR C 1 219 ? 74.812 34.934 47.285 1.00 12.11 219 TYR C C 1
ATOM 6684 O O . TYR C 1 219 ? 75.994 34.742 47.603 1.00 15.29 219 TYR C O 1
ATOM 6693 N N . ILE C 1 220 ? 74.353 34.855 46.034 1.00 18.22 220 ILE C N 1
ATOM 6694 C CA . ILE C 1 220 ? 75.276 34.743 44.911 1.00 23.96 220 ILE C CA 1
ATOM 6695 C C . ILE C 1 220 ? 74.887 35.898 43.998 1.00 25.94 220 ILE C C 1
ATOM 6696 O O . ILE C 1 220 ? 73.891 35.866 43.267 1.00 28.46 220 ILE C O 1
ATOM 6701 N N . ARG C 1 221 ? 75.689 36.965 44.118 1.00 29.31 221 ARG C N 1
ATOM 6702 C CA . ARG C 1 221 ? 75.527 38.207 43.361 1.00 33.06 221 ARG C CA 1
ATOM 6703 C C . ARG C 1 221 ? 76.731 38.488 42.443 1.00 33.55 221 ARG C C 1
ATOM 6704 O O . ARG C 1 221 ? 77.454 39.459 42.675 1.00 34.03 221 ARG C O 1
ATOM 6712 N N . PRO C 1 222 ? 77.003 37.705 41.375 1.00 32.43 222 PRO C N 1
ATOM 6713 C CA . PRO C 1 222 ? 78.086 37.937 40.431 1.00 33.06 222 PRO C CA 1
ATOM 6714 C C . PRO C 1 222 ? 78.054 39.312 39.759 1.00 35.46 222 PRO C C 1
ATOM 6715 O O . PRO C 1 222 ? 77.014 39.737 39.240 1.00 33.52 222 PRO C O 1
ATOM 6719 N N . PRO C 1 223 ? 79.173 40.062 39.829 1.00 35.97 223 PRO C N 1
ATOM 6720 C CA . PRO C 1 223 ? 79.264 41.421 39.345 1.00 33.78 223 PRO C CA 1
ATOM 6721 C C . PRO C 1 223 ? 78.998 41.541 37.871 1.00 35.64 223 PRO C C 1
ATOM 6722 O O . PRO C 1 223 ? 78.077 42.259 37.504 1.00 36.56 223 PRO C O 1
ATOM 6726 N N . MET C 1 224 ? 79.692 40.785 37.013 1.00 39.58 224 MET C N 1
ATOM 6727 C CA . MET C 1 224 ? 79.490 40.855 35.571 1.00 39.18 224 MET C CA 1
ATOM 6728 C C . MET C 1 224 ? 78.109 40.372 35.128 1.00 37.01 224 MET C C 1
ATOM 6729 O O . MET C 1 224 ? 77.730 40.494 33.955 1.00 37.30 224 MET C O 1
ATOM 6734 N N . ASN C 1 225 ? 77.336 39.877 36.110 1.00 33.05 225 ASN C N 1
ATOM 6735 C CA . ASN C 1 225 ? 75.989 39.374 35.887 1.00 29.52 225 ASN C CA 1
ATOM 6736 C C . ASN C 1 225 ? 74.821 40.040 36.608 1.00 25.01 225 ASN C C 1
ATOM 6737 O O . ASN C 1 225 ? 73.730 39.467 36.700 1.00 23.54 225 ASN C O 1
ATOM 6742 N N . ILE C 1 226 ? 75.001 41.229 37.194 1.00 25.83 226 ILE C N 1
ATOM 6743 C CA . ILE C 1 226 ? 73.821 41.987 37.606 1.00 19.89 226 ILE C CA 1
ATOM 6744 C C . ILE C 1 226 ? 73.515 42.787 36.345 1.00 23.64 226 ILE C C 1
ATOM 6745 O O . ILE C 1 226 ? 74.286 43.637 35.910 1.00 30.51 226 ILE C O 1
ATOM 6750 N N . LEU C 1 227 ? 72.419 42.406 35.695 1.00 20.47 227 LEU C N 1
ATOM 6751 C CA . LEU C 1 227 ? 71.978 42.910 34.414 1.00 12.96 227 LEU C CA 1
ATOM 6752 C C . LEU C 1 227 ? 70.462 43.034 34.474 1.00 16.23 227 LEU C C 1
ATOM 6753 O O . LEU C 1 227 ? 69.808 42.573 35.406 1.00 17.20 227 LEU C O 1
ATOM 6758 N N . SER C 1 228 ? 69.864 43.669 33.470 1.00 16.66 228 SER C N 1
ATOM 6759 C CA . SER C 1 228 ? 68.424 43.818 33.362 1.00 12.90 228 SER C CA 1
ATOM 6760 C C . SER C 1 228 ? 68.022 42.999 32.148 1.00 13.61 228 SER C C 1
ATOM 6761 O O . SER C 1 228 ? 68.900 42.542 31.405 1.00 12.33 228 SER C O 1
ATOM 6764 N N . GLN C 1 229 ? 66.706 42.898 31.901 1.00 9.81 229 GLN C N 1
ATOM 6765 C CA . GLN C 1 229 ? 66.210 42.131 30.780 1.00 13.13 229 GLN C CA 1
ATOM 6766 C C . GLN C 1 229 ? 66.612 42.731 29.441 1.00 22.02 229 GLN C C 1
ATOM 6767 O O . GLN C 1 229 ? 67.115 41.997 28.583 1.00 26.93 229 GLN C O 1
ATOM 6773 N N . LYS C 1 230 ? 66.442 44.057 29.240 1.00 26.70 230 LYS C N 1
ATOM 6774 C CA . LYS C 1 230 ? 66.815 44.734 28.000 1.00 23.87 230 LYS C CA 1
ATOM 6775 C C . LYS C 1 230 ? 68.305 44.528 27.768 1.00 23.34 230 LYS C C 1
ATOM 6776 O O . LYS C 1 230 ? 68.698 44.252 26.640 1.00 26.43 230 LYS C O 1
ATOM 6782 N N . GLU C 1 231 ? 69.119 44.571 28.833 1.00 21.85 231 GLU C N 1
ATOM 6783 C CA . GLU C 1 231 ? 70.542 44.260 28.777 1.00 22.42 231 GLU C CA 1
ATOM 6784 C C . GLU C 1 231 ? 70.916 42.818 28.482 1.00 22.45 231 GLU C C 1
ATOM 6785 O O . GLU C 1 231 ? 72.022 42.652 27.958 1.00 25.02 231 GLU C O 1
ATOM 6791 N N . VAL C 1 232 ? 70.152 41.763 28.850 1.00 15.96 232 VAL C N 1
ATOM 6792 C CA . VAL C 1 232 ? 70.563 40.426 28.417 1.00 15.64 232 VAL C CA 1
ATOM 6793 C C . VAL C 1 232 ? 69.975 40.150 27.028 1.00 18.91 232 VAL C C 1
ATOM 6794 O O . VAL C 1 232 ? 70.435 39.256 26.309 1.00 17.00 232 VAL C O 1
ATOM 6798 N N . ILE C 1 233 ? 68.939 40.937 26.661 1.00 18.93 233 ILE C N 1
ATOM 6799 C CA . ILE C 1 233 ? 68.378 40.956 25.323 1.00 16.06 233 ILE C CA 1
ATOM 6800 C C . ILE C 1 233 ? 69.373 41.652 24.428 1.00 18.27 233 ILE C C 1
ATOM 6801 O O . ILE C 1 233 ? 69.599 41.112 23.366 1.00 21.92 233 ILE C O 1
ATOM 6806 N N . GLN C 1 234 ? 70.019 42.771 24.772 1.00 21.54 234 GLN C N 1
ATOM 6807 C CA . GLN C 1 234 ? 71.023 43.373 23.912 1.00 23.63 234 GLN C CA 1
ATOM 6808 C C . GLN C 1 234 ? 72.092 42.333 23.623 1.00 27.02 234 GLN C C 1
ATOM 6809 O O . GLN C 1 234 ? 72.226 41.959 22.470 1.00 32.23 234 GLN C O 1
ATOM 6815 N N . ILE C 1 235 ? 72.724 41.725 24.637 1.00 31.64 235 ILE C N 1
ATOM 6816 C CA . ILE C 1 235 ? 73.672 40.599 24.544 1.00 30.82 235 ILE C CA 1
ATOM 6817 C C . ILE C 1 235 ? 73.235 39.514 23.559 1.00 27.38 235 ILE C C 1
ATOM 6818 O O . ILE C 1 235 ? 74.046 38.957 22.819 1.00 19.75 235 ILE C O 1
ATOM 6823 N N . TRP C 1 236 ? 71.930 39.216 23.585 1.00 27.62 236 TRP C N 1
ATOM 6824 C CA . TRP C 1 236 ? 71.383 38.239 22.686 1.00 27.44 236 TRP C CA 1
ATOM 6825 C C . TRP C 1 236 ? 71.462 38.762 21.275 1.00 30.58 236 TRP C C 1
ATOM 6826 O O . TRP C 1 236 ? 72.115 38.129 20.459 1.00 35.35 236 TRP C O 1
ATOM 6837 N N . GLU C 1 237 ? 70.807 39.879 20.976 1.00 32.25 237 GLU C N 1
ATOM 6838 C CA . GLU C 1 237 ? 70.821 40.437 19.641 1.00 30.28 237 GLU C CA 1
ATOM 6839 C C . GLU C 1 237 ? 72.077 41.265 19.405 1.00 32.86 237 GLU C C 1
ATOM 6840 O O . GLU C 1 237 ? 73.037 40.730 18.843 1.00 28.28 237 GLU C O 1
ATOM 6846 N N . ARG C 1 238 ? 72.088 42.529 19.870 1.00 40.92 238 ARG C N 1
ATOM 6847 C CA . ARG C 1 238 ? 73.141 43.548 19.729 1.00 47.06 238 ARG C CA 1
ATOM 6848 C C . ARG C 1 238 ? 74.610 43.195 20.002 1.00 47.51 238 ARG C C 1
ATOM 6849 O O . ARG C 1 238 ? 75.478 44.045 20.241 1.00 52.00 238 ARG C O 1
ATOM 6857 N N . LEU C 1 239 ? 74.883 41.898 19.991 1.00 43.07 239 LEU C N 1
ATOM 6858 C CA . LEU C 1 239 ? 76.206 41.353 20.048 1.00 42.98 239 LEU C CA 1
ATOM 6859 C C . LEU C 1 239 ? 76.003 40.041 19.316 1.00 44.43 239 LEU C C 1
ATOM 6860 O O . LEU C 1 239 ? 76.297 40.013 18.122 1.00 46.37 239 LEU C O 1
ATOM 6865 N N . SER C 1 240 ? 75.376 39.011 19.925 1.00 45.85 240 SER C N 1
ATOM 6866 C CA . SER C 1 240 ? 75.315 37.663 19.359 1.00 39.44 240 SER C CA 1
ATOM 6867 C C . SER C 1 240 ? 74.337 37.302 18.242 1.00 40.35 240 SER C C 1
ATOM 6868 O O . SER C 1 240 ? 74.743 36.572 17.343 1.00 39.53 240 SER C O 1
ATOM 6871 N N . GLU C 1 241 ? 73.083 37.740 18.165 1.00 43.79 241 GLU C N 1
ATOM 6872 C CA . GLU C 1 241 ? 72.241 37.433 17.014 1.00 48.98 241 GLU C CA 1
ATOM 6873 C C . GLU C 1 241 ? 72.210 38.673 16.087 1.00 51.81 241 GLU C C 1
ATOM 6874 O O . GLU C 1 241 ? 73.134 38.862 15.282 1.00 49.99 241 GLU C O 1
ATOM 6880 N N . GLN C 1 242 ? 71.168 39.533 16.223 1.00 51.44 242 GLN C N 1
ATOM 6881 C CA . GLN C 1 242 ? 70.919 40.722 15.416 1.00 50.59 242 GLN C CA 1
ATOM 6882 C C . GLN C 1 242 ? 69.912 41.720 16.015 1.00 50.17 242 GLN C C 1
ATOM 6883 O O . GLN C 1 242 ? 70.379 42.717 16.571 1.00 53.13 242 GLN C O 1
ATOM 6889 N N . ASN C 1 243 ? 68.572 41.560 15.930 1.00 46.21 243 ASN C N 1
ATOM 6890 C CA . ASN C 1 243 ? 67.561 42.442 16.531 1.00 42.75 243 ASN C CA 1
ATOM 6891 C C . ASN C 1 243 ? 66.120 41.946 16.458 1.00 38.34 243 ASN C C 1
ATOM 6892 O O . ASN C 1 243 ? 65.477 41.679 15.437 1.00 34.84 243 ASN C O 1
ATOM 6897 N N . LEU C 1 244 ? 65.658 42.012 17.700 1.00 35.91 244 LEU C N 1
ATOM 6898 C CA . LEU C 1 244 ? 64.319 41.708 18.126 1.00 31.61 244 LEU C CA 1
ATOM 6899 C C . LEU C 1 244 ? 63.457 42.957 18.127 1.00 32.90 244 LEU C C 1
ATOM 6900 O O . LEU C 1 244 ? 63.819 44.054 18.570 1.00 31.78 244 LEU C O 1
ATOM 6905 N N . ASP C 1 245 ? 62.279 42.708 17.564 1.00 32.69 245 ASP C N 1
ATOM 6906 C CA . ASP C 1 245 ? 61.188 43.666 17.497 1.00 31.09 245 ASP C CA 1
ATOM 6907 C C . ASP C 1 245 ? 60.767 43.667 18.953 1.00 28.94 245 ASP C C 1
ATOM 6908 O O . ASP C 1 245 ? 60.514 42.576 19.483 1.00 33.61 245 ASP C O 1
ATOM 6913 N N . LYS C 1 246 ? 60.721 44.824 19.628 1.00 24.84 246 LYS C N 1
ATOM 6914 C CA . LYS C 1 246 ? 60.428 44.840 21.063 1.00 13.51 246 LYS C CA 1
ATOM 6915 C C . LYS C 1 246 ? 59.013 45.265 21.474 1.00 11.01 246 LYS C C 1
ATOM 6916 O O . LYS C 1 246 ? 58.296 45.870 20.689 1.00 11.65 246 LYS C O 1
ATOM 6922 N N . ILE C 1 247 ? 58.509 44.902 22.659 1.00 12.24 247 ILE C N 1
ATOM 6923 C CA . ILE C 1 247 ? 57.168 45.251 23.168 1.00 20.38 247 ILE C CA 1
ATOM 6924 C C . ILE C 1 247 ? 57.242 45.331 24.687 1.00 22.91 247 ILE C C 1
ATOM 6925 O O . ILE C 1 247 ? 57.825 44.458 25.323 1.00 27.13 247 ILE C O 1
ATOM 6930 N N . TYR C 1 248 ? 56.627 46.356 25.296 1.00 23.49 248 TYR C N 1
ATOM 6931 C CA . TYR C 1 248 ? 56.698 46.572 26.738 1.00 19.69 248 TYR C CA 1
ATOM 6932 C C . TYR C 1 248 ? 55.379 46.283 27.360 1.00 20.95 248 TYR C C 1
ATOM 6933 O O . TYR C 1 248 ? 54.344 46.741 26.885 1.00 26.52 248 TYR C O 1
ATOM 6942 N N . ILE C 1 249 ? 55.411 45.498 28.419 1.00 23.30 249 ILE C N 1
ATOM 6943 C CA . ILE C 1 249 ? 54.162 45.179 29.069 1.00 25.48 249 ILE C CA 1
ATOM 6944 C C . ILE C 1 249 ? 54.154 45.978 30.372 1.00 25.68 249 ILE C C 1
ATOM 6945 O O . ILE C 1 249 ? 55.191 46.289 30.962 1.00 29.56 249 ILE C O 1
ATOM 6950 N N . SER C 1 250 ? 52.973 46.438 30.773 1.00 22.82 250 SER C N 1
ATOM 6951 C CA . SER C 1 250 ? 52.829 47.285 31.948 1.00 19.19 250 SER C CA 1
ATOM 6952 C C . SER C 1 250 ? 52.607 46.535 33.261 1.00 18.85 250 SER C C 1
ATOM 6953 O O . SER C 1 250 ? 52.314 45.341 33.270 1.00 13.08 250 SER C O 1
ATOM 6956 N N . SER C 1 251 ? 52.789 47.204 34.405 1.00 17.99 251 SER C N 1
ATOM 6957 C CA . SER C 1 251 ? 52.518 46.606 35.696 1.00 16.13 251 SER C CA 1
ATOM 6958 C C . SER C 1 251 ? 51.034 46.252 35.822 1.00 22.20 251 SER C C 1
ATOM 6959 O O . SER C 1 251 ? 50.665 45.175 36.283 1.00 28.88 251 SER C O 1
ATOM 6962 N N . GLN C 1 252 ? 50.148 47.068 35.269 1.00 28.56 252 GLN C N 1
ATOM 6963 C CA . GLN C 1 252 ? 48.715 46.960 35.453 1.00 36.54 252 GLN C CA 1
ATOM 6964 C C . GLN C 1 252 ? 47.808 45.759 35.103 1.00 41.73 252 GLN C C 1
ATOM 6965 O O . GLN C 1 252 ? 47.598 44.758 35.820 1.00 49.78 252 GLN C O 1
ATOM 6971 N N . ASP C 1 253 ? 47.159 45.862 33.950 1.00 45.52 253 ASP C N 1
ATOM 6972 C CA . ASP C 1 253 ? 46.202 44.868 33.484 1.00 47.93 253 ASP C CA 1
ATOM 6973 C C . ASP C 1 253 ? 46.844 43.652 32.773 1.00 48.14 253 ASP C C 1
ATOM 6974 O O . ASP C 1 253 ? 46.234 42.856 32.043 1.00 48.48 253 ASP C O 1
ATOM 6979 N N . PHE C 1 254 ? 48.129 43.565 33.166 1.00 44.39 254 PHE C N 1
ATOM 6980 C CA . PHE C 1 254 ? 49.222 42.675 32.790 1.00 37.53 254 PHE C CA 1
ATOM 6981 C C . PHE C 1 254 ? 49.470 41.967 34.133 1.00 33.20 254 PHE C C 1
ATOM 6982 O O . PHE C 1 254 ? 49.692 40.752 34.150 1.00 34.71 254 PHE C O 1
ATOM 6990 N N . LEU C 1 255 ? 49.364 42.653 35.295 1.00 27.68 255 LEU C N 1
ATOM 6991 C CA . LEU C 1 255 ? 48.967 41.878 36.462 1.00 26.01 255 LEU C CA 1
ATOM 6992 C C . LEU C 1 255 ? 47.565 41.290 36.164 1.00 29.78 255 LEU C C 1
ATOM 6993 O O . LEU C 1 255 ? 47.291 40.192 36.671 1.00 33.47 255 LEU C O 1
ATOM 6998 N N . ALA C 1 256 ? 46.626 41.909 35.394 1.00 28.75 256 ALA C N 1
ATOM 6999 C CA . ALA C 1 256 ? 45.370 41.156 35.068 1.00 29.29 256 ALA C CA 1
ATOM 7000 C C . ALA C 1 256 ? 45.420 40.009 34.021 1.00 30.13 256 ALA C C 1
ATOM 7001 O O . ALA C 1 256 ? 44.649 38.992 33.992 1.00 36.30 256 ALA C O 1
ATOM 7003 N N . ASP C 1 257 ? 46.498 40.169 33.227 1.00 28.43 257 ASP C N 1
ATOM 7004 C CA . ASP C 1 257 ? 46.937 39.199 32.217 1.00 30.63 257 ASP C CA 1
ATOM 7005 C C . ASP C 1 257 ? 47.248 37.974 33.016 1.00 30.67 257 ASP C C 1
ATOM 7006 O O . ASP C 1 257 ? 46.678 36.913 32.787 1.00 31.09 257 ASP C O 1
ATOM 7011 N N . MET C 1 258 ? 48.111 38.201 34.015 1.00 30.09 258 MET C N 1
ATOM 7012 C CA . MET C 1 258 ? 48.376 37.153 34.963 1.00 27.07 258 MET C CA 1
ATOM 7013 C C . MET C 1 258 ? 47.084 36.641 35.617 1.00 30.71 258 MET C C 1
ATOM 7014 O O . MET C 1 258 ? 46.937 35.429 35.803 1.00 26.90 258 MET C O 1
ATOM 7019 N N . LYS C 1 259 ? 46.129 37.565 35.899 1.00 38.31 259 LYS C N 1
ATOM 7020 C CA . LYS C 1 259 ? 44.868 37.257 36.608 1.00 40.77 259 LYS C CA 1
ATOM 7021 C C . LYS C 1 259 ? 44.083 36.114 36.022 1.00 39.70 259 LYS C C 1
ATOM 7022 O O . LYS C 1 259 ? 43.780 35.215 36.824 1.00 39.91 259 LYS C O 1
ATOM 7028 N N . ASP C 1 260 ? 43.727 36.100 34.716 1.00 36.50 260 ASP C N 1
ATOM 7029 C CA . ASP C 1 260 ? 42.903 34.883 34.480 1.00 35.49 260 ASP C CA 1
ATOM 7030 C C . ASP C 1 260 ? 43.513 33.464 34.309 1.00 34.39 260 ASP C C 1
ATOM 7031 O O . ASP C 1 260 ? 42.797 32.459 34.219 1.00 36.01 260 ASP C O 1
ATOM 7036 N N . LYS C 1 261 ? 44.836 33.276 34.370 1.00 30.16 261 LYS C N 1
ATOM 7037 C CA . LYS C 1 261 ? 45.476 31.979 34.190 1.00 27.84 261 LYS C CA 1
ATOM 7038 C C . LYS C 1 261 ? 45.392 31.002 35.367 1.00 33.89 261 LYS C C 1
ATOM 7039 O O . LYS C 1 261 ? 44.907 31.320 36.456 1.00 39.99 261 LYS C O 1
ATOM 7045 N N . SER C 1 262 ? 45.858 29.767 35.111 1.00 36.01 262 SER C N 1
ATOM 7046 C CA . SER C 1 262 ? 45.890 28.617 36.027 1.00 29.07 262 SER C CA 1
ATOM 7047 C C . SER C 1 262 ? 46.880 28.738 37.176 1.00 26.30 262 SER C C 1
ATOM 7048 O O . SER C 1 262 ? 47.969 29.254 36.936 1.00 28.78 262 SER C O 1
ATOM 7051 N N . TYR C 1 263 ? 46.552 28.257 38.393 1.00 17.08 263 TYR C N 1
ATOM 7052 C CA . TYR C 1 263 ? 47.393 28.366 39.580 1.00 10.60 263 TYR C CA 1
ATOM 7053 C C . TYR C 1 263 ? 48.895 28.264 39.415 1.00 15.77 263 TYR C C 1
ATOM 7054 O O . TYR C 1 263 ? 49.613 29.038 40.039 1.00 19.74 263 TYR C O 1
ATOM 7063 N N . GLU C 1 264 ? 49.435 27.353 38.597 1.00 14.03 264 GLU C N 1
ATOM 7064 C CA . GLU C 1 264 ? 50.887 27.230 38.440 1.00 18.50 264 GLU C CA 1
ATOM 7065 C C . GLU C 1 264 ? 51.446 28.238 37.445 1.00 21.24 264 GLU C C 1
ATOM 7066 O O . GLU C 1 264 ? 52.669 28.364 37.321 1.00 22.42 264 GLU C O 1
ATOM 7072 N N . GLU C 1 265 ? 50.572 28.914 36.681 1.00 21.24 265 GLU C N 1
ATOM 7073 C CA . GLU C 1 265 ? 51.005 29.953 35.760 1.00 22.67 265 GLU C CA 1
ATOM 7074 C C . GLU C 1 265 ? 50.961 31.270 36.535 1.00 24.73 265 GLU C C 1
ATOM 7075 O O . GLU C 1 265 ? 51.924 32.038 36.497 1.00 22.75 265 GLU C O 1
ATOM 7081 N N . LYS C 1 266 ? 49.890 31.547 37.304 1.00 21.95 266 LYS C N 1
ATOM 7082 C CA . LYS C 1 266 ? 49.878 32.715 38.168 1.00 19.87 266 LYS C CA 1
ATOM 7083 C C . LYS C 1 266 ? 51.164 32.764 39.022 1.00 19.89 266 LYS C C 1
ATOM 7084 O O . LYS C 1 266 ? 51.816 33.804 39.016 1.00 25.28 266 LYS C O 1
ATOM 7090 N N . ILE C 1 267 ? 51.655 31.670 39.626 1.00 15.39 267 ILE C N 1
ATOM 7091 C CA . ILE C 1 267 ? 52.904 31.652 40.397 1.00 17.74 267 ILE C CA 1
ATOM 7092 C C . ILE C 1 267 ? 54.134 32.171 39.631 1.00 20.78 267 ILE C C 1
ATOM 7093 O O . ILE C 1 267 ? 54.820 33.052 40.155 1.00 18.18 267 ILE C O 1
ATOM 7098 N N . VAL C 1 268 ? 54.417 31.698 38.391 1.00 21.26 268 VAL C N 1
ATOM 7099 C CA . VAL C 1 268 ? 55.624 32.085 37.627 1.00 23.67 268 VAL C CA 1
ATOM 7100 C C . VAL C 1 268 ? 55.593 33.536 37.209 1.00 18.64 268 VAL C C 1
ATOM 7101 O O . VAL C 1 268 ? 56.597 34.250 37.181 1.00 21.25 268 VAL C O 1
ATOM 7105 N N . ARG C 1 269 ? 54.366 33.915 36.902 1.00 16.83 269 ARG C N 1
ATOM 7106 C CA . ARG C 1 269 ? 54.066 35.273 36.592 1.00 17.06 269 ARG C CA 1
ATOM 7107 C C . ARG C 1 269 ? 54.315 36.068 37.868 1.00 14.57 269 ARG C C 1
ATOM 7108 O O . ARG C 1 269 ? 55.260 36.860 37.855 1.00 10.71 269 ARG C O 1
ATOM 7116 N N . CYS C 1 270 ? 53.645 35.829 39.009 1.00 12.93 270 CYS C N 1
ATOM 7117 C CA . CYS C 1 270 ? 53.970 36.529 40.261 1.00 8.40 270 CYS C CA 1
ATOM 7118 C C . CYS C 1 270 ? 55.444 36.592 40.626 1.00 10.44 270 CYS C C 1
ATOM 7119 O O . CYS C 1 270 ? 55.833 37.508 41.334 1.00 15.28 270 CYS C O 1
ATOM 7122 N N . HIS C 1 271 ? 56.285 35.639 40.186 1.00 16.98 271 HIS C N 1
ATOM 7123 C CA . HIS C 1 271 ? 57.724 35.603 40.451 1.00 14.03 271 HIS C CA 1
ATOM 7124 C C . HIS C 1 271 ? 58.468 36.423 39.416 1.00 14.67 271 HIS C C 1
ATOM 7125 O O . HIS C 1 271 ? 59.470 37.050 39.746 1.00 18.18 271 HIS C O 1
ATOM 7132 N N . LEU C 1 272 ? 58.055 36.391 38.135 1.00 11.18 272 LEU C N 1
ATOM 7133 C CA . LEU C 1 272 ? 58.613 37.245 37.076 1.00 13.65 272 LEU C CA 1
ATOM 7134 C C . LEU C 1 272 ? 58.374 38.710 37.421 1.00 15.29 272 LEU C C 1
ATOM 7135 O O . LEU C 1 272 ? 59.265 39.514 37.677 1.00 16.84 272 LEU C O 1
ATOM 7140 N N . TYR C 1 273 ? 57.058 38.918 37.481 1.00 11.86 273 TYR C N 1
ATOM 7141 C CA . TYR C 1 273 ? 56.315 40.121 37.751 1.00 11.71 273 TYR C CA 1
ATOM 7142 C C . TYR C 1 273 ? 56.540 40.570 39.171 1.00 5.38 273 TYR C C 1
ATOM 7143 O O . TYR C 1 273 ? 55.549 40.978 39.791 1.00 2.00 273 TYR C O 1
ATOM 7152 N N . GLN C 1 274 ? 57.861 40.601 39.514 1.00 2.00 274 GLN C N 1
ATOM 7153 C CA . GLN C 1 274 ? 58.451 40.774 40.846 1.00 4.25 274 GLN C CA 1
ATOM 7154 C C . GLN C 1 274 ? 59.981 40.728 40.838 1.00 7.48 274 GLN C C 1
ATOM 7155 O O . GLN C 1 274 ? 60.625 40.786 41.881 1.00 9.33 274 GLN C O 1
ATOM 7161 N N . ILE C 1 275 ? 60.636 40.483 39.713 1.00 9.87 275 ILE C N 1
ATOM 7162 C CA . ILE C 1 275 ? 62.103 40.571 39.604 1.00 12.42 275 ILE C CA 1
ATOM 7163 C C . ILE C 1 275 ? 62.428 41.764 38.711 1.00 11.20 275 ILE C C 1
ATOM 7164 O O . ILE C 1 275 ? 63.367 42.532 38.913 1.00 8.15 275 ILE C O 1
ATOM 7169 N N . PHE C 1 276 ? 61.622 41.753 37.651 1.00 14.65 276 PHE C N 1
ATOM 7170 C CA . PHE C 1 276 ? 61.627 42.668 36.530 1.00 16.98 276 PHE C CA 1
ATOM 7171 C C . PHE C 1 276 ? 60.824 43.946 36.748 1.00 17.79 276 PHE C C 1
ATOM 7172 O O . PHE C 1 276 ? 61.118 44.996 36.145 1.00 10.33 276 PHE C O 1
ATOM 7180 N N . PHE C 1 277 ? 59.784 43.775 37.597 1.00 19.90 277 PHE C N 1
ATOM 7181 C CA . PHE C 1 277 ? 58.934 44.858 38.082 1.00 18.71 277 PHE C CA 1
ATOM 7182 C C . PHE C 1 277 ? 59.325 45.269 39.492 1.00 17.92 277 PHE C C 1
ATOM 7183 O O . PHE C 1 277 ? 60.108 46.220 39.549 1.00 21.04 277 PHE C O 1
ATOM 7191 N N . ARG C 1 278 ? 58.951 44.651 40.629 1.00 15.16 278 ARG C N 1
ATOM 7192 C CA . ARG C 1 278 ? 59.297 45.214 41.938 1.00 12.26 278 ARG C CA 1
ATOM 7193 C C . ARG C 1 278 ? 60.807 45.271 42.188 1.00 9.62 278 ARG C C 1
ATOM 7194 O O . ARG C 1 278 ? 61.250 45.978 43.090 1.00 11.29 278 ARG C O 1
ATOM 7202 N N . GLY C 1 279 ? 61.644 44.607 41.384 1.00 8.82 279 GLY C N 1
ATOM 7203 C CA . GLY C 1 279 ? 63.111 44.662 41.537 1.00 11.49 279 GLY C CA 1
ATOM 7204 C C . GLY C 1 279 ? 63.787 43.766 42.586 1.00 18.34 279 GLY C C 1
ATOM 7205 O O . GLY C 1 279 ? 65.007 43.788 42.738 1.00 18.26 279 GLY C O 1
ATOM 7206 N N . ASP C 1 280 ? 63.014 42.913 43.280 1.00 20.82 280 ASP C N 1
ATOM 7207 C CA . ASP C 1 280 ? 63.414 42.086 44.421 1.00 12.51 280 ASP C CA 1
ATOM 7208 C C . ASP C 1 280 ? 64.708 41.291 44.435 1.00 9.85 280 ASP C C 1
ATOM 7209 O O . ASP C 1 280 ? 65.145 40.831 45.495 1.00 4.79 280 ASP C O 1
ATOM 7214 N N . LEU C 1 281 ? 65.389 41.144 43.300 1.00 11.52 281 LEU C N 1
ATOM 7215 C CA . LEU C 1 281 ? 66.686 40.483 43.387 1.00 17.29 281 LEU C CA 1
ATOM 7216 C C . LEU C 1 281 ? 67.708 41.500 43.878 1.00 18.61 281 LEU C C 1
ATOM 7217 O O . LEU C 1 281 ? 68.633 41.159 44.630 1.00 22.16 281 LEU C O 1
ATOM 7222 N N . TYR C 1 282 ? 67.495 42.776 43.509 1.00 17.34 282 TYR C N 1
ATOM 7223 C CA . TYR C 1 282 ? 68.488 43.811 43.778 1.00 18.58 282 TYR C CA 1
ATOM 7224 C C . TYR C 1 282 ? 67.992 45.062 44.494 1.00 19.28 282 TYR C C 1
ATOM 7225 O O . TYR C 1 282 ? 68.728 46.037 44.577 1.00 20.71 282 TYR C O 1
ATOM 7234 N N . ASN C 1 283 ? 66.775 45.120 45.030 1.00 22.57 283 ASN C N 1
ATOM 7235 C CA . ASN C 1 283 ? 66.308 46.312 45.702 1.00 21.03 283 ASN C CA 1
ATOM 7236 C C . ASN C 1 283 ? 66.561 46.286 47.188 1.00 25.45 283 ASN C C 1
ATOM 7237 O O . ASN C 1 283 ? 65.823 46.872 47.988 1.00 30.77 283 ASN C O 1
ATOM 7242 N N . PHE C 1 284 ? 67.641 45.583 47.535 1.00 28.39 284 PHE C N 1
ATOM 7243 C CA . PHE C 1 284 ? 68.006 45.426 48.922 1.00 29.19 284 PHE C CA 1
ATOM 7244 C C . PHE C 1 284 ? 69.474 45.151 49.273 1.00 31.55 284 PHE C C 1
ATOM 7245 O O . PHE C 1 284 ? 70.416 44.685 48.603 1.00 28.45 284 PHE C O 1
ATOM 7253 N N . GLU C 1 285 ? 69.430 45.645 50.498 1.00 36.43 285 GLU C N 1
ATOM 7254 C CA . GLU C 1 285 ? 70.431 45.704 51.533 1.00 40.37 285 GLU C CA 1
ATOM 7255 C C . GLU C 1 285 ? 70.726 44.295 52.013 1.00 40.69 285 GLU C C 1
ATOM 7256 O O . GLU C 1 285 ? 69.940 43.645 52.696 1.00 43.45 285 GLU C O 1
ATOM 7262 N N . ILE C 1 286 ? 71.855 43.812 51.540 1.00 36.96 286 ILE C N 1
ATOM 7263 C CA . ILE C 1 286 ? 72.358 42.500 51.874 1.00 37.61 286 ILE C CA 1
ATOM 7264 C C . ILE C 1 286 ? 73.257 42.649 53.085 1.00 39.52 286 ILE C C 1
ATOM 7265 O O . ILE C 1 286 ? 73.968 43.649 53.155 1.00 42.15 286 ILE C O 1
ATOM 7270 N N . GLY C 1 287 ? 73.265 41.753 54.078 1.00 44.02 287 GLY C N 1
ATOM 7271 C CA . GLY C 1 287 ? 74.251 41.877 55.158 1.00 49.76 287 GLY C CA 1
ATOM 7272 C C . GLY C 1 287 ? 73.746 41.856 56.601 1.00 56.14 287 GLY C C 1
ATOM 7273 O O . GLY C 1 287 ? 72.750 41.201 56.926 1.00 56.17 287 GLY C O 1
ATOM 7274 N N . PRO C 1 288 ? 74.463 42.475 57.552 1.00 60.39 288 PRO C N 1
ATOM 7275 C CA . PRO C 1 288 ? 75.937 42.569 57.618 1.00 60.18 288 PRO C CA 1
ATOM 7276 C C . PRO C 1 288 ? 76.690 41.371 58.230 1.00 56.96 288 PRO C C 1
ATOM 7277 O O . PRO C 1 288 ? 77.918 41.363 58.386 1.00 55.05 288 PRO C O 1
ATOM 7281 N N . ASN C 1 289 ? 75.902 40.377 58.646 1.00 53.54 289 ASN C N 1
ATOM 7282 C CA . ASN C 1 289 ? 76.408 39.125 59.167 1.00 51.83 289 ASN C CA 1
ATOM 7283 C C . ASN C 1 289 ? 76.372 38.116 58.007 1.00 48.62 289 ASN C C 1
ATOM 7284 O O . ASN C 1 289 ? 77.295 37.310 57.852 1.00 48.40 289 ASN C O 1
ATOM 7289 N N . ALA C 1 290 ? 75.337 38.222 57.144 1.00 44.93 290 ALA C N 1
ATOM 7290 C CA . ALA C 1 290 ? 75.152 37.489 55.878 1.00 39.88 290 ALA C CA 1
ATOM 7291 C C . ALA C 1 290 ? 76.276 37.666 54.831 1.00 38.23 290 ALA C C 1
ATOM 7292 O O . ALA C 1 290 ? 77.084 38.600 54.872 1.00 33.44 290 ALA C O 1
ATOM 7294 N N . ILE C 1 291 ? 76.367 36.759 53.848 1.00 38.78 291 ILE C N 1
ATOM 7295 C CA . ILE C 1 291 ? 77.490 36.784 52.919 1.00 30.92 291 ILE C CA 1
ATOM 7296 C C . ILE C 1 291 ? 77.196 36.577 51.445 1.00 26.70 291 ILE C C 1
ATOM 7297 O O . ILE C 1 291 ? 76.074 36.313 51.011 1.00 24.82 291 ILE C O 1
ATOM 7302 N N . GLU C 1 292 ? 78.271 36.728 50.677 1.00 20.49 292 GLU C N 1
ATOM 7303 C CA . GLU C 1 292 ? 78.199 36.653 49.251 1.00 24.74 292 GLU C CA 1
ATOM 7304 C C . GLU C 1 292 ? 79.306 35.773 48.728 1.00 26.30 292 GLU C C 1
ATOM 7305 O O . GLU C 1 292 ? 80.484 35.924 49.041 1.00 24.97 292 GLU C O 1
ATOM 7311 N N . ALA C 1 293 ? 78.804 34.853 47.891 1.00 25.68 293 ALA C N 1
ATOM 7312 C CA . ALA C 1 293 ? 79.542 33.782 47.257 1.00 21.76 293 ALA C CA 1
ATOM 7313 C C . ALA C 1 293 ? 80.749 34.211 46.472 1.00 23.39 293 ALA C C 1
ATOM 7314 O O . ALA C 1 293 ? 81.837 33.744 46.810 1.00 24.20 293 ALA C O 1
ATOM 7316 N N . THR C 1 294 ? 80.560 35.106 45.474 1.00 26.98 294 THR C N 1
ATOM 7317 C CA . THR C 1 294 ? 81.590 35.610 44.537 1.00 23.98 294 THR C CA 1
ATOM 7318 C C . THR C 1 294 ? 82.801 36.281 45.175 1.00 24.88 294 THR C C 1
ATOM 7319 O O . THR C 1 294 ? 83.953 36.128 44.766 1.00 20.58 294 THR C O 1
ATOM 7323 N N . LYS C 1 295 ? 82.455 37.114 46.153 1.00 27.81 295 LYS C N 1
ATOM 7324 C CA . LYS C 1 295 ? 83.386 37.820 47.007 1.00 30.37 295 LYS C CA 1
ATOM 7325 C C . LYS C 1 295 ? 84.169 36.798 47.839 1.00 31.81 295 LYS C C 1
ATOM 7326 O O . LYS C 1 295 ? 85.398 36.786 47.809 1.00 35.24 295 LYS C O 1
ATOM 7332 N N . LEU C 1 296 ? 83.440 35.927 48.565 1.00 32.33 296 LEU C N 1
ATOM 7333 C CA . LEU C 1 296 ? 83.966 34.868 49.434 1.00 28.20 296 LEU C CA 1
ATOM 7334 C C . LEU C 1 296 ? 84.816 33.821 48.703 1.00 25.97 296 LEU C C 1
ATOM 7335 O O . LEU C 1 296 ? 85.829 33.362 49.240 1.00 26.68 296 LEU C O 1
ATOM 7340 N N . TYR C 1 297 ? 84.470 33.462 47.455 1.00 19.84 297 TYR C N 1
ATOM 7341 C CA . TYR C 1 297 ? 85.179 32.426 46.738 1.00 18.03 297 TYR C CA 1
ATOM 7342 C C . TYR C 1 297 ? 85.931 32.898 45.506 1.00 24.88 297 TYR C C 1
ATOM 7343 O O . TYR C 1 297 ? 85.540 32.580 44.374 1.00 33.16 297 TYR C O 1
ATOM 7352 N N . PRO C 1 298 ? 87.045 33.642 45.658 1.00 24.64 298 PRO C N 1
ATOM 7353 C CA . PRO C 1 298 ? 87.737 34.323 44.554 1.00 23.97 298 PRO C CA 1
ATOM 7354 C C . PRO C 1 298 ? 88.086 33.477 43.329 1.00 27.73 298 PRO C C 1
ATOM 7355 O O . PRO C 1 298 ? 87.849 33.823 42.171 1.00 29.70 298 PRO C O 1
ATOM 7359 N N . GLU C 1 299 ? 88.615 32.302 43.675 1.00 27.52 299 GLU C N 1
ATOM 7360 C CA . GLU C 1 299 ? 89.112 31.253 42.793 1.00 23.96 299 GLU C CA 1
ATOM 7361 C C . GLU C 1 299 ? 88.197 30.875 41.625 1.00 21.43 299 GLU C C 1
ATOM 7362 O O . GLU C 1 299 ? 88.698 30.618 40.531 1.00 19.13 299 GLU C O 1
ATOM 7368 N N . VAL C 1 300 ? 86.863 30.901 41.807 1.00 19.02 300 VAL C N 1
ATOM 7369 C CA . VAL C 1 300 ? 85.930 30.562 40.751 1.00 18.42 300 VAL C CA 1
ATOM 7370 C C . VAL C 1 300 ? 85.627 31.757 39.868 1.00 25.70 300 VAL C C 1
ATOM 7371 O O . VAL C 1 300 ? 85.080 32.807 40.261 1.00 29.02 300 VAL C O 1
ATOM 7375 N N . LYS C 1 301 ? 85.961 31.413 38.623 1.00 25.17 301 LYS C N 1
ATOM 7376 C CA . LYS C 1 301 ? 85.765 32.233 37.449 1.00 22.08 301 LYS C CA 1
ATOM 7377 C C . LYS C 1 301 ? 84.329 32.049 36.979 1.00 24.03 301 LYS C C 1
ATOM 7378 O O . LYS C 1 301 ? 84.118 31.229 36.076 1.00 30.18 301 LYS C O 1
ATOM 7384 N N . TYR C 1 302 ? 83.319 32.763 37.518 1.00 21.24 302 TYR C N 1
ATOM 7385 C CA . TYR C 1 302 ? 81.924 32.538 37.128 1.00 18.86 302 TYR C CA 1
ATOM 7386 C C . TYR C 1 302 ? 81.701 32.799 35.665 1.00 20.48 302 TYR C C 1
ATOM 7387 O O . TYR C 1 302 ? 82.582 33.305 34.971 1.00 24.88 302 TYR C O 1
ATOM 7396 N N . VAL C 1 303 ? 80.554 32.307 35.193 1.00 21.95 303 VAL C N 1
ATOM 7397 C CA . VAL C 1 303 ? 80.190 32.394 33.796 1.00 21.39 303 VAL C CA 1
ATOM 7398 C C . VAL C 1 303 ? 79.187 33.534 33.684 1.00 24.09 303 VAL C C 1
ATOM 7399 O O . VAL C 1 303 ? 78.192 33.650 34.420 1.00 23.67 303 VAL C O 1
ATOM 7403 N N . THR C 1 304 ? 79.590 34.347 32.697 1.00 21.11 304 THR C N 1
ATOM 7404 C CA . THR C 1 304 ? 78.968 35.588 32.268 1.00 20.45 304 THR C CA 1
ATOM 7405 C C . THR C 1 304 ? 77.711 35.391 31.446 1.00 16.49 304 THR C C 1
ATOM 7406 O O . THR C 1 304 ? 77.525 34.316 30.899 1.00 21.84 304 THR C O 1
ATOM 7410 N N . MET C 1 305 ? 76.838 36.393 31.294 1.00 13.21 305 MET C N 1
ATOM 7411 C CA . MET C 1 305 ? 75.732 36.201 30.392 1.00 12.49 305 MET C CA 1
ATOM 7412 C C . MET C 1 305 ? 76.120 36.462 28.968 1.00 13.50 305 MET C C 1
ATOM 7413 O O . MET C 1 305 ? 75.278 36.549 28.092 1.00 18.62 305 MET C O 1
ATOM 7418 N N . ASP C 1 306 ? 77.409 36.586 28.733 1.00 19.78 306 ASP C N 1
ATOM 7419 C CA . ASP C 1 306 ? 77.994 36.766 27.423 1.00 22.80 306 ASP C CA 1
ATOM 7420 C C . ASP C 1 306 ? 78.410 35.368 26.984 1.00 24.78 306 ASP C C 1
ATOM 7421 O O . ASP C 1 306 ? 78.087 34.924 25.879 1.00 25.50 306 ASP C O 1
ATOM 7426 N N . SER C 1 307 ? 79.133 34.685 27.895 1.00 22.82 307 SER C N 1
ATOM 7427 C CA . SER C 1 307 ? 79.597 33.319 27.712 1.00 18.90 307 SER C CA 1
ATOM 7428 C C . SER C 1 307 ? 78.420 32.366 27.680 1.00 21.18 307 SER C C 1
ATOM 7429 O O . SER C 1 307 ? 78.429 31.466 26.850 1.00 22.91 307 SER C O 1
ATOM 7432 N N . TYR C 1 308 ? 77.394 32.534 28.534 1.00 19.51 308 TYR C N 1
ATOM 7433 C CA . TYR C 1 308 ? 76.296 31.598 28.577 1.00 15.69 308 TYR C CA 1
ATOM 7434 C C . TYR C 1 308 ? 75.475 31.706 27.317 1.00 15.82 308 TYR C C 1
ATOM 7435 O O . TYR C 1 308 ? 75.235 30.675 26.713 1.00 19.81 308 TYR C O 1
ATOM 7444 N N . LEU C 1 309 ? 75.043 32.877 26.838 1.00 19.63 309 LEU C N 1
ATOM 7445 C CA . LEU C 1 309 ? 74.242 32.948 25.610 1.00 20.02 309 LEU C CA 1
ATOM 7446 C C . LEU C 1 309 ? 74.970 32.738 24.289 1.00 24.83 309 LEU C C 1
ATOM 7447 O O . LEU C 1 309 ? 74.317 32.603 23.250 1.00 27.79 309 LEU C O 1
ATOM 7452 N N . GLU C 1 310 ? 76.312 32.665 24.272 1.00 30.78 310 GLU C N 1
ATOM 7453 C CA . GLU C 1 310 ? 77.005 32.353 23.026 1.00 34.45 310 GLU C CA 1
ATOM 7454 C C . GLU C 1 310 ? 76.978 30.871 22.737 1.00 29.59 310 GLU C C 1
ATOM 7455 O O . GLU C 1 310 ? 77.520 30.395 21.752 1.00 28.25 310 GLU C O 1
ATOM 7461 N N . ARG C 1 311 ? 76.332 30.180 23.674 1.00 29.07 311 ARG C N 1
ATOM 7462 C CA . ARG C 1 311 ? 76.023 28.772 23.626 1.00 28.90 311 ARG C CA 1
ATOM 7463 C C . ARG C 1 311 ? 74.687 28.555 22.975 1.00 29.26 311 ARG C C 1
ATOM 7464 O O . ARG C 1 311 ? 74.410 27.414 22.609 1.00 31.70 311 ARG C O 1
ATOM 7472 N N . TYR C 1 312 ? 73.903 29.639 22.819 1.00 23.47 312 TYR C N 1
ATOM 7473 C CA . TYR C 1 312 ? 72.577 29.604 22.213 1.00 18.67 312 TYR C CA 1
ATOM 7474 C C . TYR C 1 312 ? 72.483 29.985 20.741 1.00 18.69 312 TYR C C 1
ATOM 7475 O O . TYR C 1 312 ? 71.453 29.778 20.091 1.00 18.22 312 TYR C O 1
ATOM 7484 N N . VAL C 1 313 ? 73.609 30.486 20.216 1.00 21.37 313 VAL C N 1
ATOM 7485 C CA . VAL C 1 313 ? 73.749 31.064 18.886 1.00 23.10 313 VAL C CA 1
ATOM 7486 C C . VAL C 1 313 ? 73.375 30.190 17.674 1.00 23.51 313 VAL C C 1
ATOM 7487 O O . VAL C 1 313 ? 74.202 29.458 17.110 1.00 20.01 313 VAL C O 1
ATOM 7492 N N . ASP D 1 2 ? 43.432 57.199 116.853 1.00 51.26 2 ASP D N 1
ATOM 7493 C CA . ASP D 1 2 ? 43.993 55.868 117.029 1.00 44.26 2 ASP D CA 1
ATOM 7494 C C . ASP D 1 2 ? 44.118 55.508 118.503 1.00 41.08 2 ASP D C 1
ATOM 7495 O O . ASP D 1 2 ? 45.217 55.337 119.047 1.00 44.73 2 ASP D O 1
ATOM 7500 N N . LYS D 1 3 ? 42.931 55.394 119.126 1.00 32.49 3 LYS D N 1
ATOM 7501 C CA . LYS D 1 3 ? 42.785 55.083 120.541 1.00 31.64 3 LYS D CA 1
ATOM 7502 C C . LYS D 1 3 ? 42.588 53.586 120.872 1.00 29.71 3 LYS D C 1
ATOM 7503 O O . LYS D 1 3 ? 43.366 52.777 120.351 1.00 23.56 3 LYS D O 1
ATOM 7509 N N . LYS D 1 4 ? 41.639 53.192 121.768 1.00 30.67 4 LYS D N 1
ATOM 7510 C CA . LYS D 1 4 ? 41.345 51.800 122.163 1.00 31.34 4 LYS D CA 1
ATOM 7511 C C . LYS D 1 4 ? 40.068 51.562 122.983 1.00 32.27 4 LYS D C 1
ATOM 7512 O O . LYS D 1 4 ? 39.988 50.644 123.818 1.00 36.78 4 LYS D O 1
ATOM 7518 N N . SER D 1 5 ? 39.015 52.347 122.748 1.00 30.20 5 SER D N 1
ATOM 7519 C CA . SER D 1 5 ? 37.755 52.166 123.471 1.00 29.87 5 SER D CA 1
ATOM 7520 C C . SER D 1 5 ? 36.988 51.052 122.752 1.00 29.91 5 SER D C 1
ATOM 7521 O O . SER D 1 5 ? 36.892 51.103 121.521 1.00 33.54 5 SER D O 1
ATOM 7524 N N . ARG D 1 6 ? 36.475 50.008 123.423 1.00 29.98 6 ARG D N 1
ATOM 7525 C CA . ARG D 1 6 ? 35.698 48.960 122.731 1.00 33.54 6 ARG D CA 1
ATOM 7526 C C . ARG D 1 6 ? 34.425 49.612 122.186 1.00 32.61 6 ARG D C 1
ATOM 7527 O O . ARG D 1 6 ? 33.501 49.884 122.962 1.00 29.08 6 ARG D O 1
ATOM 7535 N N . VAL D 1 7 ? 34.347 49.909 120.880 1.00 29.71 7 VAL D N 1
ATOM 7536 C CA . VAL D 1 7 ? 33.136 50.523 120.309 1.00 23.38 7 VAL D CA 1
ATOM 7537 C C . VAL D 1 7 ? 32.193 49.516 119.634 1.00 24.24 7 VAL D C 1
ATOM 7538 O O . VAL D 1 7 ? 32.664 48.681 118.842 1.00 23.69 7 VAL D O 1
ATOM 7542 N N . LEU D 1 8 ? 30.879 49.609 119.989 1.00 18.58 8 LEU D N 1
ATOM 7543 C CA . LEU D 1 8 ? 29.816 48.839 119.344 1.00 16.09 8 LEU D CA 1
ATOM 7544 C C . LEU D 1 8 ? 29.007 49.666 118.326 1.00 18.51 8 LEU D C 1
ATOM 7545 O O . LEU D 1 8 ? 28.758 50.848 118.535 1.00 19.03 8 LEU D O 1
ATOM 7550 N N . ILE D 1 9 ? 28.618 49.086 117.170 1.00 18.03 9 ILE D N 1
ATOM 7551 C CA . ILE D 1 9 ? 27.809 49.801 116.206 1.00 13.77 9 ILE D CA 1
ATOM 7552 C C . ILE D 1 9 ? 26.564 49.026 115.728 1.00 14.18 9 ILE D C 1
ATOM 7553 O O . ILE D 1 9 ? 26.605 48.046 114.975 1.00 16.69 9 ILE D O 1
ATOM 7558 N N . VAL D 1 10 ? 25.415 49.508 116.209 1.00 3.54 10 VAL D N 1
ATOM 7559 C CA . VAL D 1 10 ? 24.097 49.148 115.705 1.00 6.08 10 VAL D CA 1
ATOM 7560 C C . VAL D 1 10 ? 23.823 49.961 114.397 1.00 16.04 10 VAL D C 1
ATOM 7561 O O . VAL D 1 10 ? 24.094 51.169 114.258 1.00 15.60 10 VAL D O 1
ATOM 7565 N N . GLY D 1 11 ? 23.304 49.305 113.353 1.00 17.79 11 GLY D N 1
ATOM 7566 C CA . GLY D 1 11 ? 23.091 49.953 112.074 1.00 11.34 11 GLY D CA 1
ATOM 7567 C C . GLY D 1 11 ? 24.341 50.071 111.204 1.00 12.22 11 GLY D C 1
ATOM 7568 O O . GLY D 1 11 ? 24.304 50.899 110.290 1.00 21.87 11 GLY D O 1
ATOM 7569 N N . GLY D 1 12 ? 25.425 49.281 111.360 1.00 7.54 12 GLY D N 1
ATOM 7570 C CA . GLY D 1 12 ? 26.688 49.331 110.583 1.00 5.87 12 GLY D CA 1
ATOM 7571 C C . GLY D 1 12 ? 26.637 49.271 109.031 1.00 11.95 12 GLY D C 1
ATOM 7572 O O . GLY D 1 12 ? 27.644 49.484 108.321 1.00 11.92 12 GLY D O 1
ATOM 7573 N N . THR D 1 13 ? 25.434 48.941 108.523 1.00 12.06 13 THR D N 1
ATOM 7574 C CA . THR D 1 13 ? 25.068 48.897 107.123 1.00 13.33 13 THR D CA 1
ATOM 7575 C C . THR D 1 13 ? 24.115 50.039 106.733 1.00 21.27 13 THR D C 1
ATOM 7576 O O . THR D 1 13 ? 23.360 50.618 107.536 1.00 14.65 13 THR D O 1
ATOM 7580 N N . GLY D 1 14 ? 24.190 50.304 105.417 1.00 24.24 14 GLY D N 1
ATOM 7581 C CA . GLY D 1 14 ? 23.466 51.373 104.752 1.00 29.77 14 GLY D CA 1
ATOM 7582 C C . GLY D 1 14 ? 23.807 52.782 105.255 1.00 31.21 14 GLY D C 1
ATOM 7583 O O . GLY D 1 14 ? 24.690 52.991 106.081 1.00 27.47 14 GLY D O 1
ATOM 7584 N N . TYR D 1 15 ? 23.096 53.748 104.658 1.00 35.91 15 TYR D N 1
ATOM 7585 C CA . TYR D 1 15 ? 23.083 55.155 105.012 1.00 36.19 15 TYR D CA 1
ATOM 7586 C C . TYR D 1 15 ? 24.464 55.757 105.214 1.00 33.05 15 TYR D C 1
ATOM 7587 O O . TYR D 1 15 ? 25.115 56.126 104.248 1.00 33.83 15 TYR D O 1
ATOM 7596 N N . ILE D 1 16 ? 24.912 55.769 106.480 1.00 33.15 16 ILE D N 1
ATOM 7597 C CA . ILE D 1 16 ? 26.162 56.348 106.981 1.00 24.86 16 ILE D CA 1
ATOM 7598 C C . ILE D 1 16 ? 26.781 55.447 108.073 1.00 20.16 16 ILE D C 1
ATOM 7599 O O . ILE D 1 16 ? 27.922 55.641 108.482 1.00 17.69 16 ILE D O 1
ATOM 7604 N N . GLY D 1 17 ? 26.079 54.418 108.557 1.00 15.73 17 GLY D N 1
ATOM 7605 C CA . GLY D 1 17 ? 26.624 53.464 109.509 1.00 13.19 17 GLY D CA 1
ATOM 7606 C C . GLY D 1 17 ? 27.952 52.873 109.048 1.00 16.42 17 GLY D C 1
ATOM 7607 O O . GLY D 1 17 ? 28.920 52.856 109.810 1.00 15.76 17 GLY D O 1
ATOM 7608 N N . LYS D 1 18 ? 28.033 52.444 107.780 1.00 14.59 18 LYS D N 1
ATOM 7609 C CA . LYS D 1 18 ? 29.255 51.857 107.267 1.00 19.02 18 LYS D CA 1
ATOM 7610 C C . LYS D 1 18 ? 30.440 52.791 107.390 1.00 20.63 18 LYS D C 1
ATOM 7611 O O . LYS D 1 18 ? 31.515 52.395 107.820 1.00 25.72 18 LYS D O 1
ATOM 7617 N N . ARG D 1 19 ? 30.154 54.062 107.112 1.00 19.46 19 ARG D N 1
ATOM 7618 C CA . ARG D 1 19 ? 31.062 55.191 107.241 1.00 16.51 19 ARG D CA 1
ATOM 7619 C C . ARG D 1 19 ? 31.649 55.258 108.630 1.00 15.69 19 ARG D C 1
ATOM 7620 O O . ARG D 1 19 ? 32.874 55.254 108.725 1.00 12.26 19 ARG D O 1
ATOM 7628 N N . ILE D 1 20 ? 30.789 55.291 109.685 1.00 12.09 20 ILE D N 1
ATOM 7629 C CA . ILE D 1 20 ? 31.212 55.342 111.089 1.00 7.81 20 ILE D CA 1
ATOM 7630 C C . ILE D 1 20 ? 32.154 54.171 111.243 1.00 6.11 20 ILE D C 1
ATOM 7631 O O . ILE D 1 20 ? 33.342 54.407 111.323 1.00 10.06 20 ILE D O 1
ATOM 7636 N N . VAL D 1 21 ? 31.698 52.928 111.120 1.00 10.86 21 VAL D N 1
ATOM 7637 C CA . VAL D 1 21 ? 32.498 51.713 111.306 1.00 12.59 21 VAL D CA 1
ATOM 7638 C C . VAL D 1 21 ? 33.882 51.714 110.681 1.00 13.32 21 VAL D C 1
ATOM 7639 O O . VAL D 1 21 ? 34.910 51.404 111.285 1.00 15.40 21 VAL D O 1
ATOM 7643 N N . ASN D 1 22 ? 33.902 52.106 109.424 1.00 13.97 22 ASN D N 1
ATOM 7644 C CA . ASN D 1 22 ? 35.141 52.136 108.669 1.00 17.39 22 ASN D CA 1
ATOM 7645 C C . ASN D 1 22 ? 36.159 53.090 109.293 1.00 17.11 22 ASN D C 1
ATOM 7646 O O . ASN D 1 22 ? 37.359 52.834 109.175 1.00 17.19 22 ASN D O 1
ATOM 7651 N N . ALA D 1 23 ? 35.654 54.111 110.027 1.00 16.31 23 ALA D N 1
ATOM 7652 C CA . ALA D 1 23 ? 36.418 55.179 110.683 1.00 13.78 23 ALA D CA 1
ATOM 7653 C C . ALA D 1 23 ? 36.861 54.902 112.094 1.00 11.93 23 ALA D C 1
ATOM 7654 O O . ALA D 1 23 ? 37.893 55.374 112.568 1.00 11.10 23 ALA D O 1
ATOM 7656 N N . SER D 1 24 ? 35.969 54.147 112.721 1.00 8.90 24 SER D N 1
ATOM 7657 C CA . SER D 1 24 ? 36.127 53.516 114.015 1.00 9.28 24 SER D CA 1
ATOM 7658 C C . SER D 1 24 ? 37.268 52.532 113.951 1.00 10.23 24 SER D C 1
ATOM 7659 O O . SER D 1 24 ? 38.080 52.501 114.868 1.00 10.62 24 SER D O 1
ATOM 7662 N N . ILE D 1 25 ? 37.285 51.730 112.856 1.00 13.94 25 ILE D N 1
ATOM 7663 C CA . ILE D 1 25 ? 38.325 50.739 112.589 1.00 18.71 25 ILE D CA 1
ATOM 7664 C C . ILE D 1 25 ? 39.619 51.476 112.272 1.00 17.74 25 ILE D C 1
ATOM 7665 O O . ILE D 1 25 ? 40.635 51.180 112.898 1.00 27.33 25 ILE D O 1
ATOM 7670 N N . SER D 1 26 ? 39.614 52.442 111.352 1.00 17.13 26 SER D N 1
ATOM 7671 C CA . SER D 1 26 ? 40.813 53.168 110.960 1.00 18.83 26 SER D CA 1
ATOM 7672 C C . SER D 1 26 ? 41.455 54.006 112.057 1.00 23.46 26 SER D C 1
ATOM 7673 O O . SER D 1 26 ? 42.651 54.287 111.968 1.00 25.64 26 SER D O 1
ATOM 7676 N N . LEU D 1 27 ? 40.669 54.412 113.082 1.00 27.25 27 LEU D N 1
ATOM 7677 C CA . LEU D 1 27 ? 41.116 55.209 114.227 1.00 25.83 27 LEU D CA 1
ATOM 7678 C C . LEU D 1 27 ? 41.451 54.357 115.465 1.00 26.08 27 LEU D C 1
ATOM 7679 O O . LEU D 1 27 ? 41.166 54.729 116.600 1.00 25.79 27 LEU D O 1
ATOM 7684 N N . GLY D 1 28 ? 42.067 53.187 115.282 1.00 27.37 28 GLY D N 1
ATOM 7685 C CA . GLY D 1 28 ? 42.568 52.333 116.356 1.00 30.35 28 GLY D CA 1
ATOM 7686 C C . GLY D 1 28 ? 41.576 51.706 117.345 1.00 32.11 28 GLY D C 1
ATOM 7687 O O . GLY D 1 28 ? 42.002 51.223 118.401 1.00 31.11 28 GLY D O 1
ATOM 7688 N N . HIS D 1 29 ? 40.263 51.679 117.072 1.00 31.74 29 HIS D N 1
ATOM 7689 C CA . HIS D 1 29 ? 39.296 51.057 117.978 1.00 29.24 29 HIS D CA 1
ATOM 7690 C C . HIS D 1 29 ? 38.929 49.612 117.606 1.00 31.16 29 HIS D C 1
ATOM 7691 O O . HIS D 1 29 ? 38.694 49.261 116.432 1.00 25.71 29 HIS D O 1
ATOM 7698 N N . PRO D 1 30 ? 38.866 48.751 118.650 1.00 29.86 30 PRO D N 1
ATOM 7699 C CA . PRO D 1 30 ? 38.106 47.508 118.670 1.00 26.31 30 PRO D CA 1
ATOM 7700 C C . PRO D 1 30 ? 36.662 47.759 118.285 1.00 23.01 30 PRO D C 1
ATOM 7701 O O . PRO D 1 30 ? 35.863 48.328 119.031 1.00 26.85 30 PRO D O 1
ATOM 7705 N N . THR D 1 31 ? 36.359 47.341 117.071 1.00 18.52 31 THR D N 1
ATOM 7706 C CA . THR D 1 31 ? 35.042 47.601 116.542 1.00 17.70 31 THR D CA 1
ATOM 7707 C C . THR D 1 31 ? 34.243 46.317 116.557 1.00 12.01 31 THR D C 1
ATOM 7708 O O . THR D 1 31 ? 34.741 45.326 116.069 1.00 9.50 31 THR D O 1
ATOM 7712 N N . TYR D 1 32 ? 33.043 46.284 117.103 1.00 8.41 32 TYR D N 1
ATOM 7713 C CA . TYR D 1 32 ? 32.229 45.105 117.088 1.00 9.62 32 TYR D CA 1
ATOM 7714 C C . TYR D 1 32 ? 31.004 45.579 116.338 1.00 12.16 32 TYR D C 1
ATOM 7715 O O . TYR D 1 32 ? 30.186 46.329 116.873 1.00 19.41 32 TYR D O 1
ATOM 7724 N N . VAL D 1 33 ? 30.814 45.218 115.077 1.00 11.74 33 VAL D N 1
ATOM 7725 C CA . VAL D 1 33 ? 29.606 45.620 114.371 1.00 8.14 33 VAL D CA 1
ATOM 7726 C C . VAL D 1 33 ? 28.498 44.697 114.831 1.00 9.35 33 VAL D C 1
ATOM 7727 O O . VAL D 1 33 ? 28.777 43.509 114.956 1.00 13.11 33 VAL D O 1
ATOM 7731 N N . LEU D 1 34 ? 27.265 45.146 115.122 1.00 15.44 34 LEU D N 1
ATOM 7732 C CA . LEU D 1 34 ? 26.195 44.233 115.485 1.00 15.29 34 LEU D CA 1
ATOM 7733 C C . LEU D 1 34 ? 25.823 43.312 114.288 1.00 22.89 34 LEU D C 1
ATOM 7734 O O . LEU D 1 34 ? 26.680 42.459 114.032 1.00 25.76 34 LEU D O 1
ATOM 7739 N N . PHE D 1 35 ? 24.667 43.370 113.554 1.00 25.13 35 PHE D N 1
ATOM 7740 C CA . PHE D 1 35 ? 24.185 42.509 112.430 1.00 26.20 35 PHE D CA 1
ATOM 7741 C C . PHE D 1 35 ? 22.849 41.802 112.707 1.00 25.11 35 PHE D C 1
ATOM 7742 O O . PHE D 1 35 ? 22.781 40.631 113.093 1.00 29.72 35 PHE D O 1
ATOM 7750 N N . ARG D 1 36 ? 21.732 42.462 112.420 1.00 22.49 36 ARG D N 1
ATOM 7751 C CA . ARG D 1 36 ? 20.387 41.907 112.592 1.00 18.67 36 ARG D CA 1
ATOM 7752 C C . ARG D 1 36 ? 20.067 40.924 111.439 1.00 20.47 36 ARG D C 1
ATOM 7753 O O . ARG D 1 36 ? 20.967 40.497 110.721 1.00 18.84 36 ARG D O 1
ATOM 7761 N N . PRO D 1 37 ? 18.836 40.488 111.172 1.00 21.96 37 PRO D N 1
ATOM 7762 C CA . PRO D 1 37 ? 18.324 40.154 109.832 1.00 27.53 37 PRO D CA 1
ATOM 7763 C C . PRO D 1 37 ? 18.444 41.067 108.590 1.00 33.64 37 PRO D C 1
ATOM 7764 O O . PRO D 1 37 ? 17.492 41.410 107.864 1.00 31.50 37 PRO D O 1
ATOM 7768 N N . GLU D 1 38 ? 19.683 41.499 108.334 1.00 38.25 38 GLU D N 1
ATOM 7769 C CA . GLU D 1 38 ? 20.008 42.167 107.084 1.00 35.13 38 GLU D CA 1
ATOM 7770 C C . GLU D 1 38 ? 20.478 41.123 106.064 1.00 33.31 38 GLU D C 1
ATOM 7771 O O . GLU D 1 38 ? 21.116 41.428 105.048 1.00 32.99 38 GLU D O 1
ATOM 7777 N N . VAL D 1 39 ? 20.062 39.876 106.358 1.00 29.97 39 VAL D N 1
ATOM 7778 C CA . VAL D 1 39 ? 20.434 38.672 105.646 1.00 27.86 39 VAL D CA 1
ATOM 7779 C C . VAL D 1 39 ? 19.492 38.404 104.488 1.00 24.45 39 VAL D C 1
ATOM 7780 O O . VAL D 1 39 ? 19.956 38.513 103.369 1.00 18.37 39 VAL D O 1
ATOM 7784 N N . VAL D 1 40 ? 18.196 38.113 104.710 1.00 30.17 40 VAL D N 1
ATOM 7785 C CA . VAL D 1 40 ? 17.173 37.774 103.703 1.00 32.23 40 VAL D CA 1
ATOM 7786 C C . VAL D 1 40 ? 17.358 38.499 102.379 1.00 39.02 40 VAL D C 1
ATOM 7787 O O . VAL D 1 40 ? 17.105 39.703 102.248 1.00 44.38 40 VAL D O 1
ATOM 7791 N N . SER D 1 41 ? 17.829 37.729 101.397 1.00 42.49 41 SER D N 1
ATOM 7792 C CA . SER D 1 41 ? 18.113 38.164 100.027 1.00 40.88 41 SER D CA 1
ATOM 7793 C C . SER D 1 41 ? 18.956 39.439 99.853 1.00 33.99 41 SER D C 1
ATOM 7794 O O . SER D 1 41 ? 19.189 39.854 98.711 1.00 35.24 41 SER D O 1
ATOM 7797 N N . ASN D 1 42 ? 19.484 40.065 100.930 1.00 25.80 42 ASN D N 1
ATOM 7798 C CA . ASN D 1 42 ? 20.344 41.224 100.732 1.00 21.82 42 ASN D CA 1
ATOM 7799 C C . ASN D 1 42 ? 21.807 40.885 100.865 1.00 15.68 42 ASN D C 1
ATOM 7800 O O . ASN D 1 42 ? 22.398 40.990 101.936 1.00 11.79 42 ASN D O 1
ATOM 7805 N N . ILE D 1 43 ? 22.294 40.507 99.669 1.00 14.49 43 ILE D N 1
ATOM 7806 C CA . ILE D 1 43 ? 23.673 40.158 99.329 1.00 15.58 43 ILE D CA 1
ATOM 7807 C C . ILE D 1 43 ? 24.612 41.317 99.690 1.00 19.14 43 ILE D C 1
ATOM 7808 O O . ILE D 1 43 ? 25.563 41.067 100.426 1.00 21.09 43 ILE D O 1
ATOM 7813 N N . ASP D 1 44 ? 24.391 42.564 99.201 1.00 16.31 44 ASP D N 1
ATOM 7814 C CA . ASP D 1 44 ? 25.242 43.746 99.442 1.00 11.97 44 ASP D CA 1
ATOM 7815 C C . ASP D 1 44 ? 25.613 44.101 100.870 1.00 11.30 44 ASP D C 1
ATOM 7816 O O . ASP D 1 44 ? 26.742 44.487 101.160 1.00 19.52 44 ASP D O 1
ATOM 7821 N N . LYS D 1 45 ? 24.595 44.093 101.730 1.00 8.57 45 LYS D N 1
ATOM 7822 C CA . LYS D 1 45 ? 24.705 44.327 103.145 1.00 9.11 45 LYS D CA 1
ATOM 7823 C C . LYS D 1 45 ? 25.626 43.298 103.759 1.00 13.42 45 LYS D C 1
ATOM 7824 O O . LYS D 1 45 ? 26.661 43.653 104.325 1.00 16.77 45 LYS D O 1
ATOM 7830 N N . VAL D 1 46 ? 25.217 42.032 103.529 1.00 13.98 46 VAL D N 1
ATOM 7831 C CA . VAL D 1 46 ? 25.910 40.819 103.921 1.00 13.47 46 VAL D CA 1
ATOM 7832 C C . VAL D 1 46 ? 27.339 40.971 103.437 1.00 16.54 46 VAL D C 1
ATOM 7833 O O . VAL D 1 46 ? 28.272 40.874 104.232 1.00 27.24 46 VAL D O 1
ATOM 7837 N N . GLN D 1 47 ? 27.513 41.312 102.159 1.00 17.16 47 GLN D N 1
ATOM 7838 C CA . GLN D 1 47 ? 28.810 41.464 101.541 1.00 15.99 47 GLN D CA 1
ATOM 7839 C C . GLN D 1 47 ? 29.610 42.490 102.268 1.00 11.96 47 GLN D C 1
ATOM 7840 O O . GLN D 1 47 ? 30.752 42.193 102.564 1.00 13.94 47 GLN D O 1
ATOM 7846 N N . MET D 1 48 ? 29.058 43.657 102.618 1.00 14.95 48 MET D N 1
ATOM 7847 C CA . MET D 1 48 ? 29.904 44.655 103.244 1.00 19.50 48 MET D CA 1
ATOM 7848 C C . MET D 1 48 ? 30.224 44.440 104.721 1.00 16.79 48 MET D C 1
ATOM 7849 O O . MET D 1 48 ? 31.284 44.868 105.201 1.00 9.21 48 MET D O 1
ATOM 7854 N N . LEU D 1 49 ? 29.348 43.645 105.369 1.00 15.34 49 LEU D N 1
ATOM 7855 C CA . LEU D 1 49 ? 29.568 43.110 106.719 1.00 13.97 49 LEU D CA 1
ATOM 7856 C C . LEU D 1 49 ? 30.727 42.117 106.681 1.00 19.33 49 LEU D C 1
ATOM 7857 O O . LEU D 1 49 ? 31.574 42.125 107.581 1.00 26.73 49 LEU D O 1
ATOM 7862 N N . LEU D 1 50 ? 30.836 41.283 105.630 1.00 13.42 50 LEU D N 1
ATOM 7863 C CA . LEU D 1 50 ? 31.995 40.426 105.513 1.00 13.63 50 LEU D CA 1
ATOM 7864 C C . LEU D 1 50 ? 33.233 41.289 105.280 1.00 15.98 50 LEU D C 1
ATOM 7865 O O . LEU D 1 50 ? 34.315 40.883 105.688 1.00 13.98 50 LEU D O 1
ATOM 7870 N N . TYR D 1 51 ? 33.149 42.495 104.670 1.00 26.47 51 TYR D N 1
ATOM 7871 C CA . TYR D 1 51 ? 34.327 43.364 104.437 1.00 31.27 51 TYR D CA 1
ATOM 7872 C C . TYR D 1 51 ? 34.761 44.010 105.751 1.00 29.39 51 TYR D C 1
ATOM 7873 O O . TYR D 1 51 ? 35.945 44.337 105.948 1.00 28.37 51 TYR D O 1
ATOM 7882 N N . PHE D 1 52 ? 33.816 44.199 106.682 1.00 22.02 52 PHE D N 1
ATOM 7883 C CA . PHE D 1 52 ? 34.262 44.674 107.973 1.00 23.51 52 PHE D CA 1
ATOM 7884 C C . PHE D 1 52 ? 34.915 43.541 108.743 1.00 23.17 52 PHE D C 1
ATOM 7885 O O . PHE D 1 52 ? 35.763 43.822 109.589 1.00 25.84 52 PHE D O 1
ATOM 7893 N N . LYS D 1 53 ? 34.599 42.258 108.480 1.00 22.04 53 LYS D N 1
ATOM 7894 C CA . LYS D 1 53 ? 35.319 41.185 109.159 1.00 13.44 53 LYS D CA 1
ATOM 7895 C C . LYS D 1 53 ? 36.720 41.040 108.593 1.00 15.85 53 LYS D C 1
ATOM 7896 O O . LYS D 1 53 ? 37.651 40.847 109.380 1.00 14.88 53 LYS D O 1
ATOM 7902 N N . GLN D 1 54 ? 36.928 41.150 107.273 1.00 15.65 54 GLN D N 1
ATOM 7903 C CA . GLN D 1 54 ? 38.279 41.083 106.711 1.00 26.23 54 GLN D CA 1
ATOM 7904 C C . GLN D 1 54 ? 39.241 42.139 107.260 1.00 29.32 54 GLN D C 1
ATOM 7905 O O . GLN D 1 54 ? 40.391 41.827 107.600 1.00 32.64 54 GLN D O 1
ATOM 7911 N N . LEU D 1 55 ? 38.771 43.394 107.345 1.00 28.77 55 LEU D N 1
ATOM 7912 C CA . LEU D 1 55 ? 39.513 44.496 107.954 1.00 26.07 55 LEU D CA 1
ATOM 7913 C C . LEU D 1 55 ? 39.757 44.253 109.450 1.00 25.99 55 LEU D C 1
ATOM 7914 O O . LEU D 1 55 ? 40.860 44.563 109.899 1.00 31.26 55 LEU D O 1
ATOM 7919 N N . GLY D 1 56 ? 38.795 43.729 110.248 1.00 19.93 56 GLY D N 1
ATOM 7920 C CA . GLY D 1 56 ? 39.021 43.451 111.666 1.00 21.16 56 GLY D CA 1
ATOM 7921 C C . GLY D 1 56 ? 37.778 43.458 112.578 1.00 29.29 56 GLY D C 1
ATOM 7922 O O . GLY D 1 56 ? 37.879 43.081 113.755 1.00 30.52 56 GLY D O 1
ATOM 7923 N N . ALA D 1 57 ? 36.583 43.880 112.119 1.00 28.47 57 ALA D N 1
ATOM 7924 C CA . ALA D 1 57 ? 35.391 43.924 112.959 1.00 28.78 57 ALA D CA 1
ATOM 7925 C C . ALA D 1 57 ? 34.929 42.559 113.454 1.00 30.65 57 ALA D C 1
ATOM 7926 O O . ALA D 1 57 ? 35.308 41.507 112.943 1.00 36.30 57 ALA D O 1
ATOM 7928 N N . LYS D 1 58 ? 34.155 42.602 114.530 1.00 27.06 58 LYS D N 1
ATOM 7929 C CA . LYS D 1 58 ? 33.607 41.423 115.142 1.00 23.82 58 LYS D CA 1
ATOM 7930 C C . LYS D 1 58 ? 32.126 41.535 114.845 1.00 24.32 58 LYS D C 1
ATOM 7931 O O . LYS D 1 58 ? 31.528 42.542 115.231 1.00 17.56 58 LYS D O 1
ATOM 7937 N N . LEU D 1 59 ? 31.496 40.566 114.155 1.00 23.71 59 LEU D N 1
ATOM 7938 C CA . LEU D 1 59 ? 30.047 40.632 113.963 1.00 25.91 59 LEU D CA 1
ATOM 7939 C C . LEU D 1 59 ? 29.366 40.041 115.180 1.00 30.24 59 LEU D C 1
ATOM 7940 O O . LEU D 1 59 ? 30.020 39.323 115.934 1.00 35.22 59 LEU D O 1
ATOM 7945 N N . ILE D 1 60 ? 28.096 40.385 115.458 1.00 29.82 60 ILE D N 1
ATOM 7946 C CA . ILE D 1 60 ? 27.353 39.832 116.585 1.00 23.56 60 ILE D CA 1
ATOM 7947 C C . ILE D 1 60 ? 25.904 39.779 116.132 1.00 25.42 60 ILE D C 1
ATOM 7948 O O . ILE D 1 60 ? 25.060 40.648 116.337 1.00 24.04 60 ILE D O 1
ATOM 7953 N N . GLU D 1 61 ? 25.637 38.672 115.483 1.00 24.31 61 GLU D N 1
ATOM 7954 C CA . GLU D 1 61 ? 24.368 38.443 114.864 1.00 27.34 61 GLU D CA 1
ATOM 7955 C C . GLU D 1 61 ? 23.245 38.371 115.891 1.00 27.34 61 GLU D C 1
ATOM 7956 O O . GLU D 1 61 ? 23.067 37.358 116.580 1.00 33.95 61 GLU D O 1
ATOM 7962 N N . ALA D 1 62 ? 22.508 39.498 115.979 1.00 23.69 62 ALA D N 1
ATOM 7963 C CA . ALA D 1 62 ? 21.402 39.695 116.921 1.00 19.27 62 ALA D CA 1
ATOM 7964 C C . ALA D 1 62 ? 20.428 40.834 116.647 1.00 17.30 62 ALA D C 1
ATOM 7965 O O . ALA D 1 62 ? 20.837 41.934 116.278 1.00 17.33 62 ALA D O 1
ATOM 7967 N N . SER D 1 63 ? 19.128 40.644 116.872 1.00 15.64 63 SER D N 1
ATOM 7968 C CA . SER D 1 63 ? 18.155 41.711 116.646 1.00 16.86 63 SER D CA 1
ATOM 7969 C C . SER D 1 63 ? 17.972 42.675 117.839 1.00 22.23 63 SER D C 1
ATOM 7970 O O . SER D 1 63 ? 18.611 42.635 118.897 1.00 21.31 63 SER D O 1
ATOM 7973 N N . LEU D 1 64 ? 17.084 43.633 117.628 1.00 21.91 64 LEU D N 1
ATOM 7974 C CA . LEU D 1 64 ? 16.777 44.633 118.623 1.00 27.49 64 LEU D CA 1
ATOM 7975 C C . LEU D 1 64 ? 15.717 44.145 119.595 1.00 26.71 64 LEU D C 1
ATOM 7976 O O . LEU D 1 64 ? 15.403 44.767 120.603 1.00 25.81 64 LEU D O 1
ATOM 7981 N N . ASP D 1 65 ? 15.124 43.005 119.283 1.00 34.26 65 ASP D N 1
ATOM 7982 C CA . ASP D 1 65 ? 14.137 42.412 120.161 1.00 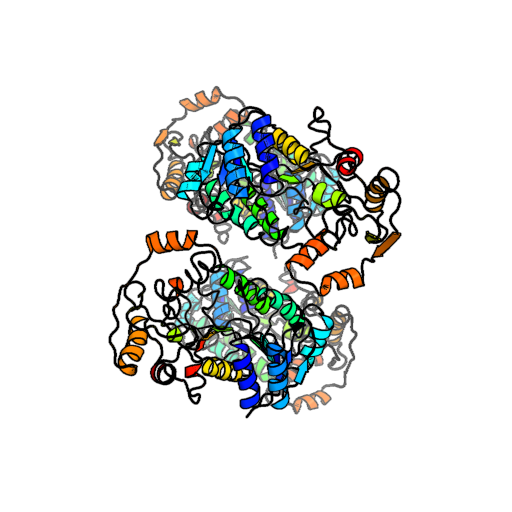36.33 65 ASP D CA 1
ATOM 7983 C C . ASP D 1 65 ? 14.705 41.524 121.219 1.00 37.60 65 ASP D C 1
ATOM 7984 O O . ASP D 1 65 ? 14.150 41.491 122.320 1.00 45.30 65 ASP D O 1
ATOM 7989 N N . ASP D 1 66 ? 15.798 40.833 120.899 1.00 36.02 66 ASP D N 1
ATOM 7990 C CA . ASP D 1 66 ? 16.429 40.019 121.911 1.00 39.40 66 ASP D CA 1
ATOM 7991 C C . ASP D 1 66 ? 17.228 40.848 122.911 1.00 35.86 66 ASP D C 1
ATOM 7992 O O . ASP D 1 66 ? 18.364 41.257 122.691 1.00 35.21 66 ASP D O 1
ATOM 7997 N N . HIS D 1 67 ? 16.534 41.088 124.029 1.00 30.09 67 HIS D N 1
ATOM 7998 C CA . HIS D 1 67 ? 17.008 41.830 125.182 1.00 31.10 67 HIS D CA 1
ATOM 7999 C C . HIS D 1 67 ? 18.316 41.251 125.659 1.00 27.44 67 HIS D C 1
ATOM 8000 O O . HIS D 1 67 ? 19.365 41.863 125.545 1.00 28.10 67 HIS D O 1
ATOM 8007 N N . GLN D 1 68 ? 18.178 40.038 126.182 1.00 25.69 68 GLN D N 1
ATOM 8008 C CA . GLN D 1 68 ? 19.225 39.217 126.751 1.00 23.01 68 GLN D CA 1
ATOM 8009 C C . GLN D 1 68 ? 20.440 39.032 125.860 1.00 22.51 68 GLN D C 1
ATOM 8010 O O . GLN D 1 68 ? 21.542 38.941 126.379 1.00 25.48 68 GLN D O 1
ATOM 8016 N N . ARG D 1 69 ? 20.309 39.002 124.530 1.00 22.86 69 ARG D N 1
ATOM 8017 C CA . ARG D 1 69 ? 21.450 38.949 123.621 1.00 23.58 69 ARG D CA 1
ATOM 8018 C C . ARG D 1 69 ? 22.068 40.341 123.474 1.00 24.67 69 ARG D C 1
ATOM 8019 O O . ARG D 1 69 ? 23.287 40.514 123.596 1.00 23.17 69 ARG D O 1
ATOM 8027 N N . LEU D 1 70 ? 21.190 41.348 123.251 1.00 26.39 70 LEU D N 1
ATOM 8028 C CA . LEU D 1 70 ? 21.531 42.750 123.050 1.00 19.32 70 LEU D CA 1
ATOM 8029 C C . LEU D 1 70 ? 22.294 43.235 124.249 1.00 16.48 70 LEU D C 1
ATOM 8030 O O . LEU D 1 70 ? 23.371 43.803 124.109 1.00 15.45 70 LEU D O 1
ATOM 8035 N N . VAL D 1 71 ? 21.755 42.896 125.420 1.00 18.21 71 VAL D N 1
ATOM 8036 C CA . VAL D 1 71 ? 22.360 43.196 126.702 1.00 21.10 71 VAL D CA 1
ATOM 8037 C C . VAL D 1 71 ? 23.750 42.576 126.862 1.00 26.97 71 VAL D C 1
ATOM 8038 O O . VAL D 1 71 ? 24.621 43.257 127.408 1.00 32.41 71 VAL D O 1
ATOM 8042 N N . ASP D 1 72 ? 24.025 41.343 126.384 1.00 27.22 72 ASP D N 1
ATOM 8043 C CA . ASP D 1 72 ? 25.348 40.732 126.498 1.00 28.96 72 ASP D CA 1
ATOM 8044 C C . ASP D 1 72 ? 26.399 41.353 125.594 1.00 28.45 72 ASP D C 1
ATOM 8045 O O . ASP D 1 72 ? 27.548 41.549 125.990 1.00 25.05 72 ASP D O 1
ATOM 8050 N N . ALA D 1 73 ? 25.943 41.712 124.386 1.00 31.36 73 ALA D N 1
ATOM 8051 C CA . ALA D 1 73 ? 26.716 42.377 123.331 1.00 32.75 73 ALA D CA 1
ATOM 8052 C C . ALA D 1 73 ? 27.430 43.625 123.803 1.00 32.25 73 ALA D C 1
ATOM 8053 O O . ALA D 1 73 ? 28.614 43.819 123.518 1.00 30.45 73 ALA D O 1
ATOM 8055 N N . LEU D 1 74 ? 26.605 44.401 124.545 1.00 31.94 74 LEU D N 1
ATOM 8056 C CA . LEU D 1 74 ? 26.922 45.653 125.242 1.00 28.46 74 LEU D CA 1
ATOM 8057 C C . LEU D 1 74 ? 27.760 45.489 126.504 1.00 33.76 74 LEU D C 1
ATOM 8058 O O . LEU D 1 74 ? 28.338 46.466 126.989 1.00 34.31 74 LEU D O 1
ATOM 8063 N N . LYS D 1 75 ? 27.816 44.275 127.079 1.00 37.13 75 LYS D N 1
ATOM 8064 C CA . LYS D 1 75 ? 28.699 44.006 128.209 1.00 38.58 75 LYS D CA 1
ATOM 8065 C C . LYS D 1 75 ? 30.141 43.868 127.705 1.00 39.07 75 LYS D C 1
ATOM 8066 O O . LYS D 1 75 ? 31.116 44.105 128.435 1.00 40.52 75 LYS D O 1
ATOM 8072 N N . GLN D 1 76 ? 30.295 43.441 126.441 1.00 35.26 76 GLN D N 1
ATOM 8073 C CA . GLN D 1 76 ? 31.608 43.277 125.840 1.00 34.95 76 GLN D CA 1
ATOM 8074 C C . GLN D 1 76 ? 32.213 44.609 125.371 1.00 36.27 76 GLN D C 1
ATOM 8075 O O . GLN D 1 76 ? 33.395 44.681 125.025 1.00 39.69 76 GLN D O 1
ATOM 8081 N N . VAL D 1 77 ? 31.424 45.704 125.351 1.00 36.13 77 VAL D N 1
ATOM 8082 C CA . VAL D 1 77 ? 31.872 47.022 124.901 1.00 30.77 77 VAL D CA 1
ATOM 8083 C C . VAL D 1 77 ? 31.795 48.208 125.889 1.00 31.29 77 VAL D C 1
ATOM 8084 O O . VAL D 1 77 ? 31.256 48.135 127.001 1.00 28.17 77 VAL D O 1
ATOM 8088 N N . ASP D 1 78 ? 32.408 49.323 125.449 1.00 32.41 78 ASP D N 1
ATOM 8089 C CA . ASP D 1 78 ? 32.500 50.618 126.154 1.00 29.42 78 ASP D CA 1
ATOM 8090 C C . ASP D 1 78 ? 31.624 51.683 125.511 1.00 22.71 78 ASP D C 1
ATOM 8091 O O . ASP D 1 78 ? 30.835 52.334 126.174 1.00 22.28 78 ASP D O 1
ATOM 8096 N N . VAL D 1 79 ? 31.744 51.873 124.202 1.00 20.35 79 VAL D N 1
ATOM 8097 C CA . VAL D 1 79 ? 30.919 52.807 123.449 1.00 18.77 79 VAL D CA 1
ATOM 8098 C C . VAL D 1 79 ? 29.816 52.161 122.622 1.00 17.94 79 VAL D C 1
ATOM 8099 O O . VAL D 1 79 ? 30.055 51.133 122.006 1.00 27.66 79 VAL D O 1
ATOM 8103 N N . VAL D 1 80 ? 28.606 52.713 122.532 1.00 14.38 80 VAL D N 1
ATOM 8104 C CA . VAL D 1 80 ? 27.589 52.190 121.631 1.00 10.54 80 VAL D CA 1
ATOM 8105 C C . VAL D 1 80 ? 27.200 53.213 120.584 1.00 13.05 80 VAL D C 1
ATOM 8106 O O . VAL D 1 80 ? 26.721 54.280 120.956 1.00 20.81 80 VAL D O 1
ATOM 8110 N N . ILE D 1 81 ? 27.335 52.959 119.282 1.00 10.96 81 ILE D N 1
ATOM 8111 C CA . ILE D 1 81 ? 26.855 53.911 118.301 1.00 8.60 81 ILE D CA 1
ATOM 8112 C C . ILE D 1 81 ? 25.783 53.337 117.400 1.00 9.94 81 ILE D C 1
ATOM 8113 O O . ILE D 1 81 ? 26.015 52.391 116.674 1.00 18.32 81 ILE D O 1
ATOM 8118 N N . SER D 1 82 ? 24.577 53.886 117.463 1.00 9.07 82 SER D N 1
ATOM 8119 C CA . SER D 1 82 ? 23.505 53.503 116.581 1.00 11.43 82 SER D CA 1
ATOM 8120 C C . SER D 1 82 ? 23.382 54.511 115.456 1.00 12.69 82 SER D C 1
ATOM 8121 O O . SER D 1 82 ? 23.210 55.670 115.778 1.00 15.55 82 SER D O 1
ATOM 8124 N N . ALA D 1 83 ? 23.418 54.150 114.175 1.00 9.86 83 ALA D N 1
ATOM 8125 C CA . ALA D 1 83 ? 23.220 55.097 113.090 1.00 12.16 83 ALA D CA 1
ATOM 8126 C C . ALA D 1 83 ? 22.234 54.503 112.078 1.00 17.78 83 ALA D C 1
ATOM 8127 O O . ALA D 1 83 ? 22.355 54.550 110.848 1.00 20.69 83 ALA D O 1
ATOM 8129 N N . LEU D 1 84 ? 21.194 53.976 112.727 1.00 23.54 84 LEU D N 1
ATOM 8130 C CA . LEU D 1 84 ? 20.097 53.196 112.175 1.00 26.41 84 LEU D CA 1
ATOM 8131 C C . LEU D 1 84 ? 18.949 54.049 111.601 1.00 28.93 84 LEU D C 1
ATOM 8132 O O . LEU D 1 84 ? 18.330 54.830 112.337 1.00 27.67 84 LEU D O 1
ATOM 8137 N N . ALA D 1 85 ? 18.623 53.913 110.302 1.00 27.68 85 ALA D N 1
ATOM 8138 C CA . ALA D 1 85 ? 17.538 54.677 109.692 1.00 30.87 85 ALA D CA 1
ATOM 8139 C C . ALA D 1 85 ? 16.902 54.063 108.450 1.00 31.80 85 ALA D C 1
ATOM 8140 O O . ALA D 1 85 ? 17.568 53.318 107.737 1.00 31.10 85 ALA D O 1
ATOM 8142 N N . GLY D 1 86 ? 15.636 54.381 108.126 1.00 34.61 86 GLY D N 1
ATOM 8143 C CA . GLY D 1 86 ? 14.961 53.786 106.966 1.00 40.16 86 GLY D CA 1
ATOM 8144 C C . GLY D 1 86 ? 13.815 54.595 106.337 1.00 46.99 86 GLY D C 1
ATOM 8145 O O . GLY D 1 86 ? 13.170 55.429 106.982 1.00 44.52 86 GLY D O 1
ATOM 8146 N N . GLY D 1 87 ? 13.580 54.233 105.051 1.00 51.98 87 GLY D N 1
ATOM 8147 C CA . GLY D 1 87 ? 12.656 54.784 104.024 1.00 59.35 87 GLY D CA 1
ATOM 8148 C C . GLY D 1 87 ? 11.437 55.676 104.355 1.00 60.49 87 GLY D C 1
ATOM 8149 O O . GLY D 1 87 ? 11.393 56.877 104.047 1.00 58.68 87 GLY D O 1
ATOM 8150 N N . VAL D 1 88 ? 10.382 55.031 104.875 1.00 60.93 88 VAL D N 1
ATOM 8151 C CA . VAL D 1 88 ? 9.154 55.683 105.339 1.00 58.57 88 VAL D CA 1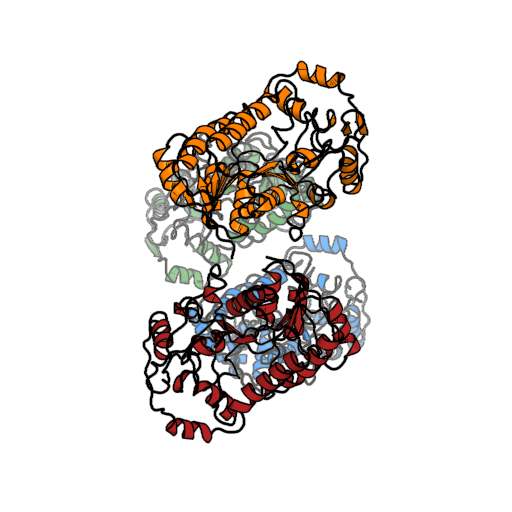
ATOM 8152 C C . VAL D 1 88 ? 9.366 55.910 106.841 1.00 57.93 88 VAL D C 1
ATOM 8153 O O . VAL D 1 88 ? 9.391 57.021 107.370 1.00 54.33 88 VAL D O 1
ATOM 8157 N N . LEU D 1 89 ? 9.614 54.765 107.465 1.00 56.85 89 LEU D N 1
ATOM 8158 C CA . LEU D 1 89 ? 9.865 54.574 108.866 1.00 59.21 89 LEU D CA 1
ATOM 8159 C C . LEU D 1 89 ? 10.939 55.325 109.671 1.00 62.62 89 LEU D C 1
ATOM 8160 O O . LEU D 1 89 ? 12.172 55.272 109.522 1.00 60.09 89 LEU D O 1
ATOM 8165 N N . SER D 1 90 ? 10.301 56.024 110.622 1.00 65.70 90 SER D N 1
ATOM 8166 C CA . SER D 1 90 ? 10.956 56.638 111.779 1.00 62.18 90 SER D CA 1
ATOM 8167 C C . SER D 1 90 ? 10.830 55.587 112.901 1.00 63.70 90 SER D C 1
ATOM 8168 O O . SER D 1 90 ? 10.917 55.887 114.096 1.00 66.81 90 SER D O 1
ATOM 8171 N N . HIS D 1 91 ? 10.606 54.322 112.478 1.00 60.76 91 HIS D N 1
ATOM 8172 C CA . HIS D 1 91 ? 10.446 53.152 113.313 1.00 53.47 91 HIS D CA 1
ATOM 8173 C C . HIS D 1 91 ? 11.772 52.714 113.896 1.00 48.31 91 HIS D C 1
ATOM 8174 O O . HIS D 1 91 ? 11.813 52.402 115.080 1.00 47.61 91 HIS D O 1
ATOM 8181 N N . HIS D 1 92 ? 12.868 52.707 113.121 1.00 43.10 92 HIS D N 1
ATOM 8182 C CA . HIS D 1 92 ? 14.185 52.362 113.642 1.00 38.04 92 HIS D CA 1
ATOM 8183 C C . HIS D 1 92 ? 14.709 53.333 114.643 1.00 37.64 92 HIS D C 1
ATOM 8184 O O . HIS D 1 92 ? 15.670 53.054 115.367 1.00 39.84 92 HIS D O 1
ATOM 8191 N N . ILE D 1 93 ? 14.073 54.504 114.571 1.00 31.48 93 ILE D N 1
ATOM 8192 C CA . ILE D 1 93 ? 14.353 55.552 115.505 1.00 29.16 93 ILE D CA 1
ATOM 8193 C C . ILE D 1 93 ? 13.640 55.146 116.790 1.00 31.15 93 ILE D C 1
ATOM 8194 O O . ILE D 1 93 ? 14.253 55.169 117.855 1.00 39.25 93 ILE D O 1
ATOM 8199 N N . LEU D 1 94 ? 12.386 54.702 116.756 1.00 30.27 94 LEU D N 1
ATOM 8200 C CA . LEU D 1 94 ? 11.683 54.232 117.951 1.00 29.43 94 LEU D CA 1
ATOM 8201 C C . LEU D 1 94 ? 12.275 52.898 118.460 1.00 28.31 94 LEU D C 1
ATOM 8202 O O . LEU D 1 94 ? 12.365 52.582 119.648 1.00 19.82 94 LEU D O 1
ATOM 8207 N N . GLU D 1 95 ? 12.742 52.102 117.509 1.00 26.29 95 GLU D N 1
ATOM 8208 C CA . GLU D 1 95 ? 13.346 50.822 117.774 1.00 28.23 95 GLU D CA 1
ATOM 8209 C C . GLU D 1 95 ? 14.690 50.982 118.487 1.00 26.66 95 GLU D C 1
ATOM 8210 O O . GLU D 1 95 ? 15.333 49.984 118.822 1.00 28.46 95 GLU D O 1
ATOM 8216 N N . GLN D 1 96 ? 15.176 52.209 118.732 1.00 22.82 96 GLN D N 1
ATOM 8217 C CA . GLN D 1 96 ? 16.357 52.280 119.579 1.00 23.46 96 GLN D CA 1
ATOM 8218 C C . GLN D 1 96 ? 16.120 52.750 121.008 1.00 22.74 96 GLN D C 1
ATOM 8219 O O . GLN D 1 96 ? 17.033 53.108 121.754 1.00 20.19 96 GLN D O 1
ATOM 8225 N N . LEU D 1 97 ? 14.832 52.715 121.364 1.00 23.13 97 LEU D N 1
ATOM 8226 C CA . LEU D 1 97 ? 14.406 52.806 122.745 1.00 24.77 97 LEU D CA 1
ATOM 8227 C C . LEU D 1 97 ? 14.713 51.434 123.346 1.00 27.54 97 LEU D C 1
ATOM 8228 O O . LEU D 1 97 ? 15.112 51.240 124.492 1.00 30.34 97 LEU D O 1
ATOM 8233 N N . LYS D 1 98 ? 14.550 50.441 122.490 1.00 29.25 98 LYS D N 1
ATOM 8234 C CA . LYS D 1 98 ? 14.791 49.067 122.823 1.00 29.57 98 LYS D CA 1
ATOM 8235 C C . LYS D 1 98 ? 16.295 48.947 123.123 1.00 27.60 98 LYS D C 1
ATOM 8236 O O . LYS D 1 98 ? 16.724 48.303 124.081 1.00 25.41 98 LYS D O 1
ATOM 8242 N N . LEU D 1 99 ? 17.112 49.664 122.361 1.00 25.17 99 LEU D N 1
ATOM 8243 C CA . LEU D 1 99 ? 18.535 49.756 122.609 1.00 24.43 99 LEU D CA 1
ATOM 8244 C C . LEU D 1 99 ? 18.925 50.643 123.816 1.00 27.07 99 LEU D C 1
ATOM 8245 O O . LEU D 1 99 ? 20.046 50.526 124.316 1.00 28.61 99 LEU D O 1
ATOM 8250 N N . VAL D 1 100 ? 18.088 51.547 124.366 1.00 27.62 100 VAL D N 1
ATOM 8251 C CA . VAL D 1 100 ? 18.511 52.354 125.521 1.00 23.50 100 VAL D CA 1
ATOM 8252 C C . VAL D 1 100 ? 18.241 51.577 126.815 1.00 24.20 100 VAL D C 1
ATOM 8253 O O . VAL D 1 100 ? 19.095 51.387 127.688 1.00 24.50 100 VAL D O 1
ATOM 8257 N N . GLU D 1 101 ? 17.024 51.045 126.869 1.00 22.20 101 GLU D N 1
ATOM 8258 C CA . GLU D 1 101 ? 16.502 50.249 127.952 1.00 24.08 101 GLU D CA 1
ATOM 8259 C C . GLU D 1 101 ? 17.266 48.957 128.163 1.00 24.12 101 GLU D C 1
ATOM 8260 O O . GLU D 1 101 ? 16.912 48.181 129.034 1.00 29.88 101 GLU D O 1
ATOM 8266 N N . ALA D 1 102 ? 18.293 48.692 127.364 1.00 25.31 102 ALA D N 1
ATOM 8267 C CA . ALA D 1 102 ? 19.223 47.570 127.460 1.00 25.58 102 ALA D CA 1
ATOM 8268 C C . ALA D 1 102 ? 20.597 48.078 127.904 1.00 25.40 102 ALA D C 1
ATOM 8269 O O . ALA D 1 102 ? 21.412 47.309 128.419 1.00 26.50 102 ALA D O 1
ATOM 8271 N N . ILE D 1 103 ? 20.881 49.374 127.689 1.00 23.04 103 ILE D N 1
ATOM 8272 C CA . ILE D 1 103 ? 22.129 49.987 128.120 1.00 24.00 103 ILE D CA 1
ATOM 8273 C C . ILE D 1 103 ? 22.049 50.402 129.587 1.00 30.30 103 ILE D C 1
ATOM 8274 O O . ILE D 1 103 ? 23.065 50.496 130.295 1.00 36.16 103 ILE D O 1
ATOM 8279 N N . LYS D 1 104 ? 20.814 50.680 130.021 1.00 30.18 104 LYS D N 1
ATOM 8280 C CA . LYS D 1 104 ? 20.483 51.023 131.393 1.00 29.91 104 LYS D CA 1
ATOM 8281 C C . LYS D 1 104 ? 20.879 49.851 132.315 1.00 33.46 104 LYS D C 1
ATOM 8282 O O . LYS D 1 104 ? 21.584 49.986 133.323 1.00 33.22 104 LYS D O 1
ATOM 8288 N N . GLU D 1 105 ? 20.447 48.659 131.871 1.00 36.99 105 GLU D N 1
ATOM 8289 C CA . GLU D 1 105 ? 20.681 47.381 132.519 1.00 43.05 105 GLU D CA 1
ATOM 8290 C C . GLU D 1 105 ? 22.104 46.866 132.344 1.00 43.88 105 GLU D C 1
ATOM 8291 O O . GLU D 1 105 ? 22.653 46.234 133.261 1.00 50.70 105 GLU D O 1
ATOM 8297 N N . ALA D 1 106 ? 22.698 47.082 131.166 1.00 37.54 106 ALA D N 1
ATOM 8298 C CA . ALA D 1 106 ? 24.097 46.737 130.998 1.00 33.71 106 ALA D CA 1
ATOM 8299 C C . ALA D 1 106 ? 24.966 47.638 131.891 1.00 26.88 106 ALA D C 1
ATOM 8300 O O . ALA D 1 106 ? 26.007 47.203 132.350 1.00 33.24 106 ALA D O 1
ATOM 8302 N N . GLY D 1 107 ? 24.580 48.866 132.239 1.00 26.99 107 GLY D N 1
ATOM 8303 C CA . GLY D 1 107 ? 25.365 49.766 133.090 1.00 27.29 107 GLY D CA 1
ATOM 8304 C C . GLY D 1 107 ? 26.584 50.335 132.392 1.00 25.25 107 GLY D C 1
ATOM 8305 O O . GLY D 1 107 ? 26.512 51.358 131.712 1.00 31.18 107 GLY D O 1
ATOM 8306 N N . ASN D 1 108 ? 27.663 49.573 132.579 1.00 23.22 108 ASN D N 1
ATOM 8307 C CA . ASN D 1 108 ? 29.014 49.712 132.052 1.00 21.30 108 ASN D CA 1
ATOM 8308 C C . ASN D 1 108 ? 29.338 50.529 130.813 1.00 22.27 108 ASN D C 1
ATOM 8309 O O . ASN D 1 108 ? 30.508 50.872 130.617 1.00 25.81 108 ASN D O 1
ATOM 8314 N N . ILE D 1 109 ? 28.354 50.811 129.939 1.00 21.15 109 ILE D N 1
ATOM 8315 C CA . ILE D 1 109 ? 28.529 51.628 128.745 1.00 17.38 109 ILE D CA 1
ATOM 8316 C C . ILE D 1 109 ? 28.827 53.030 129.183 1.00 19.20 109 ILE D C 1
ATOM 8317 O O . ILE D 1 109 ? 28.080 53.707 129.901 1.00 18.50 109 ILE D O 1
ATOM 8322 N N . LYS D 1 110 ? 30.027 53.349 128.728 1.00 21.71 110 LYS D N 1
ATOM 8323 C CA . LYS D 1 110 ? 30.616 54.649 128.957 1.00 23.06 110 LYS D CA 1
ATOM 8324 C C . LYS D 1 110 ? 30.072 55.702 127.965 1.00 27.24 110 LYS D C 1
ATOM 8325 O O . LYS D 1 110 ? 30.106 56.873 128.353 1.00 34.72 110 LYS D O 1
ATOM 8331 N N . ARG D 1 111 ? 29.599 55.399 126.718 1.00 23.87 111 ARG D N 1
ATOM 8332 C CA . ARG D 1 111 ? 28.908 56.365 125.858 1.00 18.18 111 ARG D CA 1
ATOM 8333 C C . ARG D 1 111 ? 28.070 55.956 124.659 1.00 17.33 111 ARG D C 1
ATOM 8334 O O . ARG D 1 111 ? 28.577 55.574 123.611 1.00 19.74 111 ARG D O 1
ATOM 8342 N N . PHE D 1 112 ? 26.763 56.177 124.771 1.00 16.99 112 PHE D N 1
ATOM 8343 C CA . PHE D 1 112 ? 25.833 55.894 123.686 1.00 18.04 112 PHE D CA 1
ATOM 8344 C C . PHE D 1 112 ? 25.640 57.143 122.853 1.00 22.22 112 PHE D C 1
ATOM 8345 O O . PHE D 1 112 ? 25.153 58.158 123.356 1.00 29.07 112 PHE D O 1
ATOM 8353 N N . LEU D 1 113 ? 25.974 57.053 121.565 1.00 19.14 113 LEU D N 1
ATOM 8354 C CA . LEU D 1 113 ? 25.747 58.167 120.671 1.00 19.01 113 LEU D CA 1
ATOM 8355 C C . LEU D 1 113 ? 24.549 57.850 119.786 1.00 21.02 113 LEU D C 1
ATOM 8356 O O . LEU D 1 113 ? 24.719 57.065 118.858 1.00 26.62 113 LEU D O 1
ATOM 8361 N N . PRO D 1 114 ? 23.321 58.368 119.945 1.00 21.80 114 PRO D N 1
ATOM 8362 C CA . PRO D 1 114 ? 22.177 57.946 119.144 1.00 17.76 114 PRO D CA 1
ATOM 8363 C C . PRO D 1 114 ? 22.260 58.304 117.668 1.00 17.73 114 PRO D C 1
ATOM 8364 O O . PRO D 1 114 ? 23.282 58.815 117.187 1.00 21.87 114 PRO D O 1
ATOM 8368 N N . SER D 1 115 ? 21.178 57.945 116.954 1.00 16.95 115 SER D N 1
ATOM 8369 C CA . SER D 1 115 ? 21.030 58.197 115.533 1.00 14.24 115 SER D CA 1
ATOM 8370 C C . SER D 1 115 ? 20.156 59.417 115.457 1.00 18.23 115 SER D C 1
ATOM 8371 O O . SER D 1 115 ? 18.953 59.481 115.738 1.00 23.63 115 SER D O 1
ATOM 8374 N N . GLU D 1 116 ? 21.036 60.350 115.137 1.00 19.30 116 GLU D N 1
ATOM 8375 C CA . GLU D 1 116 ? 20.815 61.746 114.927 1.00 16.18 116 GLU D CA 1
ATOM 8376 C C . GLU D 1 116 ? 21.383 61.999 113.536 1.00 12.56 116 GLU D C 1
ATOM 8377 O O . GLU D 1 116 ? 20.698 61.878 112.528 1.00 15.14 116 GLU D O 1
ATOM 8383 N N . PHE D 1 117 ? 22.679 62.278 113.472 1.00 7.42 117 PHE D N 1
ATOM 8384 C CA . PHE D 1 117 ? 23.409 62.661 112.269 1.00 16.41 117 PHE D CA 1
ATOM 8385 C C . PHE D 1 117 ? 22.812 63.651 111.245 1.00 21.40 117 PHE D C 1
ATOM 8386 O O . PHE D 1 117 ? 22.940 63.445 110.031 1.00 32.24 117 PHE D O 1
ATOM 8394 N N . GLY D 1 118 ? 22.173 64.766 111.654 1.00 19.57 118 GLY D N 1
ATOM 8395 C CA . GLY D 1 118 ? 21.717 65.780 110.702 1.00 16.99 118 GLY D CA 1
ATOM 8396 C C . GLY D 1 118 ? 20.598 66.703 111.161 1.00 20.46 118 GLY D C 1
ATOM 8397 O O . GLY D 1 118 ? 19.471 66.500 110.709 1.00 24.20 118 GLY D O 1
ATOM 8398 N N . MET D 1 119 ? 20.907 67.734 111.976 1.00 23.12 119 MET D N 1
ATOM 8399 C CA . MET D 1 119 ? 20.052 68.765 112.609 1.00 23.39 119 MET D CA 1
ATOM 8400 C C . MET D 1 119 ? 19.594 68.335 113.994 1.00 23.75 119 MET D C 1
ATOM 8401 O O . MET D 1 119 ? 19.091 67.229 114.188 1.00 21.64 119 MET D O 1
ATOM 8406 N N . ASP D 1 120 ? 19.791 69.242 114.961 1.00 22.40 120 ASP D N 1
ATOM 8407 C CA . ASP D 1 120 ? 19.383 69.070 116.347 1.00 22.80 120 ASP D CA 1
ATOM 8408 C C . ASP D 1 120 ? 17.861 69.171 116.492 1.00 22.31 120 ASP D C 1
ATOM 8409 O O . ASP D 1 120 ? 17.324 70.272 116.443 1.00 21.93 120 ASP D O 1
ATOM 8414 N N . PRO D 1 121 ? 17.120 68.077 116.751 1.00 22.88 121 PRO D N 1
ATOM 8415 C CA . PRO D 1 121 ? 15.679 68.055 116.974 1.00 21.54 121 PRO D CA 1
ATOM 8416 C C . PRO D 1 121 ? 15.258 68.928 118.132 1.00 24.03 121 PRO D C 1
ATOM 8417 O O . PRO D 1 121 ? 14.123 69.366 118.255 1.00 24.49 121 PRO D O 1
ATOM 8421 N N . ASP D 1 122 ? 16.195 69.169 119.033 1.00 25.45 122 ASP D N 1
ATOM 8422 C CA . ASP D 1 122 ? 15.866 70.025 120.135 1.00 28.74 122 ASP D CA 1
ATOM 8423 C C . ASP D 1 122 ? 16.177 71.488 119.957 1.00 31.84 122 ASP D C 1
ATOM 8424 O O . ASP D 1 122 ? 16.293 72.241 120.933 1.00 33.58 122 ASP D O 1
ATOM 8429 N N . ILE D 1 123 ? 16.288 71.855 118.670 1.00 29.24 123 ILE D N 1
ATOM 8430 C CA . ILE D 1 123 ? 16.347 73.243 118.245 1.00 23.48 123 ILE D CA 1
ATOM 8431 C C . ILE D 1 123 ? 14.910 73.303 117.774 1.00 26.37 123 ILE D C 1
ATOM 8432 O O . ILE D 1 123 ? 14.492 72.791 116.749 1.00 27.66 123 ILE D O 1
ATOM 8437 N N . MET D 1 124 ? 14.188 73.750 118.800 1.00 34.22 124 MET D N 1
ATOM 8438 C CA . MET D 1 124 ? 12.758 74.014 118.945 1.00 36.53 124 MET D CA 1
ATOM 8439 C C . MET D 1 124 ? 11.793 72.971 118.396 1.00 34.86 124 MET D C 1
ATOM 8440 O O . MET D 1 124 ? 11.025 72.287 119.085 1.00 35.03 124 MET D O 1
ATOM 8445 N N . GLU D 1 125 ? 11.997 72.931 117.084 1.00 35.18 125 GLU D N 1
ATOM 8446 C CA . GLU D 1 125 ? 11.256 72.297 116.026 1.00 34.66 125 GLU D CA 1
ATOM 8447 C C . GLU D 1 125 ? 9.735 72.520 116.105 1.00 30.18 125 GLU D C 1
ATOM 8448 O O . GLU D 1 125 ? 8.887 72.345 116.967 1.00 25.81 125 GLU D O 1
ATOM 8454 N N . HIS D 1 126 ? 10.026 73.637 115.452 1.00 32.52 126 HIS D N 1
ATOM 8455 C CA . HIS D 1 126 ? 9.188 74.638 114.819 1.00 31.19 126 HIS D CA 1
ATOM 8456 C C . HIS D 1 126 ? 8.847 74.035 113.462 1.00 29.39 126 HIS D C 1
ATOM 8457 O O . HIS D 1 126 ? 8.172 74.667 112.654 1.00 35.20 126 HIS D O 1
ATOM 8464 N N . ALA D 1 127 ? 9.390 72.823 113.237 1.00 21.86 127 ALA D N 1
ATOM 8465 C CA . ALA D 1 127 ? 9.267 71.989 112.088 1.00 16.05 127 ALA D CA 1
ATOM 8466 C C . ALA D 1 127 ? 7.841 71.855 111.658 1.00 17.06 127 ALA D C 1
ATOM 8467 O O . ALA D 1 127 ? 6.872 71.683 112.406 1.00 16.28 127 ALA D O 1
ATOM 8469 N N . LEU D 1 128 ? 7.828 72.075 110.360 1.00 18.56 128 LEU D N 1
ATOM 8470 C CA . LEU D 1 128 ? 6.626 71.923 109.579 1.00 21.85 128 LEU D CA 1
ATOM 8471 C C . LEU D 1 128 ? 6.223 70.461 109.588 1.00 22.61 128 LEU D C 1
ATOM 8472 O O . LEU D 1 128 ? 7.009 69.521 109.474 1.00 26.54 128 LEU D O 1
ATOM 8477 N N . GLN D 1 129 ? 4.950 70.319 109.859 1.00 26.30 129 GLN D N 1
ATOM 8478 C CA . GLN D 1 129 ? 4.228 69.074 109.738 1.00 29.25 129 GLN D CA 1
ATOM 8479 C C . GLN D 1 129 ? 4.213 68.796 108.225 1.00 30.30 129 GLN D C 1
ATOM 8480 O O . GLN D 1 129 ? 4.236 69.754 107.433 1.00 30.32 129 GLN D O 1
ATOM 8486 N N . PRO D 1 130 ? 4.278 67.548 107.725 1.00 27.54 130 PRO D N 1
ATOM 8487 C CA . PRO D 1 130 ? 4.587 66.332 108.448 1.00 21.31 130 PRO D CA 1
ATOM 8488 C C . PRO D 1 130 ? 6.034 66.125 108.840 1.00 19.74 130 PRO D C 1
ATOM 8489 O O . PRO D 1 130 ? 6.249 65.529 109.881 1.00 23.74 130 PRO D O 1
ATOM 8493 N N . GLY D 1 131 ? 7.041 66.601 108.103 1.00 21.07 131 GLY D N 1
ATOM 8494 C CA . GLY D 1 131 ? 8.465 66.417 108.382 1.00 18.90 131 GLY D CA 1
ATOM 8495 C C . GLY D 1 131 ? 8.925 66.539 109.826 1.00 19.61 131 GLY D C 1
ATOM 8496 O O . GLY D 1 131 ? 10.046 66.169 110.148 1.00 22.65 131 GLY D O 1
ATOM 8497 N N . SER D 1 132 ? 8.109 67.059 110.730 1.00 22.51 132 SER D N 1
ATOM 8498 C CA . SER D 1 132 ? 8.444 67.124 112.140 1.00 27.12 132 SER D CA 1
ATOM 8499 C C . SER D 1 132 ? 8.400 65.771 112.827 1.00 27.38 132 SER D C 1
ATOM 8500 O O . SER D 1 132 ? 8.989 65.681 113.902 1.00 29.74 132 SER D O 1
ATOM 8503 N N . ILE D 1 133 ? 7.755 64.724 112.249 1.00 28.19 133 ILE D N 1
ATOM 8504 C CA . ILE D 1 133 ? 7.680 63.364 112.810 1.00 22.30 133 ILE D CA 1
ATOM 8505 C C . ILE D 1 133 ? 9.053 62.725 112.934 1.00 18.88 133 ILE D C 1
ATOM 8506 O O . ILE D 1 133 ? 9.261 61.857 113.767 1.00 20.96 133 ILE D O 1
ATOM 8511 N N . THR D 1 134 ? 10.024 63.200 112.166 1.00 16.72 134 THR D N 1
ATOM 8512 C CA . THR D 1 134 ? 11.436 62.859 112.283 1.00 15.46 134 THR D CA 1
ATOM 8513 C C . THR D 1 134 ? 12.093 63.297 113.588 1.00 15.16 134 THR D C 1
ATOM 8514 O O . THR D 1 134 ? 12.735 62.527 114.294 1.00 21.33 134 THR D O 1
ATOM 8518 N N . PHE D 1 135 ? 11.977 64.593 113.869 1.00 14.61 135 PHE D N 1
ATOM 8519 C CA . PHE D 1 135 ? 12.599 65.244 114.995 1.00 6.72 135 PHE D CA 1
ATOM 8520 C C . PHE D 1 135 ? 11.894 64.881 116.271 1.00 8.84 135 PHE D C 1
ATOM 8521 O O . PHE D 1 135 ? 12.516 64.920 117.323 1.00 12.30 135 PHE D O 1
ATOM 8529 N N . ILE D 1 136 ? 10.614 64.497 116.191 1.00 12.49 136 ILE D N 1
ATOM 8530 C CA . ILE D 1 136 ? 9.848 64.015 117.338 1.00 16.06 136 ILE D CA 1
ATOM 8531 C C . ILE D 1 136 ? 10.513 62.772 117.902 1.00 22.64 136 ILE D C 1
ATOM 8532 O O . ILE D 1 136 ? 10.982 62.766 119.043 1.00 28.67 136 ILE D O 1
ATOM 8537 N N . ASP D 1 137 ? 10.569 61.725 117.072 1.00 22.18 137 ASP D N 1
ATOM 8538 C CA . ASP D 1 137 ? 11.118 60.471 117.503 1.00 16.52 137 ASP D CA 1
ATOM 8539 C C . ASP D 1 137 ? 12.602 60.599 117.810 1.00 18.35 137 ASP D C 1
ATOM 8540 O O . ASP D 1 137 ? 13.040 60.017 118.796 1.00 23.14 137 ASP D O 1
ATOM 8545 N N . LYS D 1 138 ? 13.419 61.396 117.119 1.00 19.15 138 LYS D N 1
ATOM 8546 C CA . LYS D 1 138 ? 14.815 61.554 117.525 1.00 24.08 138 LYS D CA 1
ATOM 8547 C C . LYS D 1 138 ? 14.960 62.170 118.906 1.00 24.85 138 LYS D C 1
ATOM 8548 O O . LYS D 1 138 ? 15.957 61.907 119.587 1.00 25.80 138 LYS D O 1
ATOM 8554 N N . ARG D 1 139 ? 13.929 62.951 119.297 1.00 25.00 139 ARG D N 1
ATOM 8555 C CA . ARG D 1 139 ? 13.846 63.594 120.604 1.00 27.30 139 ARG D CA 1
ATOM 8556 C C . ARG D 1 139 ? 13.364 62.656 121.718 1.00 30.46 139 ARG D C 1
ATOM 8557 O O . ARG D 1 139 ? 13.909 62.673 122.832 1.00 27.14 139 ARG D O 1
ATOM 8565 N N . LYS D 1 140 ? 12.345 61.819 121.428 1.00 32.17 140 LYS D N 1
ATOM 8566 C CA . LYS D 1 140 ? 11.763 60.890 122.393 1.00 30.15 140 LYS D CA 1
ATOM 8567 C C . LYS D 1 140 ? 12.840 59.959 122.932 1.00 30.31 140 LYS D C 1
ATOM 8568 O O . LYS D 1 140 ? 12.858 59.631 124.119 1.00 29.99 140 LYS D O 1
ATOM 8574 N N . VAL D 1 141 ? 13.778 59.612 122.035 1.00 30.30 141 VAL D N 1
ATOM 8575 C CA . VAL D 1 141 ? 14.889 58.734 122.343 1.00 32.94 141 VAL D CA 1
ATOM 8576 C C . VAL D 1 141 ? 15.823 59.461 123.249 1.00 35.15 141 VAL D C 1
ATOM 8577 O O . VAL D 1 141 ? 16.270 58.863 124.223 1.00 36.57 141 VAL D O 1
ATOM 8581 N N . ARG D 1 142 ? 16.108 60.727 122.892 1.00 36.79 142 ARG D N 1
ATOM 8582 C CA . ARG D 1 142 ? 17.010 61.582 123.653 1.00 34.33 142 ARG D CA 1
ATOM 8583 C C . ARG D 1 142 ? 16.624 61.689 125.120 1.00 30.22 142 ARG D C 1
ATOM 8584 O O . ARG D 1 142 ? 17.448 61.542 126.017 1.00 22.12 142 ARG D O 1
ATOM 8592 N N . ARG D 1 143 ? 15.318 61.879 125.322 1.00 32.24 143 ARG D N 1
ATOM 8593 C CA . ARG D 1 143 ? 14.688 61.931 126.630 1.00 32.96 143 ARG D CA 1
ATOM 8594 C C . ARG D 1 143 ? 14.745 60.629 127.392 1.00 34.25 143 ARG D C 1
ATOM 8595 O O . ARG D 1 143 ? 14.667 60.653 128.622 1.00 33.75 143 ARG D O 1
ATOM 8603 N N . ALA D 1 144 ? 14.829 59.501 126.652 1.00 36.02 144 ALA D N 1
ATOM 8604 C CA . ALA D 1 144 ? 14.949 58.167 127.239 1.00 30.33 144 ALA D CA 1
ATOM 8605 C C . ALA D 1 144 ? 16.375 57.946 127.682 1.00 28.16 144 ALA D C 1
ATOM 8606 O O . ALA D 1 144 ? 16.582 57.541 128.822 1.00 30.59 144 ALA D O 1
ATOM 8608 N N . ILE D 1 145 ? 17.347 58.265 126.814 1.00 23.58 145 ILE D N 1
ATOM 8609 C CA . ILE D 1 145 ? 18.773 58.195 127.111 1.00 23.39 145 ILE D CA 1
ATOM 8610 C C . ILE D 1 145 ? 19.057 58.885 128.439 1.00 27.52 145 ILE D C 1
ATOM 8611 O O . ILE D 1 145 ? 19.800 58.340 129.247 1.00 34.00 145 ILE D O 1
ATOM 8616 N N . GLU D 1 146 ? 18.441 60.047 128.714 1.00 31.66 146 GLU D N 1
ATOM 8617 C CA . GLU D 1 146 ? 18.609 60.696 129.992 1.00 33.11 146 GLU D CA 1
ATOM 8618 C C . GLU D 1 146 ? 17.602 60.218 131.036 1.00 33.28 146 GLU D C 1
ATOM 8619 O O . GLU D 1 146 ? 17.958 60.235 132.215 1.00 34.03 146 GLU D O 1
ATOM 8625 N N . ALA D 1 147 ? 16.375 59.741 130.756 1.00 31.01 147 ALA D N 1
ATOM 8626 C CA . ALA D 1 147 ? 15.519 59.249 131.838 1.00 33.42 147 ALA D CA 1
ATOM 8627 C C . ALA D 1 147 ? 15.976 57.895 132.389 1.00 38.57 147 ALA D C 1
ATOM 8628 O O . ALA D 1 147 ? 15.485 57.350 133.386 1.00 42.67 147 ALA D O 1
ATOM 8630 N N . ALA D 1 148 ? 16.946 57.335 131.668 1.00 39.98 148 ALA D N 1
ATOM 8631 C CA . ALA D 1 148 ? 17.645 56.122 132.046 1.00 39.58 148 ALA D CA 1
ATOM 8632 C C . ALA D 1 148 ? 19.073 56.504 132.494 1.00 38.53 148 ALA D C 1
ATOM 8633 O O . ALA D 1 148 ? 19.954 55.675 132.758 1.00 38.30 148 ALA D O 1
ATOM 8635 N N . SER D 1 149 ? 19.288 57.826 132.582 1.00 35.17 149 SER D N 1
ATOM 8636 C CA . SER D 1 149 ? 20.483 58.494 133.081 1.00 31.21 149 SER D CA 1
ATOM 8637 C C . SER D 1 149 ? 21.797 58.108 132.405 1.00 29.86 149 SER D C 1
ATOM 8638 O O . SER D 1 149 ? 22.888 58.248 132.966 1.00 30.13 149 SER D O 1
ATOM 8641 N N . ILE D 1 150 ? 21.659 57.705 131.128 1.00 30.43 150 ILE D N 1
ATOM 8642 C CA . ILE D 1 150 ? 22.731 57.228 130.237 1.00 31.96 150 ILE D CA 1
ATOM 8643 C C . ILE D 1 150 ? 23.600 58.348 129.637 1.00 30.34 150 ILE D C 1
ATOM 8644 O O . ILE D 1 150 ? 23.054 59.296 129.078 1.00 34.97 150 ILE D O 1
ATOM 8649 N N . PRO D 1 151 ? 24.938 58.309 129.719 1.00 27.55 151 PRO D N 1
ATOM 8650 C CA . PRO D 1 151 ? 25.863 59.225 129.059 1.00 22.83 151 PRO D CA 1
ATOM 8651 C C . PRO D 1 151 ? 25.831 59.100 127.553 1.00 26.72 151 PRO D C 1
ATOM 8652 O O . PRO D 1 151 ? 26.044 58.042 126.947 1.00 32.19 151 PRO D O 1
ATOM 8656 N N . TYR D 1 152 ? 25.559 60.255 126.972 1.00 29.54 152 TYR D N 1
ATOM 8657 C CA . TYR D 1 152 ? 25.412 60.415 125.534 1.00 23.66 152 TYR D CA 1
ATOM 8658 C C . TYR D 1 152 ? 26.393 61.454 125.039 1.00 19.69 152 TYR D C 1
ATOM 8659 O O . TYR D 1 152 ? 27.262 61.931 125.764 1.00 19.41 152 TYR D O 1
ATOM 8668 N N . THR D 1 153 ? 26.210 61.718 123.755 1.00 16.94 153 THR D N 1
ATOM 8669 C CA . THR D 1 153 ? 26.899 62.687 122.936 1.00 13.44 153 THR D CA 1
ATOM 8670 C C . THR D 1 153 ? 26.003 62.667 121.706 1.00 12.88 153 THR D C 1
ATOM 8671 O O . THR D 1 153 ? 25.865 61.660 121.008 1.00 10.15 153 THR D O 1
ATOM 8675 N N . TYR D 1 154 ? 25.313 63.785 121.467 1.00 19.36 154 TYR D N 1
ATOM 8676 C CA . TYR D 1 154 ? 24.440 63.915 120.310 1.00 18.28 154 TYR D CA 1
ATOM 8677 C C . TYR D 1 154 ? 25.255 64.513 119.162 1.00 18.31 154 TYR D C 1
ATOM 8678 O O . TYR D 1 154 ? 26.117 65.368 119.381 1.00 13.34 154 TYR D O 1
ATOM 8687 N N . VAL D 1 155 ? 25.066 63.988 117.936 1.00 18.95 155 VAL D N 1
ATOM 8688 C CA . VAL D 1 155 ? 25.869 64.410 116.801 1.00 22.57 155 VAL D CA 1
ATOM 8689 C C . VAL D 1 155 ? 24.966 64.891 115.683 1.00 21.26 155 VAL D C 1
ATOM 8690 O O . VAL D 1 155 ? 24.387 64.117 114.932 1.00 20.16 155 VAL D O 1
ATOM 8694 N N . SER D 1 156 ? 24.858 66.222 115.670 1.00 22.58 156 SER D N 1
ATOM 8695 C CA . SER D 1 156 ? 24.161 67.012 114.673 1.00 22.21 156 SER D CA 1
ATOM 8696 C C . SER D 1 156 ? 25.330 67.472 113.833 1.00 20.88 156 SER D C 1
ATOM 8697 O O . SER D 1 156 ? 26.222 68.232 114.209 1.00 18.09 156 SER D O 1
ATOM 8700 N N . SER D 1 157 ? 25.277 66.827 112.685 1.00 19.24 157 SER D N 1
ATOM 8701 C CA . SER D 1 157 ? 26.311 66.893 111.687 1.00 15.95 157 SER D CA 1
ATOM 8702 C C . SER D 1 157 ? 25.763 67.391 110.366 1.00 14.85 157 SER D C 1
ATOM 8703 O O . SER D 1 157 ? 26.330 67.161 109.307 1.00 18.38 157 SER D O 1
ATOM 8706 N N . ASN D 1 158 ? 24.592 68.011 110.415 1.00 15.16 158 ASN D N 1
ATOM 8707 C CA . ASN D 1 158 ? 23.982 68.699 109.289 1.00 18.95 158 ASN D CA 1
ATOM 8708 C C . ASN D 1 158 ? 23.818 67.847 108.039 1.0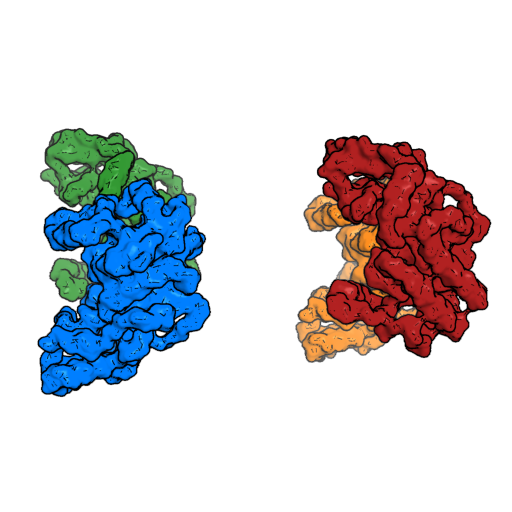0 20.68 158 ASN D C 1
ATOM 8709 O O . ASN D 1 158 ? 23.573 66.646 108.163 1.00 27.83 158 ASN D O 1
ATOM 8714 N N . MET D 1 159 ? 23.972 68.405 106.843 1.00 18.23 159 MET D N 1
ATOM 8715 C CA . MET D 1 159 ? 23.803 67.667 105.625 1.00 14.05 159 MET D CA 1
ATOM 8716 C C . MET D 1 159 ? 24.986 66.917 105.082 1.00 16.65 159 MET D C 1
ATOM 8717 O O . MET D 1 159 ? 26.076 67.488 104.995 1.00 14.56 159 MET D O 1
ATOM 8722 N N . PHE D 1 160 ? 24.676 65.659 104.676 1.00 13.41 160 PHE D N 1
ATOM 8723 C CA . PHE D 1 160 ? 25.612 64.798 103.960 1.00 11.15 160 PHE D CA 1
ATOM 8724 C C . PHE D 1 160 ? 25.652 65.250 102.502 1.00 9.23 160 PHE D C 1
ATOM 8725 O O . PHE D 1 160 ? 24.716 65.352 101.688 1.00 6.85 160 PHE D O 1
ATOM 8733 N N . ALA D 1 161 ? 26.918 65.477 102.258 1.00 6.52 161 ALA D N 1
ATOM 8734 C CA . ALA D 1 161 ? 27.430 65.950 101.010 1.00 10.54 161 ALA D CA 1
ATOM 8735 C C . ALA D 1 161 ? 26.863 65.342 99.765 1.00 11.91 161 ALA D C 1
ATOM 8736 O O . ALA D 1 161 ? 26.478 66.062 98.863 1.00 13.15 161 ALA D O 1
ATOM 8738 N N . GLY D 1 162 ? 26.795 63.997 99.769 1.00 20.70 162 GLY D N 1
ATOM 8739 C CA . GLY D 1 162 ? 26.357 63.133 98.667 1.00 15.24 162 GLY D CA 1
ATOM 8740 C C . GLY D 1 162 ? 24.881 63.173 98.370 1.00 11.67 162 GLY D C 1
ATOM 8741 O O . GLY D 1 162 ? 24.470 62.866 97.254 1.00 13.79 162 GLY D O 1
ATOM 8742 N N . TYR D 1 163 ? 24.078 63.536 99.361 1.00 13.92 163 TYR D N 1
ATOM 8743 C CA . TYR D 1 163 ? 22.637 63.677 99.177 1.00 19.42 163 TYR D CA 1
ATOM 8744 C C . TYR D 1 163 ? 22.259 65.100 98.844 1.00 20.81 163 TYR D C 1
ATOM 8745 O O . TYR D 1 163 ? 21.167 65.360 98.313 1.00 22.66 163 TYR D O 1
ATOM 8754 N N . PHE D 1 164 ? 23.152 66.022 99.243 1.00 20.33 164 PHE D N 1
ATOM 8755 C CA . PHE D 1 164 ? 22.886 67.429 99.020 1.00 13.97 164 PHE D CA 1
ATOM 8756 C C . PHE D 1 164 ? 23.823 68.148 98.072 1.00 11.71 164 PHE D C 1
ATOM 8757 O O . PHE D 1 164 ? 23.324 68.668 97.068 1.00 13.21 164 PHE D O 1
ATOM 8765 N N . ALA D 1 165 ? 25.146 68.198 98.291 1.00 5.40 165 ALA D N 1
ATOM 8766 C CA . ALA D 1 165 ? 26.045 68.871 97.364 1.00 8.16 165 ALA D CA 1
ATOM 8767 C C . ALA D 1 165 ? 26.110 68.146 96.018 1.00 14.02 165 ALA D C 1
ATOM 8768 O O . ALA D 1 165 ? 26.025 68.725 94.928 1.00 20.79 165 ALA D O 1
ATOM 8770 N N . GLY D 1 166 ? 26.178 66.819 96.122 1.00 12.28 166 GLY D N 1
ATOM 8771 C CA . GLY D 1 166 ? 26.282 65.949 94.983 1.00 2.00 166 GLY D CA 1
ATOM 8772 C C . GLY D 1 166 ? 25.005 65.828 94.250 1.00 2.00 166 GLY D C 1
ATOM 8773 O O . GLY D 1 166 ? 25.007 65.168 93.244 1.00 7.46 166 GLY D O 1
ATOM 8774 N N . SER D 1 167 ? 23.890 66.383 94.676 1.00 2.04 167 SER D N 1
ATOM 8775 C CA . SER D 1 167 ? 22.685 66.364 93.862 1.00 4.66 167 SER D CA 1
ATOM 8776 C C . SER D 1 167 ? 22.159 67.765 93.508 1.00 9.90 167 SER D C 1
ATOM 8777 O O . SER D 1 167 ? 21.219 67.912 92.706 1.00 12.96 167 SER D O 1
ATOM 8780 N N . LEU D 1 168 ? 22.820 68.756 94.168 1.00 12.55 168 LEU D N 1
ATOM 8781 C CA . LEU D 1 168 ? 22.567 70.207 94.240 1.00 6.24 168 LEU D CA 1
ATOM 8782 C C . LEU D 1 168 ? 21.188 70.512 94.761 1.00 6.34 168 LEU D C 1
ATOM 8783 O O . LEU D 1 168 ? 20.384 71.224 94.181 1.00 12.25 168 LEU D O 1
ATOM 8788 N N . ALA D 1 169 ? 20.925 69.935 95.924 1.00 6.39 169 ALA D N 1
ATOM 8789 C CA . ALA D 1 169 ? 19.660 69.962 96.601 1.00 2.00 169 ALA D CA 1
ATOM 8790 C C . ALA D 1 169 ? 18.365 69.910 95.783 1.00 7.10 169 ALA D C 1
ATOM 8791 O O . ALA D 1 169 ? 17.348 70.441 96.202 1.00 12.36 169 ALA D O 1
ATOM 8793 N N . GLN D 1 170 ? 18.351 69.191 94.635 1.00 14.18 170 GLN D N 1
ATOM 8794 C CA . GLN D 1 170 ? 17.221 68.988 93.713 1.00 13.36 170 GLN D CA 1
ATOM 8795 C C . GLN D 1 170 ? 16.123 68.004 94.130 1.00 19.74 170 GLN D C 1
ATOM 8796 O O . GLN D 1 170 ? 16.303 66.897 94.638 1.00 19.43 170 GLN D O 1
ATOM 8802 N N . LEU D 1 171 ? 14.934 68.472 93.768 1.00 26.46 171 LEU D N 1
ATOM 8803 C CA . LEU D 1 171 ? 13.641 67.910 94.091 1.00 30.30 171 LEU D CA 1
ATOM 8804 C C . LEU D 1 171 ? 13.264 66.530 93.569 1.00 31.52 171 LEU D C 1
ATOM 8805 O O . LEU D 1 171 ? 12.391 65.864 94.137 1.00 34.83 171 LEU D O 1
ATOM 8810 N N . ASP D 1 172 ? 13.856 66.079 92.471 1.00 30.61 172 ASP D N 1
ATOM 8811 C CA . ASP D 1 172 ? 13.461 64.798 91.906 1.00 32.87 172 ASP D CA 1
ATOM 8812 C C . ASP D 1 172 ? 13.843 63.528 92.688 1.00 30.64 172 ASP D C 1
ATOM 8813 O O . ASP D 1 172 ? 12.986 62.781 93.170 1.00 26.61 172 ASP D O 1
ATOM 8818 N N . GLY D 1 173 ? 15.137 63.310 92.871 1.00 25.59 173 GLY D N 1
ATOM 8819 C CA . GLY D 1 173 ? 15.656 62.164 93.555 1.00 20.97 173 GLY D CA 1
ATOM 8820 C C . GLY D 1 173 ? 17.121 62.051 93.249 1.00 23.37 173 GLY D C 1
ATOM 8821 O O . GLY D 1 173 ? 17.910 61.720 94.123 1.00 29.88 173 GLY D O 1
ATOM 8822 N N . HIS D 1 174 ? 17.462 62.387 92.002 1.00 28.06 174 HIS D N 1
ATOM 8823 C CA . HIS D 1 174 ? 18.793 62.309 91.389 1.00 28.49 174 HIS D CA 1
ATOM 8824 C C . HIS D 1 174 ? 19.914 62.769 92.289 1.00 26.61 174 HIS D C 1
ATOM 8825 O O . HIS D 1 174 ? 19.892 63.871 92.844 1.00 27.61 174 HIS D O 1
ATOM 8832 N N . MET D 1 175 ? 20.843 61.818 92.401 1.00 20.76 175 MET D N 1
ATOM 8833 C CA . MET D 1 175 ? 22.038 61.934 93.215 1.00 20.00 175 MET D CA 1
ATOM 8834 C C . MET D 1 175 ? 23.332 62.123 92.412 1.00 21.31 175 MET D C 1
ATOM 8835 O O . MET D 1 175 ? 24.409 61.628 92.759 1.00 28.11 175 MET D O 1
ATOM 8840 N N . MET D 1 176 ? 23.207 62.833 91.287 1.00 22.68 176 MET D N 1
ATOM 8841 C CA . MET D 1 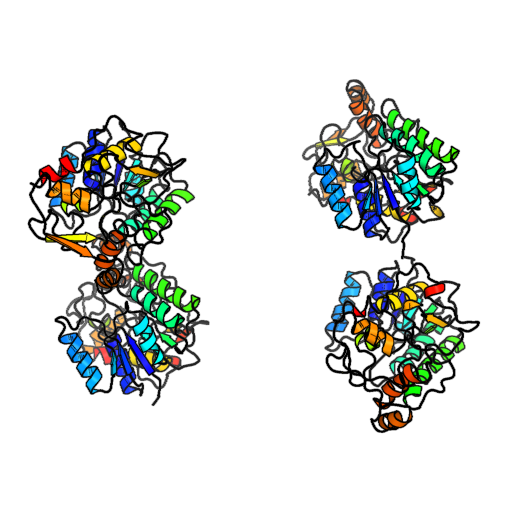176 ? 24.312 63.368 90.491 1.00 20.11 176 MET D CA 1
ATOM 8842 C C . MET D 1 176 ? 23.875 64.794 90.086 1.00 21.84 176 MET D C 1
ATOM 8843 O O . MET D 1 176 ? 22.669 65.089 90.083 1.00 24.35 176 MET D O 1
ATOM 8848 N N . PRO D 1 177 ? 24.761 65.785 89.867 1.00 22.68 177 PRO D N 1
ATOM 8849 C CA . PRO D 1 177 ? 24.373 67.167 89.550 1.00 23.11 177 PRO D CA 1
ATOM 8850 C C . PRO D 1 177 ? 23.704 67.408 88.178 1.00 20.90 177 PRO D C 1
ATOM 8851 O O . PRO D 1 177 ? 24.125 66.773 87.198 1.00 14.93 177 PRO D O 1
ATOM 8855 N N . PRO D 1 178 ? 22.650 68.280 88.059 1.00 20.32 178 PRO D N 1
ATOM 8856 C CA . PRO D 1 178 ? 21.817 68.458 86.866 1.00 20.19 178 PRO D CA 1
ATOM 8857 C C . PRO D 1 178 ? 22.656 69.046 85.765 1.00 26.16 178 PRO D C 1
ATOM 8858 O O . PRO D 1 178 ? 23.413 69.986 85.990 1.00 27.50 178 PRO D O 1
ATOM 8862 N N . ARG D 1 179 ? 22.578 68.411 84.598 1.00 35.51 179 ARG D N 1
ATOM 8863 C CA . ARG D 1 179 ? 23.280 68.860 83.398 1.00 42.89 179 ARG D CA 1
ATOM 8864 C C . ARG D 1 179 ? 22.236 69.173 82.323 1.00 42.78 179 ARG D C 1
ATOM 8865 O O . ARG D 1 179 ? 22.003 68.485 81.320 1.00 39.95 179 ARG D O 1
ATOM 8873 N N . ASP D 1 180 ? 21.576 70.283 82.697 1.00 42.82 180 ASP D N 1
ATOM 8874 C CA . ASP D 1 180 ? 20.495 70.939 81.976 1.00 44.38 180 ASP D CA 1
ATOM 8875 C C . ASP D 1 180 ? 20.192 72.268 82.662 1.00 44.64 180 ASP D C 1
ATOM 8876 O O . ASP D 1 180 ? 20.715 73.312 82.254 1.00 46.67 180 ASP D O 1
ATOM 8881 N N . LYS D 1 181 ? 19.377 72.259 83.730 1.00 41.97 181 LYS D N 1
ATOM 8882 C CA . LYS D 1 181 ? 19.051 73.450 84.495 1.00 38.12 181 LYS D CA 1
ATOM 8883 C C . LYS D 1 181 ? 18.920 73.091 85.966 1.00 35.10 181 LYS D C 1
ATOM 8884 O O . LYS D 1 181 ? 18.839 71.913 86.324 1.00 35.87 181 LYS D O 1
ATOM 8890 N N . VAL D 1 182 ? 18.859 74.125 86.817 1.00 32.80 182 VAL D N 1
ATOM 8891 C CA . VAL D 1 182 ? 18.830 73.963 88.269 1.00 27.30 182 VAL D CA 1
ATOM 8892 C C . VAL D 1 182 ? 17.841 74.888 88.995 1.00 25.70 182 VAL D C 1
ATOM 8893 O O . VAL D 1 182 ? 17.658 76.042 88.600 1.00 27.04 182 VAL D O 1
ATOM 8897 N N . LEU D 1 183 ? 17.221 74.386 90.079 1.00 25.57 183 LEU D N 1
ATOM 8898 C CA . LEU D 1 183 ? 16.265 75.099 90.932 1.00 23.96 183 LEU D CA 1
ATOM 8899 C C . LEU D 1 183 ? 16.761 75.590 92.307 1.00 23.68 183 LEU D C 1
ATOM 8900 O O . LEU D 1 183 ? 17.225 74.858 93.185 1.00 18.62 183 LEU D O 1
ATOM 8905 N N . ILE D 1 184 ? 16.587 76.917 92.460 1.00 23.75 184 ILE D N 1
ATOM 8906 C CA . ILE D 1 184 ? 17.015 77.709 93.601 1.00 13.49 184 ILE D CA 1
ATOM 8907 C C . ILE D 1 184 ? 15.888 78.028 94.568 1.00 15.48 184 ILE D C 1
ATOM 8908 O O . ILE D 1 184 ? 14.856 78.593 94.225 1.00 14.73 184 ILE D O 1
ATOM 8913 N N . TYR D 1 185 ? 16.129 77.639 95.817 1.00 15.91 185 TYR D N 1
ATOM 8914 C CA . TYR D 1 185 ? 15.142 77.766 96.842 1.00 12.87 1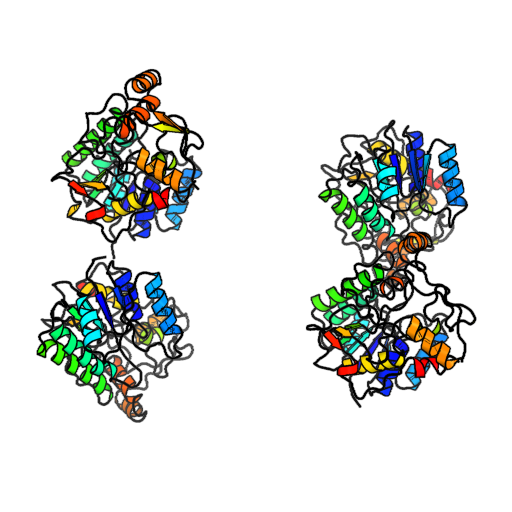85 TYR D CA 1
ATOM 8915 C C . TYR D 1 185 ? 15.374 79.118 97.405 1.00 12.88 185 TYR D C 1
ATOM 8916 O O . TYR D 1 185 ? 16.433 79.447 97.961 1.00 12.39 185 TYR D O 1
ATOM 8925 N N . GLY D 1 186 ? 14.282 79.830 97.109 1.00 15.30 186 GLY D N 1
ATOM 8926 C CA . GLY D 1 186 ? 14.082 81.221 97.507 1.00 17.79 186 GLY D CA 1
ATOM 8927 C C . GLY D 1 186 ? 14.876 82.133 96.624 1.00 15.76 186 GLY D C 1
ATOM 8928 O O . GLY D 1 186 ? 14.427 82.424 95.512 1.00 18.88 186 GLY D O 1
ATOM 8929 N N . ASP D 1 187 ? 16.013 82.605 97.172 1.00 18.20 187 ASP D N 1
ATOM 8930 C CA . ASP D 1 187 ? 17.000 83.330 96.366 1.00 26.73 187 ASP D CA 1
ATOM 8931 C C . ASP D 1 187 ? 18.289 82.506 96.245 1.00 25.45 187 ASP D C 1
ATOM 8932 O O . ASP D 1 187 ? 19.028 82.665 95.266 1.00 23.13 187 ASP D O 1
ATOM 8937 N N . GLY D 1 188 ? 18.512 81.590 97.223 1.00 24.04 188 GLY D N 1
ATOM 8938 C CA . GLY D 1 188 ? 19.605 80.626 97.253 1.00 16.27 188 GLY D CA 1
ATOM 8939 C C . GLY D 1 188 ? 20.844 81.107 97.967 1.00 18.33 188 GLY D C 1
ATOM 8940 O O . GLY D 1 188 ? 21.948 80.609 97.723 1.00 8.65 188 GLY D O 1
ATOM 8941 N N . ASN D 1 189 ? 20.675 82.136 98.806 1.00 25.11 189 ASN D N 1
ATOM 8942 C CA . ASN D 1 189 ? 21.752 82.622 99.656 1.00 30.77 189 ASN D CA 1
ATOM 8943 C C . ASN D 1 189 ? 21.098 82.919 100.984 1.00 33.20 189 ASN D C 1
ATOM 8944 O O . ASN D 1 189 ? 20.371 83.873 101.241 1.00 41.51 189 ASN D O 1
ATOM 8949 N N . VAL D 1 190 ? 21.243 81.797 101.690 1.00 36.29 190 VAL D N 1
ATOM 8950 C CA . VAL D 1 190 ? 20.783 81.438 103.029 1.00 31.92 190 VAL D CA 1
ATOM 8951 C C . VAL D 1 190 ? 21.723 80.270 103.363 1.00 35.73 190 VAL D C 1
ATOM 8952 O O . VAL D 1 190 ? 21.787 79.248 102.670 1.00 38.44 190 VAL D O 1
ATOM 8956 N N . LYS D 1 191 ? 22.539 80.447 104.401 1.00 36.86 191 LYS D N 1
ATOM 8957 C CA . LYS D 1 191 ? 23.530 79.446 104.771 1.00 35.65 191 LYS D CA 1
ATOM 8958 C C . LYS D 1 191 ? 22.979 78.110 105.257 1.00 37.56 191 LYS D C 1
ATOM 8959 O O . LYS D 1 191 ? 21.955 77.998 105.951 1.00 41.34 191 LYS D O 1
ATOM 8965 N N . GLY D 1 192 ? 23.737 77.113 104.784 1.00 38.01 192 GLY D N 1
ATOM 8966 C CA . GLY D 1 192 ? 23.555 75.696 105.086 1.00 36.28 192 GLY D CA 1
ATOM 8967 C C . GLY D 1 192 ? 24.915 75.011 105.228 1.00 31.02 192 GLY D C 1
ATOM 8968 O O . GLY D 1 192 ? 25.908 75.536 104.717 1.00 32.42 192 GLY D O 1
ATOM 8969 N N . ILE D 1 193 ? 25.033 73.874 105.945 1.00 25.84 193 ILE D N 1
ATOM 8970 C CA . ILE D 1 193 ? 26.322 73.181 106.051 1.00 19.61 193 ILE D CA 1
ATOM 8971 C C . ILE D 1 193 ? 26.288 71.764 105.466 1.00 18.87 193 ILE D C 1
ATOM 8972 O O . ILE D 1 193 ? 25.372 70.990 105.693 1.00 18.14 193 ILE D O 1
ATOM 8977 N N . TRP D 1 194 ? 27.361 71.435 104.736 1.00 17.60 194 TRP D N 1
ATOM 8978 C CA . TRP D 1 194 ? 27.502 70.252 103.914 1.00 12.80 194 TRP D CA 1
ATOM 8979 C C . TRP D 1 194 ? 28.745 69.487 104.359 1.00 15.14 194 TRP D C 1
ATOM 8980 O O . TRP D 1 194 ? 29.848 70.028 104.291 1.00 7.21 194 TRP D O 1
ATOM 8991 N N . VAL D 1 195 ? 28.627 68.225 104.797 1.00 15.21 195 VAL D N 1
ATOM 8992 C CA . VAL D 1 195 ? 29.759 67.417 105.264 1.00 17.27 195 VAL D CA 1
ATOM 8993 C C . VAL D 1 195 ? 30.024 66.064 104.563 1.00 23.08 195 VAL D C 1
ATOM 8994 O O . VAL D 1 195 ? 29.097 65.320 104.227 1.00 21.08 195 VAL D O 1
ATOM 8998 N N . ASP D 1 196 ? 31.308 65.730 104.296 1.00 26.59 196 ASP D N 1
ATOM 8999 C CA . ASP D 1 196 ? 31.686 64.444 103.682 1.00 28.91 196 ASP D CA 1
ATOM 9000 C C . ASP D 1 196 ? 31.468 63.314 104.677 1.00 26.13 196 ASP D C 1
ATOM 9001 O O . ASP D 1 196 ? 31.929 63.371 105.816 1.00 27.72 196 ASP D O 1
ATOM 9006 N N . GLU D 1 197 ? 30.816 62.248 104.222 1.00 20.72 197 GLU D N 1
ATOM 9007 C CA . GLU D 1 197 ? 30.383 61.228 105.144 1.00 21.55 197 GLU D CA 1
ATOM 9008 C C . GLU D 1 197 ? 31.513 60.494 105.823 1.00 18.23 197 GLU D C 1
ATOM 9009 O O . GLU D 1 197 ? 31.402 60.074 106.972 1.00 19.49 197 GLU D O 1
ATOM 9015 N N . ASP D 1 198 ? 32.637 60.419 105.134 1.00 16.63 198 ASP D N 1
ATOM 9016 C CA . ASP D 1 198 ? 33.785 59.772 105.700 1.00 15.33 198 ASP D CA 1
ATOM 9017 C C . ASP D 1 198 ? 34.461 60.751 106.640 1.00 14.42 198 ASP D C 1
ATOM 9018 O O . ASP D 1 198 ? 35.388 60.361 107.328 1.00 12.77 198 ASP D O 1
ATOM 9023 N N . ASP D 1 199 ? 34.083 62.041 106.635 1.00 15.14 199 ASP D N 1
ATOM 9024 C CA . ASP D 1 199 ? 34.506 62.990 107.665 1.00 13.42 199 ASP D CA 1
ATOM 9025 C C . ASP D 1 199 ? 33.488 62.835 108.810 1.00 13.17 199 ASP D C 1
ATOM 9026 O O . ASP D 1 199 ? 33.922 62.724 109.965 1.00 14.13 199 ASP D O 1
ATOM 9031 N N . VAL D 1 200 ? 32.154 62.757 108.597 1.00 10.89 200 VAL D N 1
ATOM 9032 C CA . VAL D 1 200 ? 31.197 62.519 109.698 1.00 7.62 200 VAL D CA 1
ATOM 9033 C C . VAL D 1 200 ? 31.535 61.320 110.577 1.00 10.03 200 VAL D C 1
ATOM 9034 O O . VAL D 1 200 ? 31.339 61.394 111.790 1.00 20.30 200 VAL D O 1
ATOM 9038 N N . GLY D 1 201 ? 32.060 60.217 110.024 1.00 10.31 201 GLY D N 1
ATOM 9039 C CA . GLY D 1 201 ? 32.407 59.057 110.823 1.00 2.00 201 GLY D CA 1
ATOM 9040 C C . GLY D 1 201 ? 33.629 59.319 111.654 1.00 2.41 201 GLY D C 1
ATOM 9041 O O . GLY D 1 201 ? 33.642 58.928 112.805 1.00 6.72 201 GLY D O 1
ATOM 9042 N N . THR D 1 202 ? 34.668 59.948 111.085 1.00 8.80 202 THR D N 1
ATOM 9043 C CA . THR D 1 202 ? 35.895 60.386 111.757 1.00 9.76 202 THR D CA 1
ATOM 9044 C C . THR D 1 202 ? 35.458 61.140 113.019 1.00 17.67 202 THR D C 1
ATOM 9045 O O . THR D 1 202 ? 35.628 60.605 114.108 1.00 24.92 202 THR D O 1
ATOM 9049 N N . TYR D 1 203 ? 34.818 62.317 112.915 1.00 13.76 203 TYR D N 1
ATOM 9050 C CA . TYR D 1 203 ? 34.334 63.087 114.045 1.00 10.65 203 TYR D CA 1
ATOM 9051 C C . TYR D 1 203 ? 33.506 62.351 115.070 1.00 16.99 203 TYR D C 1
ATOM 9052 O O . TYR D 1 203 ? 33.524 62.668 116.261 1.00 20.18 203 TYR D O 1
ATOM 9061 N N . THR D 1 204 ? 32.700 61.401 114.603 1.00 21.99 204 THR D N 1
ATOM 9062 C CA . THR D 1 204 ? 31.906 60.573 115.493 1.00 22.02 204 THR D CA 1
ATOM 9063 C C . THR D 1 204 ? 32.893 59.721 116.308 1.00 23.60 204 THR D C 1
ATOM 9064 O O . THR D 1 204 ? 32.804 59.676 117.532 1.00 27.28 204 THR D O 1
ATOM 9068 N N . ILE D 1 205 ? 33.913 59.105 115.700 1.00 22.74 205 ILE D N 1
ATOM 9069 C CA . ILE D 1 205 ? 34.880 58.281 116.421 1.00 22.07 205 ILE D CA 1
ATOM 9070 C C . ILE D 1 205 ? 35.941 59.135 117.139 1.00 28.71 205 ILE D C 1
ATOM 9071 O O . ILE D 1 205 ? 36.820 58.653 117.868 1.00 31.50 205 ILE D O 1
ATOM 9076 N N . LYS D 1 206 ? 35.910 60.457 116.916 1.00 30.74 206 LYS D N 1
ATOM 9077 C CA . LYS D 1 206 ? 36.772 61.370 117.647 1.00 22.96 206 LYS D CA 1
ATOM 9078 C C . LYS D 1 206 ? 36.015 61.920 118.854 1.00 25.08 206 LYS D C 1
ATOM 9079 O O . LYS D 1 206 ? 36.591 62.020 119.937 1.00 26.71 206 LYS D O 1
ATOM 9085 N N . SER D 1 207 ? 34.702 62.154 118.746 1.00 23.54 207 SER D N 1
ATOM 9086 C CA . SER D 1 207 ? 33.869 62.478 119.898 1.00 27.93 207 SER D CA 1
ATOM 9087 C C . SER D 1 207 ? 33.621 61.351 120.923 1.00 28.52 207 SER D C 1
ATOM 9088 O O . SER D 1 207 ? 33.633 61.578 122.137 1.00 29.50 207 SER D O 1
ATOM 9091 N N . ILE D 1 208 ? 33.382 60.141 120.387 1.00 31.98 208 ILE D N 1
ATOM 9092 C CA . ILE D 1 208 ? 33.052 58.852 121.021 1.00 26.62 208 ILE D CA 1
ATOM 9093 C C . ILE D 1 208 ? 33.126 58.739 122.541 1.00 26.88 208 ILE D C 1
ATOM 9094 O O . ILE D 1 208 ? 32.133 58.603 123.233 1.00 30.01 208 ILE D O 1
ATOM 9099 N N . ASP D 1 209 ? 34.330 58.771 123.079 1.00 32.52 209 ASP D N 1
ATOM 9100 C CA . ASP D 1 209 ? 34.616 58.830 124.487 1.00 35.96 209 ASP D CA 1
ATOM 9101 C C . ASP D 1 209 ? 35.853 59.716 124.403 1.00 35.95 209 ASP D C 1
ATOM 9102 O O . ASP D 1 209 ? 36.872 59.399 123.774 1.00 34.83 209 ASP D O 1
ATOM 9107 N N . ASP D 1 210 ? 35.568 60.892 124.982 1.00 35.37 210 ASP D N 1
ATOM 9108 C CA . ASP D 1 210 ? 36.394 62.089 125.073 1.00 36.23 210 ASP D CA 1
ATOM 9109 C C . ASP D 1 210 ? 35.682 62.918 126.130 1.00 38.34 210 ASP D C 1
ATOM 9110 O O . ASP D 1 210 ? 34.471 63.010 126.038 1.00 36.41 210 ASP D O 1
ATOM 9115 N N . PRO D 1 211 ? 36.298 63.545 127.137 1.00 41.41 211 PRO D N 1
ATOM 9116 C CA . PRO D 1 211 ? 35.622 64.344 128.156 1.00 42.03 211 PRO D CA 1
ATOM 9117 C C . PRO D 1 211 ? 35.046 65.694 127.729 1.00 42.30 211 PRO D C 1
ATOM 9118 O O . PRO D 1 211 ? 34.177 66.241 128.402 1.00 43.88 211 PRO D O 1
ATOM 9122 N N . GLN D 1 212 ? 35.486 66.293 126.626 1.00 44.17 212 GLN D N 1
ATOM 9123 C CA . GLN D 1 212 ? 34.959 67.582 126.166 1.00 42.84 212 GLN D CA 1
ATOM 9124 C C . GLN D 1 212 ? 33.619 67.463 125.437 1.00 39.61 212 GLN D C 1
ATOM 9125 O O . GLN D 1 212 ? 32.857 68.424 125.390 1.00 39.84 212 GLN D O 1
ATOM 9131 N N . THR D 1 213 ? 33.342 66.292 124.835 1.00 37.79 213 THR D N 1
ATOM 9132 C CA . THR D 1 213 ? 32.048 65.920 124.262 1.00 32.47 213 THR D CA 1
ATOM 9133 C C . THR D 1 213 ? 31.557 64.980 125.351 1.00 30.67 213 THR D C 1
ATOM 9134 O O . THR D 1 213 ? 32.286 64.034 125.622 1.00 33.10 213 THR D O 1
ATOM 9138 N N . LEU D 1 214 ? 30.408 65.106 126.024 1.00 28.23 214 LEU D N 1
ATOM 9139 C CA . LEU D 1 214 ? 30.054 64.257 127.178 1.00 30.65 214 LEU D CA 1
ATOM 9140 C C . LEU D 1 214 ? 28.713 64.812 127.553 1.00 33.88 214 LEU D C 1
ATOM 9141 O O . LEU D 1 214 ? 28.649 65.935 128.057 1.00 37.09 214 LEU D O 1
ATOM 9146 N N . ASN D 1 215 ? 27.634 64.063 127.317 1.00 35.48 215 ASN D N 1
ATOM 9147 C CA . ASN D 1 215 ? 26.260 64.536 127.513 1.00 36.84 215 ASN D CA 1
ATOM 9148 C C . ASN D 1 215 ? 25.972 65.862 126.768 1.00 35.26 215 ASN D C 1
ATOM 9149 O O . ASN D 1 215 ? 25.088 66.649 127.108 1.00 39.51 215 ASN D O 1
ATOM 9154 N N . LYS D 1 216 ? 26.710 66.086 125.680 1.00 30.62 216 LYS D N 1
ATOM 9155 C CA . LYS D 1 216 ? 26.679 67.286 124.891 1.00 23.70 216 LYS D CA 1
ATOM 9156 C C . LYS D 1 216 ? 26.273 66.994 123.476 1.00 26.71 216 LYS D C 1
ATOM 9157 O O . LYS D 1 216 ? 26.617 65.933 122.958 1.00 30.54 216 LYS D O 1
ATOM 9163 N N . THR D 1 217 ? 25.545 67.916 122.833 1.00 23.54 217 THR D N 1
ATOM 9164 C CA . THR D 1 217 ? 25.364 67.828 121.394 1.00 16.79 217 THR D CA 1
ATOM 9165 C C . THR D 1 217 ? 26.634 68.458 120.841 1.00 17.61 217 THR D C 1
ATOM 9166 O O . THR D 1 217 ? 27.225 69.363 121.411 1.00 16.90 217 THR D O 1
ATOM 9170 N N . MET D 1 218 ? 27.128 67.853 119.774 1.00 22.23 218 MET D N 1
ATOM 9171 C CA . MET D 1 218 ? 28.329 68.249 119.083 1.00 20.51 218 MET D CA 1
ATOM 9172 C C . MET D 1 218 ? 27.863 68.552 117.668 1.00 23.44 218 MET D C 1
ATOM 9173 O O . MET D 1 218 ? 27.354 67.689 116.940 1.00 28.28 218 MET D O 1
ATOM 9178 N N . TYR D 1 219 ? 28.019 69.804 117.275 1.00 22.01 219 TYR D N 1
ATOM 9179 C CA . TYR D 1 219 ? 27.697 70.200 115.919 1.00 20.03 219 TYR D CA 1
ATOM 9180 C C . TYR D 1 219 ? 28.901 70.076 115.004 1.00 20.67 219 TYR D C 1
ATOM 9181 O O . TYR D 1 219 ? 30.035 70.379 115.385 1.00 23.81 219 TYR D O 1
ATOM 9190 N N . ILE D 1 220 ? 28.697 69.587 113.787 1.00 18.10 220 ILE D N 1
ATOM 9191 C CA . ILE D 1 220 ? 29.805 69.638 112.850 1.00 19.29 220 ILE D CA 1
ATOM 9192 C C . ILE D 1 220 ? 29.447 70.846 111.969 1.00 18.98 220 ILE D C 1
ATOM 9193 O O . ILE D 1 220 ? 28.474 70.847 111.213 1.00 10.87 220 ILE D O 1
ATOM 9198 N N . ARG D 1 221 ? 30.179 71.951 112.172 1.00 17.71 221 ARG D N 1
ATOM 9199 C CA . ARG D 1 221 ? 30.001 73.213 111.458 1.00 18.32 221 ARG D CA 1
ATOM 9200 C C . ARG D 1 221 ? 31.388 73.599 110.949 1.00 21.30 221 ARG D C 1
ATOM 9201 O O . ARG D 1 221 ? 32.116 74.345 111.598 1.00 16.09 221 ARG D O 1
ATOM 9209 N N . PRO D 1 222 ? 31.837 73.063 109.802 1.00 25.02 222 PRO D N 1
ATOM 9210 C CA . PRO D 1 222 ? 33.147 73.319 109.245 1.00 23.40 222 PRO D CA 1
ATOM 9211 C C . PRO D 1 222 ? 33.172 74.506 108.267 1.00 24.94 222 PRO D C 1
ATOM 9212 O O . PRO D 1 222 ? 32.394 74.552 107.305 1.00 21.46 222 PRO D O 1
ATOM 9216 N N . PRO D 1 223 ? 34.069 75.485 108.457 1.00 26.45 223 PRO D N 1
ATOM 9217 C CA . PRO D 1 223 ? 33.958 76.825 107.879 1.00 27.11 223 PRO D CA 1
ATOM 9218 C C . PRO D 1 223 ? 33.762 76.964 106.378 1.00 29.12 223 PRO D C 1
ATOM 9219 O O . PRO D 1 223 ? 32.868 77.704 105.959 1.00 30.04 223 PRO D O 1
ATOM 9223 N N . MET D 1 224 ? 34.555 76.245 105.560 1.00 33.63 224 MET D N 1
ATOM 9224 C CA . MET D 1 224 ? 34.489 76.306 104.096 1.00 28.76 224 MET D CA 1
ATOM 9225 C C . MET D 1 224 ? 33.333 75.488 103.543 1.00 26.78 224 MET D C 1
ATOM 9226 O O . MET D 1 224 ? 32.992 75.620 102.369 1.00 32.05 224 MET D O 1
ATOM 9231 N N . ASN D 1 225 ? 32.738 74.625 104.378 1.00 23.60 225 ASN D N 1
ATOM 9232 C CA . ASN D 1 225 ? 31.539 73.878 104.044 1.00 18.76 225 ASN D CA 1
ATOM 9233 C C . ASN D 1 225 ? 30.269 74.630 104.486 1.00 15.07 225 ASN D C 1
ATOM 9234 O O . ASN D 1 225 ? 29.140 74.175 104.307 1.00 9.90 225 ASN D O 1
ATOM 9239 N N . ILE D 1 226 ? 30.400 75.788 105.131 1.00 13.19 226 ILE D N 1
ATOM 9240 C CA . ILE D 1 226 ? 29.266 76.653 105.427 1.00 11.44 226 ILE D CA 1
ATOM 9241 C C . ILE D 1 226 ? 29.159 77.479 104.145 1.00 15.60 226 ILE D C 1
ATOM 9242 O O . ILE D 1 226 ? 29.951 78.377 103.881 1.00 17.53 226 ILE D O 1
ATOM 9247 N N . LEU D 1 227 ? 28.182 77.090 103.320 1.00 21.49 227 LEU D N 1
ATOM 9248 C CA . LEU D 1 227 ? 27.912 77.597 101.975 1.00 25.11 227 LEU D CA 1
ATOM 9249 C C . LEU D 1 227 ? 26.403 77.610 101.681 1.00 25.76 227 LEU D C 1
ATOM 9250 O O . LEU D 1 227 ? 25.633 76.951 102.388 1.00 26.17 227 LEU D O 1
ATOM 9255 N N . SER D 1 228 ? 25.937 78.358 100.655 1.00 23.08 228 SER D N 1
ATOM 9256 C CA . SER D 1 228 ? 24.505 78.430 100.305 1.00 18.01 228 SER D CA 1
ATOM 9257 C C . SER D 1 228 ? 24.227 77.573 99.088 1.00 13.70 228 SER D C 1
ATOM 9258 O O . SER D 1 228 ? 25.184 77.255 98.379 1.00 13.78 228 SER D O 1
ATOM 9261 N N . GLN D 1 229 ? 22.965 77.254 98.775 1.00 12.63 229 GLN D N 1
ATOM 9262 C CA . GLN D 1 229 ? 22.655 76.432 97.604 1.00 16.42 229 GLN D CA 1
ATOM 9263 C C . GLN D 1 229 ? 23.430 76.890 96.352 1.00 20.58 229 GLN D C 1
ATOM 9264 O O . GLN D 1 229 ? 24.250 76.151 95.791 1.00 20.86 229 GLN D O 1
ATOM 9270 N N . LYS D 1 230 ? 23.294 78.205 96.059 1.00 28.27 230 LYS D N 1
ATOM 9271 C CA . LYS D 1 230 ? 23.866 78.899 94.906 1.00 24.79 230 LYS D CA 1
ATOM 9272 C C . LYS D 1 230 ? 25.352 78.846 94.828 1.00 24.25 230 LYS D C 1
ATOM 9273 O O . LYS D 1 230 ? 25.878 78.814 93.730 1.00 24.70 230 LYS D O 1
ATOM 9279 N N . GLU D 1 231 ? 26.003 78.817 95.986 1.00 26.33 231 GLU D N 1
ATOM 9280 C CA . GLU D 1 231 ? 27.438 78.663 96.070 1.00 28.46 231 GLU D CA 1
ATOM 9281 C C . GLU D 1 231 ? 27.879 77.267 95.669 1.00 27.24 231 GLU D C 1
ATOM 9282 O O . GLU D 1 231 ? 28.892 77.130 94.975 1.00 29.34 231 GLU D O 1
ATOM 9288 N N . VAL D 1 232 ? 27.113 76.235 96.071 1.00 20.35 232 VAL D N 1
ATOM 9289 C CA . VAL D 1 232 ? 27.462 74.855 95.733 1.00 15.61 232 VAL D CA 1
ATOM 9290 C C . VAL D 1 232 ? 27.258 74.702 94.244 1.00 11.50 232 VAL D C 1
ATOM 9291 O O . VAL D 1 232 ? 28.037 74.042 93.571 1.00 9.55 232 VAL D O 1
ATOM 9295 N N . ILE D 1 233 ? 26.250 75.380 93.706 1.00 15.17 233 ILE D N 1
ATOM 9296 C CA . ILE D 1 233 ? 26.011 75.431 92.267 1.00 14.24 233 ILE D CA 1
ATOM 9297 C C . ILE D 1 233 ? 27.154 76.210 91.601 1.00 19.38 233 ILE D C 1
ATOM 9298 O O . ILE D 1 233 ? 27.566 75.818 90.518 1.00 22.65 233 ILE D O 1
ATOM 9303 N N . GLN D 1 234 ? 27.744 77.273 92.175 1.00 18.71 234 GLN D N 1
ATOM 9304 C CA . GLN D 1 234 ? 28.853 77.993 91.554 1.00 16.39 234 GLN D CA 1
ATOM 9305 C C . GLN D 1 234 ? 30.150 77.218 91.545 1.00 19.97 234 GLN D C 1
ATOM 9306 O O . GLN D 1 234 ? 30.955 77.290 90.614 1.00 21.25 234 GLN D O 1
ATOM 9312 N N . ILE D 1 235 ? 30.315 76.451 92.625 1.00 22.36 235 ILE D N 1
ATOM 9313 C CA . ILE D 1 235 ? 31.432 75.535 92.816 1.00 21.91 235 ILE D CA 1
ATOM 9314 C C . ILE D 1 235 ? 31.473 74.480 91.715 1.00 21.60 235 ILE D C 1
ATOM 9315 O O . ILE D 1 235 ? 32.557 74.113 91.263 1.00 20.42 235 ILE D O 1
ATOM 9320 N N . TRP D 1 236 ? 30.278 73.976 91.350 1.00 24.36 236 TRP D N 1
ATOM 9321 C CA . TRP D 1 236 ? 30.129 72.944 90.347 1.00 24.53 236 TRP D CA 1
ATOM 9322 C C . TRP D 1 236 ? 30.135 73.465 88.910 1.00 23.44 236 TRP D C 1
ATOM 9323 O O . TRP D 1 236 ? 30.830 72.854 88.114 1.00 27.48 236 TRP D O 1
ATOM 9334 N N . GLU D 1 237 ? 29.423 74.532 88.502 1.00 28.79 237 GLU D N 1
ATOM 9335 C CA . GLU D 1 237 ? 29.462 75.143 87.150 1.00 26.49 237 GLU D CA 1
ATOM 9336 C C . GLU D 1 237 ? 30.892 75.477 86.770 1.00 25.98 237 GLU D C 1
ATOM 9337 O O . GLU D 1 237 ? 31.348 75.197 85.667 1.00 24.07 237 GLU D O 1
ATOM 9343 N N . ARG D 1 238 ? 31.602 76.061 87.745 1.00 26.72 238 ARG D N 1
ATOM 9344 C CA . ARG D 1 238 ? 32.989 76.417 87.571 1.00 32.08 238 ARG D CA 1
ATOM 9345 C C . ARG D 1 238 ? 33.861 75.253 87.990 1.00 33.21 238 ARG D C 1
ATOM 9346 O O . ARG D 1 238 ? 34.610 75.400 88.961 1.00 40.36 238 ARG D O 1
ATOM 9354 N N . LEU D 1 239 ? 33.717 74.103 87.282 1.00 30.85 239 LEU D N 1
ATOM 9355 C CA . LEU D 1 239 ? 34.421 72.805 87.421 1.00 21.97 239 LEU D CA 1
ATOM 9356 C C . LEU D 1 239 ? 34.014 71.990 86.212 1.00 21.85 239 LEU D C 1
ATOM 9357 O O . LEU D 1 239 ? 34.831 71.523 85.409 1.00 24.21 239 LEU D O 1
ATOM 9362 N N . SER D 1 240 ? 32.688 71.850 86.140 1.00 21.47 240 SER D N 1
ATOM 9363 C CA . SER D 1 240 ? 31.946 71.274 85.037 1.00 24.54 240 SER D CA 1
ATOM 9364 C C . SER D 1 240 ? 32.030 72.110 83.766 1.00 30.26 240 SER D C 1
ATOM 9365 O O . SER D 1 240 ? 31.807 71.587 82.677 1.00 32.70 240 SER D O 1
ATOM 9368 N N . GLU D 1 241 ? 32.326 73.418 83.901 1.00 37.97 241 GLU D N 1
ATOM 9369 C CA . GLU D 1 241 ? 32.424 74.424 82.834 1.00 44.04 241 GLU D CA 1
ATOM 9370 C C . GLU D 1 241 ? 31.133 74.768 82.091 1.00 46.52 241 GLU D C 1
ATOM 9371 O O . GLU D 1 241 ? 31.131 75.538 81.127 1.00 50.88 241 GLU D O 1
ATOM 9377 N N . GLN D 1 242 ? 29.994 74.239 82.532 1.00 47.55 242 GLN D N 1
ATOM 9378 C CA . GLN D 1 242 ? 28.753 74.683 81.948 1.00 49.27 242 GLN D CA 1
ATOM 9379 C C . GLN D 1 242 ? 27.937 75.277 83.079 1.00 48.38 242 GLN D C 1
ATOM 9380 O O . GLN D 1 242 ? 27.660 74.697 84.139 1.00 50.65 242 GLN D O 1
ATOM 9386 N N . ASN D 1 243 ? 27.661 76.534 82.742 1.00 42.66 243 ASN D N 1
ATOM 9387 C CA . ASN D 1 243 ? 26.885 77.488 83.506 1.00 36.71 243 ASN D CA 1
ATOM 9388 C C . ASN D 1 243 ? 25.413 77.138 83.417 1.00 31.82 243 ASN D C 1
ATOM 9389 O O . ASN D 1 243 ? 24.844 76.958 82.337 1.00 28.79 243 ASN D O 1
ATOM 9394 N N . LEU D 1 244 ? 24.810 77.070 84.602 1.00 29.56 244 LEU D N 1
ATOM 9395 C CA . LEU D 1 244 ? 23.424 76.674 84.779 1.00 27.26 244 LEU D CA 1
ATOM 9396 C C . LEU D 1 244 ? 22.356 77.746 84.645 1.00 29.88 244 LEU D C 1
ATOM 9397 O O . LEU D 1 244 ? 22.566 78.932 84.885 1.00 30.63 244 LEU D O 1
ATOM 9402 N N . ASP D 1 245 ? 21.173 77.267 84.267 1.00 30.02 245 ASP D N 1
ATOM 9403 C CA . ASP D 1 245 ? 20.019 78.115 84.135 1.00 31.92 245 ASP D CA 1
ATOM 9404 C C . ASP D 1 245 ? 19.012 77.966 85.247 1.00 31.16 245 ASP D C 1
ATOM 9405 O O . ASP D 1 245 ? 18.144 77.090 85.298 1.00 29.27 245 ASP D O 1
ATOM 9410 N N . LYS D 1 246 ? 19.171 78.987 86.084 1.00 30.88 246 LYS D N 1
ATOM 9411 C CA . LYS D 1 246 ? 18.355 79.218 87.265 1.00 25.92 246 LYS D CA 1
ATOM 9412 C C . LYS D 1 246 ? 16.864 79.429 87.054 1.00 25.27 246 LYS D C 1
ATOM 9413 O O . LYS D 1 246 ? 16.378 80.106 86.163 1.00 30.34 246 LYS D O 1
ATOM 9419 N N . ILE D 1 247 ? 16.168 78.661 87.873 1.00 23.17 247 ILE D N 1
ATOM 9420 C CA . ILE D 1 247 ? 14.741 78.649 88.062 1.00 19.45 247 ILE D CA 1
ATOM 9421 C C . ILE D 1 247 ? 14.749 78.867 89.551 1.00 23.26 247 ILE D C 1
ATOM 9422 O O . ILE D 1 247 ? 15.494 78.235 90.307 1.00 24.55 247 ILE D O 1
ATOM 9427 N N . TYR D 1 248 ? 13.978 79.872 89.938 1.00 22.71 248 TYR D N 1
ATOM 9428 C CA . TYR D 1 248 ? 13.964 80.263 91.321 1.00 18.91 248 TYR D CA 1
ATOM 9429 C C . TYR D 1 248 ? 12.586 79.978 91.787 1.00 23.27 248 TYR D C 1
ATOM 9430 O O . TYR D 1 248 ? 12.467 79.370 92.839 1.00 19.44 248 TYR D O 1
ATOM 9439 N N . ILE D 1 249 ? 11.638 80.411 90.940 1.00 27.51 249 ILE D N 1
ATOM 9440 C CA . ILE D 1 249 ? 10.180 80.440 91.072 1.00 35.95 249 ILE D CA 1
ATOM 9441 C C . ILE D 1 249 ? 9.494 80.325 92.435 1.00 37.82 249 ILE D C 1
ATOM 9442 O O . ILE D 1 249 ? 8.477 80.985 92.677 1.00 38.30 249 ILE D O 1
ATOM 9447 N N . SER D 1 250 ? 10.096 79.475 93.291 1.00 38.26 250 SER D N 1
ATOM 9448 C CA . SER D 1 250 ? 9.735 79.067 94.638 1.00 34.86 250 SER D CA 1
ATOM 9449 C C . SER D 1 250 ? 10.192 79.903 95.815 1.00 31.51 250 SER D C 1
ATOM 9450 O O . SER D 1 250 ? 11.354 80.255 96.035 1.00 27.97 250 SER D O 1
ATOM 9453 N N . SER D 1 251 ? 9.094 80.160 96.523 1.00 32.00 251 SER D N 1
ATOM 9454 C CA . SER D 1 251 ? 8.995 80.852 97.803 1.00 34.14 251 SER D CA 1
ATOM 9455 C C . SER D 1 251 ? 8.032 80.013 98.681 1.00 30.93 251 SER D C 1
ATOM 9456 O O . SER D 1 251 ? 7.245 79.235 98.119 1.00 27.64 251 SER D O 1
ATOM 9459 N N . GLN D 1 252 ? 8.004 80.084 100.023 1.00 29.58 252 GLN D N 1
ATOM 9460 C CA . GLN D 1 252 ? 7.257 79.098 100.831 1.00 40.05 252 GLN D CA 1
ATOM 9461 C C . GLN D 1 252 ? 5.774 78.732 100.493 1.00 46.55 252 GLN D C 1
ATOM 9462 O O . GLN D 1 252 ? 5.229 77.642 100.808 1.00 51.11 252 GLN D O 1
ATOM 9468 N N . ASP D 1 253 ? 5.219 79.619 99.638 1.00 48.70 253 ASP D N 1
ATOM 9469 C CA . ASP D 1 253 ? 3.904 79.565 98.978 1.00 50.99 253 ASP D CA 1
ATOM 9470 C C . ASP D 1 253 ? 3.925 78.527 97.822 1.00 53.77 253 ASP D C 1
ATOM 9471 O O . ASP D 1 253 ? 3.130 77.563 97.669 1.00 57.37 253 ASP D O 1
ATOM 9476 N N . PHE D 1 254 ? 4.921 78.710 96.942 1.00 53.34 254 PHE D N 1
ATOM 9477 C CA . PHE D 1 254 ? 5.226 77.673 95.956 1.00 55.18 254 PHE D CA 1
ATOM 9478 C C . PHE D 1 254 ? 5.602 76.353 96.676 1.00 57.30 254 PHE D C 1
ATOM 9479 O O . PHE D 1 254 ? 5.537 75.208 96.158 1.00 63.19 254 PHE D O 1
ATOM 9487 N N . LEU D 1 255 ? 6.004 76.490 97.953 1.00 52.63 255 LEU D N 1
ATOM 9488 C CA . LEU D 1 255 ? 6.069 75.235 98.667 1.00 46.53 255 LEU D CA 1
ATOM 9489 C C . LEU D 1 255 ? 4.746 74.835 99.339 1.00 47.53 255 LEU D C 1
ATOM 9490 O O . LEU D 1 255 ? 4.612 73.783 99.971 1.00 56.04 255 LEU D O 1
ATOM 9495 N N . ALA D 1 256 ? 3.686 75.630 99.179 1.00 44.57 256 ALA D N 1
ATOM 9496 C CA . ALA D 1 256 ? 2.338 75.027 99.279 1.00 47.51 256 ALA D CA 1
ATOM 9497 C C . ALA D 1 256 ? 2.139 74.113 98.044 1.00 47.74 256 ALA D C 1
ATOM 9498 O O . ALA D 1 256 ? 1.552 72.986 98.084 1.00 50.47 256 ALA D O 1
ATOM 9500 N N . ASP D 1 257 ? 2.695 74.622 96.916 1.00 47.41 257 ASP D N 1
ATOM 9501 C CA . ASP D 1 257 ? 2.716 73.705 95.746 1.00 49.98 257 ASP D CA 1
ATOM 9502 C C . ASP D 1 257 ? 3.452 72.391 96.076 1.00 49.40 257 ASP D C 1
ATOM 9503 O O . ASP D 1 257 ? 3.111 71.305 95.586 1.00 45.53 257 ASP D O 1
ATOM 9508 N N . MET D 1 258 ? 4.472 72.485 96.951 1.00 49.87 258 MET D N 1
ATOM 9509 C CA . MET D 1 258 ? 4.992 71.247 97.596 1.00 48.27 258 MET D CA 1
ATOM 9510 C C . MET D 1 258 ? 3.934 70.471 98.418 1.00 46.76 258 MET D C 1
ATOM 9511 O O . MET D 1 258 ? 3.775 69.248 98.327 1.00 42.86 258 MET D O 1
ATOM 9516 N N . LYS D 1 259 ? 3.236 71.188 99.311 1.00 49.33 259 LYS D N 1
ATOM 9517 C CA . LYS D 1 259 ? 2.223 70.561 100.183 1.00 49.66 259 LYS D CA 1
ATOM 9518 C C . LYS D 1 259 ? 1.120 69.775 99.436 1.00 48.26 259 LYS D C 1
ATOM 9519 O O . LYS D 1 259 ? 0.445 68.939 100.052 1.00 46.48 259 LYS D O 1
ATOM 9525 N N . ASP D 1 260 ? 0.862 69.997 98.120 1.00 48.57 260 ASP D N 1
ATOM 9526 C CA . ASP D 1 260 ? 0.011 68.965 97.436 1.00 45.03 260 ASP D CA 1
ATOM 9527 C C . ASP D 1 260 ? 0.709 67.606 97.195 1.00 44.12 260 ASP D C 1
ATOM 9528 O O . ASP D 1 260 ? 0.027 66.578 97.167 1.00 46.67 260 ASP D O 1
ATOM 9533 N N . LYS D 1 261 ? 2.039 67.533 96.957 1.00 44.97 261 LYS D N 1
ATOM 9534 C CA . LYS D 1 261 ? 2.799 66.284 96.699 1.00 40.88 261 LYS D CA 1
ATOM 9535 C C . LYS D 1 261 ? 2.860 65.514 98.011 1.00 41.07 261 LYS D C 1
ATOM 9536 O O . LYS D 1 261 ? 3.638 65.818 98.925 1.00 44.73 261 LYS D O 1
ATOM 9542 N N . SER D 1 262 ? 1.988 64.505 98.034 1.00 39.59 262 SER D N 1
ATOM 9543 C CA . SER D 1 262 ? 1.635 63.740 99.222 1.00 37.78 262 SER D CA 1
ATOM 9544 C C . SER D 1 262 ? 2.463 62.603 99.856 1.00 35.84 262 SER D C 1
ATOM 9545 O O . SER D 1 262 ? 3.348 61.960 99.284 1.00 30.28 262 SER D O 1
ATOM 9548 N N . TYR D 1 263 ? 2.036 62.460 101.127 1.00 37.48 263 TYR D N 1
ATOM 9549 C CA . TYR D 1 263 ? 2.330 61.466 102.155 1.00 38.62 263 TYR D CA 1
ATOM 9550 C C . TYR D 1 263 ? 3.679 61.558 102.833 1.00 34.30 263 TYR D C 1
ATOM 9551 O O . TYR D 1 263 ? 3.694 61.927 104.005 1.00 34.50 263 TYR D O 1
ATOM 9560 N N . GLU D 1 264 ? 4.788 61.242 102.148 1.00 32.19 264 GLU D N 1
ATOM 9561 C CA . GLU D 1 264 ? 6.133 61.206 102.717 1.00 32.58 264 GLU D CA 1
ATOM 9562 C C . GLU D 1 264 ? 7.189 61.873 101.848 1.00 37.49 264 GLU D C 1
ATOM 9563 O O . GLU D 1 264 ? 8.397 61.893 102.134 1.00 36.16 264 GLU D O 1
ATOM 9569 N N . GLU D 1 265 ? 6.666 62.379 100.717 1.00 41.10 265 GLU D N 1
ATOM 9570 C CA . GLU D 1 265 ? 7.349 63.287 99.794 1.00 34.74 265 GLU D CA 1
ATOM 9571 C C . GLU D 1 265 ? 7.136 64.676 100.400 1.00 34.00 265 GLU D C 1
ATOM 9572 O O . GLU D 1 265 ? 7.918 65.599 100.209 1.00 37.19 265 GLU D O 1
ATOM 9578 N N . LYS D 1 266 ? 6.047 64.815 101.164 1.00 26.40 266 LYS D N 1
ATOM 9579 C CA . LYS D 1 266 ? 5.765 65.974 101.958 1.00 23.39 266 LYS D CA 1
ATOM 9580 C C . LYS D 1 266 ? 6.809 66.037 103.073 1.00 29.08 266 LYS D C 1
ATOM 9581 O O . LYS D 1 266 ? 7.192 67.114 103.526 1.00 32.47 266 LYS D O 1
ATOM 9587 N N . ILE D 1 267 ? 7.317 64.878 103.525 1.00 31.00 267 ILE D N 1
ATOM 9588 C CA . ILE D 1 267 ? 8.383 64.814 104.516 1.00 27.96 267 ILE D CA 1
ATOM 9589 C C . ILE D 1 267 ? 9.666 65.407 103.974 1.00 28.50 267 ILE D C 1
ATOM 9590 O O . ILE D 1 267 ? 10.142 66.395 104.527 1.00 29.55 267 ILE D O 1
ATOM 9595 N N . VAL D 1 268 ? 10.211 64.871 102.883 1.00 30.08 268 VAL D N 1
ATOM 9596 C CA . VAL D 1 268 ? 11.509 65.341 102.393 1.00 36.63 268 VAL D CA 1
ATOM 9597 C C . VAL D 1 268 ? 11.645 66.828 102.087 1.00 36.93 268 VAL D C 1
ATOM 9598 O O . VAL D 1 268 ? 12.719 67.435 102.232 1.00 40.50 268 VAL D O 1
ATOM 9602 N N . ARG D 1 269 ? 10.496 67.379 101.679 1.00 31.81 269 ARG D N 1
ATOM 9603 C CA . ARG D 1 269 ? 10.364 68.776 101.353 1.00 23.59 269 ARG D CA 1
ATOM 9604 C C . ARG D 1 269 ? 10.347 69.607 102.620 1.00 16.88 269 ARG D C 1
ATOM 9605 O O . ARG D 1 269 ? 11.037 70.608 102.671 1.00 13.15 269 ARG D O 1
ATOM 9613 N N . CYS D 1 270 ? 9.669 69.212 103.693 1.00 17.42 270 CYS D N 1
ATOM 9614 C CA . CYS D 1 270 ? 9.705 69.950 104.955 1.00 15.98 270 CYS D CA 1
ATOM 9615 C C . CYS D 1 270 ? 11.082 70.109 105.574 1.00 19.26 270 CYS D C 1
ATOM 9616 O O . CYS D 1 270 ? 11.320 71.062 106.311 1.00 26.21 270 CYS D O 1
ATOM 9619 N N . HIS D 1 271 ? 11.984 69.170 105.295 1.00 21.58 271 HIS D N 1
ATOM 9620 C CA . HIS D 1 271 ? 13.401 69.228 105.678 1.00 22.62 271 HIS D CA 1
ATOM 9621 C C . HIS D 1 271 ? 14.212 70.081 104.680 1.00 21.52 271 HIS D C 1
ATOM 9622 O O . HIS D 1 271 ? 15.280 70.577 105.009 1.00 23.03 271 HIS D O 1
ATOM 9629 N N . LEU D 1 272 ? 13.783 70.231 103.423 1.00 17.79 272 LEU D N 1
ATOM 9630 C CA . LEU D 1 272 ? 14.418 71.079 102.414 1.00 20.82 272 LEU D CA 1
ATOM 9631 C C . LEU D 1 272 ? 14.104 72.555 102.725 1.00 21.40 272 LEU D C 1
ATOM 9632 O O . LEU D 1 272 ? 14.932 73.447 102.557 1.00 20.79 272 LEU D O 1
ATOM 9637 N N . TYR D 1 273 ? 12.908 72.810 103.275 1.00 25.02 273 TYR D N 1
ATOM 9638 C CA . TYR D 1 273 ? 12.413 74.151 103.556 1.00 29.83 273 TYR D CA 1
ATOM 9639 C C . TYR D 1 273 ? 12.647 74.685 104.952 1.00 30.62 273 TYR D C 1
ATOM 9640 O O . TYR D 1 273 ? 11.885 75.525 105.436 1.00 38.69 273 TYR D O 1
ATOM 9649 N N . GLN D 1 274 ? 13.757 74.223 105.548 1.00 26.82 274 GLN D N 1
ATOM 9650 C CA . GLN D 1 274 ? 14.215 74.551 106.898 1.00 21.62 274 GLN D CA 1
ATOM 9651 C C . GLN D 1 274 ? 15.709 74.664 106.903 1.00 20.66 274 GLN D C 1
ATOM 9652 O O . GLN D 1 274 ? 16.316 75.201 107.822 1.00 18.35 274 GLN D O 1
ATOM 9658 N N . ILE D 1 275 ? 16.280 74.041 105.873 1.00 21.45 275 ILE D N 1
ATOM 9659 C CA . ILE D 1 275 ? 17.701 74.103 105.596 1.00 20.96 275 ILE D CA 1
ATOM 9660 C C . ILE D 1 275 ? 17.871 75.250 104.632 1.00 20.62 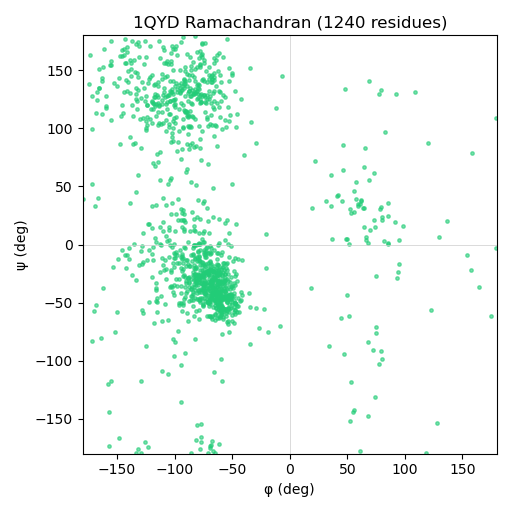275 ILE D C 1
ATOM 9661 O O . ILE D 1 275 ? 18.745 76.083 104.835 1.00 18.43 275 ILE D O 1
ATOM 9666 N N . PHE D 1 276 ? 17.059 75.223 103.572 1.00 20.84 276 PHE D N 1
ATOM 9667 C CA . PHE D 1 276 ? 17.206 76.203 102.525 1.00 27.01 276 PHE D CA 1
ATOM 9668 C C . PHE D 1 276 ? 16.224 77.338 102.703 1.00 30.94 276 PHE D C 1
ATOM 9669 O O . PHE D 1 276 ? 16.436 78.393 102.101 1.00 33.95 276 PHE D O 1
ATOM 9677 N N . PHE D 1 277 ? 15.175 77.210 103.521 1.00 29.97 277 PHE D N 1
ATOM 9678 C CA . PHE D 1 277 ? 14.396 78.404 103.746 1.00 28.88 277 PHE D CA 1
ATOM 9679 C C . PHE D 1 277 ? 14.607 79.030 105.103 1.00 27.91 277 PHE D C 1
ATOM 9680 O O . PHE D 1 277 ? 15.155 80.131 105.072 1.00 29.37 277 PHE D O 1
ATOM 9688 N N . ARG D 1 278 ? 14.262 78.445 106.274 1.00 23.22 278 ARG D N 1
ATOM 9689 C CA . ARG D 1 278 ? 14.563 79.074 107.576 1.00 19.22 278 ARG D CA 1
ATOM 9690 C C . ARG D 1 278 ? 16.045 79.109 107.918 1.00 21.90 278 ARG D C 1
ATOM 9691 O O . ARG D 1 278 ? 16.472 79.928 108.738 1.00 25.76 278 ARG D O 1
ATOM 9699 N N . GLY D 1 279 ? 16.829 78.199 107.313 1.00 25.85 279 GLY D N 1
ATOM 9700 C CA . GLY D 1 279 ? 18.288 78.153 107.442 1.00 21.46 279 GLY D CA 1
ATOM 9701 C C . GLY D 1 279 ? 18.807 77.505 108.701 1.00 17.39 279 GLY D C 1
ATOM 9702 O O . GLY D 1 279 ? 19.958 77.775 109.053 1.00 13.60 279 GLY D O 1
ATOM 9703 N N . ASP D 1 280 ? 17.962 76.632 109.300 1.00 19.40 280 ASP D N 1
ATOM 9704 C CA . ASP D 1 280 ? 18.171 75.896 110.564 1.00 19.93 280 ASP D CA 1
ATOM 9705 C C . ASP D 1 280 ? 19.386 74.987 110.779 1.00 16.55 280 ASP D C 1
ATOM 9706 O O . ASP D 1 280 ? 19.509 74.153 111.673 1.00 20.29 280 ASP D O 1
ATOM 9711 N N . LEU D 1 281 ? 20.335 75.250 109.923 1.00 17.39 281 LEU D N 1
ATOM 9712 C CA . LEU D 1 281 ? 21.616 74.618 109.806 1.00 15.58 281 LEU D CA 1
ATOM 9713 C C . LEU D 1 281 ? 22.622 75.641 110.249 1.00 14.80 281 LEU D C 1
ATOM 9714 O O . LEU D 1 281 ? 23.758 75.310 110.556 1.00 16.19 281 LEU D O 1
ATOM 9719 N N . TYR D 1 282 ? 22.180 76.900 110.272 1.00 19.86 282 TYR D N 1
ATOM 9720 C CA . TYR D 1 282 ? 23.012 78.010 110.673 1.00 25.30 282 TYR D CA 1
ATOM 9721 C C . TYR D 1 282 ? 22.355 79.171 111.427 1.00 26.97 282 TYR D C 1
ATOM 9722 O O . TYR D 1 282 ? 23.068 80.068 111.889 1.00 28.75 282 TYR D O 1
ATOM 9731 N N . ASN D 1 283 ? 21.028 79.183 111.622 1.00 24.12 283 ASN D N 1
ATOM 9732 C CA . ASN D 1 283 ? 20.341 80.246 112.339 1.00 17.57 283 ASN D CA 1
ATOM 9733 C C . ASN D 1 283 ? 20.371 80.221 113.869 1.00 20.62 283 ASN D C 1
ATOM 9734 O O . ASN D 1 283 ? 19.416 80.595 114.562 1.00 19.67 283 ASN D O 1
ATOM 9739 N N . PHE D 1 284 ? 21.529 79.831 114.409 1.00 21.63 284 PHE D N 1
ATOM 9740 C CA . PHE D 1 284 ? 21.698 79.663 115.840 1.00 23.47 284 PHE D CA 1
ATOM 9741 C C . PHE D 1 284 ? 23.145 79.798 116.344 1.00 25.45 284 PHE D C 1
ATOM 9742 O O . PHE D 1 284 ? 24.132 79.968 115.612 1.00 24.39 284 PHE D O 1
ATOM 9750 N N . GLU D 1 285 ? 23.213 79.730 117.673 1.00 24.92 285 GLU D N 1
ATOM 9751 C CA . GLU D 1 285 ? 24.438 79.771 118.451 1.00 29.56 285 GLU D CA 1
ATOM 9752 C C . GLU D 1 285 ? 24.475 78.420 119.141 1.00 28.35 285 GLU D C 1
ATOM 9753 O O . GLU D 1 285 ? 23.530 78.049 119.847 1.00 24.95 285 GLU D O 1
ATOM 9759 N N . ILE D 1 286 ? 25.602 77.718 118.969 1.00 31.09 286 ILE D N 1
ATOM 9760 C CA . ILE D 1 286 ? 25.816 76.426 119.615 1.00 31.66 286 ILE D CA 1
ATOM 9761 C C . ILE D 1 286 ? 25.682 76.731 121.096 1.00 30.72 286 ILE D C 1
ATOM 9762 O O . ILE D 1 286 ? 26.223 77.712 121.613 1.00 33.78 286 ILE D O 1
ATOM 9767 N N . GLY D 1 287 ? 24.843 75.957 121.762 1.00 32.74 287 GLY D N 1
ATOM 9768 C CA . GLY D 1 287 ? 24.581 76.162 123.181 1.00 37.07 287 GLY D CA 1
ATOM 9769 C C . GLY D 1 287 ? 25.813 76.179 124.092 1.00 38.92 287 GLY D C 1
ATOM 9770 O O . GLY D 1 287 ? 26.966 76.023 123.672 1.00 37.06 287 GLY D O 1
ATOM 9771 N N . PRO D 1 288 ? 25.557 76.442 125.378 1.00 41.72 288 PRO D N 1
ATOM 9772 C CA . PRO D 1 288 ? 26.441 76.104 126.504 1.00 42.64 288 PRO D CA 1
ATOM 9773 C C . PRO D 1 288 ? 26.776 74.629 126.743 1.00 40.11 288 PRO D C 1
ATOM 9774 O O . PRO D 1 288 ? 27.771 74.285 127.387 1.00 42.56 288 PRO D O 1
ATOM 9778 N N . ASN D 1 289 ? 25.917 73.737 126.262 1.00 37.10 289 ASN D N 1
ATOM 9779 C CA . ASN D 1 289 ? 26.161 72.301 126.347 1.00 38.03 289 ASN D CA 1
ATOM 9780 C C . ASN D 1 289 ? 26.706 71.806 125.021 1.00 36.04 289 ASN D C 1
ATOM 9781 O O . ASN D 1 289 ? 27.493 70.878 124.936 1.00 30.59 289 ASN D O 1
ATOM 9786 N N . ALA D 1 290 ? 26.319 72.463 123.943 1.00 38.96 290 ALA D N 1
ATOM 9787 C CA . ALA D 1 290 ? 26.862 72.147 122.642 1.00 38.81 290 ALA D CA 1
ATOM 9788 C C . ALA D 1 290 ? 28.319 72.593 122.409 1.00 40.39 290 ALA D C 1
ATOM 9789 O O . ALA D 1 290 ? 28.795 73.543 123.048 1.00 43.56 290 ALA D O 1
ATOM 9791 N N . ILE D 1 291 ? 29.058 71.828 121.574 1.00 40.29 291 ILE D N 1
ATOM 9792 C CA . ILE D 1 291 ? 30.399 72.181 121.081 1.00 33.44 291 ILE D CA 1
ATOM 9793 C C . ILE D 1 291 ? 30.340 72.103 119.546 1.00 30.57 291 ILE D C 1
ATOM 9794 O O . ILE D 1 291 ? 29.273 71.990 118.919 1.00 26.23 291 ILE D O 1
ATOM 9799 N N . GLU D 1 292 ? 31.537 72.198 118.945 1.00 25.56 292 GLU D N 1
ATOM 9800 C CA . GLU D 1 292 ? 31.724 72.194 117.511 1.00 16.16 292 GLU D CA 1
ATOM 9801 C C . GLU D 1 292 ? 32.944 71.324 117.241 1.00 16.95 292 GLU D C 1
ATOM 9802 O O . GLU D 1 292 ? 34.010 71.445 117.850 1.00 15.50 292 GLU D O 1
ATOM 9808 N N . ALA D 1 293 ? 32.736 70.399 116.308 1.00 16.35 293 ALA D N 1
ATOM 9809 C CA . ALA D 1 293 ? 33.697 69.354 116.020 1.00 17.65 293 ALA D CA 1
ATOM 9810 C C . ALA D 1 293 ? 34.928 69.692 115.209 1.00 20.59 293 ALA D C 1
ATOM 9811 O O . ALA D 1 293 ? 35.969 69.072 115.420 1.00 21.13 293 ALA D O 1
ATOM 9813 N N . THR D 1 294 ? 34.794 70.630 114.260 1.00 26.40 294 THR D N 1
ATOM 9814 C CA . THR D 1 294 ? 35.903 71.176 113.484 1.00 32.27 294 THR D CA 1
ATOM 9815 C C . THR D 1 294 ? 36.773 72.081 114.350 1.00 34.74 294 THR D C 1
ATOM 9816 O O . THR D 1 294 ? 37.930 72.329 114.023 1.00 36.58 294 THR D O 1
ATOM 9820 N N . LYS D 1 295 ? 36.236 72.629 115.446 1.00 37.05 295 LYS D N 1
ATOM 9821 C CA . LYS D 1 295 ? 37.034 73.397 116.390 1.00 34.63 295 LYS D CA 1
ATOM 9822 C C . LYS D 1 295 ? 37.684 72.387 117.312 1.00 31.22 295 LYS D C 1
ATOM 9823 O O . LYS D 1 295 ? 38.906 72.261 117.303 1.00 29.54 295 LYS D O 1
ATOM 9829 N N . LEU D 1 296 ? 36.851 71.627 118.044 1.00 29.64 296 LEU D N 1
ATOM 9830 C CA . LEU D 1 296 ? 37.269 70.647 119.045 1.00 26.63 296 LEU D CA 1
ATOM 9831 C C . LEU D 1 296 ? 38.432 69.799 118.553 1.00 28.05 296 LEU D C 1
ATOM 9832 O O . LEU D 1 296 ? 39.535 69.819 119.124 1.00 26.63 296 LEU D O 1
ATOM 9837 N N . TYR D 1 297 ? 38.123 69.152 117.408 1.00 30.03 297 TYR D N 1
ATOM 9838 C CA . TYR D 1 297 ? 39.025 68.276 116.673 1.00 30.07 297 TYR D CA 1
ATOM 9839 C C . TYR D 1 297 ? 39.525 69.119 115.537 1.00 30.67 297 TYR D C 1
ATOM 9840 O O . TYR D 1 297 ? 38.797 69.337 114.575 1.00 30.31 297 TYR D O 1
ATOM 9849 N N . PRO D 1 298 ? 40.733 69.669 115.651 1.00 33.42 298 PRO D N 1
ATOM 9850 C CA . PRO D 1 298 ? 41.294 70.540 114.640 1.00 35.79 298 PRO D CA 1
ATOM 9851 C C . PRO D 1 298 ? 42.152 69.839 113.600 1.00 37.31 298 PRO D C 1
ATOM 9852 O O . PRO D 1 298 ? 42.232 70.296 112.458 1.00 38.43 298 PRO D O 1
ATOM 9856 N N . GLU D 1 299 ? 42.747 68.703 114.010 1.00 35.09 299 GLU D N 1
ATOM 9857 C CA . GLU D 1 299 ? 43.640 67.885 113.205 1.00 27.95 299 GLU D CA 1
ATOM 9858 C C . GLU D 1 299 ? 43.036 67.268 111.960 1.00 25.19 299 GLU D C 1
ATOM 9859 O O . GLU D 1 299 ? 43.710 66.962 110.978 1.00 29.43 299 GLU D O 1
ATOM 9865 N N . VAL D 1 300 ? 41.729 67.088 111.992 1.00 22.53 300 VAL D N 1
ATOM 9866 C CA . VAL D 1 300 ? 40.941 66.629 110.865 1.00 28.12 300 VAL D CA 1
ATOM 9867 C C . VAL D 1 300 ? 41.128 67.409 109.562 1.00 33.85 300 VAL D C 1
ATOM 9868 O O . VAL D 1 300 ? 40.799 68.597 109.461 1.00 42.03 300 VAL D O 1
ATOM 9872 N N . LYS D 1 301 ? 41.729 66.793 108.545 1.00 36.03 301 LYS D N 1
ATOM 9873 C CA . LYS D 1 301 ? 41.750 67.411 107.223 1.00 36.43 301 LYS D CA 1
ATOM 9874 C C . LYS D 1 301 ? 40.358 67.170 106.607 1.00 37.49 301 LYS D C 1
ATOM 9875 O O . LYS D 1 301 ? 40.130 66.195 105.868 1.00 40.20 301 LYS D O 1
ATOM 9881 N N . TYR D 1 302 ? 39.354 68.014 106.927 1.00 33.57 302 TYR D N 1
ATOM 9882 C CA . TYR D 1 302 ? 38.043 67.765 106.337 1.00 33.75 302 TYR D CA 1
ATOM 9883 C C . TYR D 1 302 ? 38.004 68.245 104.888 1.00 30.50 302 TYR D C 1
ATOM 9884 O O . TYR D 1 302 ? 38.937 68.912 104.429 1.00 31.91 302 TYR D O 1
ATOM 9893 N N . VAL D 1 303 ? 36.979 67.847 104.126 1.00 26.96 303 VAL D N 1
ATOM 9894 C CA .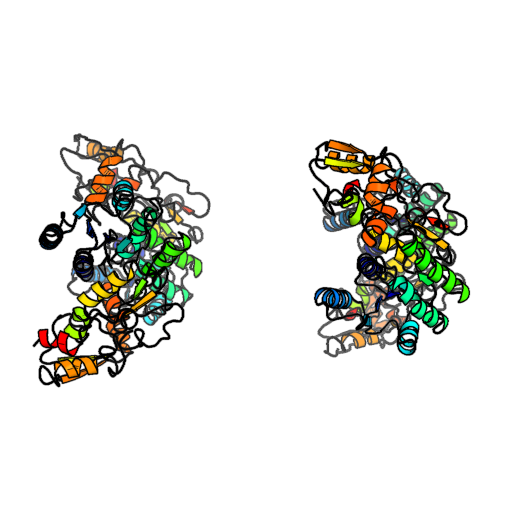 VAL D 1 303 ? 36.958 68.247 102.740 1.00 22.89 303 VAL D CA 1
ATOM 9895 C C . VAL D 1 303 ? 35.797 69.185 102.403 1.00 23.37 303 VAL D C 1
ATOM 9896 O O . VAL D 1 303 ? 34.635 69.210 102.840 1.00 19.15 303 VAL D O 1
ATOM 9900 N N . THR D 1 304 ? 36.357 70.065 101.591 1.00 23.05 304 THR D N 1
ATOM 9901 C CA . THR D 1 304 ? 35.709 71.207 100.988 1.00 17.95 304 THR D CA 1
ATOM 9902 C C . THR D 1 304 ? 34.646 70.726 100.033 1.00 19.08 304 THR D C 1
ATOM 9903 O O . THR D 1 304 ? 34.698 69.579 99.573 1.00 25.33 304 THR D O 1
ATOM 9907 N N . MET D 1 305 ? 33.699 71.592 99.688 1.00 20.00 305 MET D N 1
ATOM 9908 C CA . MET D 1 305 ? 32.679 71.154 98.756 1.00 15.09 305 MET D CA 1
ATOM 9909 C C . MET D 1 305 ? 33.013 71.308 97.309 1.00 11.00 305 MET D C 1
ATOM 9910 O O . MET D 1 305 ? 32.152 71.142 96.460 1.00 15.66 305 MET D O 1
ATOM 9915 N N . ASP D 1 306 ? 34.270 71.605 97.019 1.00 12.39 306 ASP D N 1
ATOM 9916 C CA . ASP D 1 306 ? 34.704 71.706 95.641 1.00 16.27 306 ASP D CA 1
ATOM 9917 C C . ASP D 1 306 ? 35.782 70.680 95.375 1.00 20.89 306 ASP D C 1
ATOM 9918 O O . ASP D 1 306 ? 36.139 70.426 94.220 1.00 14.36 306 ASP D O 1
ATOM 9923 N N . SER D 1 307 ? 36.296 70.114 96.479 1.00 26.31 307 SER D N 1
ATOM 9924 C CA . SER D 1 307 ? 37.121 68.904 96.434 1.00 35.71 307 SER D CA 1
ATOM 9925 C C . SER D 1 307 ? 36.185 67.699 96.329 1.00 36.34 307 SER D C 1
ATOM 9926 O O . SER D 1 307 ? 36.525 66.656 95.757 1.00 38.59 307 SER D O 1
ATOM 9929 N N . TYR D 1 308 ? 34.979 67.863 96.891 1.00 37.90 308 TYR D N 1
ATOM 9930 C CA . TYR D 1 308 ? 33.920 66.871 96.831 1.00 38.17 308 TYR D CA 1
ATOM 9931 C C . TYR D 1 308 ? 33.233 66.799 95.471 1.00 33.27 308 TYR D C 1
ATOM 9932 O O . TYR D 1 308 ? 33.076 65.728 94.876 1.00 37.89 308 TYR D O 1
ATOM 9941 N N . LEU D 1 309 ? 32.788 67.949 94.989 1.00 27.72 309 LEU D N 1
ATOM 9942 C CA . LEU D 1 309 ? 32.115 68.019 93.716 1.00 27.20 309 LEU D CA 1
ATOM 9943 C C . LEU D 1 309 ? 33.063 67.852 92.540 1.00 26.80 309 LEU D C 1
ATOM 9944 O O . LEU D 1 309 ? 32.665 67.657 91.383 1.00 27.83 309 LEU D O 1
ATOM 9949 N N . GLU D 1 310 ? 34.349 67.905 92.890 1.00 27.61 310 GLU D N 1
ATOM 9950 C CA . GLU D 1 310 ? 35.462 67.589 92.006 1.00 33.93 310 GLU D CA 1
ATOM 9951 C C . GLU D 1 310 ? 35.205 66.243 91.346 1.00 42.11 310 GLU D C 1
ATOM 9952 O O . GLU D 1 310 ? 35.097 66.145 90.126 1.00 48.71 310 GLU D O 1
ATOM 9958 N N . ARG D 1 311 ? 35.098 65.215 92.198 1.00 48.49 311 ARG D N 1
ATOM 9959 C CA . ARG D 1 311 ? 34.743 63.863 91.800 1.00 48.72 311 ARG D CA 1
ATOM 9960 C C . ARG D 1 311 ? 33.250 63.750 92.083 1.00 47.47 311 ARG D C 1
ATOM 9961 O O . ARG D 1 311 ? 32.830 63.309 93.165 1.00 51.54 311 ARG D O 1
ATOM 9969 N N . TYR D 1 312 ? 32.518 64.317 91.095 1.00 41.09 312 TYR D N 1
ATOM 9970 C CA . TYR D 1 312 ? 31.055 64.387 90.975 1.00 33.86 312 TYR D CA 1
ATOM 9971 C C . TYR D 1 312 ? 30.708 65.123 89.691 1.00 32.00 312 TYR D C 1
ATOM 9972 O O . TYR D 1 312 ? 29.748 65.898 89.580 1.00 33.60 312 TYR D O 1
ATOM 9981 N N . VAL D 1 313 ? 31.536 64.782 88.701 1.00 29.49 313 VAL D N 1
ATOM 9982 C CA . VAL D 1 313 ? 31.483 65.347 87.359 1.00 34.12 313 VAL D CA 1
ATOM 9983 C C . VAL D 1 313 ? 30.529 64.694 86.364 1.00 33.91 313 VAL D C 1
ATOM 9984 O O . VAL D 1 313 ? 29.824 65.424 85.664 1.00 32.97 313 VAL D O 1
#

Radius of gyration: 47.12 Å; Cα contacts (8 Å, |Δi|>4): 2413; chains: 4; bounding box: 94×98×119 Å

InterPro domains:
  IPR008030 NmrA-like domain [PF05368] (3-309)
  IPR036291 NAD(P)-binding domain superfamily [SSF51735] (3-260)
  IPR045312 Phenylcoumaran benzylic ether reductase-like [cd05259] (6-308)
  IPR050608 NmrA-type oxidoreductase, Isoflavone reductase subfamily [PTHR43349] (3-313)

CATH classification: 3.40.50.720 (+1 more: 3.90.25.10)

B-factor: mean 25.36, std 13.52, range [2.0, 81.46]

Secondary structure (DSSP, 8-state):
-----EEEESTTSTTHHHHHHHHHHTT--EEEE--S--SS-HHHHHHHHHHHTTT-EEE---SS-HHHHHHHHTT-SEEEE----SSSSTTTTTHHHHHHHHHHS---SEEE-S--SS-TTS---PPSSTTHHHHHHHHHHHHHHHTT--B-EEE--EEHHHHTTTSS-TT--SSPPSSEE--BTTS-SEEEEE-HHHHHHHHHHHTT-GGGSSSEEE---GGGEEEHHHHHHHHIIIII---EE--B-SHHHHHHHTTS-TTHHHHTTTHHHHTTS-TTTSS---SSEEEHHHH-TTS-PPPHHHHHTTT-/-----EEEETTTSTTHHHHHHHHHHTT--EEEE--SS----HHHHHHHHHHHHHHEEEE---SS-HHHHHHHHTT-SEEEE----SSSSHHHHHHHHHHHHHHHS---SEEE-S--SS-SSS-S-PPTTTHHHHHHHHHHHTTTTTTT--BEEEE--EETTTTTTTTT-SSS-SS--SSEEEE-TTS-S-EEEE-HHHHHHHHTTGGG-GGGTTEEEE---GGGEE-HHHHHHHHTTTS----EEEE--THHHHHTTTTS-HHHHHHHHHHHHHTSS-TTTSS---SSEEEHHHH-TTS-PPPHHHHSSS--/--S--EEEETTTSTTHHHHHHHHHHTT--EEEEE-S-SSS-HHHHHHHHHHHHHT-EEEE--SS-HHHHHHHHSS-SEEEE----SS--TTTTTHHHHHHHHTTT---S-BB-S-SS--TTTT--PPTTTHHHHHHHHHHHHHHHHTT--B-EEE--EEHHHHTTTTT-SS--SS--SSEEEEETTS--EEEEE-HHHHHHHHHTTSS-TTTTTSEEE---GGGEEEHHHHHHHIIIIIS--PEEEEE-SHHHHHHHHHS-HHHHHHHHHHTTTTSS-TTTSS---SSSEEHHHH-TT--PPPTTTTGGG--/-----EEEET-SSTTHHHHHHHHHHTT--EEE---S--TT-HHHHHHHHHHHHHT-B-----SS-HHHHHHHTTS-SEEEE----SS--HHHHTTTTTTTTHHHH---SEEE-S--SS-TTS---PPTTTHHHHHHHHHHHHHHHHTT--B-EEE--EEHHHHTTTTT-SS---S--SSEEE-STTS-S-EEEE-HHHHHHHHHHHSSBTTBSS-EEE---GGGEE-HHHHHHHHHHHH----EEE----TTHHHHHHHS-TTHHHHHHHHTTTTTS-TTTSS---SS-EEHHHHS-S-----HHHHGGG--